Protein AF-A0A3P6V2F9-F1 (afdb_monomer_lite)

InterPro domains:
  IPR005123 Oxoglutarate/iron-dependent dioxygenase domain [PS51471] (416-524)
  IPR006620 Prolyl 4-hydroxylase, alpha subunit [SM00702] (340-523)
  IPR009038 GOLD domain [PF01105] (624-806)
  IPR009038 GOLD domain [PS50866] (632-714)
  IPR009038 GOLD domain [SM01190] (622-806)
  IPR011990 Tetratricopeptide-like helical domain superfamily [G3DSA:1.25.40.10] (134-264)
  IPR011990 Tetratricopeptide-like helical domain superfamily [SSF48452] (171-260)
  IPR013547 Prolyl 4-hydroxylase, N-terminal [PF08336] (30-163)
  IPR036598 GOLD domain superfamily [SSF101576] (631-716)
  IPR044862 Prolyl 4-hydroxylase alpha subunit, Fe(2+) 2OG dioxygenase domain [PF13640] (421-523)
  IPR045054 Prolyl 4-hydroxylase [PTHR10869] (139-530)
  IPR059068 Prolyl 4-hydroxylase, peptide-substrate-binding domain [PF23558] (174-265)

Structure (mmCIF, N/CA/C/O backbone):
data_AF-A0A3P6V2F9-F1
#
_entry.id   AF-A0A3P6V2F9-F1
#
loop_
_atom_site.group_PDB
_atom_site.id
_atom_site.type_symbol
_atom_site.label_atom_id
_atom_site.label_alt_id
_atom_site.label_comp_id
_atom_site.label_asym_id
_atom_site.label_entity_id
_atom_site.label_seq_id
_atom_site.pdbx_PDB_ins_code
_atom_site.Cartn_x
_atom_site.Cartn_y
_atom_site.Cartn_z
_atom_site.occupancy
_atom_site.B_iso_or_equiv
_atom_site.auth_seq_id
_atom_site.auth_comp_id
_atom_site.auth_asym_id
_atom_site.auth_atom_id
_atom_site.pdbx_PDB_model_num
ATOM 1 N N . MET A 1 1 ? 52.998 -11.360 13.406 1.00 38.47 1 MET A N 1
ATOM 2 C CA . MET A 1 1 ? 52.285 -10.459 12.469 1.00 38.47 1 MET A CA 1
ATOM 3 C C . MET A 1 1 ? 51.039 -9.921 13.168 1.00 38.47 1 MET A C 1
ATOM 5 O O . MET A 1 1 ? 50.339 -10.716 13.781 1.00 38.47 1 MET A O 1
ATOM 9 N N . ARG A 1 2 ? 50.788 -8.604 13.143 1.00 37.97 2 ARG A N 1
ATOM 10 C CA . ARG A 1 2 ? 49.547 -7.973 13.653 1.00 37.97 2 ARG A CA 1
ATOM 11 C C . ARG A 1 2 ? 48.555 -7.787 12.486 1.00 37.97 2 ARG A C 1
ATOM 13 O O . ARG A 1 2 ? 49.007 -7.756 11.347 1.00 37.97 2 ARG A O 1
ATOM 20 N N . GLY A 1 3 ? 47.249 -7.635 12.755 1.00 36.47 3 GLY A N 1
ATOM 21 C CA . GLY A 1 3 ? 46.294 -7.100 11.758 1.00 36.47 3 GLY A CA 1
ATOM 22 C C . GLY A 1 3 ? 45.117 -7.971 11.276 1.00 36.47 3 GLY A C 1
ATOM 23 O O . GLY A 1 3 ? 44.611 -7.702 10.196 1.00 36.47 3 GLY A O 1
ATOM 24 N N . LYS A 1 4 ? 44.650 -8.991 12.019 1.00 38.22 4 LYS A N 1
ATOM 25 C CA . LYS A 1 4 ? 43.473 -9.816 11.622 1.00 38.22 4 LYS A CA 1
ATOM 26 C C . LYS A 1 4 ? 42.376 -9.998 12.695 1.00 38.22 4 LYS A C 1
ATOM 28 O O . LYS A 1 4 ? 41.666 -10.993 12.672 1.00 38.22 4 LYS A O 1
ATOM 33 N N . LYS A 1 5 ? 42.219 -9.058 13.640 1.00 38.53 5 LYS A N 1
ATOM 34 C CA . LYS A 1 5 ? 41.150 -9.114 14.668 1.00 38.53 5 LYS A CA 1
ATOM 35 C C . LYS A 1 5 ? 39.860 -8.290 14.423 1.00 38.53 5 LYS A C 1
ATOM 37 O O . LYS A 1 5 ? 38.828 -8.774 14.870 1.00 38.53 5 LYS A O 1
ATOM 42 N N . PRO A 1 6 ? 39.828 -7.125 13.735 1.00 38.03 6 PRO A N 1
ATOM 43 C CA . PRO A 1 6 ? 38.594 -6.319 13.679 1.00 38.03 6 PRO A CA 1
ATOM 44 C C . PRO A 1 6 ? 37.515 -6.905 12.750 1.00 38.03 6 PRO A C 1
ATOM 46 O O . PRO A 1 6 ? 36.327 -6.825 13.042 1.00 38.03 6 PRO A O 1
ATOM 49 N N . MET A 1 7 ? 37.930 -7.551 11.656 1.00 38.22 7 MET A N 1
ATOM 50 C CA . MET A 1 7 ? 37.043 -8.040 10.591 1.00 38.22 7 MET A CA 1
ATOM 51 C C . MET A 1 7 ? 36.051 -9.123 11.054 1.00 38.22 7 MET A C 1
ATOM 53 O O . MET A 1 7 ? 34.951 -9.213 10.520 1.00 38.22 7 MET A O 1
ATOM 57 N N . MET A 1 8 ? 36.414 -9.927 12.059 1.00 38.84 8 MET A N 1
ATOM 58 C CA . MET A 1 8 ? 35.547 -10.998 12.569 1.00 38.84 8 MET A CA 1
ATOM 59 C C . MET A 1 8 ? 34.467 -10.463 13.522 1.00 38.84 8 MET A C 1
ATOM 61 O O . MET A 1 8 ? 33.353 -10.972 13.525 1.00 38.84 8 MET A O 1
ATOM 65 N N . ILE A 1 9 ? 34.769 -9.399 14.275 1.00 46.25 9 ILE A N 1
ATOM 66 C CA . ILE A 1 9 ? 33.813 -8.743 15.180 1.00 46.25 9 ILE A CA 1
ATOM 67 C C . ILE A 1 9 ? 32.755 -7.989 14.364 1.00 46.25 9 ILE A C 1
ATOM 69 O O . ILE A 1 9 ? 31.567 -8.140 14.628 1.00 46.25 9 ILE A O 1
ATOM 73 N N . ALA A 1 10 ? 33.168 -7.258 13.321 1.00 42.03 10 ALA A N 1
ATOM 74 C CA . ALA A 1 10 ? 32.241 -6.578 12.413 1.00 42.03 10 ALA A CA 1
ATOM 75 C C . ALA A 1 10 ? 31.250 -7.552 11.744 1.00 42.03 10 ALA A C 1
ATOM 77 O O . ALA A 1 10 ? 30.055 -7.275 11.695 1.00 42.03 10 ALA A O 1
ATOM 78 N N . ALA A 1 11 ? 31.724 -8.723 11.297 1.00 41.16 11 ALA A N 1
ATOM 79 C CA . ALA A 1 11 ? 30.866 -9.755 10.714 1.00 41.16 11 ALA A CA 1
ATOM 80 C C . ALA A 1 11 ? 29.854 -10.335 11.723 1.00 41.16 11 ALA A C 1
ATOM 82 O O . ALA A 1 11 ? 28.700 -10.555 11.366 1.00 41.16 11 ALA A O 1
ATOM 83 N N . VAL A 1 12 ? 30.257 -10.546 12.983 1.00 46.88 12 VAL A N 1
ATOM 84 C CA . VAL A 1 12 ? 29.347 -11.017 14.044 1.00 46.88 12 VAL A CA 1
ATOM 85 C C . VAL A 1 12 ? 28.295 -9.959 14.384 1.00 46.88 12 VAL A C 1
ATOM 87 O O . VAL A 1 12 ? 27.119 -10.299 14.464 1.00 46.88 12 VAL A O 1
ATOM 90 N N . VAL A 1 13 ? 28.673 -8.683 14.514 1.00 48.34 13 VAL A N 1
ATOM 91 C CA . VAL A 1 13 ? 27.715 -7.590 14.779 1.00 48.34 13 VAL A CA 1
ATOM 92 C C . VAL A 1 13 ? 26.695 -7.458 13.642 1.00 48.34 13 VAL A C 1
ATOM 94 O O . VAL A 1 13 ? 25.500 -7.364 13.912 1.00 48.34 13 VAL A O 1
ATOM 97 N N . LEU A 1 14 ? 27.132 -7.545 12.380 1.00 40.88 14 LEU A N 1
ATOM 98 C CA . LEU A 1 14 ? 26.234 -7.507 11.219 1.00 40.88 14 LEU A CA 1
ATOM 99 C C . LEU A 1 14 ? 25.259 -8.703 11.197 1.00 40.88 14 LEU A C 1
ATOM 101 O O . LEU A 1 14 ? 24.078 -8.538 10.902 1.00 40.88 14 LEU A O 1
ATOM 105 N N . LEU A 1 15 ? 25.725 -9.902 11.564 1.00 40.03 15 LEU A N 1
ATOM 106 C CA . LEU A 1 15 ? 24.887 -11.106 11.657 1.00 40.03 15 LEU A CA 1
ATOM 107 C C . LEU A 1 15 ? 23.917 -11.090 12.852 1.00 40.03 15 LEU A C 1
ATOM 109 O O . LEU A 1 15 ? 22.858 -11.712 12.771 1.00 40.03 15 LEU A O 1
ATOM 113 N N . VAL A 1 16 ? 24.243 -10.381 13.937 1.00 41.34 16 VAL A N 1
ATOM 114 C CA . VAL A 1 16 ? 23.325 -10.147 15.066 1.00 41.34 16 VAL A CA 1
ATOM 115 C C . VAL A 1 16 ? 22.258 -9.115 14.690 1.00 41.34 16 VAL A C 1
ATOM 117 O O . VAL A 1 16 ? 21.077 -9.364 14.922 1.00 41.34 16 VAL A O 1
ATOM 120 N N . ALA A 1 17 ? 22.635 -8.016 14.026 1.00 37.31 17 ALA A N 1
ATOM 121 C CA . ALA A 1 17 ? 21.689 -7.022 13.509 1.00 37.31 17 ALA A CA 1
ATOM 122 C C . ALA A 1 17 ? 20.687 -7.626 12.502 1.00 37.31 17 ALA A C 1
ATOM 124 O O . ALA A 1 17 ? 19.509 -7.283 12.507 1.00 37.31 17 ALA A O 1
ATOM 125 N N . LEU A 1 18 ? 21.120 -8.602 11.695 1.00 35.72 18 LEU A N 1
ATOM 126 C CA . LEU A 1 18 ? 20.248 -9.349 10.780 1.00 35.72 18 LEU A CA 1
ATOM 127 C C . LEU A 1 18 ? 19.307 -10.363 11.468 1.00 35.72 18 LEU A C 1
ATOM 129 O O . LEU A 1 18 ? 18.462 -10.942 10.787 1.00 35.72 18 LEU A O 1
ATOM 133 N N . ARG A 1 19 ? 19.417 -10.597 12.787 1.00 34.78 19 ARG A N 1
ATOM 134 C CA . ARG A 1 19 ? 18.542 -11.526 13.537 1.00 34.78 19 ARG A CA 1
ATOM 135 C C . ARG A 1 19 ? 17.466 -10.856 14.397 1.00 34.78 19 ARG A C 1
ATOM 137 O O . ARG A 1 19 ? 16.530 -11.546 14.788 1.00 34.78 19 ARG A O 1
ATOM 144 N N . SER A 1 20 ? 17.539 -9.550 14.656 1.00 29.67 20 SER A N 1
ATOM 145 C CA . SER A 1 20 ? 16.458 -8.805 15.330 1.00 29.67 20 SER A CA 1
ATOM 146 C C . SER A 1 20 ? 15.309 -8.412 14.389 1.00 29.67 20 SER A C 1
ATOM 148 O O . SER A 1 20 ? 14.236 -8.032 14.854 1.00 29.67 20 SER A O 1
ATOM 150 N N . ALA A 1 21 ? 15.494 -8.554 13.072 1.00 31.47 21 ALA A N 1
ATOM 151 C CA . ALA A 1 21 ? 14.485 -8.284 12.052 1.00 31.47 21 ALA A CA 1
ATOM 152 C C . ALA A 1 21 ? 13.388 -9.371 11.986 1.00 31.47 21 ALA A C 1
ATOM 154 O O . ALA A 1 21 ? 13.224 -10.060 10.974 1.00 31.47 21 ALA A O 1
ATOM 155 N N . VAL A 1 22 ? 12.578 -9.491 13.044 1.00 31.84 22 VAL A N 1
ATOM 156 C CA . VAL A 1 22 ? 11.235 -10.083 12.934 1.00 31.84 22 VAL A CA 1
ATOM 157 C C . VAL A 1 22 ? 10.428 -9.163 12.022 1.00 31.84 22 VAL A C 1
ATOM 159 O O . VAL A 1 22 ? 9.930 -8.122 12.448 1.00 31.84 22 VAL A O 1
ATOM 162 N N . ALA A 1 23 ? 10.364 -9.509 10.737 1.00 36.56 23 ALA A N 1
ATOM 163 C CA . ALA A 1 23 ? 9.743 -8.673 9.721 1.00 36.56 23 ALA A CA 1
ATOM 164 C C . ALA A 1 23 ? 8.243 -8.500 10.008 1.00 36.56 23 ALA A C 1
ATOM 166 O O . ALA A 1 23 ? 7.440 -9.394 9.734 1.00 36.56 23 ALA A O 1
ATOM 167 N N . HIS A 1 24 ? 7.872 -7.330 10.533 1.00 41.47 24 HIS A N 1
ATOM 168 C CA . HIS A 1 24 ? 6.483 -6.912 10.688 1.00 41.47 24 HIS A CA 1
ATOM 169 C C . HIS A 1 24 ? 5.924 -6.663 9.281 1.00 41.47 24 HIS A C 1
ATOM 171 O O . HIS A 1 24 ? 6.145 -5.629 8.653 1.00 41.47 24 HIS A O 1
ATOM 177 N N . ALA A 1 25 ? 5.324 -7.715 8.726 1.00 51.59 25 ALA A N 1
ATOM 178 C CA . ALA A 1 25 ? 4.884 -7.774 7.343 1.00 51.59 25 ALA A CA 1
ATOM 179 C C . ALA A 1 25 ? 3.407 -7.377 7.237 1.00 51.59 25 ALA A C 1
ATOM 181 O O . ALA A 1 25 ? 2.552 -8.244 7.074 1.00 51.59 25 ALA A O 1
ATOM 182 N N . ASP A 1 26 ? 3.141 -6.073 7.317 1.00 58.94 26 ASP A N 1
ATOM 183 C CA . ASP A 1 26 ? 1.830 -5.425 7.182 1.00 58.94 26 ASP A CA 1
ATOM 184 C C . ASP A 1 26 ? 0.906 -6.117 6.172 1.00 58.94 26 ASP A C 1
ATOM 186 O O . ASP A 1 26 ? 1.164 -6.116 4.965 1.00 58.94 26 ASP A O 1
ATOM 190 N N . LEU A 1 27 ? -0.178 -6.702 6.657 1.00 60.72 27 LEU A N 1
ATOM 191 C CA . LEU A 1 27 ? -1.111 -7.524 5.900 1.00 60.72 27 LEU A CA 1
ATOM 192 C C . LEU A 1 27 ? -1.768 -6.743 4.753 1.00 60.72 27 LEU A C 1
ATOM 194 O O . LEU A 1 27 ? -1.750 -7.188 3.606 1.00 60.72 27 LEU A O 1
ATOM 198 N N . PHE A 1 28 ? -2.279 -5.543 5.048 1.00 64.75 28 PHE A N 1
ATOM 199 C CA . PHE A 1 28 ? -3.008 -4.691 4.097 1.00 64.75 28 PHE A CA 1
ATOM 200 C C . PHE A 1 28 ? -2.193 -4.321 2.846 1.00 64.75 28 PHE A C 1
ATOM 202 O O . PHE A 1 28 ? -2.766 -3.889 1.847 1.00 64.75 28 PHE A O 1
ATOM 209 N N . THR A 1 29 ? -0.865 -4.503 2.877 1.00 60.72 29 THR A N 1
ATOM 210 C CA . THR A 1 29 ? 0.049 -4.209 1.762 1.00 60.72 29 THR A CA 1
ATOM 211 C C . THR A 1 29 ? 0.119 -5.309 0.692 1.00 60.72 29 THR A C 1
ATOM 213 O O . THR A 1 29 ? 0.792 -5.102 -0.320 1.00 60.72 29 THR A O 1
ATOM 216 N N . SER A 1 30 ? -0.583 -6.440 0.872 1.00 69.81 30 SER A N 1
ATOM 217 C CA . SER A 1 30 ? -0.638 -7.565 -0.078 1.00 69.81 30 SER A CA 1
ATOM 218 C C . SER A 1 30 ? -2.037 -8.183 -0.178 1.00 69.81 30 SER A C 1
ATOM 220 O O . SER A 1 30 ? -2.567 -8.711 0.797 1.00 69.81 30 SER A O 1
ATOM 222 N N . ILE A 1 31 ? -2.624 -8.196 -1.379 1.00 73.75 31 ILE A N 1
ATOM 223 C CA . ILE A 1 31 ? -3.923 -8.854 -1.620 1.00 73.75 31 ILE A CA 1
ATOM 224 C C . ILE A 1 31 ? -3.776 -10.383 -1.594 1.00 73.75 31 ILE A C 1
ATOM 226 O O . ILE A 1 31 ? -4.682 -11.076 -1.143 1.00 73.75 31 ILE A O 1
ATOM 230 N N . ALA A 1 32 ? -2.604 -10.908 -1.966 1.00 70.06 32 ALA A N 1
ATOM 231 C CA . ALA A 1 32 ? -2.322 -12.346 -1.973 1.00 70.06 32 ALA A CA 1
ATOM 232 C C . ALA A 1 32 ? -2.462 -13.008 -0.586 1.00 70.06 32 ALA A C 1
ATOM 234 O O . ALA A 1 32 ? -2.756 -14.197 -0.489 1.00 70.06 32 ALA A O 1
ATOM 235 N N . GLU A 1 33 ? -2.248 -12.243 0.487 1.00 71.19 33 GLU A N 1
ATOM 236 C CA . GLU A 1 33 ? -2.424 -12.704 1.870 1.00 71.19 33 GLU A CA 1
ATOM 237 C C . GLU A 1 33 ? -3.866 -12.498 2.361 1.00 71.19 33 GLU A C 1
ATOM 239 O O . GLU A 1 33 ? -4.395 -13.329 3.098 1.00 71.19 33 GLU A O 1
ATOM 244 N N . MET A 1 34 ? -4.543 -11.441 1.899 1.00 73.69 34 MET A N 1
ATOM 245 C CA . MET A 1 34 ? -5.965 -11.218 2.186 1.00 73.69 34 MET A CA 1
ATOM 246 C C . MET A 1 34 ? -6.862 -12.284 1.529 1.00 73.69 34 MET A C 1
ATOM 248 O O . MET A 1 34 ? -7.838 -12.713 2.138 1.00 73.69 34 MET A O 1
ATOM 252 N N . GLU A 1 35 ? -6.495 -12.804 0.352 1.00 76.00 35 GLU A N 1
ATOM 253 C CA . GLU A 1 35 ? -7.153 -13.969 -0.267 1.00 76.00 35 GLU A CA 1
ATOM 254 C C . GLU A 1 35 ? -7.041 -15.240 0.605 1.00 76.00 35 GLU A C 1
ATOM 256 O O . GLU A 1 35 ? -8.006 -15.998 0.729 1.00 76.00 35 GLU A O 1
ATOM 261 N N . GLN A 1 36 ? -5.891 -15.459 1.258 1.00 73.31 36 GLN A N 1
ATOM 262 C CA . GLN A 1 36 ? -5.662 -16.603 2.158 1.00 73.31 36 GLN A CA 1
ATOM 263 C C . GLN A 1 36 ? -6.432 -16.466 3.480 1.00 73.31 36 GLN A C 1
ATOM 265 O O . GLN A 1 36 ? -6.950 -17.459 4.000 1.00 73.31 36 GLN A O 1
ATOM 270 N N . LEU A 1 37 ? -6.548 -15.238 3.999 1.00 74.50 37 LEU A N 1
ATOM 271 C CA . LEU A 1 37 ? -7.408 -14.906 5.137 1.00 74.50 37 LEU A CA 1
ATOM 272 C C . LEU A 1 37 ? -8.880 -15.157 4.833 1.00 74.50 37 LEU A C 1
ATOM 274 O O . LEU A 1 37 ? -9.534 -15.852 5.602 1.00 74.50 37 LEU A O 1
ATOM 278 N N . LEU A 1 38 ? -9.382 -14.656 3.702 1.00 78.06 38 LEU A N 1
ATOM 279 C CA . LEU A 1 38 ? -10.780 -14.812 3.302 1.00 78.06 38 LEU A CA 1
ATOM 280 C C . LEU A 1 38 ? -11.176 -16.295 3.173 1.00 78.06 38 LEU A C 1
ATOM 282 O O . LEU A 1 38 ? -12.277 -16.688 3.549 1.00 78.06 38 LEU A O 1
ATOM 286 N N . GLU A 1 39 ? -10.279 -17.152 2.678 1.00 75.31 39 GLU A N 1
ATOM 287 C CA . GLU A 1 39 ? -10.514 -18.602 2.605 1.00 75.31 39 GLU A CA 1
ATOM 288 C C . GLU A 1 39 ? -10.422 -19.314 3.972 1.00 75.31 39 GLU A C 1
ATOM 290 O O . GLU A 1 39 ? -11.058 -20.352 4.164 1.00 75.31 39 GLU A O 1
ATOM 295 N N . ALA A 1 40 ? -9.690 -18.757 4.944 1.00 73.31 40 ALA A N 1
ATOM 296 C CA . ALA A 1 40 ? -9.737 -19.215 6.335 1.00 73.31 40 ALA A CA 1
ATOM 297 C C . ALA A 1 40 ? -11.023 -18.748 7.049 1.00 73.31 40 ALA A C 1
ATOM 299 O O . ALA A 1 40 ? -11.636 -19.518 7.786 1.00 73.31 40 ALA A O 1
ATOM 300 N N . GLU A 1 41 ? -11.447 -17.506 6.807 1.00 77.38 41 GLU A N 1
ATOM 301 C CA . GLU A 1 41 ? -12.603 -16.860 7.435 1.00 77.38 41 GLU A CA 1
ATOM 302 C C . GLU A 1 41 ? -13.929 -17.529 7.062 1.00 77.38 41 GLU A C 1
ATOM 304 O O . GLU A 1 41 ? -14.728 -17.806 7.955 1.00 77.38 41 GLU A O 1
ATOM 309 N N . LYS A 1 42 ? -14.122 -17.905 5.787 1.00 82.88 42 LYS A N 1
ATOM 310 C CA . LYS A 1 42 ? -15.305 -18.659 5.314 1.00 82.88 42 LYS A CA 1
ATOM 311 C C . LYS A 1 42 ? -15.632 -19.904 6.145 1.00 82.88 42 LYS A C 1
ATOM 313 O O . LYS A 1 42 ? -16.784 -20.314 6.166 1.00 82.88 42 LYS A O 1
ATOM 318 N N . ARG A 1 43 ? -14.633 -20.512 6.795 1.00 79.50 43 ARG A N 1
ATOM 319 C CA . ARG A 1 43 ? -14.771 -21.747 7.591 1.00 79.50 43 ARG A CA 1
ATOM 320 C C . ARG A 1 43 ? -15.025 -21.486 9.074 1.00 79.50 43 ARG A C 1
ATOM 322 O O . ARG A 1 43 ? -15.273 -22.426 9.819 1.00 79.50 43 ARG A O 1
ATOM 329 N N . ILE A 1 44 ? -14.929 -20.237 9.533 1.00 82.88 44 ILE A N 1
ATOM 330 C CA . ILE A 1 44 ? -15.175 -19.883 10.937 1.00 82.88 44 ILE A CA 1
ATOM 331 C C . ILE A 1 44 ? -16.662 -20.042 11.310 1.00 82.88 44 ILE A C 1
ATOM 333 O O . ILE A 1 44 ? -16.904 -20.622 12.369 1.00 82.88 44 ILE A O 1
ATOM 337 N N . PRO A 1 45 ? -17.654 -19.641 10.482 1.00 87.12 45 PRO A N 1
ATOM 338 C CA . PRO A 1 45 ? -19.069 -19.919 10.748 1.00 87.12 45 PRO A CA 1
ATOM 339 C C . PRO A 1 45 ? -19.362 -21.406 10.997 1.00 87.12 45 PRO A C 1
ATOM 341 O O . PRO A 1 45 ? -19.930 -21.731 12.034 1.00 87.12 45 PRO A O 1
ATOM 344 N N . ASP A 1 46 ? -18.862 -22.312 10.147 1.00 86.88 46 ASP A N 1
ATOM 345 C CA . ASP A 1 46 ? -19.056 -23.766 10.302 1.00 86.88 46 ASP A CA 1
ATOM 346 C C . ASP A 1 46 ? -18.552 -24.294 11.665 1.00 86.88 46 ASP A C 1
ATOM 348 O O . ASP A 1 46 ? -19.139 -25.199 12.265 1.00 86.88 46 ASP A O 1
ATOM 352 N N . LEU A 1 47 ? -17.452 -23.727 12.182 1.00 85.62 47 LEU A N 1
ATOM 353 C CA . LEU A 1 47 ? -16.906 -24.067 13.503 1.00 85.62 47 LEU A CA 1
ATOM 354 C C . LEU A 1 47 ? -17.740 -23.487 14.648 1.00 85.62 47 LEU A C 1
ATOM 356 O O . LEU A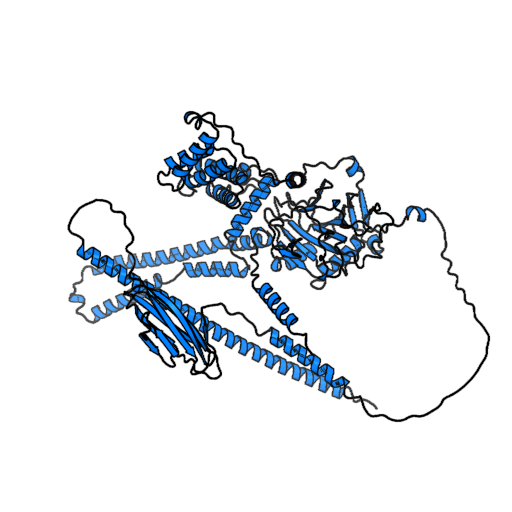 1 47 ? -17.839 -24.117 15.703 1.00 85.62 47 LEU A O 1
ATOM 360 N N . LEU A 1 48 ? -18.293 -22.285 14.463 1.00 86.25 48 LEU A N 1
ATOM 361 C CA . LEU A 1 48 ? -19.154 -21.625 15.439 1.00 86.25 48 LEU A CA 1
ATOM 362 C C . LEU A 1 48 ? -20.496 -22.349 15.553 1.00 86.25 48 LEU A C 1
ATOM 364 O O . LEU A 1 48 ? -20.929 -22.610 16.673 1.00 86.25 48 LEU A O 1
ATOM 368 N N . ASP A 1 49 ? -21.093 -22.770 14.439 1.00 89.25 49 ASP A N 1
ATOM 369 C CA . ASP A 1 49 ? -22.307 -23.589 14.439 1.00 89.25 49 ASP A CA 1
ATOM 370 C C . ASP A 1 49 ? -22.051 -24.947 15.112 1.00 89.25 49 ASP A C 1
ATOM 372 O O . ASP A 1 49 ? -22.771 -25.317 16.040 1.00 89.25 49 ASP A O 1
ATOM 376 N N . LEU A 1 50 ? -20.955 -25.639 14.773 1.00 86.31 50 LEU A N 1
ATOM 377 C CA . LEU A 1 50 ? -20.548 -26.886 15.442 1.00 86.31 50 LEU A CA 1
ATOM 378 C C . LEU A 1 50 ? -20.297 -26.702 16.955 1.00 86.31 50 LEU A C 1
ATOM 380 O O . LEU A 1 50 ? -20.590 -27.593 17.761 1.00 86.31 50 LEU A O 1
ATOM 384 N N . TYR A 1 51 ? -19.748 -25.554 17.363 1.00 86.81 51 TYR A N 1
ATOM 385 C CA . TYR A 1 51 ? -19.586 -25.190 18.771 1.00 86.81 51 TYR A CA 1
ATOM 386 C C . TYR A 1 51 ? -20.942 -24.957 19.451 1.00 86.81 51 TYR A C 1
ATOM 388 O O . TYR A 1 51 ? -21.180 -25.500 20.533 1.00 86.81 51 TYR A O 1
ATOM 396 N N . VAL A 1 52 ? -21.843 -24.205 18.811 1.00 87.94 52 VAL A N 1
ATOM 397 C CA . VAL A 1 52 ? -23.195 -23.918 19.306 1.00 87.94 52 VAL A CA 1
ATOM 398 C C . VAL A 1 52 ? -24.006 -25.204 19.435 1.00 87.94 52 VAL A C 1
ATOM 400 O O . VAL A 1 52 ? -24.593 -25.419 20.493 1.00 87.94 52 VAL A O 1
ATOM 403 N N . GLU A 1 53 ? -23.989 -26.104 18.449 1.00 89.44 53 GLU A N 1
ATOM 404 C CA . GLU A 1 53 ? -24.650 -27.414 18.527 1.00 89.44 53 GLU A CA 1
ATOM 405 C C . GLU A 1 53 ? -24.156 -28.232 19.726 1.00 89.44 53 GLU A C 1
ATOM 407 O O . GLU A 1 53 ? -24.956 -28.731 20.525 1.00 89.44 53 GLU A O 1
ATOM 412 N N . ARG A 1 54 ? -22.834 -28.331 19.912 1.00 84.88 54 ARG A N 1
ATOM 413 C CA . ARG A 1 54 ? -22.249 -29.090 21.025 1.00 84.88 54 ARG A CA 1
ATOM 414 C C . ARG A 1 54 ? -22.528 -28.436 22.385 1.00 84.88 54 ARG A C 1
ATOM 416 O O . ARG A 1 54 ? -22.769 -29.137 23.372 1.00 84.88 54 ARG A O 1
ATOM 423 N N . PHE A 1 55 ? -22.537 -27.107 22.456 1.00 85.81 55 PHE A N 1
ATOM 424 C CA . PHE A 1 55 ? -22.912 -26.360 23.658 1.00 85.81 55 PHE A CA 1
ATOM 425 C C . PHE A 1 55 ? -24.407 -26.530 23.983 1.00 85.81 55 PHE A C 1
ATOM 427 O O . PHE A 1 55 ? -24.769 -26.775 25.135 1.00 85.81 55 PHE A O 1
ATOM 434 N N . GLN A 1 56 ? -25.270 -26.513 22.964 1.00 89.12 56 GLN A N 1
ATOM 435 C CA . GLN A 1 56 ? -26.705 -26.785 23.058 1.00 89.12 56 GLN A CA 1
ATOM 436 C C . GLN A 1 56 ? -26.968 -28.220 23.549 1.00 89.12 56 GLN A C 1
ATOM 438 O O . GLN A 1 56 ? -27.789 -28.419 24.448 1.00 89.12 56 GLN A O 1
ATOM 443 N N . GLN A 1 57 ? -26.236 -29.216 23.032 1.00 87.69 57 GLN A N 1
ATOM 444 C CA . GLN A 1 57 ? -26.288 -30.601 23.514 1.00 87.69 57 GLN A CA 1
ATOM 445 C C . GLN A 1 57 ? -25.921 -30.677 25.002 1.00 87.69 57 GLN A C 1
ATOM 447 O O . GLN A 1 57 ? -26.706 -31.192 25.799 1.00 87.69 57 GLN A O 1
ATOM 452 N N . ARG A 1 58 ? -24.781 -30.100 25.403 1.00 83.75 58 ARG A N 1
ATOM 453 C CA . ARG A 1 58 ? -24.328 -30.065 26.804 1.00 83.75 58 ARG A CA 1
ATOM 454 C C . ARG A 1 58 ? -25.344 -29.392 27.729 1.00 83.75 58 ARG A C 1
ATOM 456 O O . ARG A 1 58 ? -25.641 -29.915 28.803 1.00 83.75 58 ARG A O 1
ATOM 463 N N . LEU A 1 59 ? -25.922 -28.262 27.314 1.00 86.38 59 LEU A N 1
ATOM 464 C CA . LEU A 1 59 ? -27.005 -27.604 28.049 1.00 86.38 59 LEU A CA 1
ATOM 465 C C . LEU A 1 59 ? -28.235 -28.507 28.183 1.00 86.38 59 LEU A C 1
ATOM 467 O O . LEU A 1 59 ? -28.876 -28.506 29.233 1.00 86.38 59 LEU A O 1
ATOM 471 N N . ASN A 1 60 ? -28.575 -29.283 27.156 1.00 89.38 60 ASN A N 1
ATOM 472 C CA . ASN A 1 60 ? -29.709 -30.204 27.191 1.00 89.38 60 ASN A CA 1
ATOM 473 C C . ASN A 1 60 ? -29.446 -31.425 28.090 1.00 89.38 60 ASN A C 1
ATOM 475 O O . ASN A 1 60 ? -30.339 -31.803 28.848 1.00 89.38 60 ASN A O 1
ATOM 479 N N . GLU A 1 61 ? -28.229 -31.972 28.110 1.00 85.19 61 GLU A N 1
ATOM 480 C CA . GLU A 1 61 ? -27.816 -33.018 29.060 1.00 85.19 61 GLU A CA 1
ATOM 481 C C . GLU A 1 61 ? -27.886 -32.519 30.516 1.00 85.19 61 GLU A C 1
ATOM 483 O O . GLU A 1 61 ? -28.468 -33.180 31.380 1.00 85.19 61 GLU A O 1
ATOM 488 N N . ILE A 1 62 ? -27.392 -31.304 30.787 1.00 84.00 62 ILE A N 1
ATOM 489 C CA . ILE A 1 62 ? -27.482 -30.661 32.110 1.00 84.00 62 ILE A CA 1
ATOM 490 C C . ILE A 1 62 ? -28.948 -30.391 32.502 1.00 84.00 62 ILE A C 1
ATOM 492 O O . ILE A 1 62 ? -29.336 -30.646 33.647 1.00 84.00 62 ILE A O 1
ATOM 496 N N . LYS A 1 63 ? -29.797 -29.933 31.567 1.00 86.88 63 LYS A N 1
ATOM 497 C CA . LYS A 1 63 ? -31.246 -29.753 31.796 1.00 86.88 63 LYS A CA 1
ATOM 498 C C . LYS A 1 63 ? -31.932 -31.079 32.135 1.00 86.88 63 LYS A C 1
ATOM 500 O O . LYS A 1 63 ? -32.671 -31.120 33.117 1.00 86.88 63 LYS A O 1
ATOM 505 N N . GLN A 1 64 ? -31.673 -32.157 31.389 1.00 86.31 64 GLN A N 1
ATOM 506 C CA . GLN A 1 64 ? -32.248 -33.479 31.673 1.00 86.31 64 GLN A CA 1
ATOM 507 C C . GLN A 1 64 ? -31.808 -34.007 33.044 1.00 86.31 64 GLN A C 1
ATOM 509 O O . GLN A 1 64 ? -32.650 -34.446 33.829 1.00 86.31 64 GLN A O 1
ATOM 514 N N . LEU A 1 65 ? -30.519 -33.885 33.383 1.00 82.69 65 LEU A N 1
ATOM 515 C CA . LEU A 1 65 ? -29.994 -34.270 34.696 1.00 82.69 65 LEU A CA 1
ATOM 516 C C . LEU A 1 65 ? -30.633 -33.448 35.832 1.00 82.69 65 LEU A C 1
ATOM 518 O O . LEU A 1 65 ? -30.964 -34.002 36.880 1.00 82.69 65 LEU A O 1
ATOM 522 N N . SER A 1 66 ? -30.884 -32.151 35.622 1.00 82.88 66 SER A N 1
ATOM 523 C CA . SER A 1 66 ? -31.621 -31.305 36.574 1.00 82.88 66 SER A CA 1
ATOM 524 C C . SER A 1 66 ? -33.090 -31.729 36.726 1.00 82.88 66 SER A C 1
ATOM 526 O O . SER A 1 66 ? -33.589 -31.842 37.847 1.00 82.88 66 SER A O 1
ATOM 528 N N . MET A 1 67 ? -33.788 -32.009 35.620 1.00 83.44 67 MET A N 1
ATOM 529 C CA . MET A 1 67 ? -35.196 -32.430 35.626 1.00 83.44 67 MET A CA 1
ATOM 530 C C . MET A 1 67 ? -35.392 -33.791 36.306 1.00 83.44 67 MET A C 1
ATOM 532 O O . MET A 1 67 ? -36.253 -33.914 37.180 1.00 83.44 67 MET A O 1
ATOM 536 N N . GLY A 1 68 ? -34.551 -34.780 35.985 1.00 79.94 68 GLY A N 1
ATOM 537 C CA . GLY A 1 68 ? -34.582 -36.099 36.622 1.00 79.94 68 GLY A CA 1
ATOM 538 C C . GLY A 1 68 ? -34.343 -36.025 38.133 1.00 79.94 68 GLY A C 1
ATOM 539 O O . GLY A 1 68 ? -35.077 -36.641 38.906 1.00 79.94 68 GLY A O 1
ATOM 540 N N . LYS A 1 69 ? -33.390 -35.192 38.581 1.00 72.12 69 LYS A N 1
ATOM 541 C CA . LYS A 1 69 ? -33.158 -34.952 40.016 1.00 72.12 69 LYS A CA 1
ATOM 542 C C . LYS A 1 69 ? -34.330 -34.250 40.705 1.00 72.12 69 LYS A C 1
ATOM 544 O O . LYS A 1 69 ? -34.664 -34.619 41.827 1.00 72.12 69 LYS A O 1
ATOM 549 N N . LYS A 1 70 ? -35.010 -33.300 40.049 1.00 74.25 70 LYS A N 1
ATOM 550 C CA . LYS A 1 70 ? -36.235 -32.679 40.597 1.00 74.25 70 LYS A CA 1
ATOM 551 C C . LYS A 1 70 ? -37.361 -33.703 40.793 1.00 74.25 70 LYS A C 1
ATOM 553 O O . LYS A 1 70 ? -38.014 -33.681 41.833 1.00 74.25 70 LYS A O 1
ATOM 558 N N . GLN A 1 71 ? -37.552 -34.636 39.856 1.00 70.25 71 GLN A N 1
ATOM 559 C CA . GLN A 1 71 ? -38.513 -35.735 40.032 1.00 70.25 71 GLN A CA 1
ATOM 560 C C . GLN A 1 71 ? -38.103 -36.711 41.147 1.00 70.25 71 GLN A C 1
ATOM 562 O O . GLN A 1 71 ? -38.953 -37.097 41.947 1.00 70.25 71 GLN A O 1
ATOM 567 N N . GLN A 1 72 ? -36.819 -37.077 41.249 1.00 65.44 72 GLN A N 1
ATOM 568 C CA . GLN A 1 72 ? -36.345 -37.962 42.320 1.00 65.44 72 GLN A CA 1
ATOM 569 C C . GLN A 1 72 ? -36.463 -37.320 43.710 1.00 65.44 72 GLN A C 1
ATOM 571 O O . GLN A 1 72 ? -36.977 -37.971 44.618 1.00 65.44 72 GLN A O 1
ATOM 576 N N . ASN A 1 73 ? -36.089 -36.045 43.871 1.00 61.88 73 ASN A N 1
ATOM 577 C CA . ASN A 1 73 ? -36.237 -35.338 45.147 1.00 61.88 73 ASN A CA 1
ATOM 578 C C . ASN A 1 73 ? -37.704 -35.222 45.578 1.00 61.88 73 ASN A C 1
ATOM 580 O O . ASN A 1 73 ? -38.001 -35.434 46.750 1.00 61.88 73 ASN A O 1
ATOM 584 N N . ASN A 1 74 ? -38.636 -34.968 44.652 1.00 56.06 74 ASN A N 1
ATOM 585 C CA . ASN A 1 74 ? -40.068 -34.961 44.973 1.00 56.06 74 ASN A CA 1
ATOM 586 C C . ASN A 1 74 ? -40.579 -36.334 45.456 1.00 56.06 74 ASN A C 1
ATOM 588 O O . ASN A 1 74 ? -41.529 -36.382 46.232 1.00 56.06 74 ASN A O 1
ATOM 592 N N . HIS A 1 75 ? -39.941 -37.439 45.052 1.00 54.62 75 HIS A N 1
ATOM 593 C CA . HIS A 1 75 ? -40.224 -38.779 45.581 1.00 54.62 75 HIS A CA 1
ATOM 594 C C . HIS A 1 75 ? -39.476 -39.113 46.885 1.00 54.62 75 HIS A C 1
ATOM 596 O O . HIS A 1 75 ? -39.936 -39.979 47.625 1.00 54.62 75 HIS A O 1
ATOM 602 N N . SER A 1 76 ? -38.351 -38.453 47.190 1.00 54.19 76 SER A N 1
ATOM 603 C CA . SER A 1 76 ? -37.563 -38.683 48.415 1.00 54.19 76 SER A CA 1
ATOM 604 C C . SER A 1 76 ? -37.786 -37.645 49.521 1.00 54.19 76 SER A C 1
ATOM 606 O O . SER A 1 76 ? -37.152 -37.728 50.568 1.00 54.19 76 SER A O 1
ATOM 608 N N . LEU A 1 77 ? -38.689 -36.680 49.330 1.00 47.59 77 LEU A N 1
ATOM 609 C CA . LEU A 1 77 ? -39.021 -35.636 50.314 1.00 47.59 77 LEU A CA 1
ATOM 610 C C . LEU A 1 77 ? -39.821 -36.157 51.532 1.00 47.59 77 LEU A C 1
ATOM 612 O O . LEU A 1 77 ? -40.234 -35.375 52.383 1.00 47.59 77 LEU A O 1
ATOM 616 N N . ALA A 1 78 ? -40.011 -37.477 51.627 1.00 51.88 78 ALA A N 1
ATOM 617 C CA . ALA A 1 78 ? -40.704 -38.179 52.703 1.00 51.88 78 ALA A CA 1
ATOM 618 C C . ALA A 1 78 ? -39.878 -39.371 53.239 1.00 51.88 78 ALA A C 1
ATOM 620 O O . ALA A 1 78 ? -40.344 -40.510 53.250 1.00 51.88 78 ALA A O 1
ATOM 621 N N . SER A 1 79 ? -38.644 -39.122 53.691 1.00 50.22 79 SER A N 1
ATOM 622 C CA . SER A 1 79 ? -37.852 -40.114 54.437 1.00 50.22 79 SER A CA 1
ATOM 623 C C . SER A 1 79 ? -37.084 -39.493 55.605 1.00 50.22 79 SER A C 1
ATOM 625 O O . SER A 1 79 ? -36.203 -38.660 55.405 1.00 50.22 79 SER A O 1
ATOM 627 N N . ASP A 1 80 ? -37.403 -39.952 56.816 1.00 56.56 80 ASP A N 1
ATOM 628 C CA . ASP A 1 80 ? -36.713 -39.642 58.072 1.00 56.56 80 ASP A CA 1
ATOM 629 C C . ASP A 1 80 ? -35.179 -39.800 57.993 1.00 56.56 80 ASP A C 1
ATOM 631 O O . ASP A 1 80 ? -34.663 -40.724 57.359 1.00 56.56 80 ASP A O 1
ATOM 635 N N . ILE A 1 81 ? -34.456 -39.045 58.834 1.00 59.47 81 ILE A N 1
ATOM 636 C CA . ILE A 1 81 ? -33.039 -39.304 59.189 1.00 59.47 81 ILE A CA 1
ATOM 637 C C . ILE A 1 81 ? -32.836 -40.767 59.654 1.00 59.47 81 ILE A C 1
ATOM 639 O O . ILE A 1 81 ? -31.779 -41.362 59.457 1.00 59.47 81 ILE A O 1
ATOM 643 N N . ARG A 1 82 ? -33.892 -41.392 60.193 1.00 57.19 82 ARG A N 1
ATOM 644 C CA . ARG A 1 82 ? -33.983 -42.813 60.569 1.00 57.19 82 ARG A CA 1
ATOM 645 C C . ARG A 1 82 ? -33.790 -43.805 59.410 1.00 57.19 82 ARG A C 1
ATOM 647 O O . ARG A 1 82 ? -33.615 -44.983 59.690 1.00 57.19 82 ARG A O 1
ATOM 654 N N . MET A 1 83 ? -33.794 -43.387 58.139 1.00 56.25 83 MET A N 1
ATOM 655 C CA . MET A 1 83 ? -33.367 -44.263 57.034 1.00 56.25 83 MET A CA 1
ATOM 656 C C . MET A 1 83 ? -31.841 -44.321 56.865 1.00 56.25 83 MET A C 1
ATOM 658 O O . MET A 1 83 ? -31.341 -45.317 56.344 1.00 56.25 83 MET A O 1
ATOM 662 N N . LEU A 1 84 ? -31.092 -43.318 57.339 1.00 58.06 84 LEU A N 1
ATOM 663 C CA . LEU A 1 84 ? -29.623 -43.280 57.268 1.00 58.06 84 LEU A CA 1
ATOM 664 C C . LEU A 1 84 ? -28.935 -44.079 58.390 1.00 58.06 84 LEU A C 1
ATOM 666 O O . LEU A 1 84 ? -27.729 -44.291 58.331 1.00 58.06 84 LEU A O 1
ATOM 670 N N . THR A 1 85 ? -29.680 -44.581 59.381 1.00 61.03 85 THR A N 1
ATOM 671 C CA . THR A 1 85 ? -29.153 -45.536 60.376 1.00 61.03 85 THR A CA 1
ATOM 672 C C . THR A 1 85 ? -28.989 -46.951 59.811 1.00 61.03 85 THR A C 1
ATOM 674 O O . THR A 1 85 ? -28.302 -47.772 60.414 1.00 61.03 85 THR A O 1
ATOM 677 N N . ASN A 1 86 ? -29.585 -47.252 58.651 1.00 74.81 86 ASN A N 1
ATOM 678 C CA . ASN A 1 86 ? -29.342 -48.493 57.923 1.00 74.81 86 ASN A CA 1
ATOM 679 C C . ASN A 1 86 ? -28.024 -48.370 57.122 1.00 74.81 86 ASN A C 1
ATOM 681 O O . ASN A 1 86 ? -27.954 -47.527 56.222 1.00 74.81 86 ASN A O 1
ATOM 685 N N . PRO A 1 87 ? -26.999 -49.214 57.372 1.00 70.25 87 PRO A N 1
ATOM 686 C CA . PRO A 1 87 ? -25.702 -49.098 56.700 1.00 70.25 87 PRO A CA 1
ATOM 687 C C . PRO A 1 87 ? -25.763 -49.239 55.174 1.00 70.25 87 PRO A C 1
ATOM 689 O O . PRO A 1 87 ? -24.974 -48.612 54.471 1.00 70.25 87 PRO A O 1
ATOM 692 N N . VAL A 1 88 ? -26.713 -50.019 54.644 1.00 73.44 88 VAL A N 1
ATOM 693 C CA . VAL A 1 88 ? -26.905 -50.190 53.195 1.00 73.44 88 VAL A CA 1
ATOM 694 C C . VAL A 1 88 ? -27.497 -48.919 52.588 1.00 73.44 88 VAL A C 1
ATOM 696 O O . VAL A 1 88 ? -27.013 -48.453 51.559 1.00 73.44 88 VAL A O 1
ATOM 699 N N . SER A 1 89 ? -28.487 -48.308 53.245 1.00 68.88 89 SER A N 1
ATOM 700 C CA . SER A 1 89 ? -29.053 -47.018 52.826 1.00 68.88 89 SER A CA 1
ATOM 701 C C . SER A 1 89 ? -28.012 -45.897 52.872 1.00 68.88 89 SER A C 1
ATOM 703 O O . SER A 1 89 ? -27.910 -45.123 51.922 1.00 68.88 89 SER A O 1
ATOM 705 N N . ALA A 1 90 ? -27.203 -45.837 53.936 1.00 71.81 90 ALA A N 1
ATOM 706 C CA . ALA A 1 90 ? -26.116 -44.869 54.068 1.00 71.81 90 ALA A CA 1
ATOM 707 C C . ALA A 1 90 ? -25.045 -45.056 52.978 1.00 71.81 90 ALA A C 1
ATOM 709 O O . ALA A 1 90 ? -24.669 -44.088 52.318 1.00 71.81 90 ALA A O 1
ATOM 710 N N . TYR A 1 91 ? -24.613 -46.297 52.719 1.00 78.25 91 TYR A N 1
ATOM 711 C CA . TYR A 1 91 ? -23.682 -46.609 51.631 1.00 78.25 91 TYR A CA 1
ATOM 712 C C . TYR A 1 91 ? -24.246 -46.224 50.256 1.00 78.25 91 TYR A C 1
ATOM 714 O O . TYR A 1 91 ? -23.554 -45.580 49.471 1.00 78.25 91 TYR A O 1
ATOM 722 N N . LEU A 1 92 ? -25.507 -46.563 49.964 1.00 74.81 92 LEU A N 1
ATOM 723 C CA . LEU A 1 92 ? -26.152 -46.221 48.692 1.00 74.81 92 LEU A CA 1
ATOM 724 C C . LEU A 1 92 ? -26.335 -44.706 48.517 1.00 74.81 92 LEU A C 1
ATOM 726 O O . LEU A 1 92 ? -26.214 -44.216 47.396 1.00 74.81 92 LEU A O 1
ATOM 730 N N . PHE A 1 93 ? -26.585 -43.963 49.598 1.00 74.50 93 PHE A N 1
ATOM 731 C CA . PHE A 1 93 ? -26.648 -42.500 49.586 1.00 74.50 93 PHE A CA 1
ATOM 732 C C . PHE A 1 93 ? -25.272 -41.871 49.325 1.00 74.50 93 PHE A C 1
ATOM 734 O O . PHE A 1 93 ? -25.134 -41.070 48.403 1.00 74.50 93 PHE A O 1
ATOM 741 N N . ILE A 1 94 ? -24.235 -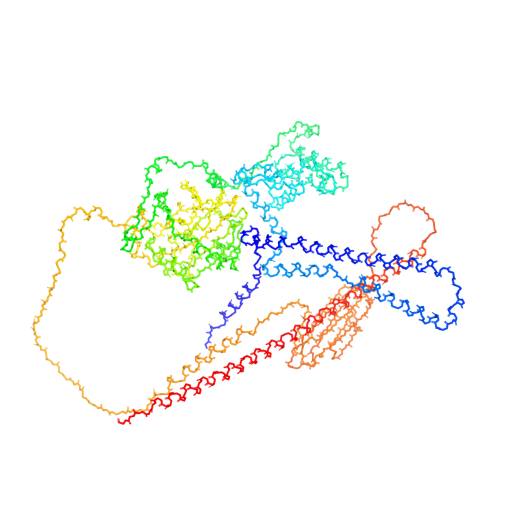42.285 50.063 1.00 77.44 94 ILE A N 1
ATOM 742 C CA . ILE A 1 94 ? -22.860 -41.785 49.892 1.00 77.44 94 ILE A CA 1
ATOM 743 C C . ILE A 1 94 ? -22.328 -42.128 48.495 1.00 77.44 94 ILE A C 1
ATOM 745 O O . ILE A 1 94 ? -21.806 -41.252 47.807 1.00 77.44 94 ILE A O 1
ATOM 749 N N . LYS A 1 95 ? -22.521 -43.371 48.031 1.00 81.50 95 LYS A N 1
ATOM 750 C CA . LYS A 1 95 ? -22.162 -43.773 46.667 1.00 81.50 95 LYS A CA 1
ATOM 751 C C . LYS A 1 95 ? -22.885 -42.913 45.630 1.00 81.50 95 LYS A C 1
ATOM 753 O O . LYS A 1 95 ? -22.237 -42.419 44.714 1.00 81.50 95 LYS A O 1
ATOM 758 N N . ARG A 1 96 ? -24.197 -42.692 45.786 1.00 76.94 96 ARG A N 1
ATOM 759 C CA . ARG A 1 96 ? -24.966 -41.842 44.868 1.00 76.94 96 ARG A CA 1
ATOM 760 C C . ARG A 1 96 ? -24.415 -40.418 44.828 1.00 76.94 96 ARG A C 1
ATOM 762 O O . ARG A 1 96 ? -24.245 -39.900 43.735 1.00 76.94 96 ARG A O 1
ATOM 769 N N . LEU A 1 97 ? -24.082 -39.811 45.969 1.00 76.75 97 LEU A N 1
ATOM 770 C CA . LEU A 1 97 ? -23.470 -38.477 46.001 1.00 76.75 97 LEU A CA 1
ATOM 771 C C . LEU A 1 97 ? -22.123 -38.433 45.263 1.00 76.75 97 LEU A C 1
ATOM 773 O O . LEU A 1 97 ? -21.880 -37.491 44.514 1.00 76.75 97 LEU A O 1
ATOM 777 N N . ILE A 1 98 ? -21.274 -39.454 45.420 1.00 79.19 98 ILE A N 1
ATOM 778 C CA . ILE A 1 98 ? -19.984 -39.556 44.716 1.00 79.19 98 ILE A CA 1
ATOM 779 C C . ILE A 1 98 ? -20.197 -39.723 43.202 1.00 79.19 98 ILE A C 1
ATOM 781 O O . ILE A 1 98 ? -19.630 -38.968 42.411 1.00 79.19 98 ILE A O 1
ATOM 785 N N . ASP A 1 99 ? -21.045 -40.668 42.790 1.00 79.88 99 ASP A N 1
ATOM 786 C CA . ASP A 1 99 ? -21.354 -40.931 41.380 1.00 79.88 99 ASP A CA 1
ATOM 787 C C . ASP A 1 99 ? -22.039 -39.714 40.720 1.00 79.88 99 ASP A C 1
ATOM 789 O O . ASP A 1 99 ? -21.736 -39.366 39.576 1.00 79.88 99 ASP A O 1
ATOM 793 N N . GLU A 1 100 ? -22.921 -39.010 41.435 1.00 73.25 100 GLU A N 1
ATOM 794 C CA . GLU A 1 100 ? -23.548 -37.769 40.974 1.00 73.25 100 GLU A CA 1
ATOM 795 C C . GLU A 1 100 ? -22.553 -36.612 40.862 1.00 73.25 100 GLU A C 1
ATOM 797 O O . GLU A 1 100 ? -22.593 -35.891 39.864 1.00 73.25 100 GLU A O 1
ATOM 802 N N . TRP A 1 101 ? -21.671 -36.421 41.848 1.00 75.62 101 TRP A N 1
ATOM 803 C CA . TRP A 1 101 ? -20.676 -35.346 41.829 1.00 75.62 101 TRP A CA 1
ATOM 804 C C . TRP A 1 101 ? -19.665 -35.545 40.701 1.00 75.62 101 TRP A C 1
ATOM 806 O O . TRP A 1 101 ? -19.362 -34.601 39.975 1.00 75.62 101 TRP A O 1
ATOM 816 N N . ASN A 1 102 ? -19.228 -36.785 40.466 1.00 80.19 102 ASN A N 1
ATOM 817 C CA . ASN A 1 102 ? -18.374 -37.133 39.331 1.00 80.19 102 ASN A CA 1
ATOM 818 C C . ASN A 1 102 ? -19.076 -36.896 37.982 1.00 80.19 102 ASN A C 1
ATOM 820 O O . ASN A 1 102 ? -18.458 -36.378 37.051 1.00 80.19 102 ASN A O 1
ATOM 824 N N . ASN A 1 103 ? -20.374 -37.206 37.868 1.00 76.75 103 ASN A N 1
ATOM 825 C CA . ASN A 1 103 ? -21.145 -36.911 36.656 1.00 76.75 103 ASN A CA 1
ATOM 826 C C . ASN A 1 103 ? -21.326 -35.406 36.416 1.00 76.75 103 ASN A C 1
ATOM 828 O O . ASN A 1 103 ? -21.149 -34.955 35.285 1.00 76.75 103 ASN A O 1
ATOM 832 N N . VAL A 1 104 ? -21.618 -34.624 37.462 1.00 77.69 104 VAL A N 1
ATOM 833 C CA . VAL A 1 104 ? -21.682 -33.156 37.369 1.00 77.69 104 VAL A CA 1
ATOM 834 C C . VAL A 1 104 ? -20.314 -32.593 36.985 1.00 77.69 104 VAL A C 1
ATOM 836 O O . VAL A 1 104 ? -20.235 -31.865 36.003 1.00 77.69 104 VAL A O 1
ATOM 839 N N . LYS A 1 105 ? -19.233 -32.996 37.667 1.00 75.12 105 LYS A N 1
ATOM 840 C CA . LYS A 1 105 ? -17.858 -32.553 37.381 1.00 75.12 105 LYS A CA 1
ATOM 841 C C . LYS A 1 105 ? -17.419 -32.875 35.948 1.00 75.12 105 LYS A C 1
ATOM 843 O O . LYS A 1 105 ? -16.746 -32.062 35.328 1.00 75.12 105 LYS A O 1
ATOM 848 N N . ARG A 1 106 ? -17.828 -34.020 35.391 1.00 76.12 106 ARG A N 1
ATOM 849 C CA . ARG A 1 106 ? -17.590 -34.367 33.977 1.00 76.12 106 ARG A CA 1
ATOM 850 C C . ARG A 1 106 ? -18.356 -33.454 33.010 1.00 76.12 106 ARG A C 1
ATOM 852 O O . ARG A 1 106 ? -17.816 -33.093 31.971 1.00 76.12 106 ARG A O 1
ATOM 859 N N . LEU A 1 107 ? -19.593 -33.080 33.343 1.00 72.38 107 LEU A N 1
ATOM 860 C CA . LEU A 1 107 ? -20.422 -32.187 32.523 1.00 72.38 107 LEU A CA 1
ATOM 861 C C . LEU A 1 107 ? -20.050 -30.702 32.674 1.00 72.38 107 LEU A C 1
ATOM 863 O O . LEU A 1 107 ? -20.298 -29.924 31.754 1.00 72.38 107 LEU A O 1
ATOM 867 N N . THR A 1 108 ? -19.437 -30.283 33.785 1.00 69.44 108 THR A N 1
ATOM 868 C CA . THR A 1 108 ? -18.957 -28.902 33.992 1.00 69.44 108 THR A CA 1
ATOM 869 C C . THR A 1 108 ? -17.487 -28.703 33.617 1.00 69.44 108 THR A C 1
ATOM 871 O O . THR A 1 108 ? -17.137 -27.618 33.174 1.00 69.44 108 THR A O 1
ATOM 874 N N . GLY A 1 109 ? -16.644 -29.735 33.713 1.00 65.12 109 GLY A N 1
ATOM 875 C CA . GLY A 1 109 ? -15.192 -29.651 33.510 1.00 65.12 109 GLY A CA 1
ATOM 876 C C . GLY A 1 109 ? -14.669 -29.884 32.088 1.00 65.12 109 GLY A C 1
ATOM 877 O O . GLY A 1 109 ? -13.464 -30.033 31.927 1.00 65.12 109 GLY A O 1
ATOM 878 N N . SER A 1 110 ? -15.525 -29.964 31.065 1.00 62.75 110 SER A N 1
ATOM 879 C CA . SER A 1 110 ? -15.090 -29.989 29.662 1.00 62.75 110 SER A CA 1
ATOM 880 C C . SER A 1 110 ? -15.007 -28.572 29.092 1.00 62.75 110 SER A C 1
ATOM 882 O O . SER A 1 110 ? -16.021 -27.870 29.038 1.00 62.75 110 SER A O 1
ATOM 884 N N . ASP A 1 111 ? -13.828 -28.143 28.638 1.00 72.75 111 ASP A N 1
ATOM 885 C CA . ASP A 1 111 ? -13.692 -26.851 27.965 1.00 72.75 111 ASP A CA 1
ATOM 886 C C . ASP A 1 111 ? -13.920 -26.990 26.451 1.00 72.75 111 ASP A C 1
ATOM 888 O O . ASP A 1 111 ? -13.063 -27.406 25.673 1.00 72.75 111 ASP A O 1
ATOM 892 N N . ILE A 1 112 ? -15.151 -26.685 26.036 1.00 74.31 112 ILE A N 1
ATOM 893 C CA . ILE A 1 112 ? -15.550 -26.710 24.624 1.00 74.31 112 ILE A CA 1
ATOM 894 C C . ILE A 1 112 ? -15.039 -25.448 23.905 1.00 74.31 112 ILE A C 1
ATOM 896 O O . ILE A 1 112 ? -14.837 -25.481 22.691 1.00 74.31 112 ILE A O 1
ATOM 900 N N . ALA A 1 113 ? -14.808 -24.349 24.635 1.00 75.94 113 ALA A N 1
ATOM 901 C CA . ALA A 1 113 ? -14.292 -23.109 24.067 1.00 75.94 113 ALA A CA 1
ATOM 902 C C . ALA A 1 113 ? -12.799 -23.250 23.745 1.00 75.94 113 ALA A C 1
ATOM 904 O O . ALA A 1 113 ? -12.377 -22.845 22.666 1.00 75.94 113 ALA A O 1
ATOM 905 N N . GLU A 1 114 ? -12.024 -23.921 24.599 1.00 79.75 114 GLU A N 1
ATOM 906 C CA . GLU A 1 114 ? -10.629 -24.274 24.316 1.00 79.75 114 GLU A CA 1
ATOM 907 C C . GLU A 1 114 ? -10.505 -25.151 23.053 1.00 79.75 114 GLU A C 1
ATOM 909 O O . GLU A 1 114 ? -9.676 -24.868 22.188 1.00 79.75 114 GLU A O 1
ATOM 914 N N . GLU A 1 115 ? -11.368 -26.163 22.864 1.00 80.06 115 GLU A N 1
ATOM 915 C CA . GLU A 1 115 ? -11.344 -26.982 21.637 1.00 80.06 115 GLU A CA 1
ATOM 916 C C . GLU A 1 115 ? -11.695 -26.164 20.375 1.00 80.06 115 GLU A C 1
ATOM 918 O O . GLU A 1 115 ? -11.111 -26.394 19.313 1.00 80.06 115 GLU A O 1
ATOM 923 N N . LEU A 1 116 ? -12.612 -25.192 20.476 1.00 80.81 116 LEU A N 1
ATOM 924 C CA . LEU A 1 116 ? -12.921 -24.259 19.385 1.00 80.81 116 LEU A CA 1
ATOM 925 C C . LEU A 1 116 ? -11.725 -23.344 19.079 1.00 80.81 116 LEU A C 1
ATOM 927 O O . LEU A 1 116 ? -11.306 -23.252 17.925 1.00 80.81 116 LEU A O 1
ATOM 931 N N . LEU A 1 117 ? -11.154 -22.700 20.100 1.00 82.69 117 LEU A N 1
ATOM 932 C CA . LEU A 1 117 ? -9.998 -21.809 19.962 1.00 82.69 117 LEU A CA 1
ATOM 933 C C . LEU A 1 117 ? -8.794 -22.546 19.365 1.00 82.69 117 LEU A C 1
ATOM 935 O O . LEU A 1 117 ? -8.110 -22.002 18.492 1.00 82.69 117 LEU A O 1
ATOM 939 N N . ARG A 1 118 ? -8.578 -23.809 19.756 1.00 83.19 118 ARG A N 1
ATOM 940 C CA . ARG A 1 118 ? -7.536 -24.657 19.172 1.00 83.19 118 ARG A CA 1
ATOM 941 C C . ARG A 1 118 ? -7.804 -24.951 17.696 1.00 83.19 118 ARG A C 1
ATOM 943 O O . ARG A 1 118 ? -6.907 -24.729 16.894 1.00 83.19 118 ARG A O 1
ATOM 950 N N . LYS A 1 119 ? -9.025 -25.334 17.297 1.00 81.19 119 LYS A N 1
ATOM 951 C CA . LYS A 1 119 ? -9.373 -25.568 15.875 1.00 81.19 119 LYS A CA 1
ATOM 952 C C . LYS A 1 119 ? -9.257 -24.315 15.006 1.00 81.19 119 LYS A C 1
ATOM 954 O O . LYS A 1 119 ? -8.765 -24.396 13.883 1.00 81.19 119 LYS A O 1
ATOM 959 N N . ILE A 1 120 ? -9.672 -23.154 15.518 1.00 79.69 120 ILE A N 1
ATOM 960 C CA . ILE A 1 120 ? -9.492 -21.867 14.828 1.00 79.69 120 ILE A CA 1
ATOM 961 C C . ILE A 1 120 ? -7.993 -21.574 14.645 1.00 79.69 120 ILE A C 1
ATOM 963 O O . ILE A 1 120 ? -7.573 -21.155 13.566 1.00 79.69 120 ILE A O 1
ATOM 967 N N . SER A 1 121 ? -7.176 -21.846 15.666 1.00 79.06 121 SER A N 1
ATOM 968 C CA . SER A 1 121 ? -5.717 -21.678 15.607 1.00 79.06 121 SER A CA 1
ATOM 969 C C . SER A 1 121 ? -5.052 -22.664 14.635 1.00 79.06 121 SER A C 1
ATOM 971 O O . SER A 1 121 ? -4.216 -22.255 13.834 1.00 79.06 121 SER A O 1
ATOM 973 N N . GLU A 1 122 ? -5.463 -23.936 14.645 1.00 80.12 122 GLU A N 1
ATOM 974 C CA . GLU A 1 122 ? -5.024 -24.987 13.713 1.00 80.12 122 GLU A CA 1
ATOM 975 C C . GLU A 1 122 ? -5.320 -24.594 12.252 1.00 80.12 122 GLU A C 1
ATOM 977 O O . GLU A 1 122 ? -4.440 -24.693 11.396 1.00 80.12 122 GLU A O 1
ATOM 982 N N . LEU A 1 123 ? -6.523 -24.086 11.956 1.00 72.12 123 LEU A N 1
ATOM 983 C CA . LEU A 1 123 ? -6.909 -23.653 10.605 1.00 72.12 123 LEU A CA 1
ATOM 984 C C . LEU A 1 123 ? -6.146 -22.415 10.120 1.00 72.12 123 LEU A C 1
ATOM 986 O O . LEU A 1 123 ? -5.729 -22.376 8.962 1.00 72.12 123 LEU A O 1
ATOM 990 N N . ARG A 1 124 ? -5.902 -21.432 10.995 1.00 68.44 124 ARG A N 1
ATOM 991 C CA . ARG A 1 124 ? -5.068 -20.264 10.659 1.00 68.44 124 ARG A CA 1
ATOM 992 C C . ARG A 1 124 ? -3.611 -20.675 10.416 1.00 68.44 124 ARG A C 1
ATOM 994 O O . ARG A 1 124 ? -3.016 -20.251 9.427 1.00 68.44 124 ARG A O 1
ATOM 1001 N N . ALA A 1 125 ? -3.070 -21.574 11.242 1.00 68.06 125 ALA A N 1
ATOM 1002 C CA . ALA A 1 125 ? -1.720 -22.110 11.077 1.00 68.06 125 ALA A CA 1
ATOM 1003 C C . ALA A 1 125 ? -1.547 -22.909 9.771 1.00 68.06 125 ALA A C 1
ATOM 1005 O O . ALA A 1 125 ? -0.549 -22.718 9.078 1.00 68.06 125 ALA A O 1
ATOM 1006 N N . MET A 1 126 ? -2.518 -23.753 9.392 1.00 63.91 126 MET A N 1
ATOM 1007 C CA . MET A 1 126 ? -2.460 -24.542 8.148 1.00 63.91 126 MET A CA 1
ATOM 1008 C C . MET A 1 126 ? -2.410 -23.681 6.877 1.00 63.91 126 MET A C 1
ATOM 1010 O O . MET A 1 126 ? -1.767 -24.078 5.907 1.00 63.91 126 MET A O 1
ATOM 1014 N N . ASN A 1 127 ? -3.033 -22.499 6.885 1.00 57.69 127 ASN A N 1
ATOM 1015 C CA . ASN A 1 127 ? -3.000 -21.564 5.757 1.00 57.69 127 ASN A CA 1
ATOM 1016 C C . ASN A 1 127 ? -1.808 -20.579 5.807 1.00 57.69 127 ASN A C 1
ATOM 1018 O O . ASN A 1 127 ? -1.750 -19.681 4.974 1.00 57.69 127 ASN A O 1
ATOM 1022 N N . TYR A 1 128 ? -0.881 -20.705 6.770 1.00 61.50 128 TYR A N 1
ATOM 1023 C CA . TYR A 1 128 ? 0.165 -19.706 7.077 1.00 61.50 128 TYR A CA 1
ATOM 1024 C C . TYR A 1 128 ? -0.380 -18.291 7.378 1.00 61.50 128 TYR A C 1
ATOM 1026 O O . TYR A 1 128 ? 0.329 -17.291 7.256 1.00 61.50 128 TYR A O 1
ATOM 1034 N N . VAL A 1 129 ? -1.642 -18.200 7.804 1.00 61.12 129 VAL A N 1
ATOM 1035 C CA . VAL A 1 129 ? -2.363 -16.941 8.002 1.00 61.12 129 VAL A CA 1
ATOM 1036 C C . VAL A 1 129 ? -1.962 -16.292 9.329 1.00 61.12 129 VAL A C 1
ATOM 1038 O O . VAL A 1 129 ? -2.254 -16.802 10.413 1.00 61.12 129 VAL A O 1
ATOM 1041 N N . LYS A 1 130 ? -1.316 -15.124 9.241 1.00 65.25 130 LYS A N 1
ATOM 1042 C CA . LYS A 1 130 ? -1.085 -14.226 10.381 1.00 65.25 130 LYS A CA 1
ATOM 1043 C C . LYS A 1 130 ? -2.406 -13.538 10.756 1.00 65.25 130 LYS A C 1
ATOM 1045 O O . LYS A 1 130 ? -3.127 -13.065 9.880 1.00 65.25 130 LYS A O 1
ATOM 1050 N N . ASN A 1 131 ? -2.702 -13.428 12.052 1.00 65.56 131 ASN A N 1
ATOM 1051 C CA . ASN A 1 131 ? -3.785 -12.559 12.525 1.00 65.56 131 ASN A CA 1
ATOM 1052 C C . ASN A 1 131 ? -3.478 -11.084 12.169 1.00 65.56 131 ASN A C 1
ATOM 1054 O O . ASN A 1 131 ? -2.337 -10.657 12.392 1.00 65.56 131 ASN A O 1
ATOM 1058 N N . PRO A 1 132 ? -4.462 -10.297 11.691 1.00 72.88 132 PRO A N 1
ATOM 1059 C CA . PRO A 1 132 ? -4.329 -8.844 11.592 1.00 72.88 132 PRO A CA 1
ATOM 1060 C C . PRO A 1 132 ? -4.043 -8.215 12.966 1.00 72.88 132 PRO A C 1
ATOM 1062 O O . PRO A 1 132 ? -4.567 -8.680 13.981 1.00 72.88 132 PRO A O 1
ATOM 1065 N N . THR A 1 133 ? -3.237 -7.153 13.005 1.00 74.62 133 THR A N 1
ATOM 1066 C CA . THR A 1 133 ? -2.995 -6.335 14.209 1.00 74.62 133 THR A CA 1
ATOM 1067 C C . THR A 1 133 ? -3.712 -4.982 14.128 1.00 74.62 133 THR A C 1
ATOM 1069 O O . THR A 1 133 ? -4.240 -4.593 13.086 1.00 74.62 133 THR A O 1
ATOM 1072 N N . THR A 1 134 ? -3.695 -4.211 15.218 1.00 70.44 134 THR A N 1
ATOM 1073 C CA . THR A 1 134 ? -4.159 -2.811 15.215 1.00 70.44 134 THR A CA 1
ATOM 1074 C C . THR A 1 134 ? -3.379 -1.944 14.216 1.00 70.44 134 THR A C 1
ATOM 1076 O O . THR A 1 134 ? -3.941 -1.021 13.636 1.00 70.44 134 THR A O 1
ATOM 1079 N N . GLU A 1 135 ? -2.104 -2.260 13.966 1.00 73.31 135 GLU A N 1
ATOM 1080 C CA . GLU A 1 135 ? -1.275 -1.584 12.958 1.00 73.31 135 GLU A CA 1
ATOM 1081 C C . GLU A 1 135 ? -1.779 -1.878 11.539 1.00 73.31 135 GLU A C 1
ATOM 1083 O O . GLU A 1 135 ? -1.830 -0.973 10.708 1.00 73.31 135 GLU A O 1
ATOM 1088 N N . ASP A 1 136 ? -2.215 -3.118 11.275 1.00 72.75 136 ASP A N 1
ATOM 1089 C CA . ASP A 1 136 ? -2.809 -3.500 9.991 1.00 72.75 136 ASP A CA 1
ATOM 1090 C C . ASP A 1 136 ? -4.119 -2.731 9.725 1.00 72.75 136 ASP A C 1
ATOM 1092 O O . ASP A 1 136 ? -4.359 -2.287 8.601 1.00 72.75 136 ASP A O 1
ATOM 1096 N N . LEU A 1 137 ? -4.935 -2.514 10.766 1.00 76.38 137 LEU A N 1
ATOM 1097 C CA . LEU A 1 137 ? -6.173 -1.726 10.697 1.00 76.38 137 LEU A CA 1
ATOM 1098 C C . LEU A 1 137 ? -5.902 -0.229 10.466 1.00 76.38 137 LEU A C 1
ATOM 1100 O O . LEU A 1 137 ? -6.517 0.380 9.591 1.00 76.38 137 LEU A O 1
ATOM 1104 N N . ILE A 1 138 ? -4.953 0.362 11.201 1.00 79.56 138 ILE A N 1
ATOM 1105 C CA . ILE A 1 138 ? -4.533 1.763 11.009 1.00 79.56 138 ILE A CA 1
ATOM 1106 C C . ILE A 1 138 ? -3.955 1.955 9.601 1.00 79.56 138 ILE A C 1
ATOM 1108 O O . ILE A 1 138 ? -4.280 2.928 8.921 1.00 79.56 138 ILE A O 1
ATOM 1112 N N . GLY A 1 139 ? -3.145 1.010 9.121 1.00 78.81 139 GLY A N 1
ATOM 1113 C CA . GLY A 1 139 ? -2.587 1.034 7.772 1.00 78.81 139 GLY A CA 1
ATOM 1114 C C . GLY A 1 139 ? -3.643 0.925 6.669 1.00 78.81 139 GLY A C 1
ATOM 1115 O O . GLY A 1 139 ? -3.560 1.650 5.675 1.00 78.81 139 GLY A O 1
ATOM 1116 N N . ALA A 1 140 ? -4.678 0.101 6.865 1.00 84.94 140 ALA A N 1
ATOM 1117 C CA . ALA A 1 140 ? -5.837 0.039 5.975 1.00 84.94 140 ALA A CA 1
ATOM 1118 C C . ALA A 1 140 ? -6.643 1.355 5.971 1.00 84.94 140 ALA A C 1
ATOM 1120 O O . ALA A 1 140 ? -7.021 1.833 4.900 1.00 84.94 140 ALA A O 1
ATOM 1121 N N . ALA A 1 141 ? -6.836 1.993 7.132 1.00 87.44 141 ALA A N 1
ATOM 1122 C CA . ALA A 1 141 ? -7.459 3.316 7.213 1.00 87.44 141 ALA A CA 1
ATOM 1123 C C . ALA A 1 141 ? -6.627 4.380 6.469 1.00 87.44 141 ALA A C 1
ATOM 1125 O O . ALA A 1 141 ? -7.161 5.099 5.628 1.00 87.44 141 ALA A O 1
ATOM 1126 N N . MET A 1 142 ? -5.305 4.431 6.678 1.00 84.12 142 MET A N 1
ATOM 1127 C CA . MET A 1 142 ? -4.410 5.350 5.952 1.00 84.12 142 MET A CA 1
ATOM 1128 C C . MET A 1 142 ? -4.414 5.113 4.436 1.00 84.12 142 MET A C 1
ATOM 1130 O O . MET A 1 142 ? -4.354 6.061 3.650 1.00 84.12 142 MET A O 1
ATOM 1134 N N . ALA A 1 143 ? -4.513 3.855 4.005 1.00 85.31 143 ALA A N 1
ATOM 1135 C CA . ALA A 1 143 ? -4.666 3.505 2.600 1.00 85.31 143 ALA A CA 1
ATOM 1136 C C . ALA A 1 143 ? -5.986 4.029 2.006 1.00 85.31 143 ALA A C 1
ATOM 1138 O O . ALA A 1 143 ? -5.991 4.508 0.871 1.00 85.31 143 ALA A O 1
ATOM 1139 N N . LEU A 1 144 ? -7.079 3.996 2.773 1.00 89.50 144 LEU A N 1
ATOM 1140 C CA . LEU A 1 144 ? -8.380 4.541 2.381 1.00 89.50 144 LEU A CA 1
ATOM 1141 C C . LEU A 1 144 ? -8.349 6.077 2.274 1.00 89.50 144 LEU A C 1
ATOM 1143 O O . LEU A 1 144 ? -8.814 6.610 1.267 1.00 89.50 144 LEU A O 1
ATOM 1147 N N . LEU A 1 145 ? -7.717 6.785 3.219 1.00 90.19 145 LEU A N 1
ATOM 1148 C CA . LEU A 1 145 ? -7.518 8.244 3.125 1.00 90.19 145 LEU A CA 1
ATOM 1149 C C . LEU A 1 145 ? -6.689 8.627 1.887 1.00 90.19 145 LEU A C 1
ATOM 1151 O O . LEU A 1 145 ? -7.050 9.534 1.139 1.00 90.19 145 LEU A O 1
ATOM 1155 N N . ARG A 1 146 ? -5.618 7.875 1.590 1.00 87.94 146 ARG A N 1
ATOM 1156 C CA . ARG A 1 146 ? -4.822 8.067 0.364 1.00 87.94 146 ARG A CA 1
ATOM 1157 C C . ARG A 1 146 ? -5.666 7.903 -0.906 1.00 87.94 146 ARG A C 1
ATOM 1159 O O . ARG A 1 146 ? -5.435 8.622 -1.880 1.00 87.94 146 ARG A O 1
ATOM 1166 N N . LEU A 1 147 ? -6.624 6.972 -0.921 1.00 90.50 147 LEU A N 1
ATOM 1167 C CA . LEU A 1 147 ? -7.542 6.780 -2.049 1.00 90.50 147 LEU A CA 1
ATOM 1168 C C . LEU A 1 147 ? -8.562 7.917 -2.166 1.00 90.50 147 LEU A C 1
ATOM 1170 O O . LEU A 1 147 ? -8.767 8.408 -3.278 1.00 90.50 147 LEU A O 1
ATOM 1174 N N . GLN A 1 148 ? -9.130 8.366 -1.042 1.00 91.19 148 GLN A N 1
ATOM 1175 C CA . GLN A 1 148 ? -10.013 9.532 -0.968 1.00 91.19 148 GLN A CA 1
ATOM 1176 C C . GLN A 1 148 ? -9.350 10.762 -1.602 1.00 91.19 148 GLN A C 1
ATOM 1178 O O . GLN A 1 148 ? -9.902 11.339 -2.540 1.00 91.19 148 GLN A O 1
ATOM 1183 N N . ASP A 1 149 ? -8.143 11.107 -1.150 1.00 89.44 149 ASP A N 1
ATOM 1184 C CA . ASP A 1 149 ? -7.354 12.228 -1.667 1.00 89.44 149 ASP A CA 1
ATOM 1185 C C . ASP A 1 149 ? -7.007 12.056 -3.155 1.00 89.44 149 ASP A C 1
ATOM 1187 O O . ASP A 1 149 ? -7.330 12.907 -3.991 1.00 89.44 149 ASP A O 1
ATOM 1191 N N . THR A 1 150 ? -6.377 10.928 -3.513 1.00 89.62 150 THR A N 1
ATOM 1192 C CA . THR A 1 150 ? -5.840 10.729 -4.869 1.00 89.62 150 THR A CA 1
ATOM 1193 C C . THR A 1 150 ? -6.948 10.752 -5.915 1.00 89.62 150 THR A C 1
ATOM 1195 O O . THR A 1 150 ? -6.775 11.362 -6.970 1.00 89.62 150 THR A O 1
ATOM 1198 N N . TYR A 1 151 ? -8.096 10.131 -5.632 1.00 90.88 151 TYR A N 1
ATOM 1199 C CA . TYR A 1 151 ? -9.199 10.001 -6.585 1.00 90.88 151 TYR A CA 1
ATOM 1200 C C . TYR A 1 151 ? -10.341 11.007 -6.376 1.00 90.88 151 TYR A C 1
ATOM 1202 O O . TYR A 1 151 ? -11.264 11.019 -7.186 1.00 90.88 151 TYR A O 1
ATOM 1210 N N . ARG A 1 152 ? -10.244 11.904 -5.378 1.00 90.81 152 ARG A N 1
ATOM 1211 C CA . ARG A 1 152 ? -11.284 12.887 -5.000 1.00 90.81 152 ARG A CA 1
ATOM 1212 C C . ARG A 1 152 ? -12.647 12.234 -4.732 1.00 90.81 152 ARG A C 1
ATOM 1214 O O . ARG A 1 152 ? -13.675 12.709 -5.209 1.00 90.81 152 ARG A O 1
ATOM 1221 N N . LEU A 1 153 ? -12.632 11.124 -4.001 1.00 91.44 153 LEU A N 1
ATOM 1222 C CA . LEU A 1 153 ? -13.837 10.373 -3.647 1.00 91.44 153 LEU A CA 1
ATOM 1223 C C . LEU A 1 153 ? -14.645 11.132 -2.582 1.00 91.44 153 LEU A C 1
ATOM 1225 O O . LEU A 1 153 ? -14.060 11.732 -1.678 1.00 91.44 153 LEU A O 1
ATOM 1229 N N . ASP A 1 154 ? -15.975 11.067 -2.651 1.00 91.75 154 ASP A N 1
ATOM 1230 C CA . ASP A 1 154 ? -16.835 11.554 -1.570 1.00 91.75 154 ASP A CA 1
ATOM 1231 C C . ASP A 1 154 ? -16.783 10.575 -0.385 1.00 91.75 154 ASP A C 1
ATOM 1233 O O . ASP A 1 154 ? -17.009 9.373 -0.543 1.00 91.75 154 ASP A O 1
ATOM 1237 N N . VAL A 1 155 ? -16.509 11.090 0.817 1.00 92.56 155 VAL A N 1
ATOM 1238 C CA . VAL A 1 155 ? -16.510 10.307 2.064 1.00 92.56 155 VAL A CA 1
ATOM 1239 C C . VAL A 1 155 ? -17.867 9.656 2.302 1.00 92.56 155 VAL A C 1
ATOM 1241 O O . VAL A 1 155 ? -17.915 8.515 2.762 1.00 92.56 155 VAL A O 1
ATOM 1244 N N . LYS A 1 156 ? -18.962 10.319 1.913 1.00 91.81 156 LYS A N 1
ATOM 1245 C CA . LYS A 1 156 ? -20.298 9.738 2.027 1.00 91.81 156 LYS A CA 1
ATOM 1246 C C . LYS A 1 156 ? -20.507 8.558 1.081 1.00 91.81 156 LYS A C 1
ATOM 1248 O O . LYS A 1 156 ? -21.143 7.585 1.472 1.00 91.81 156 LYS A O 1
ATOM 1253 N N . GLU A 1 157 ? -19.958 8.598 -0.134 1.00 91.19 157 GLU A N 1
ATOM 1254 C CA . GLU A 1 157 ? -20.010 7.448 -1.045 1.00 91.19 157 GLU A CA 1
ATOM 1255 C C . GLU A 1 157 ? -19.162 6.284 -0.521 1.00 91.19 157 GLU A C 1
ATOM 1257 O O . GLU A 1 157 ? -19.667 5.161 -0.466 1.00 91.19 157 GLU A O 1
ATOM 1262 N N . ILE A 1 158 ? -17.938 6.546 -0.036 1.00 91.69 158 ILE A N 1
ATOM 1263 C CA . ILE A 1 158 ? -17.091 5.510 0.580 1.00 91.69 158 ILE A CA 1
ATOM 1264 C C . ILE A 1 158 ? -17.821 4.855 1.761 1.00 91.69 158 ILE A C 1
ATOM 1266 O O . ILE A 1 158 ? -17.912 3.630 1.823 1.00 91.69 158 ILE A O 1
ATOM 1270 N N . ALA A 1 159 ? -18.368 5.656 2.679 1.00 91.19 159 ALA A N 1
ATOM 1271 C CA . ALA A 1 159 ? -19.063 5.158 3.862 1.00 91.19 159 ALA A CA 1
ATOM 1272 C C . ALA A 1 159 ? -20.418 4.495 3.529 1.00 91.19 159 ALA A C 1
ATOM 1274 O O . ALA A 1 159 ? -20.884 3.628 4.266 1.00 91.19 159 ALA A O 1
ATOM 1275 N N . ASP A 1 160 ? -21.035 4.814 2.389 1.00 89.62 160 ASP A N 1
ATOM 1276 C CA . ASP A 1 160 ? -22.165 4.071 1.814 1.00 89.62 160 ASP A CA 1
ATOM 1277 C C . ASP A 1 160 ? -21.755 2.749 1.125 1.00 89.62 160 ASP A C 1
ATOM 1279 O O . ASP A 1 160 ? -22.614 2.064 0.562 1.00 89.62 160 ASP A O 1
ATOM 1283 N N . GLY A 1 161 ? -20.467 2.387 1.128 1.00 86.31 161 GLY A N 1
ATOM 1284 C CA . GLY A 1 161 ? -19.949 1.190 0.464 1.00 86.31 161 GLY A CA 1
ATOM 1285 C C . GLY A 1 161 ? -19.849 1.319 -1.062 1.00 86.31 161 GLY A C 1
ATOM 1286 O O . GLY A 1 161 ? -19.903 0.307 -1.762 1.00 86.31 161 GLY A O 1
ATOM 1287 N N . LYS A 1 162 ? -19.741 2.542 -1.601 1.00 87.12 162 LYS A N 1
ATOM 1288 C CA . LYS A 1 162 ? -19.736 2.848 -3.044 1.00 87.12 162 LYS A CA 1
ATOM 1289 C C . LYS A 1 162 ? -18.388 3.442 -3.459 1.00 87.12 162 LYS A C 1
ATOM 1291 O O . LYS A 1 162 ? -17.964 4.465 -2.935 1.00 87.12 162 LYS A O 1
ATOM 1296 N N . ILE A 1 163 ? -17.724 2.828 -4.440 1.00 83.56 163 ILE A N 1
ATOM 1297 C CA . ILE A 1 163 ? -16.454 3.328 -4.995 1.00 83.56 163 ILE A CA 1
ATOM 1298 C C . ILE A 1 163 ? -16.527 3.295 -6.526 1.00 83.56 163 ILE A C 1
ATOM 1300 O O . ILE A 1 163 ? -16.241 2.276 -7.154 1.00 83.56 163 ILE A O 1
ATOM 1304 N N . LEU A 1 164 ? -16.909 4.421 -7.137 1.00 77.94 164 LEU A N 1
ATOM 1305 C CA . LEU A 1 164 ? -17.056 4.592 -8.590 1.00 77.94 164 LEU A CA 1
ATOM 1306 C C . LEU A 1 164 ? -17.899 3.479 -9.256 1.00 77.94 164 LEU A C 1
ATOM 1308 O O . LEU A 1 164 ? -19.119 3.480 -9.140 1.00 77.94 164 LEU A O 1
ATOM 1312 N N . ASN A 1 165 ? -17.250 2.541 -9.956 1.00 73.44 165 ASN A N 1
ATOM 1313 C CA . ASN A 1 165 ? -17.881 1.432 -10.684 1.00 73.44 165 ASN A CA 1
ATOM 1314 C C . ASN A 1 165 ? -17.794 0.081 -9.939 1.00 73.44 165 ASN A C 1
ATOM 1316 O O . ASN A 1 165 ? -18.114 -0.958 -10.518 1.00 73.44 165 ASN A O 1
ATOM 1320 N N . ALA A 1 166 ? -17.310 0.066 -8.693 1.00 75.81 166 ALA A N 1
ATOM 1321 C CA . ALA A 1 166 ? -17.215 -1.143 -7.879 1.00 75.81 166 ALA A CA 1
ATOM 1322 C C . ALA A 1 166 ? -18.607 -1.688 -7.489 1.00 75.81 166 ALA A C 1
ATOM 1324 O O . ALA A 1 166 ? -19.570 -0.919 -7.404 1.00 75.81 166 ALA A O 1
ATOM 1325 N N . PRO A 1 167 ? -18.731 -2.996 -7.186 1.00 75.75 167 PRO A N 1
ATOM 1326 C CA . PRO A 1 167 ? -19.909 -3.528 -6.508 1.00 75.75 167 PRO A CA 1
ATOM 1327 C C . PRO A 1 167 ? -20.147 -2.797 -5.182 1.00 75.75 167 PRO A C 1
ATOM 1329 O O . PRO A 1 167 ? -19.202 -2.570 -4.428 1.00 75.75 167 PRO A O 1
ATOM 1332 N N . VAL A 1 168 ? -21.404 -2.457 -4.888 1.00 78.69 168 VAL A N 1
ATOM 1333 C CA . VAL A 1 168 ? -21.772 -1.835 -3.607 1.00 78.69 168 VAL A CA 1
ATOM 1334 C C . VAL A 1 168 ? -21.603 -2.860 -2.485 1.00 78.69 168 VAL A C 1
ATOM 1336 O O . VAL A 1 168 ? -22.161 -3.957 -2.565 1.00 78.69 168 VAL A O 1
ATOM 1339 N N . VAL A 1 169 ? -20.834 -2.506 -1.456 1.00 84.25 169 VAL A N 1
ATOM 1340 C CA . VAL A 1 169 ? -20.575 -3.348 -0.276 1.00 84.25 169 VAL A CA 1
ATOM 1341 C C . VAL A 1 169 ? -21.414 -2.902 0.930 1.00 84.25 169 VAL A C 1
ATOM 1343 O O . VAL A 1 169 ? -22.249 -2.005 0.825 1.00 84.25 169 VAL A O 1
ATOM 1346 N N . GLN A 1 170 ? -21.230 -3.553 2.081 1.00 84.75 170 GLN A N 1
ATOM 1347 C CA . GLN A 1 170 ? -21.852 -3.128 3.336 1.00 84.75 170 GLN A CA 1
ATOM 1348 C C . GLN A 1 170 ? -21.396 -1.698 3.702 1.00 84.75 170 GLN A C 1
ATOM 1350 O O . GLN A 1 170 ? -20.194 -1.431 3.656 1.00 84.75 170 GLN A O 1
ATOM 1355 N N . PRO A 1 171 ? -22.317 -0.785 4.068 1.00 88.38 171 PRO A N 1
ATOM 1356 C CA . PRO A 1 171 ? -21.956 0.558 4.506 1.00 88.38 171 PRO A CA 1
ATOM 1357 C C . PRO A 1 171 ? -21.279 0.542 5.883 1.00 88.38 171 PRO A C 1
ATOM 1359 O O . PRO A 1 171 ? -21.565 -0.311 6.724 1.00 88.38 171 PRO A O 1
ATOM 1362 N N . PHE A 1 172 ? -20.419 1.530 6.115 1.00 90.81 172 PHE A N 1
ATOM 1363 C CA . PHE A 1 172 ? -19.776 1.796 7.399 1.00 90.81 172 PHE A CA 1
ATOM 1364 C C . PHE A 1 172 ? -20.777 2.313 8.438 1.00 90.81 172 PHE A C 1
ATOM 1366 O O . PHE A 1 172 ? -21.656 3.123 8.120 1.00 90.81 172 PHE A O 1
ATOM 1373 N N . THR A 1 173 ? -20.597 1.886 9.686 1.00 90.62 173 THR A N 1
ATOM 1374 C CA . THR A 1 173 ? -21.288 2.439 10.858 1.00 90.62 173 THR A CA 1
ATOM 1375 C C . THR A 1 173 ? -20.667 3.770 11.293 1.00 90.62 173 THR A C 1
ATOM 1377 O O . THR A 1 173 ? -19.547 4.118 10.902 1.00 90.62 173 THR A O 1
ATOM 1380 N N . ALA A 1 174 ? -21.331 4.498 12.194 1.00 91.00 174 ALA A N 1
ATOM 1381 C CA . ALA A 1 174 ? -20.735 5.645 12.874 1.00 91.00 174 ALA A CA 1
ATOM 1382 C C . ALA A 1 174 ? -19.444 5.276 13.629 1.00 91.00 174 ALA A C 1
ATOM 1384 O O . ALA A 1 174 ? -18.557 6.123 13.772 1.00 91.00 174 ALA A O 1
ATOM 1385 N N . ARG A 1 175 ? -19.308 4.021 14.094 1.00 91.00 175 ARG A N 1
ATOM 1386 C CA . ARG A 1 175 ? -18.097 3.547 14.774 1.00 91.00 175 ARG A CA 1
ATOM 1387 C C . ARG A 1 175 ? -16.927 3.375 13.806 1.00 91.00 175 ARG A C 1
ATOM 1389 O O . ARG A 1 175 ? -15.839 3.848 14.118 1.00 91.00 175 ARG A O 1
ATOM 1396 N N . ASP A 1 176 ? -17.157 2.799 12.629 1.00 91.69 176 ASP A N 1
ATOM 1397 C CA . ASP A 1 176 ? -16.118 2.633 11.602 1.00 91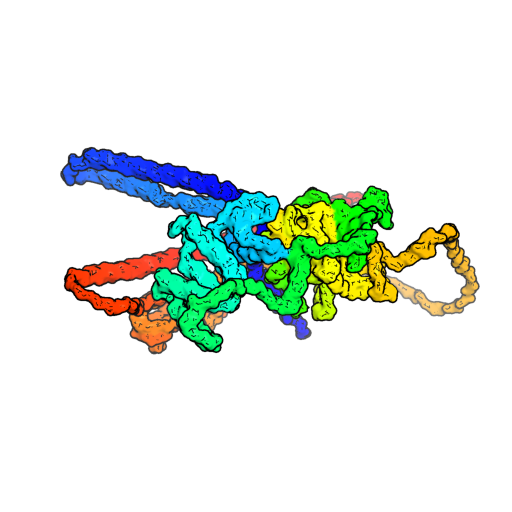.69 176 ASP A CA 1
ATOM 1398 C C . ASP A 1 176 ? -15.591 3.998 11.128 1.00 91.69 176 ASP A C 1
ATOM 1400 O O . ASP A 1 176 ? -14.380 4.231 11.099 1.00 91.69 176 ASP A O 1
ATOM 1404 N N . CYS A 1 177 ? -16.494 4.949 10.853 1.00 93.81 177 CYS A N 1
ATOM 1405 C CA . CYS A 1 177 ? -16.123 6.322 10.497 1.00 93.81 177 CYS A CA 1
ATOM 1406 C C . CYS A 1 177 ? -15.326 7.023 11.617 1.00 93.81 177 CYS A C 1
ATOM 1408 O O . CYS A 1 177 ? -14.367 7.745 11.334 1.00 93.81 177 CYS A O 1
ATOM 1410 N N . PHE A 1 178 ? -15.675 6.787 12.887 1.00 93.81 178 PHE A N 1
ATOM 1411 C CA . PHE A 1 178 ? -14.926 7.298 14.039 1.00 93.81 178 PHE A CA 1
ATOM 1412 C C . PHE A 1 178 ? -13.534 6.663 14.173 1.00 93.81 178 PHE A C 1
ATOM 1414 O O . PHE A 1 178 ? -12.563 7.379 14.414 1.00 93.81 178 PHE A O 1
ATOM 1421 N N . ASP A 1 179 ? -13.403 5.345 14.001 1.00 92.44 179 ASP A N 1
ATOM 1422 C CA . ASP A 1 179 ? -12.112 4.654 14.090 1.00 92.44 179 ASP A CA 1
ATOM 1423 C C . ASP A 1 179 ? -11.168 5.060 12.931 1.00 92.44 179 ASP A C 1
ATOM 1425 O O . ASP A 1 179 ? -9.977 5.278 13.174 1.00 92.44 179 ASP A O 1
ATOM 1429 N N . ILE A 1 180 ? -11.691 5.298 11.716 1.00 93.69 180 ILE A N 1
ATOM 1430 C CA . ILE A 1 180 ? -10.947 5.920 10.596 1.00 93.69 180 ILE A CA 1
ATOM 1431 C C . ILE A 1 180 ? -10.531 7.360 10.945 1.00 93.69 180 ILE A C 1
ATOM 1433 O O . ILE A 1 180 ? -9.366 7.732 10.782 1.00 93.69 180 ILE A O 1
ATOM 1437 N N . GLY A 1 181 ? -11.458 8.171 11.467 1.00 95.00 181 GLY A N 1
ATOM 1438 C CA . GLY A 1 181 ? -11.184 9.553 11.870 1.00 95.00 181 GLY A CA 1
ATOM 1439 C C . GLY A 1 181 ? -10.153 9.667 13.001 1.00 95.00 181 GLY A C 1
ATOM 1440 O O . GLY A 1 181 ? -9.346 10.596 12.998 1.00 95.00 181 GLY A O 1
ATOM 1441 N N . ARG A 1 182 ? -10.115 8.707 13.938 1.00 93.50 182 ARG A N 1
ATOM 1442 C CA . ARG A 1 182 ? -9.072 8.640 14.972 1.00 93.50 182 ARG A CA 1
ATOM 1443 C C . ARG A 1 182 ? -7.716 8.269 14.374 1.00 93.50 182 ARG A C 1
ATOM 1445 O O . ARG A 1 182 ? -6.730 8.917 14.704 1.00 93.50 182 ARG A O 1
ATOM 1452 N N . ALA A 1 183 ? -7.661 7.307 13.452 1.00 91.44 183 ALA A N 1
ATOM 1453 C CA . ALA A 1 183 ? -6.412 6.964 12.769 1.00 91.44 183 ALA A CA 1
ATOM 1454 C C . ALA A 1 183 ? -5.816 8.171 12.008 1.00 91.44 183 ALA A C 1
ATOM 1456 O O . ALA A 1 183 ? -4.599 8.351 11.996 1.00 91.44 183 ALA A O 1
ATOM 1457 N N . ALA A 1 184 ? -6.660 9.039 11.430 1.00 91.44 184 ALA A N 1
ATOM 1458 C CA . ALA A 1 184 ? -6.231 10.322 10.861 1.00 91.44 184 ALA A CA 1
ATOM 1459 C C . ALA A 1 184 ? -5.674 11.281 11.932 1.00 91.44 184 ALA A C 1
ATOM 1461 O O . ALA A 1 184 ? -4.603 11.867 11.753 1.00 91.44 184 ALA A O 1
ATOM 1462 N N . TYR A 1 185 ? -6.374 11.414 13.062 1.00 92.12 185 TYR A N 1
ATOM 1463 C CA . TYR A 1 185 ? -5.981 12.281 14.175 1.00 92.12 185 TYR A CA 1
ATOM 1464 C C . TYR A 1 185 ? -4.626 11.891 14.776 1.00 92.12 185 TYR A C 1
ATOM 1466 O O . TYR A 1 185 ? -3.800 12.769 15.028 1.00 92.12 185 TYR A O 1
ATOM 1474 N N . ASP A 1 186 ? -4.381 10.593 14.972 1.00 88.25 186 ASP A N 1
ATOM 1475 C CA . ASP A 1 186 ? -3.142 10.072 15.563 1.00 88.25 186 ASP A CA 1
ATOM 1476 C C . ASP A 1 186 ? -1.919 10.369 14.665 1.00 88.25 186 ASP A C 1
ATOM 1478 O O . ASP A 1 186 ? -0.816 10.614 15.156 1.00 88.25 186 ASP A O 1
ATOM 1482 N N . MET A 1 187 ? -2.134 10.467 13.347 1.00 82.38 187 MET A N 1
ATOM 1483 C CA . MET A 1 187 ? -1.153 10.927 12.353 1.00 82.38 187 MET A CA 1
ATOM 1484 C C . MET A 1 187 ? -1.050 12.464 12.239 1.00 82.38 187 MET A C 1
ATOM 1486 O O . MET A 1 187 ? -0.241 12.973 11.465 1.00 82.38 187 MET A O 1
ATOM 1490 N N . ASN A 1 188 ? -1.819 13.216 13.035 1.00 88.56 188 ASN A N 1
ATOM 1491 C CA . ASN A 1 188 ? -2.006 14.674 12.975 1.00 88.56 188 ASN A CA 1
ATOM 1492 C C . ASN A 1 188 ? -2.662 15.190 11.677 1.00 88.56 188 ASN A C 1
ATOM 1494 O O . ASN A 1 188 ? -2.594 16.387 11.381 1.00 88.56 188 ASN A O 1
ATOM 1498 N N . ASP A 1 189 ? -3.349 14.327 10.923 1.00 89.94 189 ASP A N 1
ATOM 1499 C CA . ASP A 1 189 ? -4.142 14.727 9.762 1.00 89.94 189 ASP A CA 1
ATOM 1500 C C . ASP A 1 189 ? -5.520 15.243 10.201 1.00 89.94 189 ASP A C 1
ATOM 1502 O O . ASP A 1 189 ? -6.554 14.567 10.145 1.00 89.94 189 ASP A O 1
ATOM 1506 N N . TYR A 1 190 ? -5.534 16.493 10.657 1.00 92.88 190 TYR A N 1
ATOM 1507 C CA . TYR A 1 190 ? -6.759 17.175 11.069 1.00 92.88 190 TYR A CA 1
ATOM 1508 C C . TYR A 1 190 ? -7.698 17.500 9.891 1.00 92.88 190 TYR A C 1
ATOM 1510 O O . TYR A 1 190 ? -8.866 17.806 10.131 1.00 92.88 190 TYR A O 1
ATOM 1518 N N . TYR A 1 191 ? -7.226 17.408 8.639 1.00 92.62 191 TYR A N 1
ATOM 1519 C CA . TYR A 1 191 ? -8.051 17.595 7.443 1.00 92.62 191 TYR A CA 1
ATOM 1520 C C . TYR A 1 191 ? -8.997 16.411 7.249 1.00 92.62 191 TYR A C 1
ATOM 1522 O O . TYR A 1 191 ? -10.214 16.611 7.184 1.00 92.62 191 TYR A O 1
ATOM 1530 N N . HIS A 1 192 ? -8.457 15.191 7.255 1.00 94.12 192 HIS A N 1
ATOM 1531 C CA . HIS A 1 192 ? -9.249 13.966 7.210 1.00 94.12 192 HIS A CA 1
ATOM 1532 C C . HIS A 1 192 ? -10.021 13.727 8.510 1.00 94.12 192 HIS A C 1
ATOM 1534 O O . HIS A 1 192 ? -11.191 13.352 8.442 1.00 94.12 192 HIS A O 1
ATOM 1540 N N . THR A 1 193 ? -9.422 14.009 9.678 1.00 95.19 193 THR A N 1
ATOM 1541 C CA . THR A 1 193 ? -10.110 13.876 10.980 1.00 95.19 193 THR A CA 1
ATOM 1542 C C . THR A 1 193 ? -11.446 14.614 10.979 1.00 95.19 193 THR A C 1
ATOM 1544 O O . THR A 1 193 ? -12.456 14.049 11.385 1.00 95.19 193 THR A O 1
ATOM 1547 N N . LEU A 1 194 ? -11.463 15.870 10.513 1.00 94.75 194 LEU A N 1
ATOM 1548 C CA . LEU A 1 194 ? -12.668 16.698 10.495 1.00 94.75 194 LEU A CA 1
ATOM 1549 C C . LEU A 1 194 ? -13.772 16.049 9.648 1.00 94.75 194 LEU A C 1
ATOM 1551 O O . LEU A 1 194 ? -14.885 15.887 10.137 1.00 94.75 194 LEU A O 1
ATOM 1555 N N . ILE A 1 195 ? -13.456 15.623 8.421 1.00 94.88 195 ILE A N 1
ATOM 1556 C CA . ILE A 1 195 ? -14.450 15.082 7.478 1.00 94.88 195 ILE A CA 1
ATOM 1557 C C . ILE A 1 195 ? -15.027 13.751 7.991 1.00 94.88 195 ILE A C 1
ATOM 1559 O O . ILE A 1 195 ? -16.243 13.567 8.004 1.00 94.88 195 ILE A O 1
ATOM 1563 N N . TRP A 1 196 ? -14.173 12.840 8.470 1.00 96.50 196 TRP A N 1
ATOM 1564 C CA . TRP A 1 196 ? -14.610 11.530 8.967 1.00 96.50 196 TRP A CA 1
ATOM 1565 C C . TRP A 1 196 ? -15.374 11.612 10.294 1.00 96.50 196 TRP A C 1
ATOM 1567 O O . TRP A 1 196 ? -16.322 10.856 10.499 1.00 96.50 196 TRP A O 1
ATOM 1577 N N . MET A 1 197 ? -15.036 12.568 11.165 1.00 95.56 197 MET A N 1
ATOM 1578 C CA . MET A 1 197 ? -15.790 12.824 12.398 1.00 95.56 197 MET A CA 1
ATOM 1579 C C . MET A 1 197 ? -17.136 13.527 12.137 1.00 95.56 197 MET A C 1
ATOM 1581 O O . MET A 1 197 ? -18.085 13.311 12.891 1.00 95.56 197 MET A O 1
ATOM 1585 N N . GLU A 1 198 ? -17.261 14.333 11.075 1.00 93.81 198 GLU A N 1
ATOM 1586 C CA . GLU A 1 198 ? -18.555 14.890 10.648 1.00 93.81 198 GLU A CA 1
ATOM 1587 C C . GLU A 1 198 ? -19.479 13.808 10.057 1.00 93.81 198 GLU A C 1
ATOM 1589 O O . GLU A 1 198 ? -20.639 13.730 10.464 1.00 93.81 198 GLU A O 1
ATOM 1594 N N . GLU A 1 199 ? -18.972 12.909 9.201 1.00 94.62 199 GLU A N 1
ATOM 1595 C CA . GLU A 1 199 ? -19.748 11.759 8.693 1.00 94.62 199 GLU A CA 1
ATOM 1596 C C . GLU A 1 199 ? -20.132 10.785 9.825 1.00 94.62 199 GLU A C 1
ATOM 1598 O O . GLU A 1 199 ? -21.280 10.343 9.896 1.00 94.62 199 GLU A O 1
ATOM 1603 N N . ALA A 1 200 ? -19.223 10.507 10.772 1.00 94.00 200 ALA A N 1
ATOM 1604 C CA . ALA A 1 200 ? -19.535 9.715 11.966 1.00 94.00 200 ALA A CA 1
ATOM 1605 C C . ALA A 1 200 ? -20.663 10.350 12.801 1.00 94.00 200 ALA A C 1
ATOM 1607 O O . ALA A 1 200 ? -21.569 9.649 13.258 1.00 94.00 200 ALA A O 1
ATOM 1608 N N . GLN A 1 201 ? -20.655 11.680 12.973 1.00 92.44 201 GLN A N 1
ATOM 1609 C CA . GLN A 1 201 ? -21.722 12.382 13.689 1.00 92.44 201 GLN A CA 1
ATOM 1610 C C . GLN A 1 201 ? -23.066 12.314 12.948 1.00 92.44 201 GLN A C 1
ATOM 1612 O O . GLN A 1 201 ? -24.104 12.202 13.600 1.00 92.44 201 GLN A O 1
ATOM 1617 N N . GLU A 1 202 ? -23.075 12.401 11.616 1.00 91.75 202 GLU A N 1
ATOM 1618 C CA . GLU A 1 202 ? -24.310 12.321 10.827 1.00 91.75 202 GLU A CA 1
ATOM 1619 C C . GLU A 1 202 ? -24.896 10.899 10.830 1.00 91.75 202 GLU A C 1
ATOM 1621 O O . GLU A 1 202 ? -26.108 10.735 10.990 1.00 91.75 202 GLU A O 1
ATOM 1626 N N . ARG A 1 203 ? -24.056 9.857 10.758 1.00 89.56 203 ARG A N 1
ATOM 1627 C CA . ARG A 1 203 ? -24.500 8.457 10.889 1.00 89.56 203 ARG A CA 1
ATOM 1628 C C . ARG A 1 203 ? -25.075 8.158 12.270 1.00 89.56 203 ARG A C 1
ATOM 1630 O O . ARG A 1 203 ? -26.170 7.604 12.362 1.00 89.56 203 ARG A O 1
ATOM 1637 N N . LEU A 1 204 ? -24.447 8.661 13.335 1.00 89.88 204 LEU A N 1
ATOM 1638 C CA . LEU A 1 204 ? -24.921 8.494 14.717 1.00 89.88 204 LEU A CA 1
ATOM 1639 C C . LEU A 1 204 ? -26.323 9.094 14.978 1.00 89.88 204 LEU A C 1
ATOM 1641 O O . LEU A 1 204 ? -26.977 8.724 15.948 1.00 89.88 204 LEU A O 1
ATOM 1645 N N . ARG A 1 205 ? -26.827 9.994 14.118 1.00 86.69 205 ARG A N 1
ATOM 1646 C CA . ARG A 1 205 ? -28.215 10.508 14.195 1.00 86.69 205 ARG A CA 1
ATOM 1647 C C . ARG A 1 205 ? -29.266 9.506 13.706 1.00 86.69 205 ARG A C 1
ATOM 1649 O O . ARG A 1 205 ? -30.447 9.697 13.985 1.00 86.69 205 ARG A O 1
ATOM 1656 N N . ASN A 1 206 ? -28.846 8.491 12.952 1.00 82.19 206 ASN A N 1
ATOM 1657 C CA . ASN A 1 206 ? -29.704 7.522 12.271 1.00 82.19 206 ASN A CA 1
ATOM 1658 C C . ASN A 1 206 ? -29.541 6.088 12.822 1.00 82.19 206 ASN A C 1
ATOM 1660 O O . ASN A 1 206 ? -30.420 5.252 12.615 1.00 82.19 206 ASN A O 1
ATOM 1664 N N . GLU A 1 207 ? -28.440 5.804 13.522 1.00 83.19 207 GLU A N 1
ATOM 1665 C CA . GLU A 1 207 ? -28.145 4.512 14.161 1.00 83.19 207 GLU A CA 1
ATOM 1666 C C . GLU A 1 207 ? -28.736 4.405 15.585 1.00 83.19 207 GLU A C 1
ATOM 1668 O O . GLU A 1 207 ? -29.125 5.402 16.198 1.00 83.19 207 GLU A O 1
ATOM 1673 N N . MET A 1 208 ? -28.841 3.184 16.131 1.00 67.12 208 MET A N 1
ATOM 1674 C CA . MET A 1 208 ? -29.429 2.962 17.462 1.00 67.12 208 MET A CA 1
ATOM 1675 C C . MET A 1 208 ? -28.387 3.110 18.595 1.00 67.12 208 MET A C 1
ATOM 1677 O O . MET A 1 208 ? -27.319 2.509 18.493 1.00 67.12 208 MET A O 1
ATOM 1681 N N . PRO A 1 209 ? -28.686 3.796 19.725 1.00 62.25 209 PRO A N 1
ATOM 1682 C CA . PRO A 1 209 ? -27.676 4.203 20.727 1.00 62.25 209 PRO A CA 1
ATOM 1683 C C . PRO A 1 209 ? -27.017 3.106 21.592 1.00 62.25 209 PRO A C 1
ATOM 1685 O O . PRO A 1 209 ? -26.522 3.412 22.678 1.00 62.25 209 PRO A O 1
ATOM 1688 N N . HIS A 1 210 ? -27.078 1.831 21.206 1.00 54.59 210 HIS A N 1
ATOM 1689 C CA . HIS A 1 210 ? -26.615 0.700 22.028 1.00 54.59 210 HIS A CA 1
ATOM 1690 C C . HIS A 1 210 ? -25.554 -0.184 21.356 1.00 54.59 210 HIS A C 1
ATOM 1692 O O . HIS A 1 210 ? -25.052 -1.102 21.998 1.00 54.59 210 HIS A O 1
ATOM 1698 N N . GLU A 1 211 ? -25.179 0.107 20.106 1.00 54.81 211 GLU A N 1
ATOM 1699 C CA . GLU A 1 211 ? -24.200 -0.681 19.332 1.00 54.81 211 GLU A CA 1
ATOM 1700 C C . GLU A 1 211 ? -23.081 0.196 18.720 1.00 54.81 211 GLU A C 1
ATOM 1702 O O . GLU A 1 211 ? -22.280 -0.279 17.920 1.00 54.81 211 GLU A O 1
ATOM 1707 N N . THR A 1 212 ? -23.007 1.482 19.091 1.00 71.62 212 THR A N 1
ATOM 1708 C CA . THR A 1 212 ? -22.222 2.517 18.390 1.00 71.62 212 THR A CA 1
ATOM 1709 C C . THR A 1 212 ? -21.252 3.283 19.299 1.00 71.62 212 THR A C 1
ATOM 1711 O O . THR A 1 212 ? -21.318 3.211 20.523 1.00 71.62 212 THR A O 1
ATOM 1714 N N . VAL A 1 213 ? -20.380 4.088 18.680 1.00 84.25 213 VAL A N 1
ATOM 1715 C CA . VAL A 1 213 ? -19.602 5.159 19.337 1.00 84.25 213 VAL A CA 1
ATOM 1716 C C . VAL A 1 213 ? -20.507 6.153 20.084 1.00 84.25 213 VAL A C 1
ATOM 1718 O O . VAL A 1 213 ? -21.620 6.445 19.637 1.00 84.25 213 VAL A O 1
ATOM 1721 N N . GLU A 1 214 ? -20.034 6.714 21.200 1.00 88.69 214 GLU A N 1
ATOM 1722 C CA . GLU A 1 214 ? -20.744 7.784 21.905 1.00 88.69 214 GLU A CA 1
ATOM 1723 C C . GLU A 1 214 ? -20.500 9.165 21.272 1.00 88.69 214 GLU A C 1
ATOM 1725 O O . GLU A 1 214 ? -19.376 9.538 20.933 1.00 88.69 214 GLU A O 1
ATOM 1730 N N . LEU A 1 215 ? -21.534 10.015 21.237 1.00 89.81 215 LEU A N 1
ATOM 1731 C CA . LEU A 1 215 ? -21.422 11.392 20.730 1.00 89.81 215 LEU A CA 1
ATOM 1732 C C . LEU A 1 215 ? -20.346 12.219 21.464 1.00 89.81 215 LEU A C 1
ATOM 1734 O O . LEU A 1 215 ? -19.745 13.108 20.860 1.00 89.81 215 LEU A O 1
ATOM 1738 N N . LYS A 1 216 ? -20.073 11.925 22.746 1.00 90.94 216 LYS A N 1
ATOM 1739 C CA . LYS A 1 216 ? -19.012 12.597 23.516 1.00 90.94 216 LYS A CA 1
ATOM 1740 C C . LYS A 1 216 ? -17.610 12.298 22.966 1.00 90.94 216 LYS A C 1
ATOM 1742 O O . LYS A 1 216 ? -16.783 13.203 22.940 1.00 90.94 216 LYS A O 1
ATOM 1747 N N . GLU A 1 217 ? -17.369 11.076 22.476 1.00 91.44 217 GLU A N 1
ATOM 1748 C CA . GLU A 1 217 ? -16.094 10.692 21.858 1.00 91.44 217 GLU A CA 1
ATOM 1749 C C . GLU A 1 217 ? -15.887 11.498 20.568 1.00 91.44 217 GLU A C 1
ATOM 1751 O O . GLU A 1 217 ? -14.892 12.209 20.439 1.00 91.44 217 GLU A O 1
ATOM 1756 N N . ILE A 1 218 ? -16.864 11.473 19.650 1.00 93.56 218 ILE A N 1
ATOM 1757 C CA . ILE A 1 218 ? -16.788 12.203 18.369 1.00 93.56 218 ILE A CA 1
ATOM 1758 C C . ILE A 1 218 ? -16.551 13.705 18.603 1.00 93.56 218 ILE A C 1
ATOM 1760 O O . ILE A 1 218 ? -15.706 14.314 17.946 1.00 93.56 218 ILE A O 1
ATOM 1764 N N . LEU A 1 219 ? -17.281 14.314 19.547 1.00 94.06 219 LEU A N 1
ATOM 1765 C CA . LEU A 1 219 ? -17.173 15.747 19.834 1.00 94.06 219 LEU A CA 1
ATOM 1766 C C . LEU A 1 219 ? -15.786 16.165 20.341 1.00 94.06 219 LEU A C 1
ATOM 1768 O O . LEU A 1 219 ? -15.372 17.284 20.036 1.00 94.06 219 LEU A O 1
ATOM 1772 N N . GLU A 1 220 ? -15.059 15.314 21.074 1.00 93.25 220 GLU A N 1
ATOM 1773 C CA . GLU A 1 220 ? -13.708 15.654 21.538 1.00 93.25 220 GLU A CA 1
ATOM 1774 C C . GLU A 1 220 ? -12.723 15.782 20.364 1.00 93.25 220 GLU A C 1
ATOM 1776 O O . GLU A 1 220 ? -12.072 16.822 20.208 1.00 93.25 220 GLU A O 1
ATOM 1781 N N . TYR A 1 221 ? -12.659 14.762 19.502 1.00 95.44 221 TYR A N 1
ATOM 1782 C CA . TYR A 1 221 ? -11.776 14.759 18.331 1.00 95.44 221 TYR A CA 1
ATOM 1783 C C . TYR A 1 221 ? -12.176 15.842 17.315 1.00 95.44 221 TYR A C 1
ATOM 1785 O O . TYR A 1 221 ? -11.316 16.580 16.826 1.00 95.44 221 TYR A O 1
ATOM 1793 N N . LEU A 1 222 ? -13.477 15.997 17.040 1.00 95.12 222 LEU A N 1
ATOM 1794 C CA . LEU A 1 222 ? -13.990 16.981 16.082 1.00 95.12 222 LEU A CA 1
ATOM 1795 C C . LEU A 1 222 ? -13.735 18.427 16.535 1.00 95.12 222 LEU A C 1
ATOM 1797 O O . LEU A 1 222 ? -13.317 19.256 15.725 1.00 95.12 222 LEU A O 1
ATOM 1801 N N . ALA A 1 223 ? -13.933 18.744 17.821 1.00 94.69 223 ALA A N 1
ATOM 1802 C CA . ALA A 1 223 ? -13.651 20.081 18.348 1.00 94.69 223 ALA A CA 1
ATOM 1803 C C . ALA A 1 223 ? -12.159 20.438 18.233 1.00 94.69 223 ALA A C 1
ATOM 1805 O O . ALA A 1 223 ? -11.823 21.555 17.827 1.00 94.69 223 ALA A O 1
ATOM 1806 N N . PHE A 1 224 ? -11.261 19.490 18.524 1.00 94.44 224 PHE A N 1
ATOM 1807 C CA . PHE A 1 224 ? -9.820 19.709 18.400 1.00 94.44 224 PHE A CA 1
ATOM 1808 C C . PHE A 1 224 ? -9.369 19.836 16.936 1.00 94.44 224 PHE A C 1
ATOM 1810 O O . PHE A 1 224 ? -8.582 20.731 16.623 1.00 94.44 224 PHE A O 1
ATOM 1817 N N . ALA A 1 225 ? -9.894 19.009 16.025 1.00 94.81 225 ALA A N 1
ATOM 1818 C CA . ALA A 1 225 ? -9.605 19.110 14.593 1.00 94.81 225 ALA A CA 1
ATOM 1819 C C . ALA A 1 225 ? -10.077 20.455 14.007 1.00 94.81 225 ALA A C 1
ATOM 1821 O O . ALA A 1 225 ? -9.318 21.132 13.311 1.00 94.81 225 ALA A O 1
ATOM 1822 N N . LEU A 1 226 ? -11.285 20.908 14.369 1.00 94.75 226 LEU A N 1
ATOM 1823 C CA . LEU A 1 226 ? -11.792 22.235 14.005 1.00 94.75 226 LEU A CA 1
ATOM 1824 C C . LEU A 1 226 ? -10.889 23.360 14.526 1.00 94.75 226 LEU A C 1
ATOM 1826 O O . LEU A 1 226 ? -10.586 24.279 13.764 1.00 94.75 226 LEU A O 1
ATOM 1830 N N . PHE A 1 227 ? -10.429 23.283 15.781 1.00 94.00 227 PHE A N 1
ATOM 1831 C CA . PHE A 1 227 ? -9.472 24.241 16.347 1.00 94.00 227 PHE A CA 1
ATOM 1832 C C . PHE A 1 227 ? -8.156 24.267 15.558 1.00 94.00 227 PHE A C 1
ATOM 1834 O O . PHE A 1 227 ? -7.696 25.342 15.176 1.00 94.00 227 PHE A O 1
ATOM 1841 N N . LYS A 1 228 ? -7.581 23.097 15.260 1.00 92.38 228 LYS A N 1
ATOM 1842 C CA . LYS A 1 228 ? -6.338 22.973 14.483 1.00 92.38 228 LYS A CA 1
ATOM 1843 C C . LYS A 1 228 ? -6.457 23.527 13.062 1.00 92.38 228 LYS A C 1
ATOM 1845 O O . LYS A 1 228 ? -5.489 24.094 12.569 1.00 92.38 228 LYS A O 1
ATOM 1850 N N . GLN A 1 229 ? -7.639 23.438 12.453 1.00 91.88 229 GLN A N 1
ATOM 1851 C CA . GLN A 1 229 ? -7.953 24.049 11.155 1.00 91.88 229 GLN A CA 1
ATOM 1852 C C . GLN A 1 229 ? -8.421 25.519 11.250 1.00 91.88 229 GLN A C 1
ATOM 1854 O O . GLN A 1 229 ? -8.977 26.062 10.298 1.00 91.88 229 GLN A O 1
ATOM 1859 N N . GLY A 1 230 ? -8.223 26.188 12.393 1.00 91.31 230 GLY A N 1
ATOM 1860 C CA . GLY A 1 230 ? -8.515 27.618 12.574 1.00 91.31 230 GLY A CA 1
ATOM 1861 C C . GLY A 1 230 ? -9.991 27.967 12.813 1.00 91.31 230 GLY A C 1
ATOM 1862 O O . GLY A 1 230 ? -10.348 29.138 12.912 1.00 91.31 230 GLY A O 1
ATOM 1863 N N . ASN A 1 231 ? -10.879 26.981 12.964 1.00 93.94 231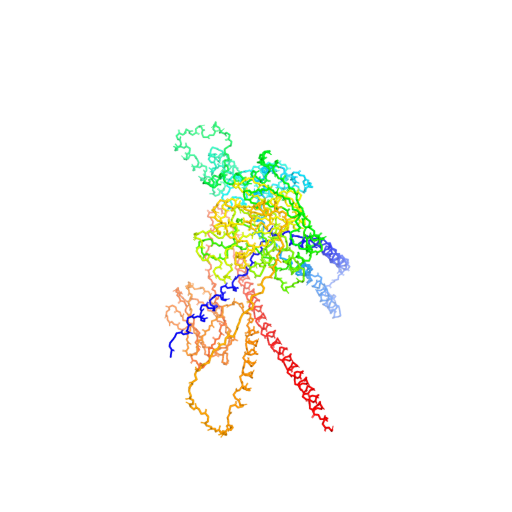 ASN A N 1
ATOM 1864 C CA . ASN A 1 231 ? -12.320 27.183 13.155 1.00 93.94 231 ASN A CA 1
ATOM 1865 C C . ASN A 1 231 ? -12.669 27.439 14.637 1.00 93.94 231 ASN A C 1
ATOM 1867 O O . ASN A 1 231 ? -13.595 26.833 15.182 1.00 93.94 231 ASN A O 1
ATOM 1871 N N . LEU A 1 232 ? -11.931 28.337 15.301 1.00 92.50 232 LEU A N 1
ATOM 1872 C CA . LEU A 1 232 ? -11.928 28.547 16.759 1.00 92.50 232 LEU A CA 1
ATOM 1873 C C . LEU A 1 232 ? -13.335 28.717 17.371 1.00 92.50 232 LEU A C 1
ATOM 1875 O O . LEU A 1 232 ? -13.678 28.040 18.340 1.00 92.50 232 LEU A O 1
ATOM 1879 N N . LYS A 1 233 ? -14.207 29.527 16.751 1.00 93.25 233 LYS A N 1
ATOM 1880 C CA . LYS A 1 233 ? -15.608 29.698 17.196 1.00 93.25 233 LYS A CA 1
ATOM 1881 C C . LYS A 1 233 ? -16.442 28.409 17.147 1.00 93.25 233 LYS A C 1
ATOM 1883 O O . LYS A 1 233 ? -17.341 28.236 17.965 1.00 93.25 233 LYS A O 1
ATOM 1888 N N . ARG A 1 234 ? -16.176 27.504 16.195 1.00 93.69 234 ARG A N 1
ATOM 1889 C CA . ARG A 1 234 ? -16.867 26.203 16.091 1.00 93.69 234 ARG A CA 1
ATOM 1890 C C . ARG A 1 234 ? -16.326 25.214 17.120 1.00 93.69 234 ARG A C 1
ATOM 1892 O O . ARG A 1 234 ? -17.121 24.546 17.773 1.00 93.69 234 ARG A O 1
ATOM 1899 N N . ALA A 1 235 ? -15.007 25.190 17.324 1.00 94.75 235 ALA A N 1
ATOM 1900 C CA . ALA A 1 235 ? -14.373 24.394 18.373 1.00 94.75 235 ALA A CA 1
ATOM 1901 C C . ALA A 1 235 ? -14.919 24.745 19.770 1.00 94.75 235 ALA A C 1
ATOM 1903 O O . ALA A 1 235 ? -15.287 23.844 20.524 1.00 94.75 235 ALA A O 1
ATOM 1904 N N . LEU A 1 236 ? -15.080 26.039 20.082 1.00 94.44 236 LEU A N 1
ATOM 1905 C CA . LEU A 1 236 ? -15.723 26.503 21.318 1.00 94.44 236 LEU A CA 1
ATOM 1906 C C . LEU A 1 236 ? -17.143 25.934 21.479 1.00 94.44 236 LEU A C 1
ATOM 1908 O O . LEU A 1 236 ? -17.452 25.346 22.512 1.00 94.44 236 LEU A O 1
ATOM 1912 N N . LEU A 1 237 ? -17.994 26.060 20.456 1.00 94.31 237 LEU A N 1
ATOM 1913 C CA . LEU A 1 237 ? -19.391 25.606 20.509 1.00 94.31 237 LEU A CA 1
ATOM 1914 C C . LEU A 1 237 ? -19.527 24.083 20.664 1.00 94.31 237 LEU A C 1
ATOM 1916 O O . LEU A 1 237 ? -20.368 23.629 21.441 1.00 94.31 237 LEU A O 1
ATOM 1920 N N . LEU A 1 238 ? -18.688 23.291 19.987 1.00 94.75 238 LEU A N 1
ATOM 1921 C CA . LEU A 1 238 ? -18.671 21.836 20.176 1.00 94.75 238 LEU A CA 1
ATOM 1922 C C . LEU A 1 238 ? -18.101 21.434 21.542 1.00 94.75 238 LEU A C 1
ATOM 1924 O O . LEU A 1 238 ? -18.601 20.494 22.152 1.00 94.75 238 LEU A O 1
ATOM 1928 N N . THR A 1 239 ? -17.121 22.170 22.072 1.00 95.12 239 THR A N 1
ATOM 1929 C CA . THR A 1 239 ? -16.589 21.910 23.420 1.00 95.12 239 THR A CA 1
ATOM 1930 C C . THR A 1 239 ? -17.611 22.270 24.503 1.00 95.12 239 THR A C 1
ATOM 1932 O O . THR A 1 239 ? -17.738 21.554 25.494 1.00 95.12 239 THR A O 1
ATOM 1935 N N . GLU A 1 240 ? -18.418 23.318 24.303 1.00 94.69 240 GLU A N 1
ATOM 1936 C CA . GLU A 1 240 ? -19.588 23.571 25.148 1.00 94.69 240 GLU A CA 1
ATOM 1937 C C . GLU A 1 240 ? -20.636 22.457 25.055 1.00 94.69 240 GLU A C 1
ATOM 1939 O O . GLU A 1 240 ? -21.257 22.130 26.063 1.00 94.69 240 GLU A O 1
ATOM 1944 N N . GLN A 1 241 ? -20.881 21.899 23.865 1.00 94.69 241 GLN A N 1
ATOM 1945 C CA . GLN A 1 241 ? -21.802 20.773 23.694 1.00 94.69 241 GLN A CA 1
ATOM 1946 C C . GLN A 1 241 ? -21.280 19.526 24.420 1.00 94.69 241 GLN A C 1
ATOM 1948 O O . GLN A 1 241 ? -22.035 18.900 25.161 1.00 94.69 241 GLN A O 1
ATOM 1953 N N . LEU A 1 242 ? -19.985 19.228 24.289 1.00 94.31 242 LEU A N 1
ATOM 1954 C CA . LEU A 1 242 ? -19.302 18.170 25.029 1.00 94.31 242 LEU A CA 1
ATOM 1955 C C . LEU A 1 242 ? -19.439 18.369 26.544 1.00 94.31 242 LEU A C 1
ATOM 1957 O O . LEU A 1 242 ? -19.866 17.452 27.232 1.00 94.31 242 LEU A O 1
ATOM 1961 N N . HIS A 1 243 ? -19.188 19.575 27.062 1.00 94.81 243 HIS A N 1
ATOM 1962 C CA . HIS A 1 243 ? -19.311 19.871 28.497 1.00 94.81 243 HIS A CA 1
ATOM 1963 C C . HIS A 1 243 ? -20.762 19.829 29.024 1.00 94.81 243 HIS A C 1
ATOM 1965 O O . HIS A 1 243 ? -20.980 19.602 30.211 1.00 94.81 243 HIS A O 1
ATOM 1971 N N . LYS A 1 244 ? -21.767 20.030 28.157 1.00 94.81 244 LYS A N 1
ATOM 1972 C CA . LYS A 1 244 ? -23.194 19.854 28.496 1.00 94.81 244 LYS A CA 1
ATOM 1973 C C . LYS A 1 244 ? -23.605 18.376 28.552 1.00 94.81 244 LYS A C 1
ATOM 1975 O O . LYS A 1 244 ? -24.550 18.057 29.265 1.00 94.81 244 LYS A O 1
ATOM 1980 N N . ILE A 1 245 ? -22.921 17.503 27.807 1.00 92.62 245 ILE A N 1
ATOM 1981 C CA . ILE A 1 245 ? -23.139 16.046 27.799 1.00 92.62 245 ILE A CA 1
ATOM 1982 C C . ILE A 1 245 ? -22.355 15.380 28.941 1.00 92.62 245 ILE A C 1
ATOM 1984 O O . ILE A 1 245 ? -22.911 14.562 29.667 1.00 92.62 245 ILE A O 1
ATOM 1988 N N . ASP A 1 246 ? -21.094 15.773 29.133 1.00 92.25 246 ASP A N 1
ATOM 1989 C CA . ASP A 1 246 ? -20.228 15.342 30.231 1.00 92.25 246 ASP A CA 1
ATOM 1990 C C . ASP A 1 246 ? -19.663 16.561 31.000 1.00 92.25 246 ASP A C 1
ATOM 1992 O O . ASP A 1 246 ? -18.634 17.145 30.628 1.00 92.25 246 ASP A O 1
ATOM 1996 N N . PRO A 1 247 ? -20.317 16.959 32.109 1.00 92.88 247 PRO A N 1
ATOM 1997 C CA . PRO A 1 247 ? -19.831 18.017 32.993 1.00 92.88 247 PRO A CA 1
ATOM 1998 C C . PRO A 1 247 ? -18.497 17.705 33.688 1.00 92.88 247 PRO A C 1
ATOM 2000 O O . PRO A 1 247 ? -17.808 18.636 34.109 1.00 92.88 247 PRO A O 1
ATOM 2003 N N . ASN A 1 248 ? -18.120 16.428 33.801 1.00 92.12 248 ASN A N 1
ATOM 2004 C CA . ASN A 1 248 ? -16.905 15.977 34.484 1.00 92.12 248 ASN A CA 1
ATOM 2005 C C . ASN A 1 248 ? -15.724 15.770 33.518 1.00 92.12 248 ASN A C 1
ATOM 2007 O O . ASN A 1 248 ? -14.617 15.461 33.961 1.00 92.12 248 ASN A O 1
ATOM 2011 N N . HIS A 1 249 ? -15.938 15.979 32.216 1.00 91.38 249 HIS A N 1
ATOM 2012 C CA . HIS A 1 249 ? -14.952 15.730 31.172 1.00 91.38 249 HIS A CA 1
ATOM 2013 C C . HIS A 1 249 ? -13.625 16.485 31.414 1.00 91.38 249 HIS A C 1
ATOM 2015 O O . HIS A 1 249 ? -13.615 17.726 31.414 1.00 91.38 249 HIS A O 1
ATOM 2021 N N . PRO A 1 250 ? -12.476 15.787 31.543 1.00 90.12 250 PRO A N 1
ATOM 2022 C CA . PRO A 1 250 ? -11.247 16.355 32.111 1.00 90.12 250 PRO A CA 1
ATOM 2023 C C . PRO A 1 250 ? -10.646 17.500 31.285 1.00 90.12 250 PRO A C 1
ATOM 2025 O O . PRO A 1 250 ? -9.950 18.361 31.827 1.00 90.12 250 PRO A O 1
ATOM 2028 N N . ARG A 1 251 ? -10.915 17.534 29.972 1.00 91.25 251 ARG A N 1
ATOM 2029 C CA . ARG A 1 251 ? -10.395 18.563 29.056 1.00 91.25 251 ARG A CA 1
ATOM 2030 C C . ARG A 1 251 ? -11.404 19.662 28.710 1.00 91.25 251 ARG A C 1
ATOM 2032 O O . ARG A 1 251 ? -10.990 20.784 28.432 1.00 91.25 251 ARG A O 1
ATOM 2039 N N . ALA A 1 252 ? -12.716 19.401 28.752 1.00 92.00 252 ALA A N 1
ATOM 2040 C CA . ALA A 1 252 ? -13.698 20.290 28.106 1.00 92.00 252 ALA A CA 1
ATOM 2041 C C . ALA A 1 252 ? -13.782 21.675 28.766 1.00 92.00 252 ALA A C 1
ATOM 2043 O O . ALA A 1 252 ? -13.685 22.694 28.086 1.00 92.00 252 ALA A O 1
ATOM 2044 N N . LYS A 1 253 ? -13.888 21.722 30.099 1.00 92.00 253 LYS A N 1
ATOM 2045 C CA . LYS A 1 253 ? -13.978 22.974 30.869 1.00 92.00 253 LYS A CA 1
ATOM 2046 C C . LYS A 1 253 ? -12.755 23.883 30.679 1.00 92.00 253 LYS A C 1
ATOM 2048 O O . LYS A 1 253 ? -12.900 25.100 30.577 1.00 92.00 253 LYS A O 1
ATOM 2053 N N . ASN A 1 254 ? -11.565 23.289 30.592 1.00 92.44 254 ASN A N 1
ATOM 2054 C CA . ASN A 1 254 ? -10.314 24.015 30.371 1.00 92.44 254 ASN A CA 1
ATOM 2055 C C . ASN A 1 254 ? -10.198 24.492 28.915 1.00 92.44 254 ASN A C 1
ATOM 2057 O O . ASN A 1 254 ? -9.845 25.647 28.683 1.00 92.44 254 ASN A O 1
ATOM 2061 N N . ASN A 1 255 ? -10.574 23.649 27.947 1.00 93.19 255 ASN A N 1
ATOM 2062 C CA . ASN A 1 255 ? -10.586 23.995 26.525 1.00 93.19 255 ASN A CA 1
ATOM 2063 C C . ASN A 1 255 ? -11.572 25.135 26.208 1.00 93.19 255 ASN A C 1
ATOM 2065 O O . ASN A 1 255 ? -11.222 26.021 25.436 1.00 93.19 255 ASN A O 1
ATOM 2069 N N . ILE A 1 256 ? -12.761 25.169 26.833 1.00 93.75 256 ILE A N 1
ATOM 2070 C CA . ILE A 1 256 ? -13.710 26.294 26.704 1.00 93.75 256 ILE A CA 1
ATOM 2071 C C . ILE A 1 256 ? -13.020 27.608 27.077 1.00 93.75 256 ILE A C 1
ATOM 2073 O O . ILE A 1 256 ? -12.976 28.519 26.254 1.00 93.75 256 ILE A O 1
ATOM 2077 N N . LYS A 1 257 ? -12.425 27.685 28.278 1.00 93.75 257 LYS A N 1
ATOM 2078 C CA . LYS A 1 257 ? -11.733 28.899 28.728 1.00 93.75 257 LYS A CA 1
ATOM 2079 C C . LYS A 1 257 ? -10.571 29.259 27.797 1.00 93.75 257 LYS A C 1
ATOM 2081 O O . LYS A 1 257 ? -10.452 30.408 27.402 1.00 93.75 257 LYS A O 1
ATOM 2086 N N . TRP A 1 258 ? -9.761 28.277 27.402 1.00 93.19 258 TRP A N 1
ATOM 2087 C CA . TRP A 1 258 ? -8.632 28.476 26.490 1.00 93.19 258 TRP A CA 1
ATOM 2088 C C . TRP A 1 258 ? -9.061 29.067 25.137 1.00 93.19 258 TRP A C 1
ATOM 2090 O O . TRP A 1 258 ? -8.420 29.983 24.628 1.00 93.19 258 TRP A O 1
ATOM 2100 N N . TYR A 1 259 ? -10.178 28.603 24.571 1.00 94.56 259 TYR A N 1
ATOM 2101 C CA . TYR A 1 259 ? -10.726 29.171 23.339 1.00 94.56 259 TYR A CA 1
ATOM 2102 C C . TYR A 1 259 ? -11.350 30.563 23.550 1.00 94.56 259 TYR A C 1
ATOM 2104 O O . TYR A 1 259 ? -11.267 31.398 22.654 1.00 94.56 259 TYR A O 1
ATOM 2112 N N . GLU A 1 260 ? -11.932 30.852 24.718 1.00 93.56 260 GLU A N 1
ATOM 2113 C CA . GLU A 1 260 ? -12.414 32.198 25.074 1.00 93.56 260 GLU A CA 1
ATOM 2114 C C . GLU A 1 260 ? -11.283 33.211 25.321 1.00 93.56 260 GLU A C 1
ATOM 2116 O O . GLU A 1 260 ? -11.440 34.386 24.978 1.00 93.56 260 GLU A O 1
ATOM 2121 N N . ASP A 1 261 ? -10.156 32.761 25.881 1.00 93.50 261 ASP A N 1
ATOM 2122 C CA . ASP A 1 261 ? -8.933 33.548 26.067 1.00 93.50 261 ASP A CA 1
ATOM 2123 C C . ASP A 1 261 ? -8.303 33.870 24.690 1.00 93.50 261 ASP A C 1
ATOM 2125 O O . ASP A 1 261 ? -8.052 35.035 24.388 1.00 93.50 261 ASP A O 1
ATOM 2129 N N . LEU A 1 262 ? -8.159 32.883 23.791 1.00 92.75 262 LEU A N 1
ATOM 2130 C CA . LEU A 1 262 ? -7.654 33.097 22.421 1.00 92.75 262 LEU A CA 1
ATOM 2131 C C . LEU A 1 262 ? -8.540 34.044 21.588 1.00 92.75 262 LEU A C 1
ATOM 2133 O O . LEU A 1 262 ? -8.029 34.904 20.874 1.00 92.75 262 LEU A O 1
ATOM 2137 N N . LEU A 1 263 ? -9.870 33.948 21.705 1.00 92.19 263 LEU A N 1
ATOM 2138 C CA . LEU A 1 263 ? -10.785 34.896 21.051 1.00 92.19 263 LEU A CA 1
ATOM 2139 C C . LEU A 1 263 ? -10.653 36.326 21.622 1.00 92.19 263 LEU A C 1
ATOM 2141 O O . LEU A 1 263 ? -10.944 37.291 20.911 1.00 92.19 263 LEU A O 1
ATOM 2145 N N . ALA A 1 264 ? -10.196 36.488 22.872 1.00 91.94 264 ALA A N 1
ATOM 2146 C CA . ALA A 1 264 ? -9.871 37.800 23.436 1.00 91.94 264 ALA A CA 1
ATOM 2147 C C . ALA A 1 264 ? -8.576 38.372 22.834 1.00 91.94 264 ALA A C 1
ATOM 2149 O O . ALA A 1 264 ? -8.509 39.573 22.567 1.00 91.94 264 ALA A O 1
ATOM 2150 N N . GLU A 1 265 ? -7.570 37.526 22.581 1.00 91.94 265 GLU A N 1
ATOM 2151 C CA . GLU A 1 265 ? -6.318 37.910 21.908 1.00 91.94 265 GLU A CA 1
ATOM 2152 C C . GLU A 1 265 ? -6.548 38.321 20.441 1.00 91.94 265 GLU A C 1
ATOM 2154 O O . GLU A 1 265 ? -5.938 39.282 19.972 1.00 91.94 265 GLU A O 1
ATOM 2159 N N . GLU A 1 266 ? -7.511 37.699 19.747 1.00 88.81 266 GLU A N 1
ATOM 2160 C CA . GLU A 1 266 ? -8.018 38.156 18.437 1.00 88.81 266 GLU A CA 1
ATOM 2161 C C . GLU A 1 266 ? -8.781 39.504 18.499 1.00 88.81 266 GLU A C 1
ATOM 2163 O O . GLU A 1 266 ? -9.202 40.038 17.470 1.00 88.81 266 GLU A O 1
ATOM 2168 N N . GLY A 1 267 ? -8.976 40.079 19.692 1.00 87.19 267 GLY A N 1
ATOM 2169 C CA . GLY A 1 267 ? -9.650 41.364 19.901 1.00 87.19 267 GLY A CA 1
ATOM 2170 C C . GLY A 1 267 ? -11.181 41.306 19.827 1.00 87.19 267 GLY A C 1
ATOM 2171 O O . GLY A 1 267 ? -11.834 42.354 19.755 1.00 87.19 267 GLY A O 1
ATOM 2172 N N . LEU A 1 268 ? -11.778 40.109 19.840 1.00 89.25 268 LEU A N 1
ATOM 2173 C CA . LEU A 1 268 ? -13.230 39.941 19.842 1.00 89.25 268 LEU A CA 1
ATOM 2174 C C . LEU A 1 268 ? -13.816 40.218 21.234 1.00 89.25 268 LEU A C 1
ATOM 2176 O O . LEU A 1 268 ? -13.170 40.053 22.266 1.00 89.25 268 LEU A O 1
ATOM 2180 N N . LYS A 1 269 ? -15.089 40.620 21.276 1.00 88.06 269 LYS A N 1
ATOM 2181 C CA . LYS A 1 269 ? -15.828 40.788 22.536 1.00 88.06 269 LYS A CA 1
ATOM 2182 C C . LYS A 1 269 ? -16.534 39.475 22.900 1.00 88.06 269 LYS A C 1
ATOM 2184 O O . LYS A 1 269 ? -17.044 38.818 21.992 1.00 88.06 269 LYS A O 1
ATOM 2189 N N . PRO A 1 270 ? -16.701 39.130 24.194 1.00 86.00 270 PRO A N 1
ATOM 2190 C CA . PRO A 1 270 ? -17.339 37.872 24.614 1.00 86.00 270 PRO A CA 1
ATOM 2191 C C . PRO A 1 270 ? -18.741 37.603 24.036 1.00 86.00 270 PRO A C 1
ATOM 2193 O O . PRO A 1 270 ? -19.138 36.452 23.858 1.00 86.00 270 PRO A O 1
ATOM 2196 N N . ILE A 1 271 ? -19.492 38.657 23.693 1.00 83.75 271 ILE A N 1
ATOM 2197 C CA . ILE A 1 271 ? -20.809 38.548 23.042 1.00 83.75 271 ILE A CA 1
ATOM 2198 C C . ILE A 1 271 ? -20.729 38.057 21.583 1.00 83.75 271 ILE A C 1
ATOM 2200 O O . ILE A 1 271 ? -21.686 37.469 21.079 1.00 83.75 271 ILE A O 1
ATOM 2204 N N . ASP A 1 272 ? -19.588 38.260 20.922 1.00 87.38 272 ASP A N 1
ATOM 2205 C CA . ASP A 1 272 ? -19.348 37.936 19.515 1.00 87.38 272 ASP A CA 1
ATOM 2206 C C . ASP A 1 272 ? -18.665 36.572 19.321 1.00 87.38 272 ASP A C 1
ATOM 2208 O O . ASP A 1 272 ? -18.637 36.054 18.203 1.00 87.38 272 ASP A O 1
ATOM 2212 N N . TYR A 1 273 ? -18.171 35.942 20.395 1.00 87.06 273 TYR A N 1
ATOM 2213 C CA . TYR A 1 273 ? -17.556 34.603 20.370 1.00 87.06 273 TYR A CA 1
ATOM 2214 C C . TYR A 1 273 ? -18.505 33.544 19.791 1.00 87.06 273 TYR A C 1
ATOM 2216 O O . TYR A 1 273 ? -18.111 32.698 18.993 1.00 87.06 273 TYR A O 1
ATOM 2224 N N . ARG A 1 274 ? -19.785 33.634 20.170 1.00 89.62 274 ARG A N 1
ATOM 2225 C CA . ARG A 1 274 ? -20.857 32.677 19.841 1.00 89.62 274 ARG A CA 1
ATOM 2226 C C . ARG A 1 274 ? -21.782 33.184 18.724 1.00 89.62 274 ARG A C 1
ATOM 2228 O O . ARG A 1 274 ? -22.840 32.612 18.480 1.00 89.62 274 ARG A O 1
ATOM 2235 N N . ARG A 1 275 ? -21.410 34.288 18.065 1.00 87.31 275 ARG A N 1
ATOM 2236 C CA . ARG A 1 275 ? -22.165 34.946 16.984 1.00 87.31 275 ARG A CA 1
ATOM 2237 C C . ARG A 1 275 ? -21.297 35.083 15.741 1.00 87.31 275 ARG A C 1
ATOM 2239 O O . ARG A 1 275 ? -20.071 35.055 15.833 1.00 87.31 275 ARG A O 1
ATOM 2246 N N . ASN A 1 276 ? -21.935 35.265 14.584 1.00 86.12 276 ASN A N 1
ATOM 2247 C CA . ASN A 1 276 ? -21.261 35.427 13.291 1.00 86.12 276 ASN A CA 1
ATOM 2248 C C . ASN A 1 276 ? -20.200 34.327 13.091 1.00 86.12 276 ASN A C 1
ATOM 2250 O O . ASN A 1 276 ? -19.000 34.594 12.998 1.00 86.12 276 ASN A O 1
ATOM 2254 N N . ILE A 1 277 ? -20.663 33.075 13.153 1.00 88.88 277 ILE A N 1
ATOM 2255 C CA . ILE A 1 277 ? -19.836 31.875 13.003 1.00 88.88 277 ILE A CA 1
ATOM 2256 C C . ILE A 1 277 ? -19.494 31.742 11.511 1.00 88.88 277 ILE A C 1
ATOM 2258 O O . ILE A 1 277 ? -20.421 31.693 10.699 1.00 88.88 277 ILE A O 1
ATOM 2262 N N . PRO A 1 278 ? -18.210 31.686 11.118 1.00 88.81 278 PRO A N 1
ATOM 2263 C CA . PRO A 1 278 ? -17.843 31.553 9.713 1.00 88.81 278 PRO A CA 1
ATOM 2264 C C . PRO A 1 278 ? -18.227 30.172 9.136 1.00 88.81 278 PRO A C 1
ATOM 2266 O O . PRO A 1 278 ? -18.473 29.213 9.888 1.00 88.81 278 PRO A O 1
ATOM 2269 N N . PRO A 1 279 ? -18.259 30.033 7.796 1.00 89.00 279 PRO A N 1
ATOM 2270 C CA . PRO A 1 279 ? -18.190 28.733 7.128 1.00 89.00 279 PRO A CA 1
ATOM 2271 C C . PRO A 1 279 ? -16.994 27.909 7.630 1.00 89.00 279 PRO A C 1
ATOM 2273 O O . PRO A 1 279 ? -16.010 28.478 8.105 1.00 89.00 279 PRO A O 1
ATOM 2276 N N . ILE A 1 280 ? -17.071 26.579 7.532 1.00 89.44 280 ILE A N 1
ATOM 2277 C CA . ILE A 1 280 ? -15.914 25.733 7.853 1.00 89.44 280 ILE A CA 1
ATOM 2278 C C . ILE A 1 280 ? -14.812 26.017 6.837 1.00 89.44 280 ILE A C 1
ATOM 2280 O O . ILE A 1 280 ? -15.047 25.997 5.630 1.00 89.44 280 ILE A O 1
ATOM 2284 N N . THR A 1 281 ? -13.608 26.254 7.340 1.00 89.50 281 THR A N 1
ATOM 2285 C CA . THR A 1 281 ? -12.392 26.337 6.536 1.00 89.50 281 THR A CA 1
ATOM 2286 C C . THR A 1 281 ? -11.575 25.088 6.859 1.00 89.50 281 THR A C 1
ATOM 2288 O O . THR A 1 281 ? -11.039 24.978 7.956 1.00 89.50 281 THR A O 1
ATOM 2291 N N . ASN A 1 282 ? -11.542 24.113 5.944 1.00 89.50 282 ASN A N 1
ATOM 2292 C CA . ASN A 1 282 ? -10.789 22.861 6.101 1.00 89.50 282 ASN A CA 1
ATOM 2293 C C . ASN A 1 282 ? -9.746 22.730 4.970 1.00 89.50 282 ASN A C 1
ATOM 2295 O O . ASN A 1 282 ? -9.988 22.017 3.994 1.00 89.50 282 ASN A O 1
ATOM 2299 N N . PRO A 1 283 ? -8.629 23.480 5.021 1.00 85.94 283 PRO A N 1
ATOM 2300 C CA . PRO A 1 283 ? -7.587 23.393 4.008 1.00 85.94 283 PRO A CA 1
ATOM 2301 C C . PRO A 1 283 ? -6.824 22.069 4.139 1.00 85.94 283 PRO A C 1
ATOM 2303 O O . PRO A 1 283 ? -6.411 21.681 5.233 1.00 85.94 283 PRO A O 1
ATOM 2306 N N . ARG A 1 284 ? -6.585 21.391 3.014 1.00 82.25 284 ARG A N 1
ATOM 2307 C CA . ARG A 1 284 ? -5.666 20.246 2.965 1.00 82.25 284 ARG A CA 1
ATOM 2308 C C . ARG A 1 284 ? -4.229 20.736 3.246 1.00 82.25 284 ARG A C 1
ATOM 2310 O O . ARG A 1 284 ? -3.865 21.790 2.713 1.00 82.25 284 ARG A O 1
ATOM 2317 N N . PRO A 1 285 ? -3.413 20.038 4.062 1.00 74.31 285 PRO A N 1
ATOM 2318 C CA . PRO A 1 285 ? -2.083 20.516 4.441 1.00 74.31 285 PRO A CA 1
ATOM 2319 C C . PRO A 1 285 ? -1.170 20.774 3.235 1.00 74.31 285 PRO A C 1
ATOM 2321 O O . PRO A 1 285 ? -1.016 19.930 2.355 1.00 74.31 285 PRO A O 1
ATOM 2324 N N . ALA A 1 286 ? -0.531 21.944 3.200 1.00 61.62 286 ALA A N 1
ATOM 2325 C CA . ALA A 1 286 ? 0.388 22.314 2.128 1.00 61.62 286 ALA A CA 1
ATOM 2326 C C . ALA A 1 286 ? 1.818 21.829 2.435 1.00 61.62 286 ALA A C 1
ATOM 2328 O O . ALA A 1 286 ? 2.583 22.526 3.103 1.00 61.62 286 ALA A O 1
ATOM 2329 N N . SER A 1 287 ? 2.191 20.655 1.914 1.00 50.84 287 SER A N 1
ATOM 2330 C CA . SER A 1 287 ? 3.550 20.082 1.942 1.00 50.84 287 SER A CA 1
ATOM 2331 C C . SER A 1 287 ? 4.558 20.880 1.092 1.00 50.84 287 SER A C 1
ATOM 2333 O O . SER A 1 287 ? 5.027 20.452 0.039 1.00 50.84 287 SER A O 1
ATOM 2335 N N . GLY A 1 288 ? 4.860 22.108 1.520 1.00 50.28 288 GLY A N 1
ATOM 2336 C CA . GLY A 1 288 ? 5.936 22.943 0.982 1.00 50.28 288 GLY A CA 1
ATOM 2337 C C . GLY A 1 288 ? 5.984 23.044 -0.550 1.00 50.28 288 GLY A C 1
ATOM 2338 O O . GLY A 1 288 ? 4.975 23.278 -1.223 1.00 50.28 288 GLY A O 1
ATOM 2339 N N . LEU A 1 289 ? 7.191 22.889 -1.104 1.00 44.41 289 LEU A N 1
ATOM 2340 C CA . LEU A 1 289 ? 7.447 22.956 -2.547 1.00 44.41 289 LEU A CA 1
ATOM 2341 C C . LEU A 1 289 ? 6.911 21.722 -3.304 1.00 44.41 289 LEU A C 1
ATOM 2343 O O . LEU A 1 289 ? 6.624 21.810 -4.499 1.00 44.41 289 LEU A O 1
ATOM 2347 N N . GLU A 1 290 ? 6.738 20.606 -2.594 1.00 56.00 290 GLU A N 1
ATOM 2348 C CA . GLU A 1 290 ? 6.313 19.294 -3.100 1.00 56.00 290 GLU A CA 1
ATOM 2349 C C . GLU A 1 290 ? 4.828 19.300 -3.501 1.00 56.00 290 GLU A C 1
ATOM 2351 O O . GLU A 1 290 ? 4.430 18.581 -4.415 1.00 56.00 290 GLU A O 1
ATOM 2356 N N . THR A 1 291 ? 4.016 20.195 -2.921 1.00 63.97 291 THR A N 1
ATOM 2357 C CA . THR A 1 291 ? 2.596 20.396 -3.278 1.00 63.97 291 THR A CA 1
ATOM 2358 C C . THR A 1 291 ? 2.321 20.443 -4.784 1.00 63.97 291 THR A C 1
ATOM 2360 O O . THR A 1 291 ? 1.347 19.854 -5.249 1.00 63.97 291 THR A O 1
ATOM 2363 N N . LYS A 1 292 ? 3.141 21.138 -5.585 1.00 73.19 292 LYS A N 1
ATOM 2364 C CA . LYS A 1 292 ? 2.938 21.231 -7.048 1.00 73.19 292 LYS A CA 1
ATOM 2365 C C . LYS A 1 292 ? 3.131 19.894 -7.755 1.00 73.19 292 LYS A C 1
ATOM 2367 O O . LYS A 1 292 ? 2.493 19.639 -8.775 1.00 73.19 292 LYS A O 1
ATOM 2372 N N . GLU A 1 293 ? 4.027 19.081 -7.221 1.00 78.94 293 GLU A N 1
ATOM 2373 C CA . GLU A 1 293 ? 4.418 17.791 -7.760 1.00 78.94 293 GLU A CA 1
ATOM 2374 C C . GLU A 1 293 ? 3.407 16.706 -7.377 1.00 78.94 293 GLU A C 1
ATOM 2376 O O . GLU A 1 293 ? 2.930 15.961 -8.233 1.00 78.94 293 GLU A O 1
ATOM 2381 N N . HIS A 1 294 ? 2.968 16.723 -6.118 1.00 81.69 294 HIS A N 1
ATOM 2382 C CA . HIS A 1 294 ? 1.868 15.901 -5.622 1.00 81.69 294 HIS A CA 1
ATOM 2383 C C . HIS A 1 294 ? 0.572 16.161 -6.406 1.00 81.69 294 HIS A C 1
ATOM 2385 O O . HIS A 1 294 ? -0.065 15.235 -6.902 1.00 81.69 294 HIS A O 1
ATOM 2391 N N . ASN A 1 295 ? 0.234 17.436 -6.642 1.00 85.44 295 ASN A N 1
ATOM 2392 C CA . ASN A 1 295 ? -0.942 17.819 -7.432 1.00 85.44 295 ASN A CA 1
ATOM 2393 C C . ASN A 1 295 ? -0.905 17.306 -8.887 1.00 85.44 295 ASN A C 1
ATOM 2395 O O . ASN A 1 295 ? -1.955 16.939 -9.417 1.00 85.44 295 ASN A O 1
ATOM 2399 N N . ILE A 1 296 ? 0.262 17.277 -9.555 1.00 88.69 296 ILE A N 1
ATOM 2400 C CA . ILE A 1 296 ? 0.358 16.720 -10.920 1.00 88.69 296 ILE A CA 1
ATOM 2401 C C . ILE A 1 296 ? 0.366 15.185 -10.909 1.00 88.69 296 ILE A C 1
ATOM 2403 O O . ILE A 1 296 ? -0.228 14.587 -11.802 1.00 88.69 296 ILE A O 1
ATOM 2407 N N . TYR A 1 297 ? 0.960 14.552 -9.893 1.00 90.75 297 TYR A N 1
ATOM 2408 C CA . TYR A 1 297 ? 0.897 13.105 -9.673 1.00 90.75 297 TYR A CA 1
ATOM 2409 C C . TYR A 1 297 ? -0.554 12.623 -9.525 1.00 90.75 297 TYR A C 1
ATOM 2411 O O . TYR A 1 297 ? -1.005 11.804 -10.325 1.00 90.75 297 TYR A O 1
ATOM 2419 N N . GLU A 1 298 ? -1.329 13.198 -8.602 1.00 91.06 298 GLU A N 1
ATOM 2420 C CA . GLU A 1 298 ? -2.735 12.819 -8.424 1.00 91.06 298 GLU A CA 1
ATOM 2421 C C . GLU A 1 298 ? -3.585 13.102 -9.675 1.00 91.06 298 GLU A C 1
ATOM 2423 O O . GLU A 1 298 ? -4.436 12.296 -10.052 1.00 91.06 298 GLU A O 1
ATOM 2428 N N . ALA A 1 299 ? -3.349 14.231 -10.356 1.00 91.75 299 ALA A N 1
ATOM 2429 C CA . ALA A 1 299 ? -4.048 14.559 -11.599 1.00 91.75 299 ALA A CA 1
ATOM 2430 C C . ALA A 1 299 ? -3.726 13.563 -12.730 1.00 91.75 299 ALA A C 1
ATOM 2432 O O . ALA A 1 299 ? -4.601 13.256 -13.538 1.00 91.75 299 ALA A O 1
ATOM 2433 N N . LEU A 1 300 ? -2.506 13.015 -12.779 1.00 92.69 300 LEU A N 1
ATOM 2434 C CA . LEU A 1 300 ? -2.157 11.917 -13.685 1.00 92.69 300 LEU A CA 1
ATOM 2435 C C . LEU A 1 300 ? -2.848 10.608 -13.274 1.00 92.69 300 LEU A C 1
ATOM 2437 O O . LEU A 1 300 ? -3.352 9.909 -14.150 1.00 92.69 300 LEU A O 1
ATOM 2441 N N . CYS A 1 301 ? -2.958 10.305 -11.975 1.00 92.81 301 CYS A N 1
ATOM 2442 C CA . CYS A 1 301 ? -3.701 9.137 -11.484 1.00 92.81 301 CYS A CA 1
ATOM 2443 C C . CYS A 1 301 ? -5.203 9.197 -11.816 1.00 92.81 301 CYS A C 1
ATOM 2445 O O . CYS A 1 301 ? -5.796 8.172 -12.146 1.00 92.81 301 CYS A O 1
ATOM 2447 N N . ARG A 1 302 ? -5.809 10.393 -11.801 1.00 91.44 302 ARG A N 1
ATOM 2448 C CA . ARG A 1 302 ? -7.195 10.641 -12.248 1.00 91.44 302 ARG A CA 1
ATOM 2449 C C . ARG A 1 302 ? -7.343 10.837 -13.767 1.00 91.44 302 ARG A C 1
ATOM 2451 O O . ARG A 1 302 ? -8.447 11.088 -14.238 1.00 91.44 302 ARG A O 1
ATOM 2458 N N . ASN A 1 303 ? -6.257 10.734 -14.540 1.00 87.62 303 ASN A N 1
ATOM 2459 C CA . ASN A 1 303 ? -6.223 10.978 -15.991 1.00 87.62 303 ASN A CA 1
ATOM 2460 C C . ASN A 1 303 ? -6.734 12.383 -16.416 1.00 87.62 303 ASN A C 1
ATOM 2462 O O . ASN A 1 303 ? -7.220 12.579 -17.528 1.00 87.62 303 ASN A O 1
ATOM 2466 N N . GLU A 1 304 ? -6.596 13.388 -15.543 1.00 89.50 304 GLU A N 1
ATOM 2467 C CA . GLU A 1 304 ? -7.032 14.783 -15.755 1.00 89.50 304 GLU A CA 1
ATOM 2468 C C . GLU A 1 304 ? -6.084 15.592 -16.661 1.00 89.50 304 GLU A C 1
ATOM 2470 O O . GLU A 1 304 ? -6.358 16.749 -16.983 1.00 89.50 304 GLU A O 1
ATOM 2475 N N . VAL A 1 305 ? -4.942 15.017 -17.053 1.00 87.12 305 VAL A N 1
ATOM 2476 C CA . VAL A 1 305 ? -3.846 15.721 -17.736 1.00 87.12 305 VAL A CA 1
ATOM 2477 C C . VAL A 1 305 ? -3.753 15.268 -19.200 1.00 87.12 305 VAL A C 1
ATOM 2479 O O . VAL A 1 305 ? -3.071 14.284 -19.495 1.00 87.12 305 VAL A O 1
ATOM 2482 N N . PRO A 1 306 ? -4.411 15.959 -20.151 1.00 79.44 306 PRO A N 1
ATOM 2483 C CA . PRO A 1 306 ? -4.458 15.517 -21.540 1.00 79.44 306 PRO A CA 1
ATOM 2484 C C . PRO A 1 306 ? -3.094 15.637 -22.233 1.00 79.44 306 PRO A C 1
ATOM 2486 O O . PRO A 1 306 ? -2.487 16.711 -22.291 1.00 79.44 306 PRO A O 1
ATOM 2489 N N . VAL A 1 307 ? -2.640 14.540 -22.843 1.00 80.44 307 VAL A N 1
ATOM 2490 C CA . VAL A 1 307 ? -1.478 14.544 -23.742 1.00 80.44 307 VAL A CA 1
ATOM 2491 C C . VAL A 1 307 ? -1.829 15.328 -25.010 1.00 80.44 307 VAL A C 1
ATOM 2493 O O . VAL A 1 307 ? -2.864 15.101 -25.635 1.00 80.44 307 VAL A O 1
ATOM 2496 N N . SER A 1 308 ? -0.969 16.270 -25.410 1.00 84.31 308 SER A N 1
ATOM 2497 C CA . SER A 1 308 ? -1.251 17.138 -26.561 1.00 84.31 308 SER A CA 1
ATOM 2498 C C . SER A 1 308 ? -1.390 16.334 -27.860 1.00 84.31 308 SER A C 1
ATOM 2500 O O . SER A 1 308 ? -0.519 15.522 -28.173 1.00 84.31 308 SER A O 1
ATOM 2502 N N . VAL A 1 309 ? -2.409 16.638 -28.672 1.00 86.50 309 VAL A N 1
ATOM 2503 C CA . VAL A 1 309 ? -2.689 15.939 -29.945 1.00 86.50 309 VAL A CA 1
ATOM 2504 C C . VAL A 1 309 ? -1.463 15.889 -30.871 1.00 86.50 309 VAL A C 1
ATOM 2506 O O . VAL A 1 309 ? -1.223 14.870 -31.504 1.00 86.50 309 VAL A O 1
ATOM 2509 N N . LYS A 1 310 ? -0.632 16.943 -30.891 1.00 87.00 310 LYS A N 1
ATOM 2510 C CA . LYS A 1 310 ? 0.622 17.027 -31.671 1.00 87.00 310 LYS A CA 1
ATOM 2511 C C . LYS A 1 310 ? 1.718 16.045 -31.217 1.00 87.00 310 LYS A C 1
ATOM 2513 O O . LYS A 1 310 ? 2.625 15.745 -31.993 1.00 87.00 310 LYS A O 1
ATOM 2518 N N . ALA A 1 311 ? 1.677 15.591 -29.965 1.00 84.25 311 ALA A N 1
ATOM 2519 C CA . ALA A 1 311 ? 2.542 14.523 -29.470 1.00 84.25 311 ALA A CA 1
ATOM 2520 C C . ALA A 1 311 ? 1.949 13.160 -29.847 1.00 84.25 311 ALA A C 1
ATOM 2522 O O . ALA A 1 311 ? 2.627 12.364 -30.492 1.00 84.25 311 ALA A O 1
ATOM 2523 N N . THR A 1 312 ? 0.665 12.940 -29.544 1.00 86.19 312 THR A N 1
ATOM 2524 C CA . THR A 1 312 ? -0.054 11.692 -29.844 1.00 86.19 312 THR A CA 1
ATOM 2525 C C . THR A 1 312 ? -0.040 11.356 -31.339 1.00 86.19 312 THR A C 1
ATOM 2527 O O . THR A 1 312 ? 0.170 10.208 -31.706 1.00 86.19 312 THR A O 1
ATOM 2530 N N . SER A 1 313 ? -0.152 12.354 -32.223 1.00 88.81 313 SER A N 1
ATOM 2531 C CA . SER A 1 313 ? -0.125 12.177 -33.684 1.00 88.81 313 SER A CA 1
ATOM 2532 C C . SER A 1 313 ? 1.233 11.749 -34.261 1.00 88.81 313 SER A C 1
ATOM 2534 O O . SER A 1 313 ? 1.346 11.592 -35.474 1.00 88.81 313 SER A O 1
ATOM 2536 N N . LYS A 1 314 ? 2.280 11.637 -33.433 1.00 88.56 314 LYS A N 1
ATOM 2537 C CA . LYS A 1 314 ? 3.586 11.072 -33.814 1.00 88.56 314 LYS A CA 1
ATOM 2538 C C . LYS A 1 314 ? 3.770 9.629 -33.350 1.00 88.56 314 LYS A C 1
ATOM 2540 O O . LYS A 1 314 ? 4.725 8.987 -33.779 1.00 88.56 314 LYS A O 1
ATOM 2545 N N . LEU A 1 315 ? 2.930 9.157 -32.432 1.00 91.25 315 LEU A N 1
ATOM 2546 C CA . LEU A 1 315 ? 3.037 7.825 -31.852 1.00 91.25 315 LEU A CA 1
ATOM 2547 C C . LEU A 1 315 ? 2.596 6.779 -32.880 1.00 91.25 315 LEU A C 1
ATOM 2549 O O . LEU A 1 315 ? 1.669 7.009 -33.657 1.00 91.25 315 LEU A O 1
ATOM 2553 N N . TYR A 1 316 ? 3.275 5.636 -32.896 1.00 93.50 316 TYR A N 1
ATOM 2554 C CA . TYR A 1 316 ? 2.962 4.527 -33.790 1.00 93.50 316 TYR A CA 1
ATOM 2555 C C . TYR A 1 316 ? 3.335 3.187 -33.154 1.00 93.50 316 TYR A C 1
ATOM 2557 O O . TYR A 1 316 ? 4.158 3.116 -32.236 1.00 93.50 316 TYR A O 1
ATOM 2565 N N . CYS A 1 317 ? 2.739 2.118 -33.681 1.00 95.06 317 CYS A N 1
ATOM 2566 C CA . CYS A 1 317 ? 3.071 0.744 -33.323 1.00 95.06 317 CYS A CA 1
ATOM 2567 C C . CYS A 1 317 ? 3.894 0.091 -34.439 1.00 95.06 317 CYS A C 1
ATOM 2569 O O . CYS A 1 317 ? 3.680 0.371 -35.620 1.00 95.06 317 CYS A O 1
ATOM 2571 N N . TYR A 1 318 ? 4.822 -0.794 -34.081 1.00 94.94 318 TYR A N 1
ATOM 2572 C CA . TYR A 1 318 ? 5.666 -1.522 -35.026 1.00 94.94 318 TYR A CA 1
ATOM 2573 C C . TYR A 1 318 ? 5.964 -2.952 -34.555 1.00 94.94 318 TYR A C 1
ATOM 2575 O O . TYR A 1 318 ? 5.832 -3.287 -33.378 1.00 94.94 318 TYR A O 1
ATOM 2583 N N . TYR A 1 319 ? 6.384 -3.802 -35.493 1.00 94.56 319 TYR A N 1
ATOM 2584 C CA . TYR A 1 319 ? 6.872 -5.151 -35.209 1.00 94.56 319 TYR A CA 1
ATOM 2585 C C . TYR A 1 319 ? 8.403 -5.143 -35.135 1.00 94.56 319 TYR A C 1
ATOM 2587 O O . TYR A 1 319 ? 9.074 -4.845 -36.127 1.00 94.56 319 TYR A O 1
ATOM 2595 N N . LYS A 1 320 ? 8.972 -5.468 -33.969 1.00 93.12 320 LYS A N 1
ATOM 2596 C CA . LYS A 1 320 ? 10.428 -5.550 -33.767 1.00 93.12 320 LYS A CA 1
ATOM 2597 C C . LYS A 1 320 ? 10.963 -6.851 -34.386 1.00 93.12 320 LYS A C 1
ATOM 2599 O O . LYS A 1 320 ? 10.623 -7.935 -33.923 1.00 93.12 320 LYS A O 1
ATOM 2604 N N . MET A 1 321 ? 11.766 -6.724 -35.450 1.00 92.31 321 MET A N 1
ATOM 2605 C CA . MET A 1 321 ? 12.235 -7.813 -36.341 1.00 92.31 321 MET A CA 1
ATOM 2606 C C . MET A 1 321 ? 13.752 -7.764 -36.637 1.00 92.31 321 MET A C 1
ATOM 2608 O O . MET A 1 321 ? 14.237 -8.350 -37.610 1.00 92.31 321 MET A O 1
ATOM 2612 N N . ASP A 1 322 ? 14.517 -7.024 -35.835 1.00 86.88 322 ASP A N 1
ATOM 2613 C CA . ASP A 1 322 ? 15.934 -6.709 -36.065 1.00 86.88 322 ASP A CA 1
ATOM 2614 C C . ASP A 1 322 ? 16.895 -7.877 -35.783 1.00 86.88 322 ASP A C 1
ATOM 2616 O O . ASP A 1 322 ? 17.969 -7.943 -36.381 1.00 86.88 322 ASP A O 1
ATOM 2620 N N . ARG A 1 323 ? 16.492 -8.854 -34.959 1.00 86.06 323 ARG A N 1
ATOM 2621 C CA . ARG A 1 323 ? 17.222 -10.121 -34.771 1.00 86.06 323 ARG A CA 1
ATOM 2622 C C . ARG A 1 323 ? 16.669 -11.224 -35.692 1.00 86.06 323 ARG A C 1
ATOM 2624 O O . ARG A 1 323 ? 15.457 -11.268 -35.902 1.00 86.06 323 ARG A O 1
ATOM 2631 N N . PRO A 1 324 ? 17.487 -12.180 -36.187 1.00 89.94 324 PRO A N 1
ATOM 2632 C CA . PRO A 1 324 ? 17.032 -13.220 -37.122 1.00 89.94 324 PRO A CA 1
ATOM 2633 C C . PRO A 1 324 ? 15.822 -14.040 -36.645 1.00 89.94 324 PRO A C 1
ATOM 2635 O O . PRO A 1 324 ? 14.920 -14.301 -37.435 1.00 89.94 324 PRO A O 1
ATOM 2638 N N . PHE A 1 325 ? 15.771 -14.396 -35.357 1.00 89.25 325 PHE A N 1
ATOM 2639 C CA . PHE A 1 325 ? 14.646 -15.122 -34.752 1.00 89.25 325 PHE A CA 1
ATOM 2640 C C . PHE A 1 325 ? 13.348 -14.294 -34.720 1.00 89.25 325 PHE A C 1
ATOM 2642 O O . PHE A 1 325 ? 12.264 -14.819 -34.972 1.00 89.25 325 PHE A O 1
ATOM 2649 N N . LEU A 1 326 ? 13.454 -12.979 -34.505 1.00 92.06 326 LEU A N 1
ATOM 2650 C CA . LEU A 1 326 ? 12.303 -12.075 -34.419 1.00 92.06 326 LEU A CA 1
ATOM 2651 C C . LEU A 1 326 ? 11.616 -11.832 -35.770 1.00 92.06 326 LEU A C 1
ATOM 2653 O O . LEU A 1 326 ? 10.531 -11.271 -35.813 1.00 92.06 326 LEU A O 1
ATOM 2657 N N . ARG A 1 327 ? 12.192 -12.306 -36.882 1.00 91.12 327 ARG A N 1
ATOM 2658 C CA . ARG A 1 327 ? 11.495 -12.375 -38.179 1.00 91.12 327 ARG A CA 1
ATOM 2659 C C . ARG A 1 327 ? 10.443 -13.489 -38.240 1.00 91.12 327 ARG A C 1
ATOM 2661 O O . ARG A 1 327 ? 9.613 -13.474 -39.141 1.00 91.12 327 ARG A O 1
ATOM 2668 N N . LEU A 1 328 ? 10.501 -14.451 -37.316 1.00 92.88 328 LEU A N 1
ATOM 2669 C CA . LEU A 1 328 ? 9.520 -15.530 -37.157 1.00 92.88 328 LEU A CA 1
ATOM 2670 C C . LEU A 1 328 ? 8.592 -15.272 -35.962 1.00 92.88 328 LEU A C 1
ATOM 2672 O O . LEU A 1 328 ? 7.406 -15.573 -36.036 1.00 92.88 328 LEU A O 1
ATOM 2676 N N . ALA A 1 329 ? 9.127 -14.690 -34.884 1.00 92.81 329 ALA A N 1
ATOM 2677 C CA . ALA A 1 329 ? 8.390 -14.318 -33.677 1.00 92.81 329 ALA A CA 1
ATOM 2678 C C . ALA A 1 329 ? 8.629 -12.831 -33.324 1.00 92.81 329 ALA A C 1
ATOM 2680 O O . ALA A 1 329 ? 9.422 -12.538 -32.428 1.00 92.81 329 ALA A O 1
ATOM 2681 N N . PRO A 1 330 ? 8.012 -11.879 -34.050 1.00 94.69 330 PRO A N 1
ATOM 2682 C CA . PRO A 1 330 ? 8.211 -10.451 -33.814 1.00 94.69 330 PRO A CA 1
ATOM 2683 C C . PRO A 1 330 ? 7.502 -9.969 -32.548 1.00 94.69 330 PRO A C 1
ATOM 2685 O O . PRO A 1 330 ? 6.339 -10.303 -32.316 1.00 94.69 330 PRO A O 1
ATOM 2688 N N . PHE A 1 331 ? 8.149 -9.090 -31.780 1.00 96.38 331 PHE A N 1
ATOM 2689 C CA . PHE A 1 331 ? 7.463 -8.395 -30.688 1.00 96.38 331 PHE A CA 1
ATOM 2690 C C . PHE A 1 331 ? 6.602 -7.251 -31.223 1.00 96.38 331 PHE A C 1
ATOM 2692 O O . PHE A 1 331 ? 7.043 -6.467 -32.067 1.00 96.38 331 PHE A O 1
ATOM 2699 N N . LYS A 1 332 ? 5.386 -7.141 -30.688 1.00 97.31 332 LYS A N 1
ATOM 2700 C CA . LYS A 1 332 ? 4.476 -6.009 -30.875 1.00 97.31 332 LYS A CA 1
ATOM 2701 C C . LYS A 1 332 ? 4.968 -4.858 -29.987 1.00 97.31 332 LYS A C 1
ATOM 2703 O O . LYS A 1 332 ? 5.030 -5.028 -28.770 1.00 97.31 332 LYS A O 1
ATOM 2708 N N . VAL A 1 333 ? 5.322 -3.711 -30.562 1.00 97.00 333 VAL A N 1
ATOM 2709 C CA . VAL A 1 333 ? 5.807 -2.539 -29.810 1.00 97.00 333 VAL A CA 1
ATOM 2710 C C . VAL A 1 333 ? 4.933 -1.329 -30.112 1.00 97.00 333 VAL A C 1
ATOM 2712 O O . VAL A 1 333 ? 4.663 -1.037 -31.273 1.00 97.00 333 VAL A O 1
ATOM 2715 N N . GLU A 1 334 ? 4.514 -0.614 -29.075 1.00 95.81 334 GLU A N 1
ATOM 2716 C CA . GLU A 1 334 ? 3.721 0.615 -29.146 1.00 95.81 334 GLU A CA 1
ATOM 2717 C C . GLU A 1 334 ? 4.502 1.757 -28.490 1.00 95.81 334 GLU A C 1
ATOM 2719 O O . GLU A 1 334 ? 4.862 1.671 -27.316 1.00 95.81 334 GLU A O 1
ATOM 2724 N N . ILE A 1 335 ? 4.809 2.819 -29.239 1.00 93.69 335 ILE A N 1
ATOM 2725 C CA . ILE A 1 335 ? 5.547 3.965 -28.694 1.00 93.69 335 ILE A CA 1
ATOM 2726 C C . ILE A 1 335 ? 4.567 4.877 -27.954 1.00 93.69 335 ILE A C 1
ATOM 2728 O O . ILE A 1 335 ? 3.658 5.427 -28.567 1.00 93.69 335 ILE A O 1
ATOM 2732 N N . LEU A 1 336 ? 4.774 5.074 -26.650 1.00 91.69 336 LEU A N 1
ATOM 2733 C CA . LEU A 1 336 ? 3.957 5.959 -25.810 1.00 91.69 336 LEU A CA 1
ATOM 2734 C C . LEU A 1 336 ? 4.545 7.377 -25.722 1.00 91.69 336 LEU A C 1
ATOM 2736 O O . LEU A 1 336 ? 3.807 8.353 -25.568 1.00 91.69 336 LEU A O 1
ATOM 2740 N N . ARG A 1 337 ? 5.875 7.509 -25.819 1.00 90.00 337 ARG A N 1
ATOM 2741 C CA . ARG A 1 337 ? 6.602 8.790 -25.850 1.00 90.00 337 ARG A CA 1
ATOM 2742 C C . ARG A 1 337 ? 7.988 8.611 -26.484 1.00 90.00 337 ARG A C 1
ATOM 2744 O O . ARG A 1 337 ? 8.547 7.525 -26.409 1.00 90.00 337 ARG A O 1
ATOM 2751 N N . PHE A 1 338 ? 8.532 9.675 -27.084 1.00 87.69 338 PHE A N 1
ATOM 2752 C CA . PHE A 1 338 ? 9.897 9.710 -27.648 1.00 87.69 338 PHE A CA 1
ATOM 2753 C C . PHE A 1 338 ? 10.938 10.408 -26.759 1.00 87.69 338 PHE A C 1
ATOM 2755 O O . PHE A 1 338 ? 12.112 10.080 -26.843 1.00 87.69 338 PHE A O 1
ATOM 2762 N N . ASN A 1 339 ? 10.526 11.366 -25.923 1.00 85.75 339 ASN A N 1
ATOM 2763 C CA . ASN A 1 339 ? 11.413 12.158 -25.064 1.00 85.75 339 ASN A CA 1
ATOM 2764 C C . ASN A 1 339 ? 10.890 12.127 -23.606 1.00 85.75 339 ASN A C 1
ATOM 2766 O O . ASN A 1 339 ? 10.007 12.932 -23.276 1.00 85.75 339 ASN A O 1
ATOM 2770 N N . PRO A 1 340 ? 11.362 11.205 -22.742 1.00 89.94 340 PRO A N 1
ATOM 2771 C CA . PRO A 1 340 ? 12.225 10.064 -23.061 1.00 89.94 340 PRO A CA 1
ATOM 2772 C C . PRO A 1 340 ? 11.480 9.007 -23.886 1.00 89.94 340 PRO A C 1
ATOM 2774 O O . PRO A 1 340 ? 10.247 9.043 -23.987 1.00 89.94 340 PRO A O 1
ATOM 2777 N N . LEU A 1 341 ? 12.222 8.061 -24.467 1.00 92.12 341 LEU A N 1
ATOM 2778 C CA . LEU A 1 341 ? 11.632 6.923 -25.162 1.00 92.12 341 LEU A CA 1
ATOM 2779 C C . LEU A 1 341 ? 10.961 5.991 -24.142 1.00 92.12 341 LEU A C 1
ATOM 2781 O O . LEU A 1 341 ? 11.634 5.334 -23.348 1.00 92.12 341 LEU A O 1
ATOM 2785 N N . VAL A 1 342 ? 9.631 5.937 -24.195 1.00 94.12 342 VAL A N 1
ATOM 2786 C CA . VAL A 1 342 ? 8.785 5.052 -23.387 1.00 94.12 342 VAL A CA 1
ATOM 2787 C C . VAL A 1 342 ? 7.930 4.234 -24.345 1.00 94.12 342 VAL A C 1
ATOM 2789 O O . VAL A 1 342 ? 7.196 4.804 -25.158 1.00 94.12 342 VAL A O 1
ATOM 2792 N N . VAL A 1 343 ? 8.012 2.906 -24.259 1.00 95.88 343 VAL A N 1
ATOM 2793 C CA . VAL A 1 343 ? 7.245 1.992 -25.119 1.00 95.88 343 VAL A CA 1
ATOM 2794 C C . VAL A 1 343 ? 6.535 0.917 -24.308 1.00 95.88 343 VAL A C 1
ATOM 2796 O O . VAL A 1 343 ? 6.988 0.531 -23.233 1.00 95.88 343 VAL A O 1
ATOM 2799 N N . LEU A 1 344 ? 5.448 0.394 -24.863 1.00 97.12 344 LEU A N 1
ATOM 2800 C CA . LEU A 1 344 ? 4.733 -0.761 -24.347 1.00 97.12 344 LEU A CA 1
ATOM 2801 C C . LEU A 1 344 ? 4.961 -1.947 -25.291 1.00 97.12 344 LEU A C 1
ATOM 2803 O O . LEU A 1 344 ? 4.594 -1.909 -26.467 1.00 97.12 344 LEU A O 1
ATOM 2807 N N . PHE A 1 345 ? 5.590 -3.000 -24.779 1.00 97.94 345 PHE A N 1
ATOM 2808 C CA . PHE A 1 345 ? 5.648 -4.298 -25.439 1.00 97.94 345 PHE A CA 1
ATOM 2809 C C . PHE A 1 345 ? 4.329 -5.023 -25.187 1.00 97.94 345 PHE A C 1
ATOM 2811 O O . PHE A 1 345 ? 3.999 -5.292 -24.033 1.00 97.94 345 PHE A O 1
ATOM 2818 N N . ARG A 1 346 ? 3.573 -5.325 -26.245 1.00 97.56 346 ARG A N 1
ATOM 2819 C CA . ARG A 1 346 ? 2.259 -5.966 -26.115 1.00 97.56 346 ARG A CA 1
ATOM 2820 C C . ARG A 1 346 ? 2.373 -7.488 -26.119 1.00 97.56 346 ARG A C 1
ATOM 2822 O O . ARG A 1 346 ? 3.031 -8.022 -27.013 1.00 97.56 346 ARG A O 1
ATOM 2829 N N . ASP A 1 347 ? 1.661 -8.158 -25.211 1.00 96.19 347 ASP A N 1
ATOM 2830 C CA . ASP A 1 347 ? 1.468 -9.618 -25.196 1.00 96.19 347 ASP A CA 1
ATOM 2831 C C . ASP A 1 347 ? 2.808 -10.393 -25.188 1.00 96.19 347 ASP A C 1
ATOM 2833 O O . ASP A 1 347 ? 3.174 -11.082 -26.142 1.00 96.19 347 ASP A O 1
ATOM 2837 N N . VAL A 1 348 ? 3.591 -10.198 -24.115 1.00 96.56 348 VAL A N 1
ATOM 2838 C CA . VAL A 1 348 ? 4.987 -10.675 -23.977 1.00 96.56 348 VAL A CA 1
ATOM 2839 C C . VAL A 1 348 ? 5.252 -11.590 -22.776 1.00 96.56 348 VAL A C 1
ATOM 2841 O O . VAL A 1 348 ? 6.369 -12.092 -22.622 1.00 96.56 348 VAL A O 1
ATOM 2844 N N . ILE A 1 349 ? 4.247 -11.864 -21.947 1.00 96.31 349 ILE A N 1
ATOM 2845 C CA . ILE A 1 349 ? 4.272 -12.901 -20.905 1.00 96.31 349 ILE A CA 1
ATOM 2846 C C . ILE A 1 349 ? 2.931 -13.643 -20.906 1.00 96.31 349 ILE A C 1
ATOM 2848 O O . ILE A 1 349 ? 1.899 -13.017 -21.107 1.00 96.31 349 ILE A O 1
ATOM 2852 N N . SER A 1 350 ? 2.921 -14.969 -20.743 1.00 96.31 350 SER A N 1
ATOM 2853 C CA . SER A 1 350 ? 1.669 -15.741 -20.763 1.00 96.31 350 SER A CA 1
ATOM 2854 C C . SER A 1 350 ? 1.057 -15.906 -19.371 1.00 96.31 350 SER A C 1
ATOM 2856 O O . SER A 1 350 ? 1.764 -15.885 -18.364 1.00 96.31 350 SER A O 1
ATOM 2858 N N . ASP A 1 351 ? -0.253 -16.157 -19.322 1.00 96.31 351 ASP A N 1
ATOM 2859 C CA . ASP A 1 351 ? -1.001 -16.437 -18.088 1.00 96.31 351 ASP A CA 1
ATOM 2860 C C . ASP A 1 351 ? -0.384 -17.572 -17.245 1.00 96.31 351 ASP A C 1
ATOM 2862 O O . ASP A 1 351 ? -0.335 -17.471 -16.020 1.00 96.31 351 ASP A O 1
ATOM 2866 N N . ASP A 1 352 ? 0.140 -18.625 -17.883 1.00 96.00 352 ASP A N 1
ATOM 2867 C CA . ASP A 1 352 ? 0.822 -19.731 -17.194 1.00 96.00 352 ASP A CA 1
ATOM 2868 C C . ASP A 1 352 ? 2.169 -19.307 -16.585 1.00 96.00 352 ASP A C 1
ATOM 2870 O O . ASP A 1 352 ? 2.531 -19.745 -15.490 1.00 96.00 352 ASP A O 1
ATOM 2874 N N . GLU A 1 353 ? 2.918 -18.437 -17.274 1.00 96.06 353 GLU A N 1
ATOM 2875 C CA . GLU A 1 353 ? 4.176 -17.888 -16.761 1.00 96.06 353 GLU A CA 1
ATOM 2876 C C . GLU A 1 353 ? 3.911 -16.915 -15.605 1.00 96.06 353 GLU A C 1
ATOM 2878 O O . GLU A 1 353 ? 4.552 -17.035 -14.561 1.00 96.06 353 GLU A O 1
ATOM 2883 N N . VAL A 1 354 ? 2.901 -16.043 -15.730 1.00 95.75 354 VAL A N 1
ATOM 2884 C CA . VAL A 1 354 ? 2.397 -15.184 -14.644 1.00 95.75 354 VAL A CA 1
ATOM 2885 C C . VAL A 1 354 ? 2.016 -16.011 -13.415 1.00 95.75 354 VAL A C 1
ATOM 2887 O O . VAL A 1 354 ? 2.505 -15.737 -12.317 1.00 95.75 354 VAL A O 1
ATOM 2890 N N . ARG A 1 355 ? 1.192 -17.052 -13.588 1.00 94.44 355 ARG A N 1
ATOM 2891 C CA . ARG A 1 355 ? 0.709 -17.896 -12.486 1.00 94.44 355 ARG A CA 1
ATOM 2892 C C . ARG A 1 355 ? 1.855 -18.584 -11.744 1.00 94.44 355 ARG A C 1
ATOM 2894 O O . ARG A 1 355 ? 1.842 -18.647 -10.515 1.00 94.44 355 ARG A O 1
ATOM 2901 N N . MET A 1 356 ? 2.857 -19.077 -12.470 1.00 94.25 356 MET A N 1
ATOM 2902 C CA . MET A 1 356 ? 4.043 -19.685 -11.862 1.00 94.25 356 MET A CA 1
ATOM 2903 C C . MET A 1 356 ? 4.920 -18.668 -11.127 1.00 94.25 356 MET A C 1
ATOM 2905 O O . MET A 1 356 ? 5.397 -18.968 -10.035 1.00 94.25 356 MET A O 1
ATOM 2909 N N . ILE A 1 357 ? 5.105 -17.463 -11.672 1.00 94.44 357 ILE A N 1
ATOM 2910 C CA . ILE A 1 357 ? 5.848 -16.383 -11.004 1.00 94.44 357 ILE A CA 1
ATOM 2911 C C . ILE A 1 357 ? 5.148 -15.966 -9.710 1.00 94.44 357 ILE A C 1
ATOM 2913 O O . ILE A 1 357 ? 5.801 -15.869 -8.674 1.00 94.44 357 ILE A O 1
ATOM 2917 N N . GLN A 1 358 ? 3.823 -15.791 -9.737 1.00 91.88 358 GLN A N 1
ATOM 2918 C CA . GLN A 1 358 ? 3.023 -15.524 -8.541 1.00 91.88 358 GLN A CA 1
ATOM 2919 C C . GLN A 1 358 ? 3.184 -16.645 -7.504 1.00 91.88 358 GLN A C 1
ATOM 2921 O O . GLN A 1 358 ? 3.480 -16.361 -6.347 1.00 91.88 358 GLN A O 1
ATOM 2926 N N . MET A 1 359 ? 3.086 -17.916 -7.910 1.00 89.62 359 MET A N 1
ATOM 2927 C CA . MET A 1 359 ? 3.248 -19.061 -7.003 1.00 89.62 359 MET A CA 1
ATOM 2928 C C . MET A 1 359 ? 4.642 -19.122 -6.349 1.00 89.62 359 MET A C 1
ATOM 2930 O O . MET A 1 359 ? 4.744 -19.422 -5.161 1.00 89.62 359 MET A O 1
ATOM 2934 N N . LEU A 1 360 ? 5.708 -18.811 -7.096 1.00 90.62 360 LEU A N 1
ATOM 2935 C CA . LEU A 1 360 ? 7.081 -18.744 -6.574 1.00 90.62 360 LEU A CA 1
ATOM 2936 C C . LEU A 1 360 ? 7.303 -17.519 -5.664 1.00 90.62 360 LEU A C 1
ATOM 2938 O O . LEU A 1 360 ? 8.057 -17.596 -4.691 1.00 90.62 360 LEU A O 1
ATOM 2942 N N . ALA A 1 361 ? 6.647 -16.396 -5.963 1.00 90.12 361 ALA A N 1
ATOM 2943 C CA . ALA A 1 361 ? 6.794 -15.137 -5.240 1.00 90.12 361 ALA A CA 1
ATOM 2944 C C . ALA A 1 361 ? 6.005 -15.084 -3.923 1.00 90.12 361 ALA A C 1
ATOM 2946 O O . ALA A 1 361 ? 6.553 -14.621 -2.925 1.00 90.12 361 ALA A O 1
ATOM 2947 N N . THR A 1 362 ? 4.756 -15.564 -3.887 1.00 84.75 362 THR A N 1
ATOM 2948 C CA . THR A 1 362 ? 3.846 -15.457 -2.728 1.00 84.75 362 THR A CA 1
ATOM 2949 C C . THR A 1 362 ? 4.481 -15.825 -1.375 1.00 84.75 362 THR A C 1
ATOM 2951 O O . THR A 1 362 ? 4.476 -14.968 -0.493 1.00 84.75 362 THR A O 1
ATOM 2954 N N . PRO A 1 363 ? 5.105 -17.007 -1.166 1.00 81.00 363 PRO A N 1
ATOM 2955 C CA . PRO A 1 363 ? 5.705 -17.349 0.137 1.00 81.00 363 PRO A CA 1
ATOM 2956 C C . PRO A 1 363 ? 6.907 -16.459 0.521 1.00 81.00 363 PRO A C 1
ATOM 2958 O O . PRO A 1 363 ? 7.282 -16.357 1.697 1.00 81.00 363 PRO A O 1
ATOM 2961 N N . ARG A 1 364 ? 7.515 -15.793 -0.469 1.00 82.38 364 ARG A N 1
ATOM 2962 C CA . ARG A 1 364 ? 8.668 -14.895 -0.330 1.00 82.38 364 ARG A CA 1
ATOM 2963 C C . ARG A 1 364 ? 8.286 -13.418 -0.214 1.00 82.38 364 ARG A C 1
ATOM 2965 O O . ARG A 1 364 ? 9.181 -12.609 0.016 1.00 82.38 364 ARG A O 1
ATOM 2972 N N . LEU A 1 365 ? 7.009 -13.049 -0.360 1.00 78.38 365 LEU A N 1
ATOM 2973 C CA . LEU A 1 365 ? 6.571 -11.656 -0.248 1.00 78.38 365 LEU A CA 1
ATOM 2974 C C . LEU A 1 365 ? 6.931 -11.096 1.133 1.00 78.38 365 LEU A C 1
ATOM 2976 O O . LEU A 1 365 ? 6.544 -11.637 2.170 1.00 78.38 365 LEU A O 1
ATOM 2980 N N . ARG A 1 366 ? 7.685 -9.999 1.155 1.00 74.31 366 ARG A N 1
ATOM 2981 C CA . ARG A 1 366 ? 7.990 -9.210 2.357 1.00 74.31 366 ARG A CA 1
ATOM 2982 C C . ARG A 1 366 ? 7.692 -7.741 2.070 1.00 74.31 366 ARG A C 1
ATOM 2984 O O . ARG A 1 366 ? 7.597 -7.351 0.907 1.00 74.31 366 ARG A O 1
ATOM 2991 N N . ARG A 1 367 ? 7.508 -6.927 3.113 1.00 66.75 367 ARG A N 1
ATOM 2992 C CA . ARG A 1 367 ? 7.321 -5.473 2.965 1.00 66.75 367 ARG A CA 1
ATOM 2993 C C . ARG A 1 367 ? 8.489 -4.906 2.156 1.00 66.75 367 ARG A C 1
ATOM 2995 O O . ARG A 1 367 ? 9.638 -5.200 2.477 1.00 66.75 367 ARG A O 1
ATOM 3002 N N . ALA A 1 368 ? 8.202 -4.157 1.094 1.00 57.22 368 ALA A N 1
ATOM 3003 C CA . ALA A 1 368 ? 9.253 -3.647 0.227 1.00 57.22 368 ALA A CA 1
ATOM 3004 C C . ALA A 1 368 ? 10.124 -2.632 0.982 1.00 57.22 368 ALA A C 1
ATOM 3006 O O . ALA A 1 368 ? 9.624 -1.611 1.456 1.00 57.22 368 ALA A O 1
ATOM 3007 N N . THR A 1 369 ? 11.422 -2.912 1.081 1.00 59.12 369 THR A N 1
ATOM 3008 C CA . THR A 1 369 ? 12.414 -1.941 1.542 1.00 59.12 369 THR A CA 1
ATOM 3009 C C . THR A 1 369 ? 12.885 -1.068 0.383 1.00 59.12 369 THR A C 1
ATOM 3011 O O . THR A 1 369 ? 12.858 -1.465 -0.785 1.00 59.12 369 THR A O 1
ATOM 3014 N N . VAL A 1 370 ? 13.311 0.143 0.718 1.00 55.47 370 VAL A N 1
ATOM 3015 C CA . VAL A 1 370 ? 13.899 1.128 -0.193 1.00 55.47 370 VAL A CA 1
ATOM 3016 C C . VAL A 1 370 ? 15.288 1.491 0.315 1.00 55.47 370 VAL A C 1
ATOM 3018 O O . VAL A 1 370 ? 15.524 1.479 1.522 1.00 55.47 370 VAL A O 1
ATOM 3021 N N . GLN A 1 371 ? 16.216 1.802 -0.589 1.00 49.19 371 GLN A N 1
ATOM 3022 C CA . GLN A 1 371 ? 17.523 2.304 -0.178 1.00 49.19 371 GLN A CA 1
ATOM 3023 C C . GLN A 1 371 ? 17.395 3.784 0.197 1.00 49.19 371 GLN A C 1
ATOM 3025 O O . GLN A 1 371 ? 16.995 4.605 -0.630 1.00 49.19 371 GLN A O 1
ATOM 3030 N N . ASN A 1 372 ? 17.706 4.127 1.444 1.00 54.50 372 ASN A N 1
ATOM 3031 C CA . ASN A 1 372 ? 17.720 5.510 1.907 1.00 54.50 372 ASN A CA 1
ATOM 3032 C C . ASN A 1 372 ? 18.891 6.254 1.236 1.00 54.50 372 ASN A C 1
ATOM 3034 O O . ASN A 1 372 ? 20.038 5.813 1.289 1.00 54.50 372 ASN A O 1
ATOM 3038 N N . SER A 1 373 ? 18.606 7.387 0.589 1.00 46.06 373 SER A N 1
ATOM 3039 C CA . SER A 1 373 ? 19.579 8.151 -0.211 1.00 46.06 373 SER A CA 1
ATOM 3040 C C . SER A 1 373 ? 20.609 8.942 0.609 1.00 46.06 373 SER A C 1
ATOM 3042 O O . SER A 1 373 ? 21.539 9.502 0.035 1.00 46.06 373 SER A O 1
ATOM 3044 N N . ILE A 1 374 ? 20.466 8.980 1.938 1.00 50.97 374 ILE A N 1
ATOM 3045 C CA . ILE A 1 374 ? 21.386 9.632 2.881 1.00 50.97 374 ILE A CA 1
ATOM 3046 C C . ILE A 1 374 ? 22.250 8.590 3.606 1.00 50.97 374 ILE A C 1
ATOM 3048 O O . ILE A 1 374 ? 23.459 8.780 3.722 1.00 50.97 374 ILE A O 1
ATOM 3052 N N . THR A 1 375 ? 21.653 7.499 4.102 1.00 47.19 375 THR A N 1
ATOM 3053 C CA . THR A 1 375 ? 22.369 6.458 4.872 1.00 47.19 375 THR A CA 1
ATOM 3054 C C . THR A 1 375 ? 22.917 5.330 3.995 1.00 47.19 375 THR A C 1
ATOM 3056 O O . THR A 1 375 ? 23.895 4.685 4.365 1.00 47.19 375 THR A O 1
ATOM 3059 N N . GLY A 1 376 ? 22.312 5.086 2.829 1.00 50.31 376 GLY A N 1
ATOM 3060 C CA . GLY A 1 376 ? 22.601 3.938 1.967 1.00 50.31 376 GLY A CA 1
ATOM 3061 C C . GLY A 1 376 ? 22.006 2.613 2.462 1.00 50.31 376 GLY A C 1
ATOM 3062 O O . GLY A 1 376 ? 22.200 1.591 1.801 1.00 50.31 376 GLY A O 1
ATOM 3063 N N . GLU A 1 377 ? 21.289 2.609 3.589 1.00 44.81 377 GLU A N 1
ATOM 3064 C CA . GLU A 1 377 ? 20.709 1.411 4.209 1.00 44.81 377 GLU A CA 1
ATOM 3065 C C . GLU A 1 377 ? 19.303 1.088 3.663 1.00 44.81 377 GLU A C 1
ATOM 3067 O O . GLU A 1 377 ? 18.682 1.900 2.976 1.00 44.81 377 GLU A O 1
ATOM 3072 N N . LEU A 1 378 ? 18.809 -0.129 3.926 1.00 46.88 378 LEU A N 1
ATOM 3073 C CA . LEU A 1 378 ? 17.497 -0.602 3.466 1.00 46.88 378 LEU A CA 1
ATOM 3074 C C . LEU A 1 378 ? 16.421 -0.375 4.536 1.00 46.88 378 LEU A C 1
ATOM 3076 O O . LEU A 1 378 ? 16.351 -1.111 5.518 1.00 46.88 378 LEU A O 1
ATOM 3080 N N . GLU A 1 379 ? 15.541 0.595 4.304 1.00 49.75 379 GLU A N 1
ATOM 3081 C CA . GLU A 1 379 ? 14.503 1.027 5.247 1.00 49.75 379 GLU A CA 1
ATOM 3082 C C . GLU A 1 379 ? 13.088 0.721 4.723 1.00 49.75 379 GLU A C 1
ATOM 3084 O O . GLU A 1 379 ? 12.850 0.636 3.516 1.00 49.75 379 GLU A O 1
ATOM 3089 N N . THR A 1 380 ? 12.113 0.557 5.622 1.00 53.06 380 THR A N 1
ATOM 3090 C CA . THR A 1 380 ? 10.692 0.386 5.265 1.00 53.06 380 THR A CA 1
ATOM 3091 C C . THR A 1 380 ? 9.981 1.739 5.253 1.00 53.06 380 THR A C 1
ATOM 3093 O O . THR A 1 380 ? 9.534 2.214 6.297 1.00 53.06 380 THR A O 1
ATOM 3096 N N . ALA A 1 381 ? 9.870 2.370 4.083 1.00 50.72 381 ALA A N 1
ATOM 3097 C CA . ALA A 1 381 ? 9.312 3.716 3.967 1.00 50.72 381 ALA A CA 1
ATOM 3098 C C . ALA A 1 381 ? 7.796 3.749 3.697 1.00 50.72 381 ALA A C 1
ATOM 3100 O O . ALA A 1 381 ? 7.253 2.941 2.941 1.00 50.72 381 ALA A O 1
ATOM 3101 N N . SER A 1 382 ? 7.121 4.759 4.251 1.00 53.22 382 SER A N 1
ATOM 3102 C CA . SER A 1 382 ? 5.691 5.038 4.036 1.00 53.22 382 SER A CA 1
ATOM 3103 C C . SER A 1 382 ? 5.331 5.294 2.563 1.00 53.22 382 SER A C 1
ATOM 3105 O O . SER A 1 382 ? 4.243 4.907 2.128 1.00 53.22 382 SER A O 1
ATOM 3107 N N . TYR A 1 383 ? 6.266 5.871 1.799 1.00 58.09 383 TYR A N 1
ATOM 3108 C CA . TYR A 1 383 ? 6.132 6.259 0.387 1.00 58.09 383 TYR A CA 1
ATOM 3109 C C . TYR A 1 383 ? 6.148 5.083 -0.617 1.00 58.09 383 TYR A C 1
ATOM 3111 O O . TYR A 1 383 ? 6.011 5.275 -1.828 1.00 58.09 383 TYR A O 1
ATOM 3119 N N . ARG A 1 384 ? 6.311 3.837 -0.142 1.00 55.06 384 ARG A N 1
ATOM 3120 C CA . ARG A 1 384 ? 6.172 2.618 -0.960 1.00 55.06 384 ARG A CA 1
ATOM 3121 C C . ARG A 1 384 ? 5.325 1.567 -0.241 1.00 55.06 384 ARG A C 1
ATOM 3123 O O . ARG A 1 384 ? 5.826 0.657 0.415 1.00 55.06 384 ARG A O 1
ATOM 3130 N N . THR A 1 385 ? 4.008 1.649 -0.408 1.00 68.12 385 THR A N 1
ATOM 3131 C CA . THR A 1 385 ? 3.065 0.670 0.161 1.00 68.12 385 THR A CA 1
ATOM 3132 C C . THR A 1 385 ? 2.911 -0.533 -0.782 1.00 68.12 385 THR A C 1
ATOM 3134 O O . THR A 1 385 ? 2.010 -0.567 -1.618 1.00 68.12 385 THR A O 1
ATOM 3137 N N . SER A 1 386 ? 3.810 -1.516 -0.676 1.00 73.62 386 SER A N 1
ATOM 3138 C CA . SER A 1 386 ? 3.771 -2.771 -1.453 1.00 73.62 386 SER A CA 1
ATOM 3139 C C . SER A 1 386 ? 4.523 -3.898 -0.740 1.00 73.62 386 SER A C 1
ATOM 3141 O O . SER A 1 386 ? 5.469 -3.624 0.008 1.00 73.62 386 SER A O 1
ATOM 3143 N N . LYS A 1 387 ? 4.177 -5.159 -1.027 1.00 78.00 387 LYS A N 1
ATOM 3144 C CA . LYS A 1 387 ? 5.090 -6.286 -0.779 1.00 78.00 387 LYS A CA 1
ATOM 3145 C C . LYS A 1 387 ? 5.873 -6.623 -2.039 1.00 78.00 387 LYS A C 1
ATOM 3147 O O . LYS A 1 387 ? 5.428 -6.391 -3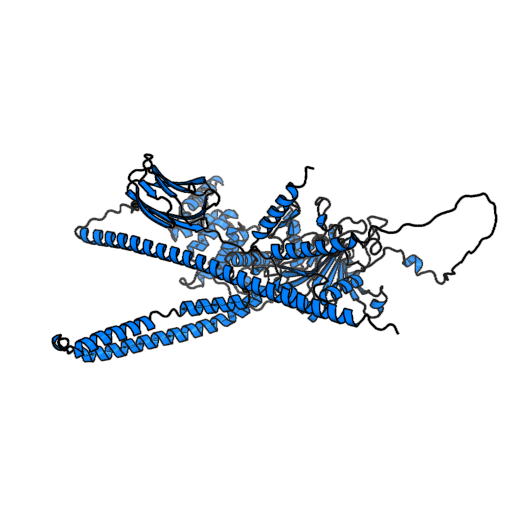.165 1.00 78.00 387 LYS A O 1
ATOM 3152 N N . SER A 1 388 ? 7.076 -7.148 -1.862 1.00 83.69 388 SER A N 1
ATOM 3153 C CA . SER A 1 388 ? 7.919 -7.598 -2.963 1.00 83.69 388 SER A CA 1
ATOM 3154 C C . SER A 1 388 ? 8.658 -8.886 -2.614 1.00 83.69 388 SER A C 1
ATOM 3156 O O . SER A 1 388 ? 8.966 -9.155 -1.453 1.00 83.69 388 SER A O 1
ATOM 3158 N N . ALA A 1 389 ? 8.914 -9.682 -3.643 1.00 87.44 389 ALA A N 1
ATOM 3159 C CA . ALA A 1 389 ? 9.773 -10.856 -3.634 1.00 87.44 389 ALA A CA 1
ATOM 3160 C C . ALA A 1 389 ? 10.798 -10.727 -4.770 1.00 87.44 389 ALA A C 1
ATOM 3162 O O . ALA A 1 389 ? 10.606 -9.935 -5.694 1.00 87.44 389 ALA A O 1
ATOM 3163 N N . TRP A 1 390 ? 11.860 -11.525 -4.716 1.00 89.50 390 TRP A N 1
ATOM 3164 C CA . TRP A 1 390 ? 12.882 -11.597 -5.759 1.00 89.50 390 TRP A CA 1
ATOM 3165 C C . TRP A 1 390 ? 13.045 -13.053 -6.206 1.00 89.50 390 TRP A C 1
ATOM 3167 O O . TRP A 1 390 ? 12.967 -13.973 -5.379 1.00 89.50 390 TRP A O 1
ATOM 3177 N N . LEU A 1 391 ? 13.205 -13.248 -7.516 1.00 92.06 391 LEU A N 1
ATOM 3178 C CA . LEU A 1 391 ? 13.378 -14.549 -8.161 1.00 92.06 391 LEU A CA 1
ATOM 3179 C C . LEU A 1 391 ? 14.641 -14.537 -9.032 1.00 92.06 391 LEU A C 1
ATOM 3181 O O . LEU A 1 391 ? 14.839 -13.632 -9.849 1.00 92.06 391 LEU A O 1
ATOM 3185 N N . LYS A 1 392 ? 15.482 -15.557 -8.871 1.00 91.12 392 LYS A N 1
ATOM 3186 C CA . LYS A 1 392 ? 16.760 -15.702 -9.585 1.00 91.12 392 LYS A CA 1
ATOM 3187 C C . LYS A 1 392 ? 16.600 -16.466 -10.894 1.00 91.12 392 LYS A C 1
ATOM 3189 O O . LYS A 1 392 ? 15.639 -17.213 -11.073 1.00 91.12 392 LYS A O 1
ATOM 3194 N N . ASP A 1 393 ? 17.554 -16.285 -11.806 1.00 88.56 393 ASP A N 1
ATOM 3195 C CA . ASP A 1 393 ? 17.544 -16.933 -13.124 1.00 88.56 393 ASP A CA 1
ATOM 3196 C C . ASP A 1 393 ? 17.557 -18.466 -13.003 1.00 88.56 393 ASP A C 1
ATOM 3198 O O . ASP A 1 393 ? 16.818 -19.162 -13.697 1.00 88.56 393 ASP A O 1
ATOM 3202 N N . GLU A 1 394 ? 18.336 -18.976 -12.048 1.00 88.62 394 GLU A N 1
ATOM 3203 C CA . GLU A 1 394 ? 18.588 -20.398 -11.818 1.00 88.62 394 GLU A CA 1
ATOM 3204 C C . GLU A 1 394 ? 17.483 -21.105 -11.013 1.00 88.62 394 GLU A C 1
ATOM 3206 O O . GLU A 1 394 ? 17.522 -22.324 -10.857 1.00 88.62 394 GLU A O 1
ATOM 3211 N N . GLU A 1 395 ? 16.505 -20.370 -10.470 1.00 87.19 395 GLU A N 1
ATOM 3212 C CA . GLU A 1 395 ? 15.473 -20.946 -9.595 1.00 87.19 395 GLU A CA 1
ATOM 3213 C C . GLU A 1 395 ? 14.352 -21.654 -10.356 1.00 87.19 395 GLU A C 1
ATOM 3215 O O . GLU A 1 395 ? 13.730 -22.570 -9.812 1.00 87.19 395 GLU A O 1
ATOM 3220 N N . HIS A 1 396 ? 14.066 -21.243 -11.595 1.00 93.69 396 HIS A N 1
ATOM 3221 C CA . HIS A 1 396 ? 13.053 -21.893 -12.421 1.00 93.69 396 HIS A CA 1
ATOM 3222 C C . HIS A 1 396 ? 13.208 -21.558 -13.910 1.00 93.69 396 HIS A C 1
ATOM 3224 O O . HIS A 1 396 ? 13.350 -20.389 -14.270 1.00 93.69 396 HIS A O 1
ATOM 3230 N N . ASP A 1 397 ? 13.023 -22.552 -14.789 1.00 94.56 397 ASP A N 1
ATOM 3231 C CA . ASP A 1 397 ? 13.099 -22.409 -16.256 1.00 94.56 397 ASP A CA 1
ATOM 3232 C C . ASP A 1 397 ? 12.277 -21.234 -16.816 1.00 94.56 397 ASP A C 1
ATOM 3234 O O . ASP A 1 397 ? 12.620 -20.667 -17.851 1.00 94.56 397 ASP A O 1
ATOM 3238 N N . ILE A 1 398 ? 11.173 -20.863 -16.159 1.00 95.06 398 ILE A N 1
ATOM 3239 C CA . ILE A 1 398 ? 10.335 -19.719 -16.562 1.00 95.06 398 ILE A CA 1
ATOM 3240 C C . ILE A 1 398 ? 11.082 -18.392 -16.399 1.00 95.06 398 ILE A C 1
ATOM 3242 O O . ILE A 1 398 ? 11.024 -17.565 -17.307 1.00 95.06 398 ILE A O 1
ATOM 3246 N N . VAL A 1 399 ? 11.816 -18.198 -15.298 1.00 94.19 399 VAL A N 1
ATOM 3247 C CA . VAL A 1 399 ? 12.592 -16.970 -15.058 1.00 94.19 399 VAL A CA 1
ATOM 3248 C C . VAL A 1 399 ? 13.717 -16.870 -16.092 1.00 94.19 399 VAL A C 1
ATOM 3250 O O . VAL A 1 399 ? 13.836 -15.845 -16.761 1.00 94.19 399 VAL A O 1
ATOM 3253 N N . HIS A 1 400 ? 14.428 -17.975 -16.340 1.00 94.81 400 HIS A N 1
ATOM 3254 C CA . HIS A 1 400 ? 15.443 -18.064 -17.393 1.00 94.81 400 HIS A CA 1
ATOM 3255 C C . HIS A 1 400 ? 14.890 -17.785 -18.803 1.00 94.81 400 HIS A C 1
ATOM 3257 O O . HIS A 1 400 ? 15.469 -17.015 -19.579 1.00 94.81 400 HIS A O 1
ATOM 3263 N N . ARG A 1 401 ? 13.726 -18.354 -19.161 1.00 95.62 401 ARG A N 1
ATOM 3264 C CA . ARG A 1 401 ? 13.058 -18.050 -20.442 1.00 95.62 401 ARG A CA 1
ATOM 3265 C C . ARG A 1 401 ? 12.642 -16.585 -20.547 1.00 95.62 401 ARG A C 1
ATOM 3267 O O . ARG A 1 401 ? 12.721 -16.031 -21.642 1.00 95.62 401 ARG A O 1
ATOM 3274 N N . ILE A 1 402 ? 12.215 -15.966 -19.447 1.00 96.00 402 I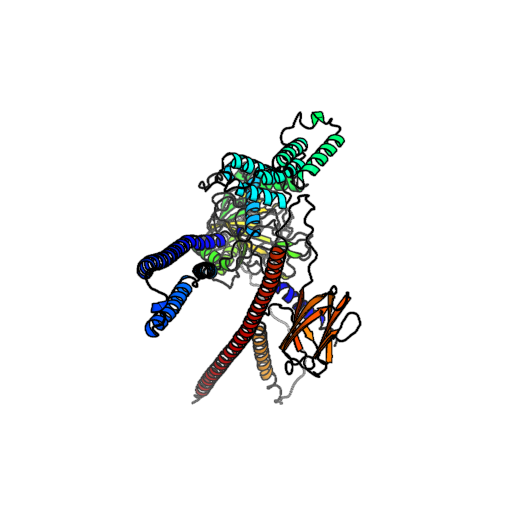LE A N 1
ATOM 3275 C CA . ILE A 1 402 ? 11.839 -14.551 -19.409 1.00 96.00 402 ILE A CA 1
ATOM 3276 C C . ILE A 1 402 ? 13.070 -13.664 -19.567 1.00 96.00 402 ILE A C 1
ATOM 3278 O O . ILE A 1 402 ? 13.072 -12.844 -20.477 1.00 96.00 402 ILE A O 1
ATOM 3282 N N . ASN A 1 403 ? 14.155 -13.869 -18.817 1.00 95.69 403 ASN A N 1
ATOM 3283 C CA . ASN A 1 403 ? 15.385 -13.086 -18.996 1.00 95.69 403 ASN A CA 1
ATOM 3284 C C . ASN A 1 403 ? 15.913 -13.193 -20.443 1.00 95.69 403 ASN A C 1
ATOM 3286 O O . ASN A 1 403 ? 16.193 -12.181 -21.088 1.00 95.69 403 ASN A O 1
ATOM 3290 N N . ARG A 1 404 ? 15.903 -14.392 -21.043 1.00 94.75 404 ARG A N 1
ATOM 3291 C CA . ARG A 1 404 ? 16.236 -14.567 -22.472 1.00 94.75 404 ARG A CA 1
ATOM 3292 C C . ARG A 1 404 ? 15.256 -13.897 -23.445 1.00 94.75 404 ARG A C 1
ATOM 3294 O O . ARG A 1 404 ? 15.653 -13.567 -24.561 1.00 94.75 404 ARG A O 1
ATOM 3301 N N . ARG A 1 405 ? 13.997 -13.678 -23.055 1.00 95.62 405 ARG A N 1
ATOM 3302 C CA . ARG A 1 405 ? 13.018 -12.883 -23.817 1.00 95.62 405 ARG A CA 1
ATOM 3303 C C . ARG A 1 405 ? 13.333 -11.389 -23.713 1.00 95.62 405 ARG A C 1
ATOM 3305 O O . ARG A 1 405 ? 13.308 -10.707 -24.733 1.00 95.62 405 ARG A O 1
ATOM 3312 N N . ILE A 1 406 ? 13.711 -10.908 -22.526 1.00 96.12 406 ILE A N 1
ATOM 3313 C CA . ILE A 1 406 ? 14.076 -9.508 -22.253 1.00 96.12 406 ILE A CA 1
ATOM 3314 C C . ILE A 1 406 ? 15.294 -9.074 -23.081 1.00 96.12 406 ILE A C 1
ATOM 3316 O O . ILE A 1 406 ? 15.256 -7.995 -23.676 1.00 96.12 406 ILE A O 1
ATOM 3320 N N . ASP A 1 407 ? 16.321 -9.921 -23.221 1.00 94.62 407 ASP A N 1
ATOM 3321 C CA . ASP A 1 407 ? 17.450 -9.674 -24.139 1.00 94.62 407 ASP A CA 1
ATOM 3322 C C . ASP A 1 407 ? 16.977 -9.413 -25.583 1.00 94.62 407 ASP A C 1
ATOM 3324 O O . ASP A 1 407 ? 17.427 -8.467 -26.236 1.00 94.62 407 ASP A O 1
ATOM 3328 N N . MET A 1 408 ? 16.038 -10.217 -26.089 1.00 93.44 408 MET A N 1
ATOM 3329 C CA . MET A 1 408 ? 15.511 -10.055 -27.448 1.00 93.44 408 MET A CA 1
ATOM 3330 C C . MET A 1 408 ? 14.550 -8.862 -27.580 1.00 93.44 408 MET A C 1
ATOM 3332 O O . MET A 1 408 ? 14.517 -8.225 -28.633 1.00 93.44 408 MET A O 1
ATOM 3336 N N . MET A 1 409 ? 13.781 -8.541 -26.534 1.00 93.88 409 MET A N 1
ATOM 3337 C CA . MET A 1 409 ? 12.879 -7.381 -26.496 1.00 93.88 409 MET A CA 1
ATOM 3338 C C . MET A 1 409 ? 13.655 -6.060 -26.481 1.00 93.88 409 MET A C 1
ATOM 3340 O O . MET A 1 409 ? 13.312 -5.134 -27.211 1.00 93.88 409 MET A O 1
ATOM 3344 N N . THR A 1 410 ? 14.708 -5.969 -25.666 1.00 93.94 410 THR A N 1
ATOM 3345 C CA . THR A 1 410 ? 15.397 -4.703 -25.345 1.00 93.94 410 THR A CA 1
ATOM 3346 C C . THR A 1 410 ? 16.695 -4.475 -26.126 1.00 93.94 410 THR A C 1
ATOM 3348 O O . THR A 1 410 ? 17.176 -3.346 -26.195 1.00 93.94 410 THR A O 1
ATOM 3351 N N . ASN A 1 411 ? 17.263 -5.533 -26.719 1.00 92.06 411 ASN A N 1
ATOM 3352 C CA . ASN A 1 411 ? 18.656 -5.633 -27.177 1.00 92.06 411 ASN A CA 1
ATOM 3353 C C . ASN A 1 411 ? 19.734 -5.511 -26.079 1.00 92.06 411 ASN A C 1
ATOM 3355 O O . ASN A 1 411 ? 20.920 -5.507 -26.411 1.00 92.06 411 ASN A O 1
ATOM 3359 N N . LEU A 1 412 ? 19.371 -5.487 -24.795 1.00 93.06 412 LEU A N 1
ATOM 3360 C CA . LEU A 1 412 ? 20.316 -5.333 -23.686 1.00 93.06 412 LEU A CA 1
ATOM 3361 C C . LEU A 1 412 ? 20.734 -6.683 -23.091 1.00 93.06 412 LEU A C 1
ATOM 3363 O O . LEU A 1 412 ? 19.919 -7.596 -22.968 1.00 93.06 412 LEU A O 1
ATOM 3367 N N . GLU A 1 413 ? 22.003 -6.804 -22.707 1.00 92.38 413 GLU A N 1
ATOM 3368 C CA . GLU A 1 413 ? 22.534 -7.993 -22.038 1.00 92.38 413 GLU A CA 1
ATOM 3369 C C . GLU A 1 413 ? 21.878 -8.185 -20.670 1.00 92.38 413 GLU A C 1
ATOM 3371 O O . GLU A 1 413 ? 21.532 -7.199 -20.016 1.00 92.38 413 GLU A O 1
ATOM 3376 N N . GLN A 1 414 ? 21.705 -9.436 -20.239 1.00 93.56 414 GLN A N 1
ATOM 3377 C CA . GLN A 1 414 ? 21.065 -9.744 -18.952 1.00 93.56 414 GLN A CA 1
ATOM 3378 C C . GLN A 1 414 ? 22.035 -10.265 -17.881 1.00 93.56 414 GLN A C 1
ATOM 3380 O O . GLN A 1 414 ? 21.650 -10.312 -16.716 1.00 93.56 414 GLN A O 1
ATOM 3385 N N . GLU A 1 415 ? 23.290 -10.580 -18.219 1.00 90.25 415 GLU A N 1
ATOM 3386 C CA . GLU A 1 415 ? 24.306 -11.061 -17.260 1.00 90.25 415 GLU A CA 1
ATOM 3387 C C . GLU A 1 415 ? 24.550 -10.096 -16.082 1.00 90.25 415 GLU A C 1
ATOM 3389 O O . GLU A 1 415 ? 24.873 -10.528 -14.980 1.00 90.25 415 GLU A O 1
ATOM 3394 N N . THR A 1 416 ? 24.373 -8.790 -16.301 1.00 89.38 416 THR A N 1
ATOM 3395 C CA . THR A 1 416 ? 24.548 -7.721 -15.299 1.00 89.38 416 THR A CA 1
ATOM 3396 C C . THR A 1 416 ? 23.228 -7.155 -14.770 1.00 89.38 416 THR A C 1
ATOM 3398 O O . THR A 1 416 ? 23.230 -6.126 -14.100 1.00 89.38 416 THR A O 1
ATOM 3401 N N . SER A 1 417 ? 22.091 -7.778 -15.092 1.00 91.94 417 SER A N 1
ATOM 3402 C CA . SER A 1 417 ? 20.756 -7.319 -14.683 1.00 91.94 417 SER A CA 1
ATOM 3403 C C . SER A 1 417 ? 20.346 -7.851 -13.303 1.00 91.94 417 SER A C 1
ATOM 3405 O O . SER A 1 417 ? 20.796 -8.918 -12.891 1.00 91.94 417 SER A O 1
ATOM 3407 N N . GLU A 1 418 ? 19.477 -7.131 -12.589 1.00 92.62 418 GLU A N 1
ATOM 3408 C CA . GLU A 1 418 ? 19.034 -7.548 -11.249 1.00 92.62 418 GLU A CA 1
ATOM 3409 C C . GLU A 1 418 ? 18.121 -8.786 -11.281 1.00 92.62 418 GLU A C 1
ATOM 3411 O O . GLU A 1 418 ? 17.545 -9.148 -12.314 1.00 92.62 418 GLU A O 1
ATOM 3416 N N . GLU A 1 419 ? 17.960 -9.427 -10.120 1.00 93.00 419 GLU A N 1
ATOM 3417 C CA . GLU A 1 419 ? 16.963 -10.479 -9.899 1.00 93.00 419 GLU A CA 1
ATOM 3418 C C . GLU A 1 419 ? 15.557 -9.994 -10.295 1.00 93.00 419 GLU A C 1
ATOM 3420 O O . GLU A 1 419 ? 15.236 -8.807 -10.209 1.00 93.00 419 GLU A O 1
ATOM 3425 N N . LEU A 1 420 ? 14.699 -10.912 -10.745 1.00 94.06 420 LEU A N 1
ATOM 3426 C CA . LEU A 1 420 ? 13.355 -10.565 -11.194 1.00 94.06 420 LEU A CA 1
ATOM 3427 C C . LEU A 1 420 ? 12.500 -10.187 -9.974 1.00 94.06 420 LEU A C 1
ATOM 3429 O O . LEU A 1 420 ? 12.042 -11.058 -9.229 1.00 94.06 420 LEU A O 1
ATOM 3433 N N . GLN A 1 421 ? 12.294 -8.886 -9.752 1.00 94.06 421 GLN A N 1
ATOM 3434 C CA . GLN A 1 421 ? 11.449 -8.403 -8.665 1.00 94.06 421 GLN A CA 1
ATOM 3435 C C . GLN A 1 421 ? 9.983 -8.676 -9.005 1.00 94.06 421 GLN A C 1
ATOM 3437 O O . GLN A 1 421 ? 9.515 -8.357 -10.097 1.00 94.06 421 GLN A O 1
ATOM 3442 N N . VAL A 1 422 ? 9.230 -9.221 -8.057 1.00 93.56 422 VAL A N 1
ATOM 3443 C CA . VAL A 1 422 ? 7.780 -9.416 -8.148 1.00 93.56 422 VAL A CA 1
ATOM 3444 C C . VAL A 1 422 ? 7.119 -8.561 -7.081 1.00 93.56 422 VAL A C 1
ATOM 3446 O O . VAL A 1 422 ? 7.348 -8.779 -5.894 1.00 93.56 422 VAL A O 1
ATOM 3449 N N . GLY A 1 423 ? 6.313 -7.587 -7.498 1.00 90.50 423 GLY A N 1
ATOM 3450 C CA . GLY A 1 423 ? 5.579 -6.688 -6.612 1.00 90.50 423 GLY A CA 1
ATOM 3451 C C . GLY A 1 423 ? 4.090 -7.017 -6.577 1.00 90.50 423 GLY A C 1
ATOM 3452 O O . GLY A 1 423 ? 3.459 -7.137 -7.629 1.00 90.50 423 GLY A O 1
ATOM 3453 N N . ASN A 1 424 ? 3.520 -7.100 -5.374 1.00 88.62 424 ASN A N 1
ATOM 3454 C CA . ASN A 1 424 ? 2.075 -7.072 -5.159 1.00 88.62 424 ASN A CA 1
ATOM 3455 C C . ASN A 1 424 ? 1.704 -5.797 -4.389 1.00 88.62 424 ASN A C 1
ATOM 3457 O O . ASN A 1 424 ? 2.360 -5.441 -3.407 1.00 88.62 424 ASN A O 1
ATOM 3461 N N . TYR A 1 425 ? 0.666 -5.107 -4.858 1.00 82.69 425 TYR A N 1
ATOM 3462 C CA . TYR A 1 425 ? 0.134 -3.910 -4.215 1.00 82.69 425 TYR A CA 1
ATOM 3463 C C . TYR A 1 425 ? -1.191 -4.237 -3.525 1.00 82.69 425 TYR A C 1
ATOM 3465 O O . TYR A 1 425 ? -2.122 -4.730 -4.162 1.00 82.69 425 TYR A O 1
ATOM 3473 N N . GLY A 1 426 ? -1.246 -3.944 -2.226 1.00 72.88 426 GLY A N 1
ATOM 3474 C CA . GLY A 1 426 ? -2.442 -3.998 -1.391 1.00 72.88 426 GLY A CA 1
ATOM 3475 C C . GLY A 1 426 ? -3.435 -2.853 -1.619 1.00 72.88 426 GLY A C 1
ATOM 3476 O O . GLY A 1 426 ? -3.315 -2.079 -2.572 1.00 72.88 426 GLY A O 1
ATOM 3477 N N . ILE A 1 427 ? -4.391 -2.713 -0.696 1.00 73.50 427 ILE A N 1
ATOM 3478 C CA . ILE A 1 427 ? -5.344 -1.589 -0.672 1.00 73.50 427 ILE A CA 1
ATOM 3479 C C . ILE A 1 427 ? -4.556 -0.282 -0.524 1.00 73.50 427 ILE A C 1
ATOM 3481 O O . ILE A 1 427 ? -3.631 -0.203 0.286 1.00 73.50 427 ILE A O 1
ATOM 3485 N N . GLY A 1 428 ? -4.860 0.724 -1.354 1.00 72.31 428 GLY A N 1
ATOM 3486 C CA . GLY A 1 428 ? -4.097 1.982 -1.415 1.00 72.31 428 GLY A CA 1
ATOM 3487 C C . GLY A 1 428 ? -2.597 1.790 -1.689 1.00 72.31 428 GLY A C 1
ATOM 3488 O O . GLY A 1 428 ? -1.788 2.679 -1.392 1.00 72.31 428 GLY A O 1
ATOM 3489 N N . GLY A 1 429 ? -2.218 0.621 -2.220 1.00 80.88 429 GLY A N 1
ATOM 3490 C CA . GLY A 1 429 ? -0.849 0.237 -2.512 1.00 80.88 429 GLY A CA 1
ATOM 3491 C C . GLY A 1 429 ? -0.308 1.043 -3.684 1.00 80.88 429 GLY A C 1
ATOM 3492 O O . GLY A 1 429 ? -0.895 1.049 -4.765 1.00 80.88 429 GLY A O 1
ATOM 3493 N N . HIS A 1 430 ? 0.805 1.732 -3.452 1.00 82.12 430 HIS A N 1
ATOM 3494 C CA . HIS A 1 430 ? 1.362 2.763 -4.326 1.00 82.12 430 HIS A CA 1
ATOM 3495 C C . HIS A 1 430 ? 2.894 2.801 -4.198 1.00 82.12 430 HIS A C 1
ATOM 3497 O O . HIS A 1 430 ? 3.474 2.159 -3.314 1.00 82.12 430 HIS A O 1
ATOM 3503 N N . TYR A 1 431 ? 3.534 3.589 -5.056 1.00 82.06 431 TYR A N 1
ATOM 3504 C CA . TYR A 1 431 ? 4.934 3.984 -4.931 1.00 82.06 431 TYR A CA 1
ATOM 3505 C C . TYR A 1 431 ? 5.038 5.437 -5.394 1.00 82.06 431 TYR A C 1
ATOM 3507 O O . TYR A 1 431 ? 4.769 5.717 -6.563 1.00 82.06 431 TYR A O 1
ATOM 3515 N N . ASP A 1 432 ? 5.381 6.347 -4.487 1.00 83.75 432 ASP A N 1
ATOM 3516 C CA . ASP A 1 432 ? 5.496 7.779 -4.774 1.00 83.75 432 ASP A CA 1
ATOM 3517 C C . ASP A 1 432 ? 6.570 8.111 -5.837 1.00 83.75 432 ASP A C 1
ATOM 3519 O O . ASP A 1 432 ? 7.415 7.266 -6.159 1.00 83.75 432 ASP A O 1
ATOM 3523 N N . PRO A 1 433 ? 6.549 9.331 -6.413 1.00 89.25 433 PRO A N 1
ATOM 3524 C CA . PRO A 1 433 ? 7.456 9.737 -7.487 1.00 89.25 433 PRO A CA 1
ATOM 3525 C C . PRO A 1 433 ? 8.958 9.604 -7.165 1.00 89.25 433 PRO A C 1
ATOM 3527 O O . PRO A 1 433 ? 9.505 10.312 -6.319 1.00 89.25 433 PRO A O 1
ATOM 3530 N N . HIS A 1 434 ? 9.649 8.734 -7.903 1.00 89.19 434 HIS A N 1
ATOM 3531 C CA . HIS A 1 434 ? 11.056 8.385 -7.694 1.00 89.19 434 HIS A CA 1
ATOM 3532 C C . HIS A 1 434 ? 11.830 8.226 -9.016 1.00 89.19 434 HIS A C 1
ATOM 3534 O O . HIS A 1 434 ? 11.300 8.408 -10.116 1.00 89.19 434 HIS A O 1
ATOM 3540 N N . PHE A 1 435 ? 13.118 7.906 -8.882 1.00 91.19 435 PHE A N 1
ATOM 3541 C CA . PHE A 1 435 ? 14.009 7.495 -9.963 1.00 91.19 435 PHE A CA 1
ATOM 3542 C C . PHE A 1 435 ? 14.466 6.057 -9.733 1.00 91.19 435 PHE A C 1
ATOM 3544 O O . PHE A 1 435 ? 14.696 5.657 -8.594 1.00 91.19 435 PHE A O 1
ATOM 3551 N N . ASP A 1 436 ? 14.647 5.305 -10.817 1.00 90.75 436 ASP A N 1
ATOM 3552 C CA . ASP A 1 436 ? 15.268 3.980 -10.754 1.00 90.75 436 ASP A CA 1
ATOM 3553 C C . ASP A 1 436 ? 16.796 4.044 -10.709 1.00 90.75 436 ASP A C 1
ATOM 3555 O O . ASP A 1 436 ? 17.420 3.155 -10.133 1.00 90.75 436 ASP A O 1
ATOM 3559 N N . PHE A 1 437 ? 17.396 5.062 -11.334 1.00 89.62 437 PHE A N 1
ATOM 3560 C CA . PHE A 1 437 ? 18.842 5.281 -11.354 1.00 89.62 437 PHE A CA 1
ATOM 3561 C C . PHE A 1 437 ? 19.312 6.028 -10.100 1.00 89.62 437 PHE A C 1
ATOM 3563 O O . PHE A 1 437 ? 18.605 6.893 -9.584 1.00 89.62 437 PHE A O 1
ATOM 3570 N N . ALA A 1 438 ? 20.544 5.758 -9.670 1.00 83.50 438 ALA A N 1
ATOM 3571 C CA . ALA A 1 438 ? 21.186 6.529 -8.610 1.00 83.50 438 ALA A CA 1
ATOM 3572 C C . ALA A 1 438 ? 21.692 7.879 -9.133 1.00 83.50 438 ALA A C 1
ATOM 3574 O O . ALA A 1 438 ? 22.288 7.966 -10.215 1.00 83.50 438 ALA A O 1
ATOM 3575 N N . ARG A 1 439 ? 21.444 8.936 -8.365 1.00 78.75 439 ARG A N 1
ATOM 3576 C CA . ARG A 1 439 ? 21.788 10.326 -8.681 1.00 78.75 439 ARG A CA 1
ATOM 3577 C C . ARG A 1 439 ? 23.266 10.609 -8.379 1.00 78.75 439 ARG A C 1
ATOM 3579 O O . ARG A 1 439 ? 23.961 9.806 -7.766 1.00 78.75 439 ARG A O 1
ATOM 3586 N N . ARG A 1 440 ? 23.781 11.762 -8.821 1.00 66.69 440 ARG A N 1
ATOM 3587 C CA . ARG A 1 440 ? 25.217 12.106 -8.684 1.00 66.69 440 ARG A CA 1
ATOM 3588 C C . ARG A 1 440 ? 25.645 12.341 -7.236 1.00 66.69 440 ARG A C 1
ATOM 3590 O O . ARG A 1 440 ? 26.828 12.276 -6.922 1.00 66.69 440 ARG A O 1
ATOM 3597 N N . GLU A 1 441 ? 24.674 12.632 -6.388 1.00 64.94 441 GLU A N 1
ATOM 3598 C CA . GLU A 1 441 ? 24.794 12.876 -4.959 1.00 64.94 441 GLU A CA 1
ATOM 3599 C C . GLU A 1 441 ? 24.887 11.556 -4.160 1.00 64.94 441 GLU A C 1
ATOM 3601 O O . GLU A 1 441 ? 25.389 11.545 -3.040 1.00 64.94 441 GLU A O 1
ATOM 3606 N N . GLU A 1 442 ? 24.459 10.432 -4.744 1.00 65.50 442 GLU A N 1
ATOM 3607 C CA . GLU A 1 442 ? 24.351 9.107 -4.112 1.00 65.50 442 GLU A CA 1
ATOM 3608 C C . GLU A 1 442 ? 25.621 8.272 -4.377 1.00 65.50 442 GLU A C 1
ATOM 3610 O O . GLU A 1 442 ? 25.593 7.208 -4.994 1.00 65.50 442 GLU A O 1
ATOM 3615 N N . VAL A 1 443 ? 26.765 8.796 -3.919 1.00 56.22 443 VAL A N 1
ATOM 3616 C CA . VAL A 1 443 ? 28.133 8.404 -4.337 1.00 56.22 443 VAL A CA 1
ATOM 3617 C C . VAL A 1 443 ? 28.444 6.899 -4.242 1.00 56.22 443 VAL A C 1
ATOM 3619 O O . VAL A 1 443 ? 29.209 6.393 -5.060 1.00 56.22 443 VAL A O 1
ATOM 3622 N N . ASN A 1 444 ? 27.844 6.178 -3.288 1.00 58.22 444 ASN A N 1
ATOM 3623 C CA . ASN A 1 444 ? 28.145 4.763 -3.011 1.00 58.22 444 ASN A CA 1
ATOM 3624 C C . ASN A 1 444 ? 27.129 3.780 -3.641 1.00 58.22 444 ASN A C 1
ATOM 3626 O O . ASN A 1 444 ? 27.169 2.575 -3.372 1.00 58.22 444 ASN A O 1
ATOM 3630 N N . ALA A 1 445 ? 26.169 4.264 -4.436 1.00 59.97 445 ALA A N 1
ATOM 3631 C CA . ALA A 1 445 ? 25.117 3.420 -4.995 1.00 59.97 445 ALA A CA 1
ATOM 3632 C C . ALA A 1 445 ? 25.662 2.338 -5.948 1.00 59.97 445 ALA A C 1
ATOM 3634 O O . ALA A 1 445 ? 26.522 2.588 -6.792 1.00 59.97 445 ALA A O 1
ATOM 3635 N N . PHE A 1 446 ? 25.139 1.116 -5.807 1.00 65.44 446 PHE A N 1
ATOM 3636 C CA . PHE A 1 446 ? 25.539 -0.093 -6.549 1.00 65.44 446 PHE A CA 1
ATOM 3637 C C . PHE A 1 446 ? 27.029 -0.498 -6.442 1.00 65.44 446 PHE A C 1
ATOM 3639 O O . PHE A 1 446 ? 27.449 -1.436 -7.126 1.00 65.44 446 PHE A O 1
ATOM 3646 N N . GLU A 1 447 ? 27.828 0.123 -5.561 1.00 61.38 447 GLU A N 1
ATOM 3647 C CA . GLU A 1 447 ? 29.257 -0.195 -5.381 1.00 61.38 447 GLU A CA 1
ATOM 3648 C C . GLU A 1 447 ? 29.477 -1.674 -5.008 1.00 61.38 447 GLU A C 1
ATOM 3650 O O . GLU A 1 447 ? 30.359 -2.336 -5.556 1.00 61.38 447 GLU A O 1
ATOM 3655 N N . SER A 1 448 ? 28.612 -2.224 -4.149 1.00 60.50 448 SER A N 1
ATOM 3656 C CA . SER A 1 448 ? 28.637 -3.626 -3.709 1.00 60.50 448 SER A CA 1
ATOM 3657 C C . SER A 1 448 ? 28.307 -4.642 -4.809 1.00 60.50 448 SER A C 1
ATOM 3659 O O . SER A 1 448 ? 28.805 -5.767 -4.761 1.00 60.50 448 SER A O 1
ATOM 3661 N N . LEU A 1 449 ? 27.489 -4.261 -5.796 1.00 66.81 449 LEU A N 1
ATOM 3662 C CA . LEU A 1 449 ? 27.147 -5.098 -6.953 1.00 66.81 449 LEU A CA 1
ATOM 3663 C C . LEU A 1 449 ? 28.198 -4.992 -8.061 1.00 66.81 449 LEU A C 1
ATOM 3665 O O . LEU A 1 449 ? 28.389 -5.936 -8.825 1.00 66.81 449 LEU A O 1
ATOM 3669 N N . ASN A 1 450 ? 28.885 -3.847 -8.160 1.00 76.81 450 ASN A N 1
ATOM 3670 C CA . ASN A 1 450 ? 29.893 -3.569 -9.183 1.00 76.81 450 ASN A CA 1
ATOM 3671 C C . ASN A 1 450 ? 29.357 -3.750 -10.632 1.00 76.81 450 ASN A C 1
ATOM 3673 O O . ASN A 1 450 ? 30.119 -4.004 -11.569 1.00 76.81 450 ASN A O 1
ATOM 3677 N N . THR A 1 451 ? 28.044 -3.578 -10.826 1.00 80.44 451 THR A N 1
ATOM 3678 C CA . THR A 1 451 ? 27.322 -3.645 -12.113 1.00 80.44 451 THR A CA 1
ATOM 3679 C C . THR A 1 451 ? 27.166 -2.282 -12.798 1.00 80.44 451 THR A C 1
ATOM 3681 O O . THR A 1 451 ? 26.846 -2.230 -13.983 1.00 80.44 451 THR A O 1
ATOM 3684 N N . GLY A 1 452 ? 27.455 -1.179 -12.098 1.00 84.38 452 GLY A N 1
ATOM 3685 C CA . GLY A 1 452 ? 27.221 0.190 -12.580 1.00 84.38 452 GLY A CA 1
ATOM 3686 C C . GLY A 1 452 ? 25.800 0.675 -12.285 1.00 84.38 452 GLY A C 1
ATOM 3687 O O . GLY A 1 452 ? 25.056 0.026 -11.552 1.00 84.38 452 GLY A O 1
ATOM 3688 N N . ASN A 1 453 ? 25.410 1.821 -12.831 1.00 88.94 453 ASN A N 1
ATOM 3689 C CA . ASN A 1 453 ? 24.082 2.394 -12.616 1.00 88.94 453 ASN A CA 1
ATOM 3690 C C . ASN A 1 453 ? 23.004 1.661 -13.446 1.00 88.94 453 ASN A C 1
ATOM 3692 O O . ASN A 1 453 ? 23.294 1.015 -14.459 1.00 88.94 453 ASN A O 1
ATOM 3696 N N . ARG A 1 454 ? 21.744 1.746 -13.009 1.00 92.81 454 ARG A N 1
ATOM 3697 C CA . ARG A 1 454 ? 20.590 1.120 -13.673 1.00 92.81 454 ARG A CA 1
ATOM 3698 C C . ARG A 1 454 ? 20.253 1.882 -14.951 1.00 92.81 454 ARG A C 1
ATOM 3700 O O . ARG A 1 454 ? 19.700 2.976 -14.907 1.00 92.81 454 ARG A O 1
ATOM 3707 N N . MET A 1 455 ? 20.571 1.293 -16.098 1.00 92.62 455 MET A N 1
ATOM 3708 C CA . MET A 1 455 ? 20.469 1.918 -17.416 1.00 92.62 455 MET A CA 1
ATOM 3709 C C . MET A 1 455 ? 19.046 1.953 -17.978 1.00 92.62 455 MET A C 1
ATOM 3711 O O . MET A 1 455 ? 18.683 2.913 -18.661 1.00 92.62 455 MET A O 1
ATOM 3715 N N . ALA A 1 456 ? 18.249 0.919 -17.713 1.00 95.56 456 ALA A N 1
ATOM 3716 C CA . ALA A 1 456 ? 16.878 0.789 -18.197 1.00 95.56 456 ALA A CA 1
ATOM 3717 C C . ALA A 1 456 ? 16.022 -0.047 -17.237 1.00 95.56 456 ALA A C 1
ATOM 3719 O O . ALA A 1 456 ? 16.551 -0.867 -16.479 1.00 95.56 456 ALA A O 1
ATOM 3720 N N . THR A 1 457 ? 14.706 0.135 -17.330 1.00 97.12 457 THR A N 1
ATOM 3721 C CA . THR A 1 457 ? 13.709 -0.609 -16.553 1.00 97.12 457 THR A CA 1
ATOM 3722 C C . THR A 1 457 ? 12.690 -1.248 -17.491 1.00 97.12 457 THR A C 1
ATOM 3724 O O . THR A 1 457 ? 12.233 -0.623 -18.452 1.00 97.12 457 THR A O 1
ATOM 3727 N N . LEU A 1 458 ? 12.330 -2.502 -17.207 1.00 97.62 458 LEU A N 1
ATOM 3728 C CA . LEU A 1 458 ? 11.211 -3.205 -17.831 1.00 97.62 458 LEU A CA 1
ATOM 3729 C C . LEU A 1 458 ? 10.225 -3.665 -16.749 1.00 97.62 458 LEU A C 1
ATOM 3731 O O . LEU A 1 458 ? 10.583 -4.458 -15.878 1.00 97.62 458 LEU A O 1
ATOM 3735 N N . LEU A 1 459 ? 8.980 -3.206 -16.850 1.00 97.69 459 LEU A N 1
ATOM 3736 C CA . LEU A 1 459 ? 7.903 -3.466 -15.899 1.00 97.69 459 LEU A CA 1
ATOM 3737 C C . LEU A 1 459 ? 6.780 -4.272 -16.570 1.00 97.69 459 LEU A C 1
ATOM 3739 O O . LEU A 1 459 ? 5.975 -3.720 -17.319 1.00 97.69 459 LEU A O 1
ATOM 3743 N N . PHE A 1 460 ? 6.708 -5.574 -16.292 1.00 97.88 460 PHE A N 1
ATOM 3744 C CA . PHE A 1 460 ? 5.606 -6.445 -16.711 1.00 97.88 460 PHE A CA 1
ATOM 3745 C C . PHE A 1 460 ? 4.347 -6.178 -15.879 1.00 97.88 460 PHE A C 1
ATOM 3747 O O . PHE A 1 460 ? 4.406 -6.164 -14.646 1.00 97.88 460 PHE A O 1
ATOM 3754 N N . TYR A 1 461 ? 3.195 -6.066 -16.538 1.00 97.25 461 TYR A N 1
ATOM 3755 C CA . TYR A 1 461 ? 1.878 -6.016 -15.903 1.00 97.25 461 TYR A CA 1
ATOM 3756 C C . TYR A 1 461 ? 1.262 -7.421 -15.874 1.00 97.25 461 TYR A C 1
ATOM 3758 O O . TYR A 1 461 ? 0.713 -7.907 -16.863 1.00 97.25 461 TYR A O 1
ATOM 3766 N N . MET A 1 462 ? 1.367 -8.097 -14.729 1.00 95.62 462 MET A N 1
ATOM 3767 C CA . MET A 1 462 ? 0.900 -9.482 -14.572 1.00 95.62 462 MET A CA 1
ATOM 3768 C C . MET A 1 462 ? -0.608 -9.571 -14.293 1.00 95.62 462 MET A C 1
ATOM 3770 O O . MET A 1 462 ? -1.250 -10.565 -14.628 1.00 95.62 462 MET A O 1
ATOM 3774 N N . THR A 1 463 ? -1.195 -8.512 -13.735 1.00 93.88 463 THR A N 1
ATOM 3775 C CA . THR A 1 463 ? -2.649 -8.312 -13.665 1.00 93.88 463 THR A CA 1
ATOM 3776 C C . THR A 1 463 ? -3.022 -6.894 -14.093 1.00 93.88 463 THR A C 1
ATOM 3778 O O . THR A 1 463 ? -2.180 -5.996 -14.162 1.00 93.88 463 THR A O 1
ATOM 3781 N N . GLN A 1 464 ? -4.307 -6.706 -14.383 1.00 92.69 464 GLN A N 1
ATOM 3782 C CA . GLN A 1 464 ? -4.909 -5.435 -14.757 1.00 92.69 464 GLN A CA 1
ATOM 3783 C C . GLN A 1 464 ? -6.025 -5.123 -13.749 1.00 92.69 464 GLN A C 1
ATOM 3785 O O . GLN A 1 464 ? -7.039 -5.819 -13.773 1.00 92.69 464 GLN A O 1
ATOM 3790 N N . PRO A 1 465 ? -5.841 -4.135 -12.853 1.00 89.62 465 PRO A N 1
ATOM 3791 C CA . PRO A 1 465 ? -6.898 -3.664 -11.958 1.00 89.62 465 PRO A CA 1
ATOM 3792 C C . PRO A 1 465 ? -8.030 -3.014 -12.765 1.00 89.62 465 PRO A C 1
ATOM 3794 O O . PRO A 1 465 ? -7.772 -2.451 -13.832 1.00 89.62 465 PRO A O 1
ATOM 3797 N N . GLU A 1 466 ? -9.271 -3.035 -12.270 1.00 87.56 466 GLU A N 1
ATOM 3798 C CA . GLU A 1 466 ? -10.389 -2.402 -12.991 1.00 87.56 466 GLU A CA 1
ATOM 3799 C C . GLU A 1 466 ? -10.370 -0.873 -12.839 1.00 87.56 466 GLU A C 1
ATOM 3801 O O . GLU A 1 466 ? -10.946 -0.164 -13.667 1.00 87.56 466 GLU A O 1
ATOM 3806 N N . SER A 1 467 ? -9.701 -0.337 -11.809 1.00 87.81 467 SER A N 1
ATOM 3807 C CA . SER A 1 467 ? -9.502 1.105 -11.625 1.00 87.81 467 SER A CA 1
ATOM 3808 C C . SER A 1 467 ? -8.259 1.458 -10.799 1.00 87.81 467 SER A C 1
ATOM 3810 O O . SER A 1 467 ? -7.895 0.798 -9.823 1.00 87.81 467 SER A O 1
ATOM 3812 N N . GLY A 1 468 ? -7.621 2.567 -11.180 1.00 89.75 468 GLY A N 1
ATOM 3813 C CA . GLY A 1 468 ? -6.389 3.066 -10.569 1.00 89.75 468 GLY A CA 1
ATOM 3814 C C . GLY A 1 468 ? -5.137 2.281 -10.978 1.00 89.75 468 GLY A C 1
ATOM 3815 O O . GLY A 1 468 ? -5.076 1.673 -12.045 1.00 89.75 468 GLY A O 1
ATOM 3816 N N . GLY A 1 469 ? -4.097 2.317 -10.142 1.00 91.88 469 GLY A N 1
ATOM 3817 C CA . GLY A 1 469 ? -2.894 1.501 -10.337 1.00 91.88 469 GLY A CA 1
ATOM 3818 C C . GLY A 1 469 ? -1.977 1.901 -11.504 1.00 91.88 469 GLY A C 1
ATOM 3819 O O . GLY A 1 469 ? -1.041 1.155 -11.793 1.00 91.88 469 GLY A O 1
ATOM 3820 N N . ALA A 1 470 ? -2.197 3.038 -12.171 1.00 94.00 470 ALA A N 1
ATOM 3821 C CA . ALA A 1 470 ? -1.365 3.523 -13.280 1.00 94.00 470 ALA A CA 1
ATOM 3822 C C . ALA A 1 470 ? 0.132 3.654 -12.924 1.00 94.00 470 ALA A C 1
ATOM 3824 O O . ALA A 1 470 ? 0.487 3.957 -11.785 1.00 94.00 470 ALA A O 1
ATOM 3825 N N . THR A 1 471 ? 1.014 3.471 -13.910 1.00 95.12 471 THR A N 1
ATOM 3826 C CA . THR A 1 471 ? 2.390 3.992 -13.860 1.00 95.12 471 THR A CA 1
ATOM 3827 C C . THR A 1 471 ? 2.377 5.386 -14.481 1.00 95.12 471 THR A C 1
ATOM 3829 O O . THR A 1 471 ? 1.985 5.539 -15.638 1.00 95.12 471 THR A O 1
ATOM 3832 N N . VAL A 1 472 ? 2.771 6.415 -13.732 1.00 94.69 472 VAL A N 1
ATOM 3833 C CA . VAL A 1 472 ? 2.705 7.816 -14.179 1.00 94.69 472 VAL A CA 1
ATOM 3834 C C . VAL A 1 472 ? 4.079 8.468 -14.149 1.00 94.69 472 VAL A C 1
ATOM 3836 O O . VAL A 1 472 ? 4.835 8.261 -13.210 1.00 94.69 472 VAL A O 1
ATOM 3839 N N . PHE A 1 473 ? 4.394 9.272 -15.163 1.00 93.75 473 PHE A N 1
ATOM 3840 C CA . PHE A 1 473 ? 5.637 10.038 -15.264 1.00 93.75 473 PHE A CA 1
ATOM 3841 C C . PHE A 1 473 ? 5.325 11.521 -15.029 1.00 93.75 473 PHE A C 1
ATOM 3843 O O . PHE A 1 473 ? 4.639 12.141 -15.853 1.00 93.75 473 PHE A O 1
ATOM 3850 N N . THR A 1 474 ? 5.792 12.083 -13.908 1.00 91.19 474 THR A N 1
ATOM 3851 C CA . THR A 1 474 ? 5.361 13.401 -13.395 1.00 91.19 474 THR A CA 1
ATOM 3852 C C . THR A 1 474 ? 5.746 14.543 -14.326 1.00 91.19 474 THR A C 1
ATOM 3854 O O . THR A 1 474 ? 4.908 15.358 -14.719 1.00 91.19 474 THR A O 1
ATOM 3857 N N . ASP A 1 475 ? 7.015 14.570 -14.717 1.00 88.88 475 ASP A N 1
ATOM 3858 C CA . ASP A 1 475 ? 7.658 15.717 -15.355 1.00 88.88 475 ASP A CA 1
ATOM 3859 C C . ASP A 1 475 ? 7.195 15.874 -16.805 1.00 88.88 475 ASP A C 1
ATOM 3861 O O . ASP A 1 475 ? 6.852 16.965 -17.268 1.00 88.88 475 ASP A O 1
ATOM 3865 N N . VAL A 1 476 ? 7.119 14.748 -17.517 1.00 88.31 476 VAL A N 1
ATOM 3866 C CA . VAL A 1 476 ? 6.695 14.696 -18.920 1.00 88.31 476 VAL A CA 1
ATOM 3867 C C . VAL A 1 476 ? 5.179 14.612 -19.090 1.00 88.31 476 VAL A C 1
ATOM 3869 O O . VAL A 1 476 ? 4.681 14.917 -20.179 1.00 88.31 476 VAL A O 1
ATOM 3872 N N . LYS A 1 477 ? 4.450 14.246 -18.026 1.00 89.75 477 LYS A N 1
ATOM 3873 C CA . LYS A 1 477 ? 2.986 14.111 -17.970 1.00 89.75 477 LYS A CA 1
ATOM 3874 C C . LYS A 1 477 ? 2.460 13.019 -18.904 1.00 89.75 477 LYS A C 1
ATOM 3876 O O . LYS A 1 477 ? 1.824 13.297 -19.919 1.00 89.75 477 LYS A O 1
ATOM 3881 N N . THR A 1 478 ? 2.774 11.769 -18.572 1.00 88.94 478 THR A N 1
ATOM 3882 C CA . THR A 1 478 ? 2.167 10.557 -19.158 1.00 88.94 478 THR A CA 1
ATOM 3883 C C . THR A 1 478 ? 1.587 9.710 -18.033 1.00 88.94 478 THR A C 1
ATOM 3885 O O . THR A 1 478 ? 2.252 9.524 -17.019 1.00 88.94 478 THR A O 1
ATOM 3888 N N . ALA A 1 479 ? 0.399 9.147 -18.247 1.00 92.88 479 ALA A N 1
ATOM 3889 C CA . ALA A 1 479 ? -0.117 8.022 -17.477 1.00 92.88 479 ALA A CA 1
ATOM 3890 C C . ALA A 1 479 ? -0.163 6.769 -18.363 1.00 92.88 479 ALA A C 1
ATOM 3892 O O . ALA A 1 479 ? -0.511 6.856 -19.541 1.00 92.88 479 ALA A O 1
ATOM 3893 N N . VAL A 1 480 ? 0.193 5.617 -17.798 1.00 93.31 480 VAL A N 1
ATOM 3894 C CA . VAL A 1 480 ? 0.104 4.296 -18.431 1.00 93.31 480 VAL A CA 1
ATOM 3895 C C . VAL A 1 480 ? -0.710 3.395 -17.510 1.00 93.31 480 VAL A C 1
ATOM 3897 O O . VAL A 1 480 ? -0.281 3.083 -16.399 1.00 93.31 480 VAL A O 1
ATOM 3900 N N . MET A 1 481 ? -1.901 2.991 -17.949 1.00 93.06 481 MET A N 1
ATOM 3901 C CA . MET A 1 481 ? -2.710 2.019 -17.210 1.00 93.06 481 MET A CA 1
ATOM 3902 C C . MET A 1 481 ? -2.069 0.625 -17.301 1.00 93.06 481 MET A C 1
ATOM 3904 O O . MET A 1 481 ? -1.544 0.288 -18.366 1.00 93.06 481 MET A O 1
ATOM 3908 N N . PRO A 1 482 ? -2.128 -0.209 -16.243 1.00 93.94 482 PRO A N 1
ATOM 3909 C CA . PRO A 1 482 ? -1.727 -1.605 -16.345 1.00 93.94 482 PRO A CA 1
ATOM 3910 C C . PRO A 1 482 ? -2.582 -2.310 -17.398 1.00 93.94 482 PRO A C 1
ATOM 3912 O O . PRO A 1 482 ? -3.804 -2.169 -17.407 1.00 93.94 482 PRO A O 1
ATOM 3915 N N . SER A 1 483 ? -1.939 -3.070 -18.275 1.00 94.94 483 SER A N 1
ATOM 3916 C CA . SER A 1 483 ? -2.585 -3.824 -19.349 1.00 94.94 483 SER A CA 1
ATOM 3917 C C . SER A 1 483 ? -2.034 -5.238 -19.289 1.00 94.94 483 SER A C 1
ATOM 3919 O O . SER A 1 483 ? -0.819 -5.420 -19.379 1.00 94.94 483 SER A O 1
ATOM 3921 N N . LYS A 1 484 ? -2.891 -6.226 -19.012 1.00 95.56 484 LYS A N 1
ATOM 3922 C CA . LYS A 1 484 ? -2.428 -7.569 -18.632 1.00 95.56 484 LYS A CA 1
ATOM 3923 C C . LYS A 1 484 ? -1.558 -8.178 -19.740 1.00 95.56 484 LYS A C 1
ATOM 3925 O O . LYS A 1 484 ? -1.920 -8.105 -20.909 1.00 95.56 484 LYS A O 1
ATOM 3930 N N . ASN A 1 485 ? -0.459 -8.822 -19.347 1.00 96.69 485 ASN A N 1
ATOM 3931 C CA . ASN A 1 485 ? 0.514 -9.510 -20.205 1.00 96.69 485 ASN A CA 1
ATOM 3932 C C . ASN A 1 485 ? 1.404 -8.589 -21.067 1.00 96.69 485 ASN A C 1
ATOM 3934 O O . ASN A 1 485 ? 2.282 -9.079 -21.786 1.00 96.69 485 ASN A O 1
ATOM 3938 N N . ASP A 1 486 ? 1.253 -7.269 -20.940 1.00 97.81 486 ASP A N 1
ATOM 3939 C CA . ASP A 1 486 ? 2.136 -6.279 -21.558 1.00 97.81 486 ASP A CA 1
ATOM 3940 C C . ASP A 1 486 ? 3.315 -5.915 -20.632 1.00 97.81 486 ASP A C 1
ATOM 3942 O O . ASP A 1 486 ? 3.281 -6.151 -19.420 1.00 97.81 486 ASP A O 1
ATOM 3946 N N . ALA A 1 487 ? 4.365 -5.303 -21.189 1.00 98.06 487 ALA A N 1
ATOM 3947 C CA . ALA A 1 487 ? 5.507 -4.798 -20.424 1.00 98.06 487 ALA A CA 1
ATOM 3948 C C . ALA A 1 487 ? 5.916 -3.379 -20.847 1.00 98.06 487 ALA A C 1
ATOM 3950 O O . ALA A 1 487 ? 6.229 -3.127 -22.013 1.00 98.06 487 ALA A O 1
ATOM 3951 N N . LEU A 1 488 ? 5.927 -2.451 -19.891 1.00 97.88 488 LEU A N 1
ATOM 3952 C CA . LEU A 1 488 ? 6.347 -1.063 -20.078 1.00 97.88 488 LEU A CA 1
ATOM 3953 C C . LEU A 1 488 ? 7.877 -0.964 -19.997 1.00 97.88 488 LEU A C 1
ATOM 3955 O O . LEU A 1 488 ? 8.474 -1.485 -19.058 1.00 97.88 488 LEU A O 1
ATOM 3959 N N . PHE A 1 489 ? 8.510 -0.289 -20.957 1.00 97.56 489 PHE A N 1
ATOM 3960 C CA . PHE A 1 489 ? 9.966 -0.150 -21.050 1.00 97.56 489 PHE A CA 1
ATOM 3961 C C . PHE A 1 489 ? 10.395 1.303 -21.257 1.00 97.56 489 PHE A C 1
ATOM 3963 O O . PHE A 1 489 ? 9.816 2.012 -22.086 1.00 97.56 489 PHE A O 1
ATOM 3970 N N . TRP A 1 490 ? 11.447 1.718 -20.551 1.00 96.44 490 TRP A N 1
ATOM 3971 C CA . TRP A 1 490 ? 12.117 3.005 -20.746 1.00 96.44 490 TRP A CA 1
ATOM 3972 C C . TRP A 1 490 ? 13.605 2.928 -20.370 1.00 96.44 490 TRP A C 1
ATOM 3974 O O . TRP A 1 490 ? 14.034 2.078 -19.585 1.00 96.44 490 TRP A O 1
ATOM 3984 N N . TYR A 1 491 ? 14.402 3.841 -20.929 1.00 95.00 491 TYR A N 1
ATOM 3985 C CA . TYR A 1 491 ? 15.791 4.054 -20.517 1.00 95.00 491 TYR A CA 1
ATOM 3986 C C . TYR A 1 491 ? 15.837 5.067 -19.369 1.00 95.00 491 TYR A C 1
ATOM 3988 O O . TYR A 1 491 ? 15.242 6.134 -19.472 1.00 95.00 491 TYR A O 1
ATOM 3996 N N . ASN A 1 492 ? 16.561 4.741 -18.298 1.00 94.62 492 ASN A N 1
ATOM 3997 C CA . ASN A 1 492 ? 16.772 5.589 -17.118 1.00 94.62 492 ASN A CA 1
ATOM 3998 C C . ASN A 1 492 ? 17.942 6.565 -17.303 1.00 94.62 492 ASN A C 1
ATOM 4000 O O . ASN A 1 492 ? 17.962 7.648 -16.722 1.00 94.62 492 ASN A O 1
ATOM 4004 N N . LEU A 1 493 ? 18.936 6.165 -18.101 1.00 91.94 493 LEU A N 1
ATOM 4005 C CA . LEU A 1 493 ? 20.121 6.957 -18.420 1.00 91.94 493 LEU A CA 1
ATOM 4006 C C . LEU A 1 493 ? 20.072 7.393 -19.887 1.00 91.94 493 LEU A C 1
ATOM 4008 O O . LEU A 1 493 ? 19.777 6.583 -20.772 1.00 91.94 493 LEU A O 1
ATOM 4012 N N . LEU A 1 494 ? 20.456 8.637 -20.161 1.00 90.19 494 LEU A N 1
ATOM 4013 C CA . LEU A 1 494 ? 20.755 9.125 -21.510 1.00 90.19 494 LEU A CA 1
ATOM 4014 C C . LEU A 1 494 ? 21.903 8.311 -22.141 1.00 90.19 494 LEU A C 1
ATOM 4016 O O . LEU A 1 494 ? 22.680 7.662 -21.436 1.00 90.19 494 LEU A O 1
ATOM 4020 N N . ARG A 1 495 ? 22.103 8.419 -23.463 1.00 88.00 495 ARG A N 1
ATOM 4021 C CA . ARG A 1 495 ? 23.268 7.830 -24.168 1.00 88.00 495 ARG A CA 1
ATOM 4022 C C . ARG A 1 495 ? 24.640 8.349 -23.694 1.00 88.00 495 ARG A C 1
ATOM 4024 O O . ARG A 1 495 ? 25.667 7.919 -24.206 1.00 88.00 495 ARG A O 1
ATOM 4031 N N . SER A 1 496 ? 24.680 9.289 -22.753 1.00 85.94 496 SER A N 1
ATOM 4032 C CA . SER A 1 496 ? 25.889 9.800 -22.097 1.00 85.94 496 SER A CA 1
ATOM 4033 C C . SER A 1 496 ? 26.189 9.136 -20.743 1.00 85.94 496 SER A C 1
ATOM 4035 O O . SER A 1 496 ? 27.133 9.548 -20.073 1.00 85.94 496 SER A O 1
ATOM 4037 N N . GLY A 1 497 ? 25.370 8.171 -20.302 1.00 86.06 497 GLY A N 1
ATOM 4038 C CA . GLY A 1 497 ? 25.430 7.579 -18.956 1.00 86.06 497 GLY A CA 1
ATOM 4039 C C . GLY A 1 497 ? 24.861 8.480 -17.849 1.00 86.06 497 GLY A C 1
ATOM 4040 O O . GLY A 1 497 ? 24.787 8.080 -16.692 1.00 86.06 497 GLY A O 1
ATOM 4041 N N . VAL A 1 498 ? 24.431 9.703 -18.176 1.00 87.94 498 VAL A N 1
ATOM 4042 C CA . VAL A 1 498 ? 23.809 10.622 -17.213 1.00 87.94 498 VAL A CA 1
ATOM 4043 C C . VAL A 1 498 ? 22.337 10.261 -17.028 1.00 87.94 498 VAL A C 1
ATOM 4045 O O . VAL A 1 498 ? 21.619 10.086 -18.012 1.00 87.94 498 VAL A O 1
ATOM 4048 N N . GLY A 1 499 ? 21.887 10.182 -15.775 1.00 90.19 499 GLY A N 1
ATOM 4049 C CA . GLY A 1 499 ? 20.489 9.922 -15.435 1.00 90.19 499 GLY A CA 1
ATOM 4050 C C . GLY A 1 499 ? 19.525 10.959 -16.001 1.00 90.19 499 GLY A C 1
ATOM 4051 O O . GLY A 1 499 ? 19.769 12.166 -15.930 1.00 90.19 499 GLY A O 1
ATOM 4052 N N . ASP A 1 500 ? 18.435 10.476 -16.585 1.00 91.81 500 ASP A N 1
ATOM 4053 C CA . ASP A 1 500 ? 17.432 11.301 -17.238 1.00 91.81 500 ASP A CA 1
ATOM 4054 C C . ASP A 1 500 ? 16.320 11.678 -16.256 1.00 91.81 500 ASP A C 1
ATOM 4056 O O . ASP A 1 500 ? 15.419 10.888 -15.966 1.00 91.81 500 ASP A O 1
ATOM 4060 N N . LEU A 1 501 ? 16.352 12.926 -15.782 1.00 91.88 501 LEU A N 1
ATOM 4061 C CA . LEU A 1 501 ? 15.360 13.473 -14.850 1.00 91.88 501 LEU A CA 1
ATOM 4062 C C . LEU A 1 501 ? 13.916 13.386 -15.383 1.00 91.88 501 LEU A C 1
ATOM 4064 O O . LEU A 1 501 ? 12.971 13.351 -14.603 1.00 91.88 501 LEU A O 1
ATOM 4068 N N . ARG A 1 502 ? 13.722 13.275 -16.703 1.00 92.00 502 ARG A N 1
ATOM 4069 C CA . ARG A 1 502 ? 12.395 13.144 -17.326 1.00 92.00 502 ARG A CA 1
ATOM 4070 C C . ARG A 1 502 ? 11.745 11.773 -17.085 1.00 92.00 502 ARG A C 1
ATOM 4072 O O . ARG A 1 502 ? 10.558 11.613 -17.364 1.00 92.00 502 ARG A O 1
ATOM 4079 N N . THR A 1 503 ? 12.506 10.792 -16.592 1.00 94.00 503 THR A N 1
ATOM 4080 C CA . THR A 1 503 ? 12.037 9.430 -16.264 1.00 94.00 503 THR A CA 1
ATOM 4081 C C . THR A 1 503 ? 11.421 9.325 -14.865 1.00 94.00 503 THR A C 1
ATOM 4083 O O . THR A 1 503 ? 11.048 8.230 -14.440 1.00 94.00 503 THR A O 1
ATOM 4086 N N . ARG A 1 504 ? 11.293 10.451 -14.147 1.00 93.56 504 ARG A N 1
ATOM 4087 C CA . ARG A 1 504 ? 10.705 10.499 -12.809 1.00 93.56 504 ARG A CA 1
ATOM 4088 C C . ARG A 1 504 ? 9.270 9.987 -12.825 1.00 93.56 504 ARG A C 1
ATOM 4090 O O . ARG A 1 504 ? 8.417 10.535 -13.532 1.00 93.56 504 ARG A O 1
ATOM 4097 N N . HIS A 1 505 ? 9.019 8.918 -12.078 1.00 94.44 505 HIS A N 1
ATOM 4098 C CA . HIS A 1 505 ? 7.787 8.153 -12.203 1.00 94.44 505 HIS A CA 1
ATOM 4099 C C . HIS A 1 505 ? 7.299 7.580 -10.875 1.00 94.44 505 HIS A C 1
ATOM 4101 O O . HIS A 1 505 ? 8.042 7.473 -9.905 1.00 94.44 505 HIS A O 1
ATOM 4107 N N . ALA A 1 506 ? 6.019 7.229 -10.847 1.00 92.81 506 ALA A N 1
ATOM 4108 C CA . ALA A 1 506 ? 5.302 6.732 -9.685 1.00 92.81 506 ALA A CA 1
ATOM 4109 C C . ALA A 1 506 ? 4.350 5.598 -10.081 1.00 92.81 506 ALA A C 1
ATOM 4111 O O . ALA A 1 506 ? 3.913 5.500 -11.233 1.00 92.81 506 ALA A O 1
ATOM 4112 N N . ALA A 1 507 ? 3.970 4.779 -9.106 1.00 92.69 507 ALA A N 1
ATOM 4113 C CA . ALA A 1 507 ? 2.851 3.856 -9.207 1.00 92.69 507 ALA A CA 1
ATOM 4114 C C . ALA A 1 507 ? 1.670 4.429 -8.414 1.00 92.69 507 ALA A C 1
ATOM 4116 O O . ALA A 1 507 ? 1.684 4.395 -7.185 1.00 92.69 507 ALA A O 1
ATOM 4117 N N . CYS A 1 508 ? 0.646 4.914 -9.119 1.00 93.12 508 CYS A N 1
ATOM 4118 C CA . CYS A 1 508 ? -0.598 5.383 -8.516 1.00 93.12 508 CYS A CA 1
ATOM 4119 C C . CYS A 1 508 ? -1.236 4.299 -7.631 1.00 93.12 508 CYS A C 1
ATOM 4121 O O . CYS A 1 508 ? -1.109 3.110 -7.955 1.00 93.12 508 CYS A O 1
ATOM 4123 N N . PRO A 1 509 ? -1.987 4.678 -6.580 1.00 92.19 509 PRO A N 1
ATOM 4124 C CA . PRO A 1 509 ? -2.665 3.724 -5.713 1.00 92.19 509 PRO A CA 1
ATOM 4125 C C . PRO A 1 509 ? -3.654 2.856 -6.499 1.00 92.19 509 PRO A C 1
ATOM 4127 O O . PRO A 1 509 ? -4.361 3.356 -7.381 1.00 92.19 509 PRO A O 1
ATOM 4130 N N . VAL A 1 510 ? -3.731 1.564 -6.185 1.00 89.81 510 VAL A N 1
ATOM 4131 C CA . VAL A 1 510 ? -4.787 0.681 -6.712 1.00 89.81 510 VAL A CA 1
ATOM 4132 C C . VAL A 1 510 ? -6.120 1.045 -6.056 1.00 89.81 510 VAL A C 1
ATOM 4134 O O . VAL A 1 510 ? -6.190 1.068 -4.828 1.00 89.81 510 VAL A O 1
ATOM 4137 N N . LEU A 1 511 ? -7.151 1.341 -6.858 1.00 86.69 511 LEU A N 1
ATOM 4138 C CA . LEU A 1 511 ? -8.475 1.737 -6.358 1.00 86.69 511 LEU A CA 1
ATOM 4139 C C . LEU A 1 511 ? -9.440 0.547 -6.290 1.00 86.69 511 LEU A C 1
ATOM 4141 O O . LEU A 1 511 ? -10.114 0.374 -5.280 1.00 86.69 511 LEU A O 1
ATOM 4145 N N . THR A 1 512 ? -9.475 -0.291 -7.330 1.00 85.44 512 THR A N 1
ATOM 4146 C CA . THR A 1 512 ? -10.199 -1.573 -7.330 1.00 85.44 512 THR A CA 1
ATOM 4147 C C . THR A 1 512 ? -9.353 -2.657 -7.991 1.00 85.44 512 THR A C 1
ATOM 4149 O O . THR A 1 512 ? -8.517 -2.357 -8.846 1.00 85.44 512 THR A O 1
ATOM 4152 N N . GLY A 1 513 ? -9.581 -3.913 -7.607 1.00 82.62 513 GLY A N 1
ATOM 4153 C CA . GLY A 1 513 ? -8.921 -5.069 -8.213 1.00 82.62 513 GLY A CA 1
ATOM 4154 C C . GLY A 1 513 ? -7.503 -5.293 -7.697 1.00 82.62 513 GLY A C 1
ATOM 4155 O O . GLY A 1 513 ? -7.098 -4.749 -6.669 1.00 82.62 513 GLY A O 1
ATOM 4156 N N . THR A 1 514 ? -6.732 -6.126 -8.401 1.00 83.50 514 THR A N 1
ATOM 4157 C CA . THR A 1 514 ? -5.384 -6.521 -7.962 1.00 83.50 514 THR A CA 1
ATOM 4158 C C . THR A 1 514 ? -4.306 -6.049 -8.929 1.00 83.50 514 THR A C 1
ATOM 4160 O O . THR A 1 514 ? -4.426 -6.208 -10.146 1.00 83.50 514 THR A O 1
ATOM 4163 N N . LYS A 1 515 ? -3.209 -5.490 -8.396 1.00 90.00 515 LYS A N 1
ATOM 4164 C CA . LYS A 1 515 ? -2.017 -5.123 -9.175 1.00 90.00 515 LYS A CA 1
ATOM 4165 C C . LYS A 1 515 ? -0.832 -5.997 -8.775 1.00 90.00 515 LYS A C 1
ATOM 4167 O O . LYS A 1 515 ? -0.191 -5.782 -7.746 1.00 90.00 515 LYS A O 1
ATOM 4172 N N . TRP A 1 516 ? -0.515 -6.943 -9.645 1.00 93.62 516 TRP A N 1
ATOM 4173 C CA . TRP A 1 516 ? 0.757 -7.643 -9.691 1.00 93.62 516 TRP A CA 1
ATOM 4174 C C . TRP A 1 516 ? 1.605 -7.068 -10.820 1.00 93.62 516 TRP A C 1
ATOM 4176 O O . TRP A 1 516 ? 1.156 -6.966 -11.965 1.00 93.62 516 TRP A O 1
ATOM 4186 N N . VAL A 1 517 ? 2.853 -6.740 -10.507 1.00 95.12 517 VAL A N 1
ATOM 4187 C CA . VAL A 1 517 ? 3.862 -6.360 -11.499 1.00 95.12 517 VAL A CA 1
ATOM 4188 C C . VAL A 1 517 ? 5.114 -7.194 -11.308 1.00 95.12 517 VAL A C 1
ATOM 4190 O O . VAL A 1 517 ? 5.378 -7.682 -10.207 1.00 95.12 517 VAL A O 1
ATOM 4193 N N . SER A 1 518 ? 5.917 -7.315 -12.356 1.00 95.62 518 SER A N 1
ATOM 4194 C CA . SER A 1 518 ? 7.290 -7.780 -12.209 1.00 95.62 518 SER A CA 1
ATOM 4195 C C . SER A 1 518 ? 8.246 -6.774 -12.829 1.00 95.62 518 SER A C 1
ATOM 4197 O O . SER A 1 518 ? 8.057 -6.376 -13.975 1.00 95.62 518 SER A O 1
ATOM 4199 N N . ASN A 1 519 ? 9.224 -6.318 -12.048 1.00 95.19 519 ASN A N 1
ATOM 4200 C CA . ASN A 1 519 ? 10.173 -5.293 -12.456 1.00 95.19 519 ASN A CA 1
ATOM 4201 C C . ASN A 1 519 ? 11.553 -5.905 -12.699 1.00 95.19 519 ASN A C 1
ATOM 4203 O O . ASN A 1 519 ? 12.015 -6.750 -11.929 1.00 95.19 519 ASN A O 1
ATOM 4207 N N . LYS A 1 520 ? 12.213 -5.450 -13.761 1.00 96.00 520 LYS A N 1
ATOM 4208 C CA . LYS A 1 520 ? 13.555 -5.870 -14.151 1.00 96.00 520 LYS A CA 1
ATOM 4209 C C . LYS A 1 520 ? 14.411 -4.635 -14.406 1.00 96.00 520 LYS A C 1
ATOM 4211 O O . LYS A 1 520 ? 14.185 -3.907 -15.375 1.00 96.00 520 LYS A O 1
ATOM 4216 N N . TRP A 1 521 ? 15.412 -4.431 -13.557 1.00 95.88 521 TRP A N 1
ATOM 4217 C CA . TRP A 1 521 ? 16.430 -3.401 -13.742 1.00 95.88 521 TRP A CA 1
ATOM 4218 C C . TRP A 1 521 ? 17.627 -3.960 -14.512 1.00 95.88 521 TRP A C 1
ATOM 4220 O O . TRP A 1 521 ? 18.138 -5.038 -14.201 1.00 95.88 521 TRP A O 1
ATOM 4230 N N . ILE A 1 522 ? 18.072 -3.226 -15.531 1.00 95.25 522 ILE A N 1
ATOM 4231 C CA . ILE A 1 522 ? 19.183 -3.613 -16.406 1.00 95.25 522 ILE A CA 1
ATOM 4232 C C . ILE A 1 522 ? 20.295 -2.576 -16.242 1.00 95.25 522 ILE A C 1
ATOM 4234 O O . ILE A 1 522 ? 20.069 -1.392 -16.495 1.00 95.25 522 ILE A O 1
ATOM 4238 N N . HIS A 1 523 ? 21.483 -3.000 -15.809 1.00 93.38 523 HIS A N 1
ATOM 4239 C CA . HIS A 1 523 ? 22.617 -2.105 -15.564 1.00 93.38 523 HIS A CA 1
ATOM 4240 C C . HIS A 1 523 ? 23.415 -1.778 -16.838 1.00 93.38 523 HIS A C 1
ATOM 4242 O O . HIS A 1 523 ? 23.274 -2.432 -17.871 1.00 93.38 523 HIS A O 1
ATOM 4248 N N . GLU A 1 524 ? 24.245 -0.736 -16.755 1.00 90.25 524 GLU A N 1
ATOM 4249 C CA . GLU A 1 524 ? 25.042 -0.202 -17.871 1.00 90.25 524 GLU A CA 1
ATOM 4250 C C . GLU A 1 524 ? 26.257 -1.059 -18.281 1.00 90.25 524 GLU A C 1
ATOM 4252 O O . GLU A 1 524 ? 26.652 -1.027 -19.446 1.00 90.25 524 GLU A O 1
ATOM 4257 N N . ARG A 1 525 ? 26.858 -1.836 -17.367 1.00 90.06 525 ARG A N 1
ATOM 4258 C CA . ARG A 1 525 ? 28.035 -2.666 -17.694 1.00 90.06 525 ARG A CA 1
ATOM 4259 C C . ARG A 1 525 ? 27.637 -3.906 -18.491 1.00 90.06 525 ARG A C 1
ATOM 4261 O O . ARG A 1 525 ? 26.571 -4.476 -18.263 1.00 90.06 525 ARG A O 1
ATOM 4268 N N . GLY A 1 526 ? 28.489 -4.327 -19.422 1.00 88.56 526 GLY A N 1
ATOM 4269 C CA . GLY A 1 526 ? 28.180 -5.371 -20.409 1.00 88.56 526 GLY A CA 1
ATOM 4270 C C . GLY A 1 526 ? 27.336 -4.871 -21.593 1.00 88.56 526 GLY A C 1
ATOM 4271 O O . GLY A 1 526 ? 27.039 -5.632 -22.515 1.00 88.56 526 GLY A O 1
ATOM 4272 N N . GLN A 1 527 ? 26.945 -3.591 -21.593 1.00 91.50 527 GLN A N 1
ATOM 4273 C CA . GLN A 1 527 ? 26.135 -2.969 -22.644 1.00 91.50 527 GLN A CA 1
ATOM 4274 C C . GLN A 1 527 ? 26.973 -2.139 -23.626 1.00 91.50 527 GLN A C 1
ATOM 4276 O O . GLN A 1 527 ? 26.424 -1.604 -24.586 1.00 91.50 527 GLN A O 1
ATOM 4281 N N . GLU A 1 528 ? 28.291 -2.044 -23.437 1.00 86.75 528 GLU A N 1
ATOM 4282 C CA . GLU A 1 528 ? 29.184 -1.089 -24.113 1.00 86.75 528 GLU A CA 1
ATOM 4283 C C . GLU A 1 528 ? 29.166 -1.240 -25.647 1.00 86.75 528 GLU A C 1
ATOM 4285 O O . GLU A 1 528 ? 29.316 -0.265 -26.383 1.00 86.75 528 GLU A O 1
ATOM 4290 N N . PHE A 1 529 ? 28.926 -2.464 -26.130 1.00 86.81 529 PHE A N 1
ATOM 4291 C CA . PHE A 1 529 ? 28.789 -2.799 -27.554 1.00 86.81 529 PHE A CA 1
ATOM 4292 C C . PHE A 1 529 ? 27.330 -2.968 -28.024 1.00 86.81 529 PHE A C 1
ATOM 4294 O O . PHE A 1 529 ? 27.087 -3.082 -29.225 1.00 86.81 529 PHE A O 1
ATOM 4301 N N . ARG A 1 530 ? 26.360 -3.000 -27.098 1.00 86.38 530 ARG A N 1
ATOM 4302 C CA . ARG A 1 530 ? 24.916 -3.185 -27.362 1.00 86.38 530 ARG A CA 1
ATOM 4303 C C . ARG A 1 530 ? 24.142 -1.860 -27.379 1.00 86.38 530 ARG A C 1
ATOM 4305 O O . ARG A 1 530 ? 23.197 -1.721 -28.150 1.00 86.38 530 ARG A O 1
ATOM 4312 N N . ARG A 1 531 ? 24.561 -0.884 -26.569 1.00 88.69 531 ARG A N 1
ATOM 4313 C CA . ARG A 1 531 ? 24.051 0.494 -26.519 1.00 88.69 531 ARG A CA 1
ATOM 4314 C C . ARG A 1 531 ? 25.239 1.475 -26.463 1.00 88.69 531 ARG A C 1
ATOM 4316 O O . ARG A 1 531 ? 25.574 1.962 -25.385 1.00 88.69 531 ARG A O 1
ATOM 4323 N N . PRO A 1 532 ? 25.903 1.758 -27.599 1.00 86.31 532 PRO A N 1
ATOM 4324 C CA . PRO A 1 532 ? 27.052 2.660 -27.623 1.00 86.31 532 PRO A CA 1
ATOM 4325 C C . PRO A 1 532 ? 26.660 4.099 -27.258 1.00 86.31 532 PRO A C 1
ATOM 4327 O O . PRO A 1 532 ? 25.545 4.558 -27.544 1.00 86.31 532 PRO A O 1
ATOM 4330 N N . CYS A 1 533 ? 27.607 4.815 -26.647 1.00 83.88 533 CYS A N 1
ATOM 4331 C CA . CYS A 1 533 ? 27.422 6.197 -26.218 1.00 83.88 533 CYS A CA 1
ATOM 4332 C C . CYS A 1 533 ? 27.189 7.153 -27.399 1.00 83.88 533 CYS A C 1
ATOM 4334 O O . CYS A 1 533 ? 27.723 6.966 -28.494 1.00 83.88 533 CYS A O 1
ATOM 4336 N N . GLY A 1 534 ? 26.416 8.212 -27.158 1.00 79.56 534 GLY A N 1
ATOM 4337 C CA . GLY A 1 534 ? 26.140 9.254 -28.149 1.00 79.56 534 GLY A CA 1
ATOM 4338 C C . GLY A 1 534 ? 27.355 10.152 -28.403 1.00 79.56 534 GLY A C 1
ATOM 4339 O O . GLY A 1 534 ? 28.100 10.468 -27.477 1.00 79.56 534 GLY A O 1
ATOM 4340 N N . LEU A 1 535 ? 27.534 10.600 -29.651 1.00 80.00 535 LEU A N 1
ATOM 4341 C CA . LEU A 1 535 ? 28.567 11.587 -30.011 1.00 80.00 535 LEU A CA 1
ATOM 4342 C C . LEU A 1 535 ? 28.237 13.003 -29.503 1.00 80.00 535 LEU A C 1
ATOM 4344 O O . LEU A 1 535 ? 29.138 13.813 -29.305 1.00 80.00 535 LEU A O 1
ATOM 4348 N N . GLU A 1 536 ? 26.957 13.282 -29.254 1.00 80.75 536 GLU A N 1
ATOM 4349 C CA . GLU A 1 536 ? 26.471 14.494 -28.597 1.00 80.75 536 GLU A CA 1
ATOM 4350 C C . GLU A 1 536 ? 25.576 14.135 -27.399 1.00 80.75 536 GLU A C 1
ATOM 4352 O O . GLU A 1 536 ? 24.944 13.078 -27.363 1.00 80.75 536 GLU A O 1
ATOM 4357 N N . LEU A 1 537 ? 25.451 15.063 -26.443 1.00 74.00 537 LEU A N 1
ATOM 4358 C CA . LEU A 1 537 ? 24.525 14.957 -25.301 1.00 74.00 537 LEU A CA 1
ATOM 4359 C C . LEU A 1 537 ? 23.037 15.003 -25.710 1.00 74.00 537 LEU A C 1
ATOM 4361 O O . LEU A 1 537 ? 22.169 14.722 -24.890 1.00 74.00 537 LEU A O 1
ATOM 4365 N N . SER A 1 538 ? 22.760 15.385 -26.958 1.00 76.00 538 SER A N 1
ATOM 4366 C CA . SER A 1 538 ? 21.445 15.526 -27.591 1.00 76.00 538 SER A CA 1
ATOM 4367 C C . SER A 1 538 ? 20.885 14.214 -28.166 1.00 76.00 538 SER A C 1
ATOM 4369 O O . SER A 1 538 ? 19.715 14.173 -28.544 1.00 76.00 538 SER A O 1
ATOM 4371 N N . VAL A 1 539 ? 21.703 13.158 -28.280 1.00 81.50 539 VAL A N 1
ATOM 4372 C CA . VAL A 1 539 ? 21.314 11.920 -28.972 1.00 81.50 539 VAL A CA 1
ATOM 4373 C C . VAL A 1 539 ? 20.475 11.029 -28.052 1.00 81.50 539 VAL A C 1
ATOM 4375 O O . VAL A 1 539 ? 20.986 10.434 -27.103 1.00 81.50 539 VAL A O 1
ATOM 4378 N N . GLU A 1 540 ? 19.193 10.897 -28.380 1.00 80.19 540 GLU A N 1
ATOM 4379 C CA . GLU A 1 540 ? 18.227 9.994 -27.740 1.00 80.19 540 GLU A CA 1
ATOM 4380 C C . GLU A 1 540 ? 17.866 8.826 -28.681 1.00 80.19 540 GLU A C 1
ATOM 4382 O O . GLU A 1 540 ? 17.985 8.944 -29.902 1.00 80.19 540 GLU A O 1
ATOM 4387 N N . GLU A 1 541 ? 17.433 7.687 -28.136 1.00 84.56 541 GLU A N 1
ATOM 4388 C CA . GLU A 1 541 ? 16.938 6.547 -28.919 1.00 84.56 541 GLU A CA 1
ATOM 4389 C C . GLU A 1 541 ? 15.634 6.859 -29.675 1.00 84.56 541 GLU A C 1
ATOM 4391 O O . GLU A 1 541 ? 14.646 7.291 -29.083 1.00 84.56 541 GLU A O 1
ATOM 4396 N N . GLN A 1 542 ? 15.578 6.543 -30.975 1.00 81.75 542 GLN A N 1
ATOM 4397 C CA . GLN A 1 542 ? 14.334 6.676 -31.760 1.00 81.75 542 GLN A CA 1
ATOM 4398 C C . GLN A 1 542 ? 13.411 5.446 -31.670 1.00 81.75 542 GLN A C 1
ATOM 4400 O O . GLN A 1 542 ? 12.213 5.551 -31.935 1.00 81.75 542 GLN A O 1
ATOM 4405 N N . PHE A 1 543 ? 13.961 4.279 -31.321 1.00 84.81 543 PHE A N 1
ATOM 4406 C CA . PHE A 1 543 ? 13.255 3.003 -31.158 1.00 84.81 543 PHE A CA 1
ATOM 4407 C C . PHE A 1 543 ? 14.070 2.052 -30.262 1.00 84.81 543 PHE A C 1
ATOM 4409 O O . PHE A 1 543 ? 15.268 2.250 -30.059 1.00 84.81 543 PHE A O 1
ATOM 4416 N N . VAL A 1 544 ? 13.450 0.996 -29.718 1.00 87.94 544 VAL A N 1
ATOM 4417 C CA . VAL A 1 544 ? 14.153 0.099 -28.779 1.00 87.94 544 VAL A CA 1
ATOM 4418 C C . VAL A 1 544 ? 15.205 -0.758 -29.485 1.00 87.94 544 VAL A C 1
ATOM 4420 O O . VAL A 1 544 ? 14.894 -1.549 -30.387 1.00 87.94 544 VAL A O 1
ATOM 4423 N N . GLY A 1 545 ? 16.449 -0.636 -29.018 1.00 80.25 545 GLY A N 1
ATOM 4424 C CA . GLY A 1 545 ? 17.617 -1.278 -29.617 1.00 80.25 545 GLY A CA 1
ATOM 4425 C C . GLY A 1 545 ? 18.246 -0.494 -30.773 1.00 80.25 545 GLY A C 1
ATOM 4426 O O . GLY A 1 545 ? 18.975 -1.087 -31.565 1.00 80.25 545 GLY A O 1
ATOM 4427 N N . ASP A 1 546 ? 17.958 0.805 -30.883 1.00 76.75 546 ASP A N 1
ATOM 4428 C CA . ASP A 1 546 ? 18.629 1.739 -31.789 1.00 76.75 546 ASP A CA 1
ATOM 4429 C C . ASP A 1 546 ? 20.144 1.824 -31.500 1.00 76.75 546 ASP A C 1
ATOM 4431 O O . ASP A 1 546 ? 20.581 2.278 -30.439 1.00 76.75 546 ASP A O 1
ATOM 4435 N N . LEU A 1 547 ? 20.964 1.419 -32.473 1.00 64.19 547 LEU A N 1
ATOM 4436 C CA . LEU A 1 547 ? 22.428 1.412 -32.363 1.00 64.19 547 LEU A CA 1
ATOM 4437 C C . LEU A 1 547 ? 23.086 2.783 -32.614 1.00 64.19 547 LEU A C 1
ATOM 4439 O O . LEU A 1 547 ? 24.308 2.875 -32.531 1.00 64.19 547 LEU A O 1
ATOM 4443 N N . GLY A 1 548 ? 22.326 3.839 -32.932 1.00 54.53 548 GLY A N 1
ATOM 4444 C CA . GLY A 1 548 ? 22.870 5.182 -33.180 1.00 54.53 548 GLY A CA 1
ATOM 4445 C C . GLY A 1 548 ? 23.690 5.309 -34.473 1.00 54.53 548 GLY A C 1
ATOM 4446 O O . GLY A 1 548 ? 24.432 6.272 -34.648 1.00 54.53 548 GLY A O 1
ATOM 4447 N N . LEU A 1 549 ? 23.582 4.333 -35.380 1.00 50.25 549 LEU A N 1
ATOM 4448 C CA . LEU A 1 549 ? 24.208 4.360 -36.703 1.00 50.25 549 LEU A CA 1
ATOM 4449 C C . LEU A 1 549 ? 23.288 5.047 -37.717 1.00 50.25 549 LEU A C 1
ATOM 4451 O O . LEU A 1 549 ? 22.134 4.648 -37.867 1.00 50.25 549 LEU A O 1
ATOM 4455 N N . ASP A 1 550 ? 23.842 5.982 -38.495 1.00 40.75 550 ASP A N 1
ATOM 4456 C CA . ASP A 1 550 ? 23.200 6.675 -39.627 1.00 40.75 550 ASP A CA 1
ATOM 4457 C C . ASP A 1 550 ? 22.930 5.737 -40.831 1.00 40.75 550 ASP A C 1
ATOM 4459 O O . ASP A 1 550 ? 23.384 5.932 -41.961 1.00 40.75 550 ASP A O 1
ATOM 4463 N N . LEU A 1 551 ? 22.166 4.667 -40.605 1.00 40.25 551 LEU A N 1
ATOM 4464 C CA . LEU A 1 551 ? 21.839 3.647 -41.605 1.00 40.25 551 LEU A CA 1
ATOM 4465 C C . LEU A 1 551 ? 20.996 4.191 -42.770 1.00 40.25 551 LEU A C 1
ATOM 4467 O O . LEU A 1 551 ? 21.056 3.637 -43.869 1.00 40.25 551 LEU A O 1
ATOM 4471 N N . LEU A 1 552 ? 20.319 5.330 -42.585 1.00 36.50 552 LEU A N 1
ATOM 4472 C CA . LEU A 1 552 ? 19.699 6.113 -43.663 1.00 36.50 552 LEU A CA 1
ATOM 4473 C C . LEU A 1 552 ? 20.703 6.532 -44.760 1.00 36.50 552 LEU A C 1
ATOM 4475 O O . LEU A 1 552 ? 20.325 6.613 -45.930 1.00 36.50 552 LEU A O 1
ATOM 4479 N N . ASN A 1 553 ? 21.987 6.705 -44.422 1.00 35.53 553 ASN A N 1
ATOM 4480 C CA . ASN A 1 553 ? 23.059 6.997 -45.381 1.00 35.53 553 ASN A CA 1
ATOM 4481 C C . ASN A 1 553 ? 23.729 5.742 -45.984 1.00 35.53 553 ASN A C 1
ATOM 4483 O O . ASN A 1 553 ? 24.484 5.868 -46.950 1.00 35.53 553 ASN A O 1
ATOM 4487 N N . LEU A 1 554 ? 23.466 4.534 -45.461 1.00 37.00 554 LEU A N 1
ATOM 4488 C CA . LEU A 1 554 ? 23.994 3.274 -46.017 1.00 37.00 554 LEU A CA 1
ATOM 4489 C C . LEU A 1 554 ? 22.976 2.512 -46.876 1.00 37.00 554 LEU A C 1
ATOM 4491 O O . LEU A 1 554 ? 23.358 1.914 -47.880 1.00 37.00 554 LEU A O 1
ATOM 4495 N N . ILE A 1 555 ? 21.688 2.547 -46.523 1.00 36.56 555 ILE A N 1
ATOM 4496 C CA . ILE A 1 555 ? 20.623 1.803 -47.226 1.00 36.56 555 ILE A CA 1
ATOM 4497 C C . ILE A 1 555 ? 20.380 2.344 -48.654 1.00 36.56 555 ILE A C 1
ATOM 4499 O O . ILE A 1 555 ? 19.841 1.645 -49.508 1.00 36.56 555 ILE A O 1
ATOM 4503 N N . THR A 1 556 ? 20.838 3.562 -48.955 1.00 30.03 556 THR A N 1
ATOM 4504 C CA . THR A 1 556 ? 20.645 4.252 -50.243 1.00 30.03 556 THR A CA 1
ATOM 4505 C C . THR A 1 556 ? 21.721 3.970 -51.306 1.00 30.03 556 THR A C 1
ATOM 4507 O O . THR A 1 556 ? 21.627 4.509 -52.410 1.00 30.03 556 THR A O 1
ATOM 4510 N N . ARG A 1 557 ? 22.722 3.111 -51.042 1.00 27.97 557 ARG A N 1
ATOM 4511 C CA . ARG A 1 557 ? 23.730 2.700 -52.046 1.00 27.97 557 ARG A CA 1
ATOM 4512 C C . ARG A 1 557 ? 23.572 1.235 -52.486 1.00 27.97 557 ARG A C 1
ATOM 4514 O O . ARG A 1 557 ? 23.943 0.338 -51.729 1.00 27.97 557 ARG A O 1
ATOM 4521 N N . PRO A 1 558 ? 23.113 0.958 -53.721 1.00 34.38 558 PRO A N 1
ATOM 4522 C CA . PRO A 1 558 ? 23.119 -0.397 -54.262 1.00 34.38 558 PRO A CA 1
ATOM 4523 C C . PRO A 1 558 ? 24.542 -0.830 -54.669 1.00 34.38 558 PRO A C 1
ATOM 4525 O O . PRO A 1 558 ? 25.316 -0.035 -55.192 1.00 34.38 558 PRO A O 1
ATOM 4528 N N . TYR A 1 559 ? 24.849 -2.116 -54.472 1.00 35.16 559 TYR A N 1
ATOM 4529 C CA . TYR A 1 559 ? 26.074 -2.817 -54.898 1.00 35.16 559 TYR A CA 1
ATOM 4530 C C . TYR A 1 559 ? 27.433 -2.244 -54.441 1.00 35.16 559 TYR A C 1
ATOM 4532 O O . TYR A 1 559 ? 28.110 -1.534 -55.182 1.00 35.16 559 TYR A O 1
ATOM 4540 N N . ILE A 1 560 ? 27.954 -2.754 -53.317 1.00 29.86 560 ILE A N 1
ATOM 4541 C CA . ILE A 1 560 ? 29.403 -2.993 -53.172 1.00 29.86 560 ILE A CA 1
ATOM 4542 C C . ILE A 1 560 ? 29.621 -4.451 -52.751 1.00 29.86 560 ILE A C 1
ATOM 4544 O O . ILE A 1 560 ? 29.134 -4.897 -51.716 1.00 29.86 560 ILE A O 1
ATOM 4548 N N . SER A 1 561 ? 30.357 -5.200 -53.574 1.00 26.88 561 SER A N 1
ATOM 4549 C CA . SER A 1 561 ? 30.755 -6.582 -53.288 1.00 26.88 561 SER A CA 1
ATOM 4550 C C . SER A 1 561 ? 32.000 -6.603 -52.397 1.00 26.88 561 SER A C 1
ATOM 4552 O O . SER A 1 561 ? 33.037 -6.048 -52.769 1.00 26.88 561 SER A O 1
ATOM 4554 N N . PHE A 1 562 ? 31.922 -7.263 -51.238 1.00 28.38 562 PHE A N 1
ATOM 4555 C CA . PHE A 1 562 ? 33.080 -7.478 -50.367 1.00 28.38 562 PHE A CA 1
ATOM 4556 C C . PHE A 1 562 ? 34.036 -8.508 -50.982 1.00 28.38 562 PHE A C 1
ATOM 4558 O O . PHE A 1 562 ? 33.874 -9.720 -50.839 1.00 28.38 562 PHE A O 1
ATOM 4565 N N . ARG A 1 563 ? 35.067 -8.009 -51.667 1.00 26.20 563 ARG A N 1
ATOM 4566 C CA . ARG A 1 563 ? 36.126 -8.824 -52.268 1.00 26.20 563 ARG A CA 1
ATOM 4567 C C . ARG A 1 563 ? 37.304 -8.936 -51.297 1.00 26.20 563 ARG A C 1
ATOM 4569 O O . ARG A 1 563 ? 38.069 -7.987 -51.146 1.00 26.20 563 ARG A O 1
ATOM 4576 N N . PHE A 1 564 ? 37.462 -10.089 -50.646 1.00 27.03 564 PHE A N 1
ATOM 4577 C CA . PHE A 1 564 ? 38.635 -10.368 -49.809 1.00 27.03 564 PHE A CA 1
ATOM 4578 C C . PHE A 1 564 ? 39.926 -10.294 -50.639 1.00 27.03 564 PHE A C 1
ATOM 4580 O O . PHE A 1 564 ? 40.064 -10.996 -51.641 1.00 27.03 564 PHE A O 1
ATOM 4587 N N . ILE A 1 565 ? 40.893 -9.484 -50.195 1.00 27.77 565 ILE A N 1
ATOM 4588 C CA . ILE A 1 565 ? 42.249 -9.450 -50.759 1.00 27.77 565 ILE A CA 1
ATOM 4589 C C . ILE A 1 565 ? 43.201 -10.137 -49.779 1.00 27.77 565 ILE A C 1
ATOM 4591 O O . ILE A 1 565 ? 43.694 -9.534 -48.828 1.00 27.77 565 ILE A O 1
ATOM 4595 N N . LEU A 1 566 ? 43.485 -11.413 -50.040 1.00 27.34 566 LEU A N 1
ATOM 4596 C CA . LEU A 1 566 ? 44.645 -12.097 -49.471 1.00 27.34 566 LEU A CA 1
ATOM 4597 C C . LEU A 1 566 ? 45.919 -11.500 -50.079 1.00 27.34 566 LEU A C 1
ATOM 4599 O O . LEU A 1 566 ? 46.088 -11.521 -51.298 1.00 27.34 566 LEU A O 1
ATOM 4603 N N . LYS A 1 567 ? 46.839 -11.010 -49.241 1.00 24.52 567 LYS A N 1
ATOM 4604 C CA . LYS A 1 567 ? 48.162 -10.543 -49.679 1.00 24.52 567 LYS A CA 1
ATOM 4605 C C . LYS A 1 567 ? 49.273 -11.363 -49.029 1.00 24.52 567 LYS A C 1
ATOM 4607 O O . LYS A 1 567 ? 49.865 -10.963 -48.032 1.00 24.52 567 LYS A O 1
ATOM 4612 N N . VAL A 1 568 ? 49.557 -12.519 -49.625 1.00 31.83 568 VAL A N 1
ATOM 4613 C CA . VAL A 1 568 ? 50.756 -13.310 -49.319 1.00 31.83 568 VAL A CA 1
ATOM 4614 C C . VAL A 1 568 ? 51.971 -12.646 -49.971 1.00 31.83 568 VAL A C 1
ATOM 4616 O O . VAL A 1 568 ? 51.928 -12.288 -51.146 1.00 31.83 568 VAL A O 1
ATOM 4619 N N . SER A 1 569 ? 53.065 -12.510 -49.224 1.00 27.53 569 SER A N 1
ATOM 4620 C CA . SER A 1 569 ? 54.406 -12.265 -49.762 1.00 27.53 569 SER A CA 1
ATOM 4621 C C . SER A 1 569 ? 55.451 -12.803 -48.782 1.00 27.53 569 SER A C 1
ATOM 4623 O O . SER A 1 569 ? 55.207 -12.836 -47.576 1.00 27.53 569 SER A O 1
ATOM 4625 N N . GLY A 1 570 ? 56.603 -13.241 -49.283 1.00 28.59 570 GLY A N 1
ATOM 4626 C CA . GLY A 1 570 ? 57.684 -13.789 -48.467 1.00 28.59 570 GLY A CA 1
ATOM 4627 C C . GLY A 1 570 ? 58.912 -14.170 -49.293 1.00 28.59 570 GLY A C 1
ATOM 4628 O O . GLY A 1 570 ? 58.900 -14.050 -50.516 1.00 28.59 570 GLY A O 1
ATOM 4629 N N . THR A 1 571 ? 59.938 -14.697 -48.610 1.00 31.77 571 THR A N 1
ATOM 4630 C CA . THR A 1 571 ? 61.310 -14.975 -49.109 1.00 31.77 571 THR A CA 1
ATOM 4631 C C . THR A 1 571 ? 62.172 -13.717 -49.338 1.00 31.77 571 THR A C 1
ATOM 4633 O O . THR A 1 571 ? 61.639 -12.675 -49.691 1.00 31.77 571 THR A O 1
ATOM 4636 N N . LYS A 1 572 ? 63.504 -13.719 -49.146 1.00 31.58 572 LYS A N 1
ATOM 4637 C CA . LYS A 1 572 ? 64.450 -14.660 -48.483 1.00 31.58 572 LYS A CA 1
ATOM 4638 C C . LYS A 1 572 ? 65.772 -13.907 -48.197 1.00 31.58 572 LYS A C 1
ATOM 4640 O O . LYS A 1 572 ? 66.116 -13.008 -48.954 1.00 31.58 572 LYS A O 1
ATOM 4645 N N . GLY A 1 573 ? 66.556 -14.320 -47.194 1.00 27.20 573 GLY A N 1
ATOM 4646 C CA . GLY A 1 573 ? 67.924 -13.816 -46.964 1.00 27.20 573 GLY A CA 1
ATOM 4647 C C . GLY A 1 573 ? 68.570 -14.402 -45.699 1.00 27.20 573 GLY A C 1
ATOM 4648 O O . GLY A 1 573 ? 67.888 -14.537 -44.690 1.00 27.20 573 GLY A O 1
ATOM 4649 N N . ASN A 1 574 ? 69.857 -14.773 -45.752 1.00 26.91 574 ASN A N 1
ATOM 4650 C CA . ASN A 1 574 ? 70.558 -15.526 -44.695 1.00 26.91 574 ASN A CA 1
ATOM 4651 C C . ASN A 1 574 ? 71.847 -14.828 -44.227 1.00 26.91 574 ASN A C 1
ATOM 4653 O O . ASN A 1 574 ? 72.635 -14.435 -45.081 1.00 26.91 574 ASN A O 1
ATOM 4657 N N . ALA A 1 575 ? 72.121 -14.838 -42.913 1.00 27.38 575 ALA A N 1
ATOM 4658 C CA . ALA A 1 575 ? 73.377 -15.309 -42.285 1.00 27.38 575 ALA A CA 1
ATOM 4659 C C . ALA A 1 575 ? 73.396 -14.996 -40.764 1.00 27.38 575 ALA A C 1
ATOM 4661 O O . ALA A 1 575 ? 72.684 -14.097 -40.338 1.00 27.38 575 ALA A O 1
ATOM 4662 N N . PHE A 1 576 ? 74.266 -15.527 -39.891 1.00 26.02 576 PHE A N 1
ATOM 4663 C CA . PHE A 1 576 ? 74.785 -16.878 -39.572 1.00 26.02 576 PHE A CA 1
ATOM 4664 C C . PHE A 1 576 ? 75.914 -16.671 -38.528 1.00 26.02 576 PHE A C 1
ATOM 4666 O O . PHE A 1 576 ? 76.906 -16.059 -38.898 1.00 26.02 576 PHE A O 1
ATOM 4673 N N . LEU A 1 577 ? 75.791 -17.149 -37.273 1.00 25.95 577 LEU A N 1
ATOM 4674 C CA . LEU A 1 577 ? 76.845 -17.344 -36.225 1.00 25.95 577 LEU A CA 1
ATOM 4675 C C . LEU A 1 577 ? 76.154 -17.570 -34.847 1.00 25.95 577 LEU A C 1
ATOM 4677 O O . LEU A 1 577 ? 75.132 -16.939 -34.608 1.00 25.95 577 LEU A O 1
ATOM 4681 N N . LYS A 1 578 ? 76.650 -18.328 -33.847 1.00 25.19 578 LYS A N 1
ATOM 4682 C CA . LYS A 1 578 ? 77.224 -19.702 -33.778 1.00 25.19 578 LYS A CA 1
ATOM 4683 C C . LYS A 1 578 ? 77.408 -20.120 -32.283 1.00 25.19 578 LYS A C 1
ATOM 4685 O O . LYS A 1 578 ? 78.198 -19.470 -31.618 1.00 25.19 578 LYS A O 1
ATOM 4690 N N . PHE A 1 579 ? 76.839 -21.264 -31.846 1.00 27.11 579 PHE A N 1
ATOM 4691 C CA . PHE A 1 579 ? 77.270 -22.166 -30.723 1.00 27.11 579 PHE A CA 1
ATOM 4692 C C . PHE A 1 579 ? 77.412 -21.620 -29.270 1.00 27.11 579 PHE A C 1
ATOM 4694 O O . PHE A 1 579 ? 77.726 -20.459 -29.068 1.00 27.11 579 PHE A O 1
ATOM 4701 N N . LYS A 1 580 ? 77.253 -22.392 -28.170 1.00 26.28 580 LYS A N 1
ATOM 4702 C CA . LYS A 1 580 ? 77.008 -23.845 -27.872 1.00 26.28 580 LYS A CA 1
ATOM 4703 C C . LYS A 1 580 ? 75.681 -23.984 -27.055 1.00 26.28 580 LYS A C 1
ATOM 4705 O O . LYS A 1 580 ? 74.991 -22.982 -26.941 1.00 26.28 580 LYS A O 1
ATOM 4710 N N . GLY A 1 581 ? 75.210 -25.093 -26.455 1.00 25.23 581 GLY A N 1
ATOM 4711 C CA . GLY A 1 581 ? 75.612 -26.511 -26.260 1.00 25.23 581 GLY A CA 1
ATOM 4712 C C . GLY A 1 581 ? 74.362 -27.341 -25.822 1.00 25.23 581 GLY A C 1
ATOM 4713 O O . GLY A 1 581 ? 73.283 -26.764 -25.773 1.00 25.23 581 GLY A O 1
ATOM 4714 N N . VAL A 1 582 ? 74.322 -28.667 -25.573 1.00 27.75 582 VAL A N 1
ATOM 4715 C CA . VAL A 1 582 ? 75.328 -29.712 -25.232 1.00 27.75 582 VAL A CA 1
ATOM 4716 C C . VAL A 1 582 ? 75.781 -29.634 -23.753 1.00 27.75 582 VAL A C 1
ATOM 4718 O O . VAL A 1 582 ? 76.417 -28.642 -23.414 1.00 27.75 582 VAL A O 1
ATOM 4721 N N . GLN A 1 583 ? 75.540 -30.604 -22.837 1.00 27.94 583 GLN A N 1
ATOM 4722 C CA . GLN A 1 583 ? 74.806 -31.907 -22.874 1.00 27.94 583 GLN A CA 1
ATOM 4723 C C . GLN A 1 583 ? 74.594 -32.503 -21.440 1.00 27.94 583 GLN A C 1
ATOM 4725 O O . GLN A 1 583 ? 75.383 -32.177 -20.558 1.00 27.94 583 GLN A O 1
ATOM 4730 N N . GLY A 1 584 ? 73.628 -33.422 -21.200 1.00 26.00 584 GLY A N 1
ATOM 4731 C CA . GLY A 1 584 ? 73.580 -34.292 -19.985 1.00 26.00 584 GLY A CA 1
ATOM 4732 C C . GLY A 1 584 ? 72.180 -34.739 -19.490 1.00 26.00 584 GLY A C 1
ATOM 4733 O O . GLY A 1 584 ? 71.190 -34.102 -19.830 1.00 26.00 584 GLY A O 1
ATOM 4734 N N . ALA A 1 585 ? 72.078 -35.824 -18.696 1.00 27.02 585 ALA A N 1
ATOM 4735 C CA . ALA A 1 585 ? 70.811 -36.371 -18.154 1.00 27.02 585 ALA A CA 1
ATOM 4736 C C . ALA A 1 585 ? 70.969 -37.039 -16.760 1.00 27.02 585 ALA A C 1
ATOM 4738 O O . ALA A 1 585 ? 72.095 -37.238 -16.315 1.00 27.02 585 ALA A O 1
ATOM 4739 N N . ILE A 1 586 ? 69.841 -37.468 -16.151 1.00 26.48 586 ILE A N 1
ATOM 4740 C CA . ILE A 1 586 ? 69.692 -38.158 -14.836 1.00 26.48 586 ILE A CA 1
ATOM 4741 C C . ILE A 1 586 ? 69.868 -37.185 -13.645 1.00 26.48 586 ILE A C 1
ATOM 4743 O O . ILE A 1 586 ? 70.940 -36.639 -13.436 1.00 26.48 586 ILE A O 1
ATOM 4747 N N . SER A 1 587 ? 68.834 -36.893 -12.843 1.00 25.41 587 SER A N 1
ATOM 4748 C CA . SER A 1 587 ? 68.159 -37.857 -11.956 1.00 25.41 587 SER A CA 1
ATOM 4749 C C . SER A 1 587 ? 66.634 -37.681 -11.794 1.00 25.41 587 SER A C 1
ATOM 4751 O O . SER A 1 587 ? 66.051 -36.638 -12.078 1.00 25.41 587 SER A O 1
ATOM 4753 N N . LYS A 1 588 ? 65.978 -38.747 -11.309 1.00 33.84 588 LYS A N 1
ATOM 4754 C CA . LYS A 1 588 ? 64.620 -38.730 -10.731 1.00 33.84 588 LYS A CA 1
ATOM 4755 C C . LYS A 1 588 ? 64.701 -38.616 -9.196 1.00 33.84 588 LYS A C 1
ATOM 4757 O O . LYS A 1 588 ? 65.772 -38.791 -8.628 1.00 33.84 588 LYS A O 1
ATOM 4762 N N . GLN A 1 589 ? 63.521 -38.495 -8.570 1.00 36.16 589 GLN A N 1
ATOM 4763 C CA . GLN A 1 589 ? 63.197 -38.932 -7.195 1.00 36.16 589 GLN A CA 1
ATOM 4764 C C . GLN A 1 589 ? 63.063 -37.852 -6.101 1.00 36.16 589 GLN A C 1
ATOM 4766 O O . GLN A 1 589 ? 63.567 -37.992 -4.994 1.00 36.16 589 GLN A O 1
ATOM 4771 N N . SER A 1 590 ? 62.226 -36.844 -6.368 1.00 33.78 590 SER A N 1
ATOM 4772 C CA . SER A 1 590 ? 61.326 -36.270 -5.351 1.00 33.78 590 SER A CA 1
ATOM 4773 C C . SER A 1 590 ? 60.042 -35.723 -6.012 1.00 33.78 590 SER A C 1
ATOM 4775 O O . SER A 1 590 ? 59.890 -35.814 -7.229 1.00 33.78 590 SER A O 1
ATOM 4777 N N . ASN A 1 591 ? 59.125 -35.157 -5.218 1.00 34.78 591 ASN A N 1
ATOM 4778 C CA . ASN A 1 591 ? 57.937 -34.384 -5.632 1.00 34.78 591 ASN A CA 1
ATOM 4779 C C . ASN A 1 591 ? 56.731 -35.138 -6.245 1.00 34.78 591 ASN A C 1
ATOM 4781 O O . ASN A 1 591 ? 55.912 -34.527 -6.926 1.00 34.78 591 ASN A O 1
ATOM 4785 N N . ALA A 1 592 ? 56.524 -36.419 -5.915 1.00 36.84 592 ALA A N 1
ATOM 4786 C CA . ALA A 1 592 ? 55.275 -37.147 -6.230 1.00 36.84 592 ALA A CA 1
ATOM 4787 C C . ALA A 1 592 ? 54.256 -37.229 -5.062 1.00 36.84 592 ALA A C 1
ATOM 4789 O O . ALA A 1 592 ? 53.206 -37.853 -5.200 1.00 36.84 592 ALA A O 1
ATOM 4790 N N . ILE A 1 593 ? 54.565 -36.627 -3.903 1.00 39.38 593 ILE A N 1
ATOM 4791 C CA . ILE A 1 593 ? 53.805 -36.801 -2.644 1.00 39.38 593 ILE A CA 1
ATOM 4792 C C . ILE A 1 593 ? 52.992 -35.546 -2.260 1.00 39.38 593 ILE A C 1
ATOM 4794 O O . ILE A 1 593 ? 51.895 -35.666 -1.718 1.00 39.38 593 ILE A O 1
ATOM 4798 N N . SER A 1 594 ? 53.478 -34.343 -2.592 1.00 40.38 594 SER A N 1
ATOM 4799 C CA . SER A 1 594 ? 52.888 -33.068 -2.137 1.00 40.38 594 SER A CA 1
ATOM 4800 C C . SER A 1 594 ? 51.440 -32.841 -2.612 1.00 40.38 594 SER A C 1
ATOM 4802 O O . SER A 1 594 ? 50.598 -32.390 -1.838 1.00 40.38 594 SER A O 1
ATOM 4804 N N . TYR A 1 595 ? 51.105 -33.235 -3.846 1.00 39.38 595 TYR A N 1
ATOM 4805 C CA . TYR A 1 595 ? 49.782 -32.980 -4.434 1.00 39.38 595 TYR A CA 1
ATOM 4806 C C . TYR A 1 595 ? 48.648 -33.891 -3.933 1.00 39.38 595 TYR A C 1
ATOM 4808 O O . TYR A 1 595 ? 47.489 -33.612 -4.228 1.00 39.38 595 TYR A O 1
ATOM 4816 N N . LYS A 1 596 ? 48.933 -34.956 -3.166 1.00 41.47 596 LYS A N 1
ATOM 4817 C CA . LYS A 1 596 ? 47.886 -35.870 -2.662 1.00 41.47 596 LYS A CA 1
ATOM 4818 C C . LYS A 1 596 ? 47.301 -35.491 -1.301 1.00 41.47 596 LYS A C 1
ATOM 4820 O O . LYS A 1 596 ? 46.214 -35.953 -0.982 1.00 41.47 596 LYS A O 1
ATOM 4825 N N . TRP A 1 597 ? 47.978 -34.646 -0.524 1.00 38.34 597 TRP A N 1
ATOM 4826 C CA . TRP A 1 597 ? 47.501 -34.245 0.807 1.00 38.34 597 TRP A CA 1
ATOM 4827 C C . TRP A 1 597 ? 46.560 -33.037 0.789 1.00 38.34 597 TRP A C 1
ATOM 4829 O O . TRP A 1 597 ? 45.676 -32.948 1.635 1.00 38.34 597 TRP A O 1
ATOM 4839 N N . LYS A 1 598 ? 46.700 -32.129 -0.185 1.00 42.03 598 LYS A N 1
ATOM 4840 C CA . LYS A 1 598 ? 45.936 -30.870 -0.203 1.00 42.03 598 LYS A CA 1
ATOM 4841 C C . LYS A 1 598 ? 44.423 -31.092 -0.358 1.00 42.03 598 LYS A C 1
ATOM 4843 O O . LYS A 1 598 ? 43.651 -30.622 0.466 1.00 42.03 598 LYS A O 1
ATOM 4848 N N . ILE A 1 599 ? 44.032 -31.932 -1.320 1.00 46.88 599 ILE A N 1
ATOM 4849 C CA . ILE A 1 599 ? 42.628 -32.293 -1.599 1.00 46.88 599 ILE A CA 1
ATOM 4850 C C . ILE A 1 599 ? 41.946 -32.951 -0.380 1.00 46.88 599 ILE A C 1
ATOM 4852 O O . ILE A 1 599 ? 40.742 -32.803 -0.194 1.00 46.88 599 ILE A O 1
ATOM 4856 N N . PHE A 1 600 ? 42.705 -33.648 0.475 1.00 42.50 600 PHE A N 1
ATOM 4857 C CA . PHE A 1 600 ? 42.164 -34.277 1.684 1.00 42.50 600 PHE A CA 1
ATOM 4858 C C . PHE A 1 600 ? 41.874 -33.252 2.795 1.00 42.50 600 PHE A C 1
ATOM 4860 O O . PHE A 1 600 ? 40.859 -33.359 3.477 1.00 42.50 600 PHE A O 1
ATOM 4867 N N . TYR A 1 601 ? 42.722 -32.228 2.948 1.00 43.38 601 TYR A N 1
ATOM 4868 C CA . TYR A 1 601 ? 42.495 -31.144 3.910 1.00 43.38 601 TYR A CA 1
ATOM 4869 C C . TYR A 1 601 ? 41.330 -30.231 3.507 1.00 43.38 601 TYR A C 1
ATOM 4871 O O . TYR A 1 601 ? 40.500 -29.901 4.354 1.00 43.38 601 TYR A O 1
ATOM 4879 N N . ASP A 1 602 ? 41.237 -29.867 2.225 1.00 47.72 602 ASP A N 1
ATOM 4880 C CA . ASP A 1 602 ? 40.192 -28.959 1.734 1.00 47.72 602 ASP A CA 1
ATOM 4881 C C . ASP A 1 602 ? 38.782 -29.581 1.895 1.00 47.72 602 ASP A C 1
ATOM 4883 O O . ASP A 1 602 ? 37.842 -28.902 2.314 1.00 47.72 602 ASP A O 1
ATOM 4887 N N . GLY A 1 603 ? 38.640 -30.897 1.671 1.00 46.66 603 GLY A N 1
ATOM 4888 C CA . GLY A 1 603 ? 37.378 -31.624 1.882 1.00 46.66 603 GLY A CA 1
ATOM 4889 C C . GLY A 1 603 ? 36.952 -31.742 3.354 1.00 46.66 603 GLY A C 1
ATOM 4890 O O . GLY A 1 603 ? 35.772 -31.587 3.668 1.00 46.66 603 GLY A O 1
ATOM 4891 N N . VAL A 1 604 ? 37.900 -31.961 4.274 1.00 51.12 604 VAL A N 1
ATOM 4892 C CA . VAL A 1 604 ? 37.612 -32.008 5.723 1.00 51.12 604 VAL A CA 1
ATOM 4893 C C . VAL A 1 604 ? 37.202 -30.629 6.250 1.00 51.12 604 VAL A C 1
ATOM 4895 O O . VAL A 1 604 ? 36.263 -30.535 7.039 1.00 51.12 604 VAL A O 1
ATOM 4898 N N . GLY A 1 605 ? 37.839 -29.553 5.775 1.00 47.09 605 GLY A N 1
ATOM 4899 C CA . GLY A 1 605 ? 37.461 -28.183 6.138 1.00 47.09 605 GLY A CA 1
ATOM 4900 C C . GLY A 1 605 ? 36.016 -27.840 5.759 1.00 47.09 605 GLY A C 1
ATOM 4901 O O . GLY A 1 605 ? 35.301 -27.222 6.549 1.00 47.09 605 GLY A O 1
ATOM 4902 N N . MET A 1 606 ? 35.559 -28.300 4.590 1.00 48.50 606 MET A N 1
ATOM 4903 C CA . MET A 1 606 ? 34.187 -28.074 4.128 1.00 48.50 606 MET A CA 1
ATOM 4904 C C . MET A 1 606 ? 33.151 -28.824 4.984 1.00 48.50 606 MET A C 1
ATOM 4906 O O . MET A 1 606 ? 32.110 -28.259 5.312 1.00 48.50 606 MET A O 1
ATOM 4910 N N . LEU A 1 607 ? 33.458 -30.054 5.420 1.00 45.38 607 LEU A N 1
ATOM 4911 C CA . LEU A 1 607 ? 32.581 -30.837 6.302 1.00 45.38 607 LEU A CA 1
ATOM 4912 C C . LEU A 1 607 ? 32.453 -30.211 7.705 1.00 45.38 607 LEU A C 1
ATOM 4914 O O . LEU A 1 607 ? 31.358 -30.150 8.260 1.00 45.38 607 LEU A O 1
ATOM 4918 N N . VAL A 1 608 ? 33.558 -29.703 8.265 1.00 53.22 608 VAL A N 1
ATOM 4919 C CA . VAL A 1 608 ? 33.568 -29.027 9.577 1.00 53.22 608 VAL A CA 1
ATOM 4920 C C . VAL A 1 608 ? 32.774 -27.717 9.540 1.00 53.22 608 VAL A C 1
ATOM 4922 O O . VAL A 1 608 ? 32.032 -27.433 10.478 1.00 53.22 608 VAL A O 1
ATOM 4925 N N . GLY A 1 609 ? 32.861 -26.949 8.448 1.00 49.34 609 GLY A N 1
ATOM 4926 C CA . GLY A 1 609 ? 32.028 -25.757 8.252 1.00 49.34 609 GLY A CA 1
ATOM 4927 C C . GLY A 1 609 ? 30.528 -26.073 8.222 1.00 49.34 609 GLY A C 1
ATOM 4928 O O . GLY A 1 609 ? 29.740 -25.343 8.816 1.00 49.34 609 GLY A O 1
ATOM 4929 N N . LEU A 1 610 ? 30.148 -27.195 7.600 1.00 46.97 610 LEU A N 1
ATOM 4930 C CA . LEU A 1 610 ? 28.754 -27.636 7.480 1.00 46.97 610 LEU A CA 1
ATOM 4931 C C . LEU A 1 610 ? 28.187 -28.165 8.815 1.00 46.97 610 LEU A C 1
ATOM 4933 O O . LEU A 1 610 ? 27.021 -27.932 9.127 1.00 46.97 610 LEU A O 1
ATOM 4937 N N . LEU A 1 611 ? 29.022 -28.798 9.647 1.00 44.44 611 LEU A N 1
ATOM 4938 C CA . LEU A 1 611 ? 28.653 -29.211 11.009 1.00 44.44 611 LEU A CA 1
ATOM 4939 C C . LEU A 1 611 ? 28.497 -28.014 11.966 1.00 44.44 611 LEU A C 1
ATOM 4941 O O . LEU A 1 611 ? 27.565 -27.990 12.769 1.00 44.44 611 LEU A O 1
ATOM 4945 N N . LEU A 1 612 ? 29.354 -26.992 11.854 1.00 46.44 612 LEU A N 1
ATOM 4946 C CA . LEU A 1 612 ? 29.269 -25.777 12.680 1.00 46.44 612 LEU A CA 1
ATOM 4947 C C . LEU A 1 612 ? 28.018 -24.931 12.393 1.00 46.44 612 LEU A C 1
ATOM 4949 O O . LEU A 1 612 ? 27.530 -24.251 13.291 1.00 46.44 612 LEU A O 1
ATOM 4953 N N . THR A 1 613 ? 27.456 -24.991 11.181 1.00 43.59 613 THR A N 1
ATOM 4954 C CA . THR A 1 613 ? 26.225 -24.256 10.830 1.00 43.59 613 THR A CA 1
ATOM 4955 C C . THR A 1 613 ? 24.928 -24.866 11.371 1.00 43.59 613 THR A C 1
ATOM 4957 O O . THR A 1 613 ? 23.903 -24.190 11.360 1.00 43.59 613 THR A O 1
ATOM 4960 N N . VAL A 1 614 ? 24.947 -26.110 11.865 1.00 43.94 614 VAL A N 1
ATOM 4961 C CA . VAL A 1 614 ? 23.754 -26.790 12.418 1.00 43.94 614 VAL A CA 1
ATOM 4962 C C . VAL A 1 614 ? 23.554 -26.489 13.914 1.00 43.94 614 VAL A C 1
ATOM 4964 O O . VAL A 1 614 ? 22.448 -26.612 14.434 1.00 43.94 614 VAL A O 1
ATOM 4967 N N . TYR A 1 615 ? 24.601 -26.061 14.625 1.00 39.94 615 TYR A N 1
ATOM 4968 C CA . TYR A 1 615 ? 24.652 -26.097 16.091 1.00 39.94 615 TYR A CA 1
ATOM 4969 C C . TYR A 1 615 ? 24.349 -24.743 16.774 1.00 39.94 615 TYR A C 1
ATOM 4971 O O . TYR A 1 615 ? 25.116 -24.269 17.611 1.00 39.94 615 TYR A O 1
ATOM 4979 N N . SER A 1 616 ? 23.244 -24.078 16.407 1.00 33.12 616 SER A N 1
ATOM 4980 C CA . SER A 1 616 ? 22.771 -22.835 17.063 1.00 33.12 616 SER A CA 1
ATOM 4981 C C . SER A 1 616 ? 21.265 -22.590 16.868 1.00 33.12 616 SER A C 1
ATOM 4983 O O . SER A 1 616 ? 20.852 -21.749 16.062 1.00 33.12 616 SER A O 1
ATOM 4985 N N . VAL A 1 617 ? 20.445 -23.321 17.629 1.00 35.88 617 VAL A N 1
ATOM 4986 C CA . VAL A 1 617 ? 19.015 -23.022 17.848 1.00 35.88 617 VAL A CA 1
ATOM 4987 C C . VAL A 1 617 ? 18.887 -22.080 19.058 1.00 35.88 617 VAL A C 1
ATOM 4989 O O . VAL A 1 617 ? 19.776 -22.047 19.903 1.00 35.88 617 VAL A O 1
ATOM 4992 N N . ALA A 1 618 ? 17.841 -21.252 19.086 1.00 38.84 618 ALA A N 1
ATOM 4993 C CA . ALA A 1 618 ? 17.707 -20.130 20.016 1.00 38.84 618 ALA A CA 1
ATOM 4994 C C . ALA A 1 618 ? 17.323 -20.527 21.453 1.00 38.84 618 ALA A C 1
ATOM 4996 O O . ALA A 1 618 ? 16.680 -21.551 21.672 1.00 38.84 618 ALA A O 1
ATOM 4997 N N . GLU A 1 619 ? 17.606 -19.622 22.392 1.00 34.66 619 GLU A N 1
ATOM 4998 C CA . GLU A 1 619 ? 16.950 -19.552 23.699 1.00 34.66 619 GLU A CA 1
ATOM 4999 C C . GLU A 1 619 ? 16.214 -18.215 23.854 1.00 34.66 619 GLU A C 1
ATOM 5001 O O . GLU A 1 619 ? 16.596 -17.198 23.269 1.00 34.66 619 GLU A O 1
ATOM 5006 N N . SER A 1 620 ? 15.134 -18.231 24.632 1.00 35.59 620 SER A N 1
ATOM 5007 C CA . SER A 1 620 ? 14.331 -17.061 24.997 1.00 35.59 620 SER A CA 1
ATOM 5008 C C . SER A 1 620 ? 14.654 -16.636 26.427 1.00 35.59 620 SER A C 1
ATOM 5010 O O . SER A 1 620 ? 14.607 -17.474 27.328 1.00 35.59 620 SER A O 1
ATOM 5012 N N . ALA A 1 621 ? 14.925 -15.351 26.654 1.00 35.12 621 ALA A N 1
ATOM 5013 C CA . ALA A 1 621 ? 15.317 -14.857 27.969 1.00 35.12 621 ALA A CA 1
ATOM 5014 C C . ALA A 1 621 ? 14.189 -14.970 29.015 1.00 35.12 621 ALA A C 1
ATOM 5016 O O . ALA A 1 621 ? 13.178 -14.272 28.936 1.00 35.12 621 ALA A O 1
ATOM 5017 N N . ALA A 1 622 ? 14.420 -15.800 30.032 1.00 41.59 622 ALA A N 1
ATOM 5018 C CA . ALA A 1 622 ? 14.018 -15.505 31.405 1.00 41.59 622 ALA A CA 1
ATOM 5019 C C . ALA A 1 622 ? 15.223 -14.883 32.144 1.00 41.59 622 ALA A C 1
ATOM 5021 O O . ALA A 1 622 ? 16.334 -14.864 31.607 1.00 41.59 622 ALA A O 1
ATOM 5022 N N . TYR A 1 623 ? 15.028 -14.373 33.363 1.00 54.25 623 TYR A N 1
ATOM 5023 C CA . TYR A 1 623 ? 16.115 -13.800 34.167 1.00 54.25 623 TYR A CA 1
ATOM 5024 C C . TYR A 1 623 ? 17.009 -14.895 34.773 1.00 54.25 623 TYR A C 1
ATOM 5026 O O . TYR A 1 623 ? 16.848 -15.303 35.922 1.00 54.25 623 TYR A O 1
ATOM 5034 N N . PHE A 1 624 ? 17.969 -15.357 33.972 1.00 71.19 624 PHE A N 1
ATOM 5035 C CA . PHE A 1 624 ? 19.117 -16.138 34.422 1.00 71.19 624 PHE A CA 1
ATOM 5036 C C . PHE A 1 624 ? 20.307 -15.209 34.686 1.00 71.19 624 PHE A C 1
ATOM 5038 O O . PHE A 1 624 ? 20.597 -14.326 33.874 1.00 71.19 624 PHE A O 1
ATOM 5045 N N . ILE A 1 625 ? 21.026 -15.433 35.786 1.00 81.00 625 ILE A N 1
ATOM 5046 C CA . ILE A 1 625 ? 22.330 -14.813 36.049 1.00 81.00 625 ILE A CA 1
ATOM 5047 C C . ILE A 1 625 ? 23.448 -15.840 35.889 1.00 81.00 625 ILE A C 1
ATOM 5049 O O . ILE A 1 625 ? 23.303 -17.000 36.275 1.00 81.00 625 ILE A O 1
ATOM 5053 N N . HIS A 1 626 ? 24.570 -15.399 35.322 1.00 85.56 626 HIS A N 1
ATOM 5054 C CA . HIS A 1 626 ? 25.789 -16.191 35.185 1.00 85.56 626 HIS A CA 1
ATOM 5055 C C . HIS A 1 626 ? 26.801 -15.697 36.212 1.00 85.56 626 HIS A C 1
ATOM 5057 O O . HIS A 1 626 ? 27.210 -14.542 36.138 1.00 85.56 626 HIS A O 1
ATOM 5063 N N . ILE A 1 627 ? 27.194 -16.562 37.146 1.00 88.50 627 ILE A N 1
ATOM 5064 C CA . ILE A 1 627 ? 28.143 -16.254 38.220 1.00 88.50 627 ILE A CA 1
ATOM 5065 C C . ILE A 1 627 ? 29.425 -17.029 37.928 1.00 88.50 627 ILE A C 1
ATOM 5067 O O . ILE A 1 627 ? 29.420 -18.268 37.939 1.00 88.50 627 ILE A O 1
ATOM 5071 N N . ASP A 1 628 ? 30.515 -16.325 37.628 1.00 87.88 628 ASP A N 1
ATOM 5072 C CA . ASP A 1 628 ? 31.764 -16.973 37.223 1.00 87.88 628 ASP A CA 1
ATOM 5073 C C . ASP A 1 628 ? 32.435 -17.733 38.383 1.00 87.88 628 ASP A C 1
ATOM 5075 O O . ASP A 1 628 ? 32.099 -17.582 39.560 1.00 87.88 628 ASP A O 1
ATOM 5079 N N . ALA A 1 629 ? 33.368 -18.627 38.051 1.00 84.56 629 ALA A N 1
ATOM 5080 C CA . ALA A 1 629 ? 34.121 -19.386 39.049 1.00 84.56 629 ALA A CA 1
ATOM 5081 C C . ALA A 1 629 ? 34.906 -18.432 39.974 1.00 84.56 629 ALA A C 1
ATOM 5083 O O . ALA A 1 629 ? 35.673 -17.600 39.489 1.00 84.56 629 ALA A O 1
ATOM 5084 N N . ASN A 1 630 ? 34.744 -18.578 41.295 1.00 85.00 630 ASN A N 1
ATOM 5085 C CA . ASN A 1 630 ? 35.300 -17.674 42.313 1.00 85.00 630 ASN A CA 1
ATOM 5086 C C . ASN A 1 630 ? 34.708 -16.234 42.295 1.00 85.00 630 ASN A C 1
ATOM 5088 O O . ASN A 1 630 ? 35.347 -15.297 42.773 1.00 85.00 630 ASN A O 1
ATOM 5092 N N . GLU A 1 631 ? 33.486 -16.042 41.785 1.00 87.44 631 GLU A N 1
ATOM 5093 C CA . GLU A 1 631 ? 32.746 -14.766 41.834 1.00 87.44 631 GLU A CA 1
ATOM 5094 C C . GLU A 1 631 ? 31.564 -14.803 42.833 1.00 87.44 631 GLU A C 1
ATOM 5096 O O . GLU A 1 631 ? 31.089 -15.869 43.229 1.00 87.44 631 GLU A O 1
ATOM 5101 N N . GLU A 1 632 ? 31.078 -13.630 43.248 1.00 91.75 632 GLU A N 1
ATOM 5102 C CA . GLU A 1 632 ? 29.802 -13.420 43.946 1.00 91.75 632 GLU A CA 1
ATOM 5103 C C . GLU A 1 632 ? 29.081 -12.223 43.314 1.00 91.75 632 GLU A C 1
ATOM 5105 O O . GLU A 1 632 ? 29.702 -11.187 43.072 1.00 91.75 632 GLU A O 1
ATOM 5110 N N . GLN A 1 633 ? 27.780 -12.358 43.047 1.00 90.81 633 GLN A N 1
ATOM 5111 C CA . GLN A 1 633 ? 26.948 -11.292 42.483 1.00 90.81 633 GLN A CA 1
ATOM 5112 C C . GLN A 1 633 ? 25.812 -10.936 43.443 1.00 90.81 633 GLN A C 1
ATOM 5114 O O . GLN A 1 633 ? 25.093 -11.815 43.918 1.00 90.81 633 GLN A O 1
ATOM 5119 N N . CYS A 1 634 ? 25.653 -9.639 43.715 1.00 91.75 634 CYS A N 1
ATOM 5120 C CA . CYS A 1 634 ? 24.688 -9.095 44.668 1.00 91.75 634 CYS A CA 1
ATOM 5121 C C . CYS A 1 634 ? 23.672 -8.172 43.990 1.00 91.75 634 CYS A C 1
ATOM 5123 O O . CYS A 1 634 ? 24.029 -7.315 43.181 1.00 91.75 634 CYS A O 1
ATOM 5125 N N . PHE A 1 635 ? 22.420 -8.297 44.414 1.00 91.69 635 PHE A N 1
ATOM 5126 C CA . PHE A 1 635 ? 21.271 -7.494 44.003 1.00 91.69 635 PHE A CA 1
ATOM 5127 C C . PHE A 1 635 ? 20.657 -6.852 45.252 1.00 91.69 635 PHE A C 1
ATOM 5129 O O . PHE A 1 635 ? 20.894 -7.324 46.364 1.00 91.69 635 PHE A O 1
ATOM 5136 N N . PHE A 1 636 ? 19.911 -5.757 45.113 1.00 91.25 636 PHE A N 1
ATOM 5137 C CA . PHE A 1 636 ? 19.292 -5.100 46.265 1.00 91.25 636 PHE A CA 1
ATOM 5138 C C . PHE A 1 636 ? 17.949 -4.466 45.919 1.00 91.25 636 PHE A C 1
ATOM 5140 O O . PHE A 1 636 ? 17.778 -3.901 44.840 1.00 91.25 636 PHE A O 1
ATOM 5147 N N . ASP A 1 637 ? 17.045 -4.472 46.893 1.00 87.50 637 ASP A N 1
ATOM 5148 C CA . ASP A 1 637 ? 15.730 -3.842 46.804 1.00 87.50 637 ASP A CA 1
ATOM 5149 C C . ASP A 1 637 ? 15.489 -2.916 47.995 1.00 87.50 637 ASP A C 1
ATOM 5151 O O . ASP A 1 637 ? 15.944 -3.177 49.110 1.00 87.50 637 ASP A O 1
ATOM 5155 N N . ARG A 1 638 ? 14.778 -1.805 47.767 1.00 88.38 638 ARG A N 1
ATOM 5156 C CA . ARG A 1 638 ? 14.442 -0.831 48.817 1.00 88.38 638 ARG A CA 1
ATOM 5157 C C . ARG A 1 638 ? 13.009 -1.017 49.287 1.00 88.38 638 ARG A C 1
ATOM 5159 O O . ARG A 1 638 ? 12.078 -0.859 48.501 1.00 88.38 638 ARG A O 1
ATOM 5166 N N . VAL A 1 639 ? 12.841 -1.296 50.575 1.00 87.12 639 VAL A N 1
ATOM 5167 C CA . VAL A 1 639 ? 11.543 -1.601 51.192 1.00 87.12 639 VAL A CA 1
ATOM 5168 C C . VAL A 1 639 ? 11.341 -0.833 52.495 1.00 87.12 639 VAL A C 1
ATOM 5170 O O . VAL A 1 639 ? 12.297 -0.370 53.119 1.00 87.12 639 VAL A O 1
ATOM 5173 N N . THR A 1 640 ? 10.078 -0.707 52.896 1.00 85.69 640 THR A N 1
ATOM 5174 C CA . THR A 1 640 ? 9.668 -0.172 54.198 1.00 85.69 640 THR A CA 1
ATOM 5175 C C . THR A 1 640 ? 9.444 -1.290 55.214 1.00 85.69 640 THR A C 1
ATOM 5177 O O . THR A 1 640 ? 9.049 -2.408 54.855 1.00 85.69 640 THR A O 1
ATOM 5180 N N . ALA A 1 641 ? 9.655 -0.975 56.490 1.00 82.38 641 ALA A N 1
ATOM 5181 C CA . ALA A 1 641 ? 9.471 -1.882 57.613 1.00 82.38 641 ALA A CA 1
ATOM 5182 C C . ALA A 1 641 ? 8.070 -2.526 57.613 1.00 82.38 641 ALA A C 1
ATOM 5184 O O . ALA A 1 641 ? 7.056 -1.875 57.363 1.00 82.38 641 ALA A O 1
ATOM 5185 N N . GLY A 1 642 ? 8.015 -3.828 57.894 1.00 77.50 642 GLY A N 1
ATOM 5186 C CA . GLY A 1 642 ? 6.793 -4.635 57.854 1.00 77.50 642 GLY A CA 1
ATOM 5187 C C . GLY A 1 642 ? 6.430 -5.206 56.477 1.00 77.50 642 GLY A C 1
ATOM 5188 O O . GLY A 1 642 ? 5.582 -6.095 56.413 1.00 77.50 642 GLY A O 1
ATOM 5189 N N . SER A 1 643 ? 7.080 -4.777 55.387 1.00 81.38 643 SER A N 1
ATOM 5190 C CA . SER A 1 643 ? 6.927 -5.424 54.072 1.00 81.38 643 SER A CA 1
ATOM 5191 C C . SER A 1 643 ? 7.416 -6.876 54.124 1.00 81.38 643 SER A C 1
ATOM 5193 O O . SER A 1 643 ? 8.488 -7.145 54.668 1.00 81.38 643 SER A O 1
ATOM 5195 N N . LYS A 1 644 ? 6.665 -7.818 53.543 1.00 82.19 644 LYS A N 1
ATOM 5196 C CA . LYS A 1 644 ? 7.128 -9.205 53.370 1.00 82.19 644 LYS A CA 1
ATOM 5197 C C . LYS A 1 644 ? 7.966 -9.306 52.096 1.00 82.19 644 LYS A C 1
ATOM 5199 O O . LYS A 1 644 ? 7.525 -8.846 51.046 1.00 82.19 644 LYS A O 1
ATOM 5204 N N . MET A 1 645 ? 9.136 -9.924 52.194 1.00 83.62 645 MET A N 1
ATOM 5205 C CA . MET A 1 645 ? 10.033 -10.216 51.075 1.00 83.62 645 MET A CA 1
ATOM 5206 C C . MET A 1 645 ? 10.156 -11.730 50.893 1.00 83.62 645 MET A C 1
ATOM 5208 O O . MET A 1 645 ? 10.200 -12.457 51.887 1.00 83.62 645 MET A O 1
ATOM 5212 N N . GLY A 1 646 ? 10.215 -12.210 49.652 1.00 83.94 646 GLY A N 1
ATOM 5213 C CA . GLY A 1 646 ? 10.320 -13.630 49.315 1.00 83.94 646 GLY A CA 1
ATOM 5214 C C . GLY A 1 646 ? 11.324 -13.880 48.196 1.00 83.94 646 GLY A C 1
ATOM 5215 O O . GLY A 1 646 ? 11.010 -13.640 47.036 1.00 83.94 646 GLY A O 1
ATOM 5216 N N . LEU A 1 647 ? 12.506 -14.396 48.535 1.00 85.50 647 LEU A N 1
ATOM 5217 C CA . LEU A 1 647 ? 13.503 -14.830 47.556 1.00 85.50 647 LEU A CA 1
ATOM 5218 C C . LEU A 1 647 ? 13.243 -16.289 47.162 1.00 85.50 647 LEU A C 1
ATOM 5220 O O . LEU A 1 647 ? 13.160 -17.154 48.035 1.00 85.50 647 LEU A O 1
ATOM 5224 N N . VAL A 1 648 ? 13.166 -16.574 45.864 1.00 83.00 648 VAL A N 1
ATOM 5225 C CA . VAL A 1 648 ? 13.129 -17.933 45.297 1.00 83.00 648 VAL A CA 1
ATOM 5226 C C . VAL A 1 648 ? 14.300 -18.089 44.334 1.00 83.00 648 VAL A C 1
ATOM 5228 O O . VAL A 1 648 ? 14.538 -17.179 43.544 1.00 83.00 648 VAL A O 1
ATOM 5231 N N . PHE A 1 649 ? 15.014 -19.216 44.360 1.00 86.62 649 PHE A N 1
ATOM 5232 C CA . PHE A 1 649 ? 16.062 -19.520 43.378 1.00 86.62 649 PHE A CA 1
ATOM 5233 C C . PHE A 1 649 ? 16.179 -21.019 43.054 1.00 86.62 649 PHE A C 1
ATOM 5235 O O . PHE A 1 649 ? 15.858 -21.867 43.886 1.00 86.62 649 PHE A O 1
ATOM 5242 N N . GLU A 1 650 ? 16.675 -21.336 41.854 1.00 82.50 650 GLU A N 1
ATOM 5243 C CA . GLU A 1 650 ? 17.030 -22.686 41.380 1.00 82.50 650 GLU A CA 1
ATOM 5244 C C . GLU A 1 650 ? 18.290 -22.587 40.490 1.00 82.50 650 GLU A C 1
ATOM 5246 O O . GLU A 1 650 ? 18.382 -21.717 39.617 1.00 82.50 650 GLU A O 1
ATOM 5251 N N . VAL A 1 651 ? 19.292 -23.445 40.719 1.00 84.81 651 VAL A N 1
ATOM 5252 C CA . VAL A 1 651 ? 20.528 -23.491 39.916 1.00 84.81 651 VAL A CA 1
ATOM 5253 C C . VAL A 1 651 ? 20.276 -24.333 38.664 1.00 84.81 651 VAL A C 1
ATOM 5255 O O . VAL A 1 651 ? 20.173 -25.557 38.732 1.00 84.81 651 VAL A O 1
ATOM 5258 N N . ALA A 1 652 ? 20.173 -23.672 37.512 1.00 73.69 652 ALA A N 1
ATOM 5259 C CA . ALA A 1 652 ? 19.807 -24.291 36.240 1.00 73.69 652 ALA A CA 1
ATOM 5260 C C . ALA A 1 652 ? 20.962 -25.084 35.598 1.00 73.69 652 ALA A C 1
ATOM 5262 O O . ALA A 1 652 ? 20.730 -26.135 35.001 1.00 73.69 652 ALA A O 1
ATOM 5263 N N . GLU A 1 653 ? 22.205 -24.606 35.724 1.00 76.75 653 GLU A N 1
ATOM 5264 C CA . GLU A 1 653 ? 23.397 -25.269 35.174 1.00 76.75 653 GLU A CA 1
ATOM 5265 C C . GLU A 1 653 ? 24.665 -24.914 35.981 1.00 76.75 653 GLU A C 1
ATOM 5267 O O . GLU A 1 653 ? 24.773 -23.822 36.538 1.00 76.75 653 GLU A O 1
ATOM 5272 N N . GLY A 1 654 ? 25.653 -25.820 36.027 1.00 69.62 654 GLY A N 1
ATOM 5273 C CA . GLY A 1 654 ? 27.014 -25.534 36.511 1.00 69.62 654 GLY A CA 1
ATOM 5274 C C . GLY A 1 654 ? 27.487 -26.345 37.728 1.00 69.62 654 GLY A C 1
ATOM 5275 O O . GLY A 1 654 ? 26.967 -26.231 38.843 1.00 69.62 654 GLY A O 1
ATOM 5276 N N . GLY A 1 655 ? 28.559 -27.123 37.544 1.00 72.88 655 GLY A N 1
ATOM 5277 C CA . GLY A 1 655 ? 29.221 -27.879 38.618 1.00 72.88 655 GLY A CA 1
ATOM 5278 C C . GLY A 1 655 ? 28.314 -28.940 39.254 1.00 72.88 655 GLY A C 1
ATOM 5279 O O . GLY A 1 655 ? 27.651 -29.691 38.545 1.00 72.88 655 GLY A O 1
ATOM 5280 N N . PHE A 1 656 ? 28.264 -28.988 40.590 1.00 77.38 656 PHE A N 1
ATOM 5281 C CA . PHE A 1 656 ? 27.341 -29.851 41.346 1.00 77.38 656 PHE A CA 1
ATOM 5282 C C . PHE A 1 656 ? 25.945 -29.223 41.551 1.00 77.38 656 PHE A C 1
ATOM 5284 O O . PHE A 1 656 ? 25.192 -29.686 42.402 1.00 77.38 656 PHE A O 1
ATOM 5291 N N . LEU A 1 657 ? 25.599 -28.180 40.781 1.00 82.88 657 LEU A N 1
ATOM 5292 C CA . LEU A 1 657 ? 24.371 -27.379 40.916 1.00 82.88 657 LEU A CA 1
ATOM 5293 C C . LEU A 1 657 ? 24.200 -26.705 42.295 1.00 82.88 657 LEU A C 1
ATOM 5295 O O . LEU A 1 657 ? 23.094 -26.364 42.678 1.00 82.88 657 LEU A O 1
ATOM 5299 N N . ASP A 1 658 ? 25.293 -26.491 43.029 1.00 84.75 658 ASP A N 1
ATOM 5300 C CA . ASP A 1 658 ? 25.353 -25.877 44.364 1.00 84.75 658 ASP A CA 1
ATOM 5301 C C . ASP A 1 658 ? 25.726 -24.378 44.335 1.00 84.75 658 ASP A C 1
ATOM 5303 O O . ASP A 1 658 ? 26.702 -24.026 43.687 1.00 84.75 658 ASP A O 1
ATOM 5307 N N . ILE A 1 659 ? 25.019 -23.482 45.029 1.00 90.69 659 ILE A N 1
ATOM 5308 C CA . ILE A 1 659 ? 25.376 -22.051 45.151 1.00 90.69 659 ILE A CA 1
ATOM 5309 C C . ILE A 1 659 ? 25.295 -21.595 46.618 1.00 90.69 659 ILE A C 1
ATOM 5311 O O . ILE A 1 659 ? 24.461 -22.083 47.379 1.00 90.69 659 ILE A O 1
ATOM 5315 N N . ASP A 1 660 ? 26.162 -20.669 47.031 1.00 92.56 660 ASP A N 1
ATOM 5316 C CA . ASP A 1 660 ? 26.059 -20.024 48.345 1.00 92.56 660 ASP A CA 1
ATOM 5317 C C . ASP A 1 660 ? 25.114 -18.820 48.228 1.00 92.56 660 ASP A C 1
ATOM 5319 O O . ASP A 1 660 ? 25.197 -18.063 47.258 1.00 92.56 660 ASP A O 1
ATOM 5323 N N . VAL A 1 661 ? 24.210 -18.623 49.191 1.00 92.88 661 VAL A N 1
ATOM 5324 C CA . VAL A 1 661 ? 23.204 -17.545 49.151 1.00 92.88 661 VAL A CA 1
ATOM 5325 C C . VAL A 1 661 ? 23.203 -16.772 50.457 1.00 92.88 661 VAL A C 1
ATOM 5327 O O . VAL A 1 661 ? 23.122 -17.356 51.534 1.00 92.88 661 VAL A O 1
ATOM 5330 N N . LYS A 1 662 ? 23.264 -15.444 50.381 1.00 93.12 662 LYS A N 1
ATOM 5331 C CA . LYS A 1 662 ? 23.345 -14.563 51.553 1.00 93.12 662 LYS A CA 1
ATOM 5332 C C . LYS A 1 662 ? 22.377 -13.395 51.422 1.00 93.12 662 LYS A C 1
ATOM 5334 O O . LYS A 1 662 ? 22.330 -12.757 50.379 1.00 93.12 662 LYS A O 1
ATOM 5339 N N . ILE A 1 663 ? 21.643 -13.082 52.490 1.00 92.94 663 ILE A N 1
ATOM 5340 C CA . ILE A 1 663 ? 20.723 -11.936 52.568 1.00 92.94 663 ILE A CA 1
ATOM 5341 C C . ILE A 1 663 ? 21.164 -11.021 53.716 1.00 92.94 663 ILE A C 1
ATOM 5343 O O . ILE A 1 663 ? 21.406 -11.488 54.830 1.00 92.94 663 ILE A O 1
ATOM 5347 N N . ILE A 1 664 ? 21.264 -9.721 53.444 1.00 92.38 664 ILE A N 1
ATOM 5348 C CA . ILE A 1 664 ? 21.795 -8.675 54.325 1.00 92.38 664 ILE A CA 1
ATOM 5349 C C . ILE A 1 664 ? 20.748 -7.566 54.489 1.00 92.38 664 ILE A C 1
ATOM 5351 O O . ILE A 1 664 ? 20.150 -7.122 53.507 1.00 92.38 664 ILE A O 1
ATOM 5355 N N . GLY A 1 665 ? 20.532 -7.116 55.723 1.00 89.38 665 GLY A N 1
ATOM 5356 C CA . GLY A 1 665 ? 19.677 -5.972 56.032 1.00 89.38 665 GLY A CA 1
ATOM 5357 C C . GLY A 1 665 ? 20.353 -4.608 55.822 1.00 89.38 665 GLY A C 1
ATOM 5358 O O . GLY A 1 665 ? 21.570 -4.544 55.647 1.00 89.38 665 GLY A O 1
ATOM 5359 N N . PRO A 1 666 ? 19.589 -3.500 55.918 1.00 90.19 666 PRO A N 1
ATOM 5360 C CA . PRO A 1 666 ? 20.115 -2.132 55.840 1.00 90.19 666 PRO A CA 1
ATOM 5361 C C . PRO A 1 666 ? 21.074 -1.756 56.985 1.00 90.19 666 PRO A C 1
ATOM 5363 O O . PRO A 1 666 ? 21.722 -0.715 56.931 1.00 90.19 666 PRO A O 1
ATOM 5366 N N . ASP A 1 667 ? 21.132 -2.584 58.028 1.00 89.94 667 ASP A N 1
ATOM 5367 C CA . ASP A 1 667 ? 22.022 -2.527 59.190 1.00 89.94 667 ASP A CA 1
ATOM 5368 C C . ASP A 1 667 ? 23.295 -3.391 59.029 1.00 89.94 667 ASP A C 1
ATOM 5370 O O . ASP A 1 667 ? 23.909 -3.764 60.027 1.00 89.94 667 ASP A O 1
ATOM 5374 N N . ASP A 1 668 ? 23.663 -3.758 57.791 1.00 85.56 668 ASP A N 1
ATOM 5375 C CA . ASP A 1 668 ? 24.749 -4.696 57.421 1.00 85.56 668 ASP A CA 1
ATOM 5376 C C . ASP A 1 668 ? 24.645 -6.090 58.083 1.00 85.56 668 ASP A C 1
ATOM 5378 O O . ASP A 1 668 ? 25.573 -6.906 58.066 1.00 85.56 668 ASP A O 1
ATOM 5382 N N . LYS A 1 669 ? 23.482 -6.402 58.658 1.00 87.62 669 LYS A N 1
ATOM 5383 C CA . LYS A 1 669 ? 23.232 -7.622 59.417 1.00 87.62 669 LYS A CA 1
ATOM 5384 C C . LYS A 1 669 ? 22.824 -8.767 58.497 1.00 87.62 669 LYS A C 1
ATOM 5386 O O . LYS A 1 669 ? 21.867 -8.645 57.736 1.00 87.62 669 LYS A O 1
ATOM 5391 N N . GLU A 1 670 ? 23.497 -9.911 58.610 1.00 87.88 670 GLU A N 1
ATOM 5392 C CA . GLU A 1 670 ? 23.090 -11.130 57.900 1.00 87.88 670 GLU A CA 1
ATOM 5393 C C . GLU A 1 670 ? 21.737 -11.632 58.445 1.00 87.88 670 GLU A C 1
ATOM 5395 O O . GLU A 1 670 ? 21.589 -11.907 59.638 1.00 87.88 670 GLU A O 1
ATOM 5400 N N . ILE A 1 671 ? 20.739 -11.712 57.563 1.00 89.12 671 ILE A N 1
ATOM 5401 C CA . ILE A 1 671 ? 19.372 -12.187 57.839 1.00 89.12 671 ILE A CA 1
ATOM 5402 C C . ILE A 1 671 ? 19.280 -13.690 57.572 1.00 89.12 671 ILE A C 1
ATOM 5404 O O . ILE A 1 671 ? 18.631 -14.423 58.315 1.00 89.12 671 ILE A O 1
ATOM 5408 N N . TYR A 1 672 ? 19.941 -14.138 56.507 1.00 90.31 672 TYR A N 1
ATOM 5409 C CA . TYR A 1 672 ? 20.009 -15.532 56.096 1.00 90.31 672 TYR A CA 1
ATOM 5410 C C . TYR A 1 672 ? 21.336 -15.799 55.371 1.00 90.31 672 TYR A C 1
ATOM 5412 O O . TYR A 1 672 ? 21.861 -14.924 54.677 1.00 90.31 672 TYR A O 1
ATOM 5420 N N . ARG A 1 673 ? 21.857 -17.017 55.538 1.00 91.31 673 ARG A N 1
ATOM 5421 C CA . ARG A 1 673 ? 23.028 -17.558 54.846 1.00 91.31 673 ARG A CA 1
ATOM 5422 C C . ARG A 1 673 ? 22.807 -19.055 54.612 1.00 91.31 673 ARG A C 1
ATOM 5424 O O . ARG A 1 673 ? 22.641 -19.795 55.580 1.00 91.31 673 ARG A O 1
ATOM 5431 N N . GLY A 1 674 ? 22.842 -19.468 53.353 1.00 89.94 674 GLY A N 1
ATOM 5432 C CA . GLY A 1 674 ? 22.913 -20.853 52.900 1.00 89.94 674 GLY A CA 1
ATOM 5433 C C . GLY A 1 674 ? 24.253 -21.115 52.230 1.00 89.94 674 GLY A C 1
ATOM 5434 O O . GLY A 1 674 ? 24.791 -20.238 51.554 1.00 89.94 674 GLY A O 1
ATOM 5435 N N . GLU A 1 675 ? 24.783 -22.318 52.413 1.00 90.19 675 GLU A N 1
ATOM 5436 C CA . GLU A 1 675 ? 26.002 -22.774 51.746 1.00 90.19 675 GLU A CA 1
ATOM 5437 C C . GLU A 1 675 ? 25.663 -23.995 50.886 1.00 90.19 675 GLU A C 1
ATOM 5439 O O . GLU A 1 675 ? 25.068 -24.958 51.375 1.00 90.19 675 GLU A O 1
ATOM 5444 N N . ARG A 1 676 ? 26.066 -23.959 49.611 1.00 86.62 676 ARG A N 1
ATOM 5445 C CA . ARG A 1 676 ? 25.899 -25.037 48.620 1.00 86.62 676 ARG A CA 1
ATOM 5446 C C . ARG A 1 676 ? 24.459 -25.520 48.392 1.00 86.62 676 ARG A C 1
ATOM 5448 O O . ARG A 1 676 ? 24.223 -26.714 48.199 1.00 86.62 676 ARG A O 1
ATOM 5455 N N . GLU A 1 677 ? 23.492 -24.612 48.371 1.00 85.56 677 GLU A N 1
ATOM 5456 C CA . GLU A 1 677 ? 22.099 -24.950 48.069 1.00 85.56 677 GLU A CA 1
ATOM 5457 C C . GLU A 1 677 ? 21.851 -25.008 46.554 1.00 85.56 677 GLU A C 1
ATOM 5459 O O . GLU A 1 677 ? 22.408 -24.219 45.798 1.00 85.56 677 GLU A O 1
ATOM 5464 N N . SER A 1 678 ? 21.013 -25.936 46.085 1.00 81.25 678 SER A N 1
ATOM 5465 C CA . SER A 1 678 ? 20.662 -26.057 44.656 1.00 81.25 678 SER A CA 1
ATOM 5466 C C . SER A 1 678 ? 19.337 -25.395 44.279 1.00 81.25 678 SER A C 1
ATOM 5468 O O . SER A 1 678 ? 19.117 -25.042 43.120 1.00 81.25 678 SER A O 1
ATOM 5470 N N . SER A 1 679 ? 18.459 -25.193 45.259 1.00 84.56 679 SER A N 1
ATOM 5471 C CA . SER A 1 679 ? 17.227 -24.417 45.136 1.00 84.56 679 SER A CA 1
ATOM 5472 C C . SER A 1 679 ? 16.719 -24.042 46.523 1.00 84.56 679 SER A C 1
ATOM 5474 O O . SER A 1 679 ? 16.752 -24.894 47.415 1.00 84.56 679 SER A O 1
ATOM 5476 N N . GLY A 1 680 ? 16.173 -22.840 46.690 1.00 77.69 680 GLY A N 1
ATOM 5477 C CA . GLY A 1 680 ? 15.667 -22.364 47.977 1.00 77.69 680 GLY A CA 1
ATOM 5478 C C . GLY A 1 680 ? 14.514 -21.370 47.842 1.00 77.69 680 GLY A C 1
ATOM 5479 O O . GLY A 1 680 ? 14.377 -20.687 46.827 1.00 77.69 680 GLY A O 1
ATOM 5480 N N . LYS A 1 681 ? 13.673 -21.292 48.883 1.00 82.19 681 LYS A N 1
ATOM 5481 C CA . LYS A 1 681 ? 12.576 -20.319 49.017 1.00 82.19 681 LYS A CA 1
ATOM 5482 C C . LYS A 1 681 ? 12.595 -19.728 50.427 1.00 82.19 681 LYS A C 1
ATOM 5484 O O . LYS A 1 681 ? 12.293 -20.422 51.395 1.00 82.19 681 LYS A O 1
ATOM 5489 N N . TYR A 1 682 ? 12.947 -18.448 50.529 1.00 83.88 682 TYR A N 1
ATOM 5490 C CA . TYR A 1 682 ? 13.183 -17.742 51.787 1.00 83.88 682 TYR A CA 1
ATOM 5491 C C . TYR A 1 682 ? 12.297 -16.506 51.897 1.00 83.88 682 TYR A C 1
ATOM 5493 O O . TYR A 1 682 ? 12.514 -15.503 51.219 1.00 83.88 682 TYR A O 1
ATOM 5501 N N . THR A 1 683 ? 11.303 -16.579 52.783 1.00 83.19 683 THR A N 1
ATOM 5502 C CA . THR A 1 683 ? 10.369 -15.482 53.058 1.00 83.19 683 THR A CA 1
ATOM 5503 C C . THR A 1 683 ? 10.643 -14.880 54.433 1.00 83.19 683 THR A C 1
ATOM 5505 O O . THR A 1 683 ? 10.641 -15.590 55.438 1.00 83.19 683 THR A O 1
ATOM 5508 N N . PHE A 1 684 ? 10.846 -13.566 54.489 1.00 84.75 684 PHE A N 1
ATOM 5509 C CA . PHE A 1 684 ? 11.092 -12.805 55.716 1.00 84.75 684 PHE A CA 1
ATOM 5510 C C . PHE A 1 684 ? 10.307 -11.483 55.705 1.00 84.75 684 PHE A C 1
ATOM 5512 O O . PHE A 1 684 ? 9.667 -11.132 54.715 1.00 84.75 684 PHE A O 1
ATOM 5519 N N . ALA A 1 685 ? 10.315 -10.751 56.819 1.00 84.00 685 ALA A N 1
ATOM 5520 C CA . ALA A 1 685 ? 9.733 -9.412 56.905 1.00 84.00 685 ALA A CA 1
ATOM 5521 C C . ALA A 1 685 ? 10.839 -8.372 57.110 1.00 84.00 685 ALA A C 1
ATOM 5523 O O . ALA A 1 685 ? 11.761 -8.600 57.895 1.00 84.00 685 ALA A O 1
ATOM 5524 N N . ALA A 1 686 ? 10.734 -7.232 56.429 1.00 87.31 686 ALA A N 1
ATOM 5525 C CA . ALA A 1 686 ? 11.653 -6.114 56.588 1.00 87.31 686 ALA A CA 1
ATOM 5526 C C . ALA A 1 686 ? 11.562 -5.551 58.016 1.00 87.31 686 ALA A C 1
ATOM 5528 O O . ALA A 1 686 ? 10.526 -5.024 58.425 1.00 87.31 686 ALA A O 1
ATOM 5529 N N . HIS A 1 687 ? 12.638 -5.677 58.793 1.00 85.25 687 HIS A N 1
ATOM 5530 C CA . HIS A 1 687 ? 12.736 -5.159 60.161 1.00 85.25 687 HIS A CA 1
ATOM 5531 C C . HIS A 1 687 ? 12.923 -3.638 60.248 1.00 85.25 687 HIS A C 1
ATOM 5533 O O . HIS A 1 687 ? 12.678 -3.072 61.311 1.00 85.25 687 HIS A O 1
ATOM 5539 N N . MET A 1 688 ? 13.348 -2.979 59.168 1.00 85.50 688 MET A N 1
ATOM 5540 C CA . MET A 1 688 ? 13.566 -1.531 59.104 1.00 85.50 688 MET A CA 1
ATOM 5541 C C . MET A 1 688 ? 13.450 -1.005 57.666 1.00 85.50 688 MET A C 1
ATOM 5543 O O . MET A 1 688 ? 13.514 -1.776 56.712 1.00 85.50 688 MET A O 1
ATOM 5547 N N . ASP A 1 689 ? 13.306 0.310 57.506 1.00 86.88 689 ASP A N 1
ATOM 5548 C CA . ASP A 1 689 ? 13.348 0.960 56.192 1.00 86.88 689 ASP A CA 1
ATOM 5549 C C . ASP A 1 689 ? 14.779 0.940 55.629 1.00 86.88 689 ASP A C 1
ATOM 5551 O O . ASP A 1 689 ? 15.724 1.344 56.312 1.00 86.88 689 ASP A O 1
ATOM 5555 N N . GLY A 1 690 ? 14.953 0.528 54.371 1.00 88.44 690 GLY A N 1
ATOM 5556 C CA . GLY A 1 690 ? 16.252 0.615 53.699 1.00 88.44 690 GLY A CA 1
ATOM 5557 C C . GLY A 1 690 ? 16.432 -0.339 52.521 1.00 88.44 690 GLY A C 1
ATOM 5558 O O . GLY A 1 690 ? 15.465 -0.874 51.984 1.00 88.44 690 GLY A O 1
ATOM 5559 N N . ALA A 1 691 ? 17.687 -0.514 52.096 1.00 90.00 691 ALA A N 1
ATOM 5560 C CA . ALA A 1 691 ? 18.068 -1.461 51.051 1.00 90.00 691 ALA A CA 1
ATOM 5561 C C . ALA A 1 691 ? 18.416 -2.828 51.659 1.00 90.00 691 ALA A C 1
ATOM 5563 O O . ALA A 1 691 ? 19.316 -2.916 52.492 1.00 90.00 691 ALA A O 1
ATOM 5564 N N . TYR A 1 692 ? 17.718 -3.874 51.226 1.00 91.38 692 TYR A N 1
ATOM 5565 C CA . TYR A 1 692 ? 18.012 -5.263 51.562 1.00 91.38 692 TYR A CA 1
ATOM 5566 C C . TYR A 1 692 ? 18.773 -5.883 50.393 1.00 91.38 692 TYR A C 1
ATOM 5568 O O . TYR A 1 692 ? 18.279 -5.883 49.264 1.00 91.38 692 TYR A O 1
ATOM 5576 N N . THR A 1 693 ? 19.974 -6.388 50.663 1.00 91.69 693 THR A N 1
ATOM 5577 C CA . THR A 1 693 ? 20.898 -6.913 49.649 1.00 91.69 693 THR A CA 1
ATOM 5578 C C . THR A 1 693 ? 20.900 -8.434 49.697 1.00 91.69 693 THR A C 1
ATOM 5580 O O . THR A 1 693 ? 20.998 -9.015 50.775 1.00 91.69 693 THR A O 1
ATOM 5583 N N . TYR A 1 694 ? 20.815 -9.093 48.547 1.00 92.44 694 TYR A N 1
ATOM 5584 C CA . TYR A 1 694 ? 20.853 -10.546 48.421 1.00 92.44 694 TYR A CA 1
ATOM 5585 C C . TYR A 1 694 ? 21.881 -10.959 47.363 1.00 92.44 694 TYR A C 1
ATOM 5587 O O . TYR A 1 694 ? 21.917 -10.418 46.259 1.00 92.44 694 TYR A O 1
ATOM 5595 N N . CYS A 1 695 ? 22.758 -11.886 47.740 1.00 92.94 695 CYS A N 1
ATOM 5596 C CA . CYS A 1 695 ? 23.961 -12.256 47.006 1.00 92.94 695 CYS A CA 1
ATOM 5597 C C . CYS A 1 695 ? 24.000 -13.756 46.722 1.00 92.94 695 CYS A C 1
ATOM 5599 O O . CYS A 1 695 ? 23.620 -14.561 47.576 1.00 92.94 695 CYS A O 1
ATOM 5601 N N . PHE A 1 696 ? 24.525 -14.108 45.550 1.00 93.94 696 PHE A N 1
ATOM 5602 C CA . PHE A 1 696 ? 24.761 -15.474 45.097 1.00 93.94 696 PHE A CA 1
ATOM 5603 C C . PHE A 1 696 ? 26.263 -15.671 44.841 1.00 93.94 696 PHE A C 1
ATOM 5605 O O . PHE A 1 696 ? 26.845 -14.991 43.993 1.00 93.94 696 PHE A O 1
ATOM 5612 N N . GLY A 1 697 ? 26.896 -16.577 45.586 1.00 91.94 697 GLY A N 1
ATOM 5613 C CA . GLY A 1 697 ? 28.335 -16.837 45.562 1.00 91.94 697 GLY A CA 1
ATOM 5614 C C . GLY A 1 697 ? 28.685 -18.171 44.907 1.00 91.94 697 GLY A C 1
ATOM 5615 O O . GLY A 1 697 ? 28.216 -19.222 45.337 1.00 91.94 697 GLY A O 1
ATOM 5616 N N . ASN A 1 698 ? 29.562 -18.143 43.902 1.00 91.00 698 ASN A N 1
ATOM 5617 C CA . ASN A 1 698 ? 30.157 -19.318 43.251 1.00 91.00 698 ASN A CA 1
ATOM 5618 C C . ASN A 1 698 ? 31.623 -19.524 43.702 1.00 91.00 698 ASN A C 1
ATOM 5620 O O . ASN A 1 698 ? 32.502 -19.942 42.942 1.00 91.00 698 ASN A O 1
ATOM 5624 N N . GLN A 1 699 ? 31.903 -19.195 44.966 1.00 83.94 699 GLN A N 1
ATOM 5625 C CA . GLN A 1 699 ? 33.245 -19.199 45.560 1.00 83.94 699 GLN A CA 1
ATOM 5626 C C . GLN A 1 699 ? 33.802 -20.617 45.768 1.00 83.94 699 GLN A C 1
ATOM 5628 O O . GLN A 1 699 ? 35.016 -20.807 45.822 1.00 83.94 699 GLN A O 1
ATOM 5633 N N . MET A 1 700 ? 32.933 -21.633 45.820 1.00 79.31 700 MET A N 1
ATOM 5634 C CA . MET A 1 700 ? 33.326 -23.044 45.896 1.00 79.31 700 MET A CA 1
ATOM 5635 C C . MET A 1 700 ? 33.822 -23.634 44.564 1.00 79.31 700 MET A C 1
ATOM 5637 O O . MET A 1 700 ? 34.506 -24.661 44.583 1.00 79.31 700 MET A O 1
ATOM 5641 N N . SER A 1 701 ? 33.485 -23.032 43.414 1.00 81.44 701 SER A N 1
ATOM 5642 C CA . SER A 1 701 ? 33.874 -23.554 42.097 1.00 81.44 701 SER A CA 1
ATOM 5643 C C . SER A 1 701 ? 35.176 -22.938 41.614 1.00 81.44 701 SER A C 1
ATOM 5645 O O . SER A 1 701 ? 35.284 -21.730 41.434 1.00 81.44 701 SER A O 1
ATOM 5647 N N . THR A 1 702 ? 36.151 -23.788 41.300 1.00 72.88 702 THR A N 1
ATOM 5648 C CA . THR A 1 702 ? 37.472 -23.366 40.806 1.00 72.88 702 THR A CA 1
ATOM 5649 C C . THR A 1 702 ? 37.583 -23.297 39.281 1.00 72.88 702 THR A C 1
ATOM 5651 O O . THR A 1 702 ? 38.571 -22.772 38.778 1.00 72.88 702 THR A O 1
ATOM 5654 N N . MET A 1 703 ? 36.617 -23.862 38.542 1.00 70.88 703 MET A N 1
ATOM 5655 C CA . MET A 1 703 ? 36.725 -24.091 37.088 1.00 70.88 703 MET A CA 1
ATOM 5656 C C . MET A 1 703 ? 35.429 -23.874 36.285 1.00 70.88 703 MET A C 1
ATOM 5658 O O . MET A 1 703 ? 35.500 -23.817 35.059 1.00 70.88 703 MET A O 1
ATOM 5662 N N . THR A 1 704 ? 34.255 -23.806 36.924 1.00 81.38 704 THR A N 1
ATOM 5663 C CA . THR A 1 704 ? 32.950 -23.769 36.234 1.00 81.38 704 THR A CA 1
ATOM 5664 C C . THR A 1 704 ? 32.092 -22.586 36.692 1.00 81.38 704 THR A C 1
ATOM 5666 O O . THR A 1 704 ? 31.891 -22.447 37.904 1.00 81.38 704 THR A O 1
ATOM 5669 N N . PRO A 1 705 ? 31.535 -21.778 35.768 1.00 83.88 705 PRO A N 1
ATOM 5670 C CA . PRO A 1 705 ? 30.483 -20.826 36.108 1.00 83.88 705 PRO A CA 1
ATOM 5671 C C . PRO A 1 705 ? 29.198 -21.561 36.510 1.00 83.88 705 PRO A C 1
ATOM 5673 O O . PRO A 1 705 ? 29.050 -22.764 36.263 1.00 83.88 705 PRO A O 1
ATOM 5676 N N . LYS A 1 706 ? 28.262 -20.824 37.108 1.00 88.06 706 LYS A N 1
ATOM 5677 C CA . LYS A 1 706 ? 26.917 -21.303 37.449 1.00 88.06 706 LYS A CA 1
ATOM 5678 C C . LYS A 1 706 ? 25.851 -20.392 36.869 1.00 88.06 706 LYS A C 1
ATOM 5680 O O . LYS A 1 706 ? 26.026 -19.177 36.832 1.00 88.06 706 LYS A O 1
ATOM 5685 N N . VAL A 1 707 ? 24.754 -21.000 36.437 1.00 85.50 707 VAL A N 1
ATOM 5686 C CA . VAL A 1 707 ? 23.564 -20.327 35.922 1.00 85.50 707 VAL A CA 1
ATOM 5687 C C . VAL A 1 707 ? 22.478 -20.448 36.980 1.00 85.50 707 VAL A C 1
ATOM 5689 O O . VAL A 1 707 ? 22.031 -21.555 37.280 1.00 85.50 707 VAL A O 1
ATOM 5692 N N . VAL A 1 708 ? 22.069 -19.326 37.566 1.00 85.69 708 VAL A N 1
ATOM 5693 C CA . VAL A 1 708 ? 21.046 -19.286 38.621 1.00 85.69 708 VAL A CA 1
ATOM 5694 C C . VAL A 1 708 ? 19.832 -18.527 38.103 1.00 85.69 708 VAL A C 1
ATOM 5696 O O . VAL A 1 708 ? 19.956 -17.421 37.581 1.00 85.69 708 VAL A O 1
ATOM 5699 N N . MET A 1 709 ? 18.655 -19.127 38.244 1.00 81.12 709 MET A N 1
ATOM 5700 C CA . MET A 1 709 ? 17.371 -18.453 38.067 1.00 81.12 709 MET A CA 1
ATOM 5701 C C . MET A 1 709 ? 16.894 -17.998 39.444 1.00 81.12 709 MET A C 1
ATOM 5703 O O . MET A 1 709 ? 16.899 -18.805 40.374 1.00 81.12 709 MET A O 1
ATOM 5707 N N . PHE A 1 710 ? 16.468 -16.742 39.593 1.00 84.81 710 PHE A N 1
ATOM 5708 C CA . PHE A 1 710 ? 15.884 -16.261 40.848 1.00 84.81 710 PHE A CA 1
ATOM 5709 C C . PHE A 1 710 ? 14.714 -15.292 40.634 1.00 84.81 710 PHE A C 1
ATOM 5711 O O . PHE A 1 710 ? 14.547 -14.716 39.561 1.00 84.81 710 PHE A O 1
ATOM 5718 N N . SER A 1 711 ? 13.907 -15.120 41.680 1.00 78.62 711 SER A N 1
ATOM 5719 C CA . SER A 1 711 ? 12.809 -14.154 41.770 1.00 78.62 711 SER A CA 1
ATOM 5720 C C . SER A 1 711 ? 12.766 -13.541 43.172 1.00 78.62 711 SER A C 1
ATOM 5722 O O . SER A 1 711 ? 13.029 -14.241 44.151 1.00 78.62 711 SER A O 1
ATOM 5724 N N . MET A 1 712 ? 12.424 -12.254 43.271 1.00 81.94 712 MET A N 1
ATOM 5725 C CA . MET A 1 712 ? 12.211 -11.542 44.535 1.00 81.94 712 MET A CA 1
ATOM 5726 C C . MET A 1 712 ? 10.786 -10.975 44.580 1.00 81.94 712 MET A C 1
ATOM 5728 O O . MET A 1 712 ? 10.440 -10.052 43.846 1.00 81.94 712 MET A O 1
ATOM 5732 N N . GLU A 1 713 ? 9.957 -11.526 45.462 1.00 76.88 713 GLU A N 1
ATOM 5733 C CA . GLU A 1 713 ? 8.602 -11.052 45.751 1.00 76.88 713 GLU A CA 1
ATOM 5734 C C . GLU A 1 713 ? 8.640 -9.983 46.855 1.00 76.88 713 GLU A C 1
ATOM 5736 O O . GLU A 1 713 ? 9.271 -10.192 47.891 1.00 76.88 713 GLU A O 1
ATOM 5741 N N . ILE A 1 714 ? 7.937 -8.855 46.684 1.00 80.00 714 ILE A N 1
ATOM 5742 C CA . ILE A 1 714 ? 7.838 -7.790 47.700 1.00 80.00 714 ILE A CA 1
ATOM 5743 C C . ILE A 1 714 ? 6.370 -7.409 47.913 1.00 80.00 714 ILE A C 1
ATOM 5745 O O . ILE A 1 714 ? 5.768 -6.695 47.112 1.00 80.00 714 ILE A O 1
ATOM 5749 N N . ALA A 1 715 ? 5.797 -7.852 49.031 1.00 67.25 715 ALA A N 1
ATOM 5750 C CA . ALA A 1 715 ? 4.437 -7.526 49.446 1.00 67.25 715 ALA A CA 1
ATOM 5751 C C . ALA A 1 715 ? 4.455 -6.443 50.538 1.00 67.25 715 ALA A C 1
ATOM 5753 O O . ALA A 1 715 ? 4.660 -6.722 51.724 1.00 67.25 715 ALA A O 1
ATOM 5754 N N . GLN A 1 716 ? 4.225 -5.194 50.132 1.00 61.66 716 GLN A N 1
ATOM 5755 C CA . GLN A 1 716 ? 4.044 -4.065 51.049 1.00 61.66 716 GLN A CA 1
ATOM 5756 C C . GLN A 1 716 ? 2.715 -4.196 51.812 1.00 61.66 716 GLN A C 1
ATOM 5758 O O . GLN A 1 716 ? 1.681 -4.514 51.216 1.00 61.66 716 GLN A O 1
ATOM 5763 N N . LEU A 1 717 ? 2.698 -3.871 53.113 1.00 48.62 717 LEU A N 1
ATOM 5764 C CA . LEU A 1 717 ? 1.433 -3.544 53.779 1.00 48.62 717 LEU A CA 1
ATOM 5765 C C . LEU A 1 717 ? 0.918 -2.236 53.165 1.00 48.62 717 LEU A C 1
ATOM 5767 O O . LEU A 1 717 ? 1.508 -1.175 53.349 1.00 48.62 717 LEU A O 1
ATOM 5771 N N . GLY A 1 718 ? -0.131 -2.359 52.350 1.00 43.78 718 GLY A N 1
ATOM 5772 C CA . GLY A 1 718 ? -0.488 -1.335 51.370 1.00 43.78 718 GLY A CA 1
ATOM 5773 C C . GLY A 1 718 ? -0.838 0.030 51.962 1.00 43.78 718 GLY A C 1
ATOM 5774 O O . GLY A 1 718 ? -1.484 0.127 53.007 1.00 43.78 718 GLY A O 1
ATOM 5775 N N . GLN A 1 719 ? -0.479 1.079 51.217 1.00 31.38 719 GLN A N 1
ATOM 5776 C CA . GLN A 1 719 ? -0.993 2.431 51.432 1.00 31.38 719 GLN A CA 1
ATOM 5777 C C . GLN A 1 719 ? -2.535 2.414 51.466 1.00 31.38 719 GLN A C 1
ATOM 5779 O O . GLN A 1 719 ? -3.151 1.691 50.674 1.00 31.38 719 GLN A O 1
ATOM 5784 N N . PRO A 1 720 ? -3.183 3.199 52.345 1.00 35.03 720 PRO A N 1
ATOM 5785 C CA . PRO A 1 720 ? -4.629 3.355 52.301 1.00 35.03 720 PRO A CA 1
ATOM 5786 C C . PRO A 1 720 ? -5.024 4.092 51.016 1.00 35.03 720 PRO A C 1
ATOM 5788 O O . PRO A 1 720 ? -4.532 5.187 50.743 1.00 35.03 720 PRO A O 1
ATOM 5791 N N . ILE A 1 721 ? -5.936 3.504 50.238 1.00 33.62 721 ILE A N 1
ATOM 5792 C CA . ILE A 1 721 ? -6.568 4.196 49.111 1.00 33.62 721 ILE A CA 1
ATOM 5793 C C . ILE A 1 721 ? -7.359 5.375 49.683 1.00 33.62 721 ILE A C 1
ATOM 5795 O O . ILE A 1 721 ? -8.212 5.197 50.554 1.00 33.62 721 ILE A O 1
ATOM 5799 N N . ALA A 1 722 ? -7.060 6.582 49.205 1.00 30.95 722 ALA A N 1
ATOM 5800 C CA . ALA A 1 722 ? -7.695 7.808 49.666 1.00 30.95 722 ALA A CA 1
ATOM 5801 C C . ALA A 1 722 ? -9.135 7.914 49.136 1.00 30.95 722 ALA A C 1
ATOM 5803 O O . ALA A 1 722 ? -9.392 8.573 48.131 1.00 30.95 722 ALA A O 1
ATOM 5804 N N . HIS A 1 723 ? -10.081 7.268 49.820 1.00 34.50 723 HIS A N 1
ATOM 5805 C CA . HIS A 1 723 ? -11.500 7.550 49.628 1.00 34.50 723 HIS A CA 1
ATOM 5806 C C . HIS A 1 723 ? -11.826 8.969 50.109 1.00 34.50 723 HIS A C 1
ATOM 5808 O O . HIS A 1 723 ? -11.442 9.379 51.206 1.00 34.50 723 HIS A O 1
ATOM 5814 N N . GLU A 1 724 ? -12.537 9.720 49.270 1.00 30.14 724 GLU A N 1
ATOM 5815 C CA . GLU A 1 724 ? -12.917 11.104 49.545 1.00 30.14 724 GLU A CA 1
ATOM 5816 C C . GLU A 1 724 ? -13.865 11.201 50.750 1.00 30.14 724 GLU A C 1
ATOM 5818 O O . GLU A 1 724 ? -14.779 10.391 50.922 1.00 30.14 724 GLU A O 1
ATOM 5823 N N . ALA A 1 725 ? -13.662 12.218 51.591 1.00 29.22 725 ALA A N 1
ATOM 5824 C CA . ALA A 1 725 ? -14.386 12.389 52.849 1.00 29.22 725 ALA A CA 1
ATOM 5825 C C . ALA A 1 725 ? -15.815 12.943 52.651 1.00 29.22 725 ALA A C 1
ATOM 5827 O O . ALA A 1 725 ? -16.109 14.094 52.979 1.00 29.22 725 ALA A O 1
ATOM 5828 N N . GLY A 1 726 ? -16.720 12.109 52.135 1.00 29.14 726 GLY A N 1
ATOM 5829 C CA . GLY A 1 726 ? -18.160 12.376 52.126 1.00 29.14 726 GLY A CA 1
ATOM 5830 C C . GLY A 1 726 ? -18.769 12.265 53.530 1.00 29.14 726 GLY A C 1
ATOM 5831 O O . GLY A 1 726 ? -18.604 11.254 54.209 1.00 29.14 726 GLY A O 1
ATOM 5832 N N . GLN A 1 727 ? -19.493 13.294 53.979 1.00 38.12 727 GLN A N 1
ATOM 5833 C CA . GLN A 1 727 ? -20.178 13.275 55.278 1.00 38.12 727 GLN A CA 1
ATOM 5834 C C . GLN A 1 727 ? -21.482 12.461 55.225 1.00 38.12 727 GLN A C 1
ATOM 5836 O O . GLN A 1 727 ? -22.390 12.783 54.463 1.00 38.12 727 GLN A O 1
ATOM 5841 N N . GLY A 1 728 ? -21.611 11.468 56.107 1.00 29.84 728 GLY A N 1
ATOM 5842 C CA . GLY A 1 728 ? -22.851 10.730 56.361 1.00 29.84 728 GLY A CA 1
ATOM 5843 C C . GLY A 1 728 ? -22.708 9.857 57.610 1.00 29.84 728 GLY A C 1
ATOM 5844 O O . GLY A 1 728 ? -21.707 9.164 57.754 1.00 29.84 728 GLY A O 1
ATOM 5845 N N . GLY A 1 729 ? -23.663 9.929 58.542 1.00 33.94 729 GLY A N 1
ATOM 5846 C CA . GLY A 1 729 ? -23.581 9.246 59.841 1.00 33.94 729 GLY A CA 1
ATOM 5847 C C . GLY A 1 729 ? -24.633 8.150 60.029 1.00 33.94 729 GLY A C 1
ATOM 5848 O O . GLY A 1 729 ? -25.759 8.281 59.554 1.00 33.94 729 GLY A O 1
ATOM 5849 N N . GLY A 1 730 ? -24.276 7.099 60.770 1.00 31.42 730 GLY A N 1
ATOM 5850 C CA . GLY A 1 730 ? -25.154 5.991 61.162 1.00 31.42 730 GLY A CA 1
ATOM 5851 C C . GLY A 1 730 ? -24.365 4.910 61.914 1.00 31.42 730 GLY A C 1
ATOM 5852 O O . GLY A 1 730 ? -23.213 4.658 61.575 1.00 31.42 730 GLY A O 1
ATOM 5853 N N . ASN A 1 731 ? -24.955 4.312 62.954 1.00 42.09 731 ASN A N 1
ATOM 5854 C CA . ASN A 1 731 ? -24.293 3.328 63.826 1.00 42.09 731 ASN A CA 1
ATOM 5855 C C . ASN A 1 731 ? -24.514 1.864 63.383 1.00 42.09 731 ASN A C 1
ATOM 5857 O O . ASN A 1 731 ? -25.413 1.566 62.603 1.00 42.09 731 ASN A O 1
ATOM 5861 N N . ASP A 1 732 ? -23.726 0.971 63.993 1.00 42.88 732 ASP A N 1
ATOM 5862 C CA . ASP A 1 732 ? -23.959 -0.474 64.159 1.00 42.88 732 ASP A CA 1
ATOM 5863 C C . ASP A 1 732 ? -23.975 -1.380 62.912 1.00 42.88 732 ASP A C 1
ATOM 5865 O O . ASP A 1 732 ? -24.939 -2.097 62.651 1.00 42.88 732 ASP A O 1
ATOM 5869 N N . SER A 1 733 ? -22.825 -1.481 62.228 1.00 44.94 733 SER A N 1
ATOM 5870 C CA . SER A 1 733 ? -22.450 -2.700 61.473 1.00 44.94 733 SER A CA 1
ATOM 5871 C C . SER A 1 733 ? -20.936 -2.857 61.204 1.00 44.94 733 SER A C 1
ATOM 5873 O O . SER A 1 733 ? -20.541 -3.442 60.197 1.00 44.94 733 SER A O 1
ATOM 5875 N N . SER A 1 734 ? -20.049 -2.310 62.044 1.00 53.44 734 SER A N 1
ATOM 5876 C CA . SER A 1 734 ? -18.613 -2.181 61.719 1.00 53.44 734 SER A CA 1
ATOM 5877 C C . SER A 1 734 ? -17.766 -3.448 61.930 1.00 53.44 734 SER A C 1
ATOM 5879 O O . SER A 1 734 ? -16.920 -3.757 61.095 1.00 53.44 734 SER A O 1
ATOM 5881 N N . ALA A 1 735 ? -17.975 -4.193 63.020 1.00 51.44 735 ALA A N 1
ATOM 5882 C CA . ALA A 1 735 ? -17.047 -5.250 63.446 1.00 51.44 735 ALA A CA 1
ATOM 5883 C C . ALA A 1 735 ? -16.970 -6.463 62.496 1.00 51.44 735 ALA A C 1
ATOM 5885 O O . ALA A 1 735 ? -15.880 -6.975 62.243 1.00 51.44 735 ALA A O 1
ATOM 5886 N N . ASP A 1 736 ? -18.103 -6.919 61.956 1.00 52.75 736 ASP A N 1
ATOM 5887 C CA . ASP A 1 736 ? -18.126 -8.093 61.072 1.00 52.75 736 ASP A CA 1
ATOM 5888 C C . ASP A 1 736 ? -17.782 -7.746 59.616 1.00 52.75 736 ASP A C 1
ATOM 5890 O O . ASP A 1 736 ? -17.200 -8.575 58.919 1.00 52.75 736 ASP A O 1
ATOM 5894 N N . ASN A 1 737 ? -18.037 -6.506 59.173 1.00 55.62 737 ASN A N 1
ATOM 5895 C CA . ASN A 1 737 ? -17.560 -6.028 57.872 1.00 55.62 737 ASN A CA 1
ATOM 5896 C C . ASN A 1 737 ? -16.027 -5.924 57.840 1.00 55.62 737 ASN A C 1
ATOM 5898 O O . ASN A 1 737 ? -15.421 -6.388 56.880 1.00 55.62 737 ASN A O 1
ATOM 5902 N N . LEU A 1 738 ? -15.393 -5.424 58.911 1.00 57.28 738 LEU A N 1
ATOM 5903 C CA . LEU A 1 738 ? -13.927 -5.405 59.030 1.00 57.28 738 LEU A CA 1
ATOM 5904 C C . LEU A 1 738 ? -13.322 -6.818 58.970 1.00 57.28 738 LEU A C 1
ATOM 5906 O O . LEU A 1 738 ? -12.351 -7.033 58.253 1.00 57.28 738 LEU A O 1
ATOM 5910 N N . LYS A 1 739 ? -13.926 -7.805 59.648 1.00 57.88 739 LYS A N 1
ATOM 5911 C CA . LYS A 1 739 ? -13.499 -9.214 59.539 1.00 57.88 739 LYS A CA 1
ATOM 5912 C C . LYS A 1 739 ? -13.691 -9.786 58.138 1.00 57.88 739 LYS A C 1
ATOM 5914 O O . LYS A 1 739 ? -12.867 -10.576 57.689 1.00 57.88 739 LYS A O 1
ATOM 5919 N N . LEU A 1 740 ? -14.787 -9.442 57.461 1.00 57.41 740 LEU A N 1
ATOM 5920 C CA . LEU A 1 740 ? -15.039 -9.899 56.096 1.00 57.41 740 LEU A CA 1
ATOM 5921 C C . LEU A 1 740 ? -13.998 -9.320 55.130 1.00 57.41 740 LEU A C 1
ATOM 5923 O O . LEU A 1 740 ? -13.461 -10.052 54.305 1.00 57.41 740 LEU A O 1
ATOM 5927 N N . GLU A 1 741 ? -13.670 -8.038 55.276 1.00 57.56 741 GLU A N 1
ATOM 5928 C CA . GLU A 1 741 ? -12.638 -7.346 54.502 1.00 57.56 741 GLU A CA 1
ATOM 5929 C C . GLU A 1 741 ? -11.233 -7.913 54.782 1.00 57.56 741 GLU A C 1
ATOM 5931 O O . GLU A 1 741 ? -10.468 -8.153 53.848 1.00 57.56 741 GLU A O 1
ATOM 5936 N N . GLU A 1 742 ? -10.919 -8.233 56.042 1.00 61.59 742 GLU A N 1
ATOM 5937 C CA . GLU A 1 742 ? -9.679 -8.907 56.449 1.00 61.59 742 GLU A CA 1
ATOM 5938 C C . GLU A 1 742 ? -9.567 -10.321 55.848 1.00 61.59 742 GLU A C 1
ATOM 5940 O O . GLU A 1 742 ? -8.566 -10.627 55.197 1.00 61.59 742 GLU A O 1
ATOM 5945 N N . MET A 1 743 ? -10.617 -11.148 55.944 1.00 63.28 743 MET A N 1
ATOM 5946 C CA . MET A 1 743 ? -10.661 -12.482 55.320 1.00 63.28 743 MET A CA 1
ATOM 5947 C C . MET A 1 743 ? -10.590 -12.423 53.786 1.00 63.28 743 MET A C 1
ATOM 5949 O O . MET A 1 743 ? -9.950 -13.272 53.168 1.00 63.28 743 MET A O 1
ATOM 5953 N N . VAL A 1 744 ? -11.211 -11.426 53.145 1.00 66.00 744 VAL A N 1
ATOM 5954 C CA . VAL A 1 744 ? -11.109 -11.214 51.688 1.00 66.00 744 VAL A CA 1
ATOM 5955 C C . VAL A 1 744 ? -9.688 -10.801 51.294 1.00 66.00 744 VAL A C 1
ATOM 5957 O O . VAL A 1 744 ? -9.181 -11.257 50.268 1.00 66.00 744 VAL A O 1
ATOM 5960 N N . ARG A 1 745 ? -9.008 -9.991 52.113 1.00 57.72 745 ARG A N 1
ATOM 5961 C CA . ARG A 1 745 ? -7.616 -9.574 51.888 1.00 57.72 745 ARG A CA 1
ATOM 5962 C C . ARG A 1 745 ? -6.630 -10.729 52.088 1.00 57.72 745 ARG A C 1
ATOM 5964 O O . ARG A 1 745 ? -5.711 -10.881 51.284 1.00 57.72 745 ARG A O 1
ATOM 5971 N N . GLU A 1 746 ? -6.853 -11.572 53.095 1.00 66.31 746 GLU A N 1
ATOM 5972 C CA . GLU A 1 746 ? -6.090 -12.804 53.326 1.00 66.31 746 GLU A CA 1
ATOM 5973 C C . GLU A 1 746 ? -6.299 -13.818 52.187 1.00 66.31 746 GLU A C 1
ATOM 5975 O O . GLU A 1 746 ? -5.325 -14.303 51.608 1.00 66.31 746 GLU A O 1
ATOM 5980 N N . LEU A 1 747 ? -7.550 -14.058 51.776 1.00 62.19 747 LEU A N 1
ATOM 5981 C CA . LEU A 1 747 ? -7.881 -14.929 50.645 1.00 62.19 747 LEU A CA 1
ATOM 5982 C C . LEU A 1 747 ? -7.282 -14.417 49.328 1.00 62.19 747 LEU A C 1
ATOM 5984 O O . LEU A 1 747 ? -6.740 -15.207 48.560 1.00 62.19 747 LEU A O 1
ATOM 5988 N N . SER A 1 748 ? -7.336 -13.107 49.073 1.00 58.72 748 SER A N 1
ATOM 5989 C CA . SER A 1 748 ? -6.728 -12.482 47.891 1.00 58.72 748 SER A CA 1
ATOM 5990 C C . SER A 1 748 ? -5.204 -12.663 47.871 1.00 58.72 748 SER A C 1
ATOM 5992 O O . SER A 1 748 ? -4.632 -13.028 46.841 1.00 58.72 748 SER A O 1
ATOM 5994 N N . SER A 1 749 ? -4.542 -12.511 49.024 1.00 55.62 749 SER A N 1
ATOM 5995 C CA . SER A 1 749 ? -3.106 -12.779 49.170 1.00 55.62 749 SER A CA 1
ATOM 5996 C C . SER A 1 749 ? -2.768 -14.255 48.918 1.00 55.62 749 SER A C 1
ATOM 5998 O O . SER A 1 749 ? -1.846 -14.546 48.154 1.00 55.62 749 SER A O 1
ATOM 6000 N N . ALA A 1 750 ? -3.544 -15.187 49.480 1.00 59.91 750 ALA A N 1
ATOM 6001 C CA . ALA A 1 750 ? -3.359 -16.622 49.267 1.00 59.91 750 ALA A CA 1
ATOM 6002 C C . ALA A 1 750 ? -3.587 -17.035 47.801 1.00 59.91 750 ALA A C 1
ATOM 6004 O O . ALA A 1 750 ? -2.796 -17.789 47.238 1.00 59.91 750 ALA A O 1
ATOM 6005 N N . LEU A 1 751 ? -4.628 -16.507 47.152 1.00 58.09 751 LEU A N 1
ATOM 6006 C CA . LEU A 1 751 ? -4.963 -16.812 45.757 1.00 58.09 751 LEU A CA 1
ATOM 6007 C C . LEU A 1 751 ? -3.932 -16.210 44.785 1.00 58.09 751 LEU A C 1
ATOM 6009 O O . LEU A 1 751 ? -3.554 -16.855 43.809 1.00 58.09 751 LEU A O 1
ATOM 6013 N N . THR A 1 752 ? -3.386 -15.034 45.110 1.00 57.34 752 THR A N 1
ATOM 6014 C CA . THR A 1 752 ? -2.235 -14.449 44.401 1.00 57.34 752 THR A CA 1
ATOM 6015 C C . THR A 1 752 ? -0.987 -15.326 44.540 1.00 57.34 752 THR A C 1
ATOM 6017 O O . THR A 1 752 ? -0.296 -15.548 43.549 1.00 57.34 752 THR A O 1
ATOM 6020 N N . SER A 1 753 ? -0.713 -15.876 45.728 1.00 56.03 753 SER A N 1
ATOM 6021 C CA . SER A 1 753 ? 0.413 -16.798 45.941 1.00 56.03 753 SER A CA 1
ATOM 6022 C C . SER A 1 753 ? 0.249 -18.104 45.150 1.00 56.03 753 SER A C 1
ATOM 6024 O O . SER A 1 753 ? 1.180 -18.514 44.462 1.00 56.03 753 SER A O 1
ATOM 6026 N N . VAL A 1 754 ? -0.950 -18.702 45.145 1.00 65.88 754 VAL A N 1
ATOM 6027 C CA . VAL A 1 754 ? -1.253 -19.896 44.329 1.00 65.88 754 VAL A CA 1
ATOM 6028 C C . VAL A 1 754 ? -1.068 -19.621 42.833 1.00 65.88 754 VAL A C 1
ATOM 6030 O O . VAL A 1 754 ? -0.518 -20.468 42.134 1.00 65.88 754 VAL A O 1
ATOM 6033 N N . LYS A 1 755 ? -1.453 -18.434 42.339 1.00 61.34 755 LYS A N 1
ATOM 6034 C CA . LYS A 1 755 ? -1.214 -18.046 40.940 1.00 61.34 755 LYS A CA 1
ATOM 6035 C C . LYS A 1 755 ? 0.281 -18.044 40.591 1.00 61.34 755 LYS A C 1
ATOM 6037 O O . LYS A 1 755 ? 0.656 -18.616 39.574 1.00 61.34 755 LYS A O 1
ATOM 6042 N N . HIS A 1 756 ? 1.130 -17.455 41.437 1.00 55.00 756 HIS A N 1
ATOM 6043 C CA . HIS A 1 756 ? 2.576 -17.397 41.182 1.00 55.00 756 HIS A CA 1
ATOM 6044 C C . HIS A 1 756 ? 3.242 -18.784 41.275 1.00 55.00 756 HIS A C 1
ATOM 6046 O O . HIS A 1 756 ? 4.131 -19.082 40.482 1.00 55.00 756 HIS A O 1
ATOM 6052 N N . GLU A 1 757 ? 2.777 -19.669 42.167 1.00 63.78 757 GLU A N 1
ATOM 6053 C CA . GLU A 1 757 ? 3.204 -21.081 42.190 1.00 63.78 757 GLU A CA 1
ATOM 6054 C C . GLU A 1 757 ? 2.844 -21.810 40.877 1.00 63.78 757 GLU A C 1
ATOM 6056 O O . GLU A 1 757 ? 3.654 -22.580 40.360 1.00 63.78 757 GLU A O 1
ATOM 6061 N N . GLN A 1 758 ? 1.669 -21.543 40.287 1.00 60.59 758 GLN A N 1
ATOM 6062 C CA . GLN A 1 758 ? 1.299 -22.100 38.977 1.00 60.59 758 GLN A CA 1
ATOM 6063 C C . GLN A 1 758 ? 2.165 -21.536 37.841 1.00 60.59 758 GLN A C 1
ATOM 6065 O O . GLN A 1 758 ? 2.693 -22.311 37.046 1.00 60.59 758 GLN A O 1
ATOM 6070 N N . GLU A 1 759 ? 2.377 -20.218 37.794 1.00 59.78 759 GLU A N 1
ATOM 6071 C CA . GLU A 1 759 ? 3.234 -19.576 36.784 1.00 59.78 759 GLU A CA 1
ATOM 6072 C C . GLU A 1 759 ? 4.690 -20.079 36.871 1.00 59.78 759 GLU A C 1
ATOM 6074 O O . GLU A 1 759 ? 5.322 -20.331 35.843 1.00 59.78 759 GLU A O 1
ATOM 6079 N N . TYR A 1 760 ? 5.203 -20.339 38.079 1.00 61.69 760 TYR A N 1
ATOM 6080 C CA . TYR A 1 760 ? 6.500 -20.991 38.287 1.00 61.69 760 TYR A CA 1
ATOM 6081 C C . TYR A 1 760 ? 6.529 -22.438 37.766 1.00 61.69 760 TYR A C 1
ATOM 6083 O O . TYR A 1 760 ? 7.476 -22.821 37.072 1.00 61.69 760 TYR A O 1
ATOM 6091 N N . MET A 1 761 ? 5.494 -23.246 38.036 1.00 60.66 761 MET A N 1
ATOM 6092 C CA . MET A 1 761 ? 5.423 -24.617 37.512 1.00 60.66 761 MET A CA 1
ATOM 6093 C C . MET A 1 761 ? 5.334 -24.662 35.979 1.00 60.66 761 MET A C 1
ATOM 6095 O O . MET A 1 761 ? 5.992 -25.506 35.373 1.00 60.66 761 MET A O 1
ATOM 6099 N N . GLU A 1 762 ? 4.606 -23.741 35.338 1.00 64.38 762 GLU A N 1
ATOM 6100 C CA . GLU A 1 762 ? 4.553 -23.641 33.871 1.00 64.38 762 GLU A CA 1
ATOM 6101 C C . GLU A 1 762 ? 5.914 -23.290 33.252 1.00 64.38 762 GLU A C 1
ATOM 6103 O O . GLU A 1 762 ? 6.312 -23.878 32.241 1.00 64.38 762 GLU A O 1
ATOM 6108 N N . VAL A 1 763 ? 6.650 -22.347 33.852 1.00 57.88 763 VAL A N 1
ATOM 6109 C CA . VAL A 1 763 ? 8.017 -22.001 33.427 1.00 57.88 763 VAL A CA 1
ATOM 6110 C C . VAL A 1 763 ? 8.938 -23.215 33.570 1.00 57.88 763 VAL A C 1
ATOM 6112 O O . VAL A 1 763 ? 9.673 -23.546 32.635 1.00 57.88 763 VAL A O 1
ATOM 6115 N N . ARG A 1 764 ? 8.851 -23.933 34.694 1.00 69.38 764 ARG A N 1
ATOM 6116 C CA . ARG A 1 764 ? 9.661 -25.126 34.972 1.00 69.38 764 ARG A CA 1
ATOM 6117 C C . ARG A 1 764 ? 9.356 -26.286 34.020 1.00 69.38 764 ARG A C 1
ATOM 6119 O O . ARG A 1 764 ? 10.287 -26.917 33.518 1.00 69.38 764 ARG A O 1
ATOM 6126 N N . GLU A 1 765 ? 8.084 -26.538 33.698 1.00 65.50 765 GLU A N 1
ATOM 6127 C CA . GLU A 1 765 ? 7.709 -27.533 32.681 1.00 65.50 765 GLU A CA 1
ATOM 6128 C C . GLU A 1 765 ? 8.263 -27.143 31.304 1.00 65.50 765 GLU A C 1
ATOM 6130 O O . GLU A 1 765 ? 8.878 -27.971 30.629 1.00 65.50 765 GLU A O 1
ATOM 6135 N N . ARG A 1 766 ? 8.123 -25.870 30.907 1.00 68.81 766 ARG A N 1
ATOM 6136 C CA . ARG A 1 766 ? 8.628 -25.344 29.628 1.00 68.81 766 ARG A CA 1
ATOM 6137 C C . ARG A 1 766 ? 10.142 -25.534 29.482 1.00 68.81 766 ARG A C 1
ATOM 6139 O O . ARG A 1 766 ? 10.598 -25.948 28.415 1.00 68.81 766 ARG A O 1
ATOM 6146 N N . VAL A 1 767 ? 10.908 -25.297 30.550 1.00 60.12 767 VAL A N 1
ATOM 6147 C CA . VAL A 1 767 ? 12.364 -25.526 30.588 1.00 60.12 767 VAL A CA 1
ATOM 6148 C C . VAL A 1 767 ? 12.698 -27.017 30.476 1.00 60.12 767 VAL A C 1
ATOM 6150 O O . VAL A 1 767 ? 13.440 -27.404 29.570 1.00 60.12 767 VAL A O 1
ATOM 6153 N N . HIS A 1 768 ? 12.113 -27.885 31.311 1.00 65.81 768 HIS A N 1
ATOM 6154 C CA . HIS A 1 768 ? 12.364 -29.334 31.233 1.00 65.81 768 HIS A CA 1
ATOM 6155 C C . HIS A 1 768 ? 11.980 -29.931 29.873 1.00 65.81 768 HIS A C 1
ATOM 6157 O O . HIS A 1 768 ? 12.693 -30.787 29.341 1.00 65.81 768 HIS A O 1
ATOM 6163 N N . ARG A 1 769 ? 10.881 -29.455 29.281 1.00 69.62 769 ARG A N 1
ATOM 6164 C CA . ARG A 1 769 ? 10.432 -29.860 27.951 1.00 69.62 769 ARG A CA 1
ATOM 6165 C C . ARG A 1 769 ? 11.413 -29.431 26.861 1.00 69.62 769 ARG A C 1
ATOM 6167 O O . ARG A 1 769 ? 11.778 -30.268 26.039 1.00 69.62 769 ARG A O 1
ATOM 6174 N N . SER A 1 770 ? 11.901 -28.189 26.900 1.00 63.72 770 SER A N 1
ATOM 6175 C CA . SER A 1 770 ? 12.942 -27.694 25.986 1.00 63.72 770 SER A CA 1
ATOM 6176 C C . SER A 1 770 ? 14.216 -28.548 26.056 1.00 63.72 770 SER A C 1
ATOM 6178 O O . SER A 1 770 ? 14.715 -29.008 25.029 1.00 63.72 770 SER A O 1
ATOM 6180 N N . ILE A 1 771 ? 14.699 -28.861 27.266 1.00 65.00 771 ILE A N 1
ATOM 6181 C CA . ILE A 1 771 ? 15.880 -29.718 27.482 1.00 65.00 771 ILE A CA 1
ATOM 6182 C C . ILE A 1 771 ? 15.670 -31.120 26.881 1.00 65.00 771 ILE A C 1
ATOM 6184 O O . ILE A 1 771 ? 16.568 -31.657 26.222 1.00 65.00 771 ILE A O 1
ATOM 6188 N N . ASN A 1 772 ? 14.484 -31.706 27.063 1.00 66.31 772 ASN A N 1
ATOM 6189 C CA . ASN A 1 772 ? 14.141 -33.025 26.531 1.00 66.31 772 ASN A CA 1
ATOM 6190 C C . ASN A 1 772 ? 14.050 -33.024 24.990 1.00 66.31 772 ASN A C 1
ATOM 6192 O O . ASN A 1 772 ? 14.658 -33.866 24.330 1.00 66.31 772 ASN A O 1
ATOM 6196 N N . GLU A 1 773 ? 13.364 -32.041 24.398 1.00 70.25 773 GLU A N 1
ATOM 6197 C CA . GLU A 1 773 ? 13.233 -31.897 22.941 1.00 70.25 773 GLU A CA 1
ATOM 6198 C C . GLU A 1 773 ? 14.596 -31.609 22.268 1.00 70.25 773 GLU A C 1
ATOM 6200 O O . GLU A 1 773 ? 14.918 -32.209 21.238 1.00 70.25 773 GLU A O 1
ATOM 6205 N N . ASN A 1 774 ? 15.456 -30.795 22.894 1.00 68.62 774 ASN A N 1
ATOM 6206 C CA . ASN A 1 774 ? 16.839 -30.528 22.468 1.00 68.62 774 ASN A CA 1
ATOM 6207 C C . ASN A 1 774 ? 17.705 -31.804 22.526 1.00 68.62 774 ASN A C 1
ATOM 6209 O O . ASN A 1 774 ? 18.403 -32.133 21.565 1.00 68.62 774 ASN A O 1
ATOM 6213 N N . THR A 1 775 ? 17.609 -32.577 23.613 1.00 69.06 775 THR A N 1
ATOM 6214 C CA . THR A 1 775 ? 18.331 -33.853 23.772 1.00 69.06 775 THR A CA 1
ATOM 6215 C C . THR A 1 775 ? 17.891 -34.885 22.732 1.00 69.06 775 THR A C 1
ATOM 6217 O O . THR A 1 775 ? 18.737 -35.485 22.066 1.00 69.06 775 THR A O 1
ATOM 6220 N N . ASN A 1 776 ? 16.581 -35.043 22.524 1.00 75.12 776 ASN A N 1
ATOM 6221 C CA . ASN A 1 776 ? 16.019 -35.924 21.499 1.00 75.12 776 ASN A CA 1
ATOM 6222 C C . ASN A 1 776 ? 16.496 -35.533 20.086 1.00 75.12 776 ASN A C 1
ATOM 6224 O O . ASN A 1 776 ? 16.971 -36.381 19.332 1.00 75.12 776 ASN A O 1
ATOM 6228 N N . SER A 1 777 ? 16.459 -34.238 19.752 1.00 69.75 777 SER A N 1
ATOM 6229 C CA . SER A 1 777 ? 16.942 -33.715 18.466 1.00 69.75 777 SER A CA 1
ATOM 6230 C C . SER A 1 777 ? 18.423 -34.041 18.217 1.00 69.75 777 SER A C 1
ATOM 6232 O O . SER A 1 777 ? 18.777 -34.536 17.144 1.00 69.75 777 SER A O 1
ATOM 6234 N N . ARG A 1 778 ? 19.291 -33.872 19.229 1.00 78.25 778 ARG A N 1
ATOM 6235 C CA . ARG A 1 778 ? 20.719 -34.243 19.143 1.00 78.25 778 ARG A CA 1
ATOM 6236 C C . ARG A 1 778 ? 20.917 -35.738 18.880 1.00 78.25 778 ARG A C 1
ATOM 6238 O O . ARG A 1 778 ? 21.749 -36.092 18.048 1.00 78.25 778 ARG A O 1
ATOM 6245 N N . VAL A 1 779 ? 20.160 -36.609 19.554 1.00 81.56 779 VAL A N 1
ATOM 6246 C CA . VAL A 1 779 ? 20.234 -38.072 19.363 1.00 81.56 779 VAL A CA 1
ATOM 6247 C C . VAL A 1 779 ? 19.784 -38.473 17.954 1.00 81.56 779 VAL A C 1
ATOM 6249 O O . VAL A 1 779 ? 20.468 -39.254 17.293 1.00 81.56 779 VAL A O 1
ATOM 6252 N N . VAL A 1 780 ? 18.686 -37.897 17.454 1.00 78.81 780 VAL A N 1
ATOM 6253 C CA . VAL A 1 780 ? 18.196 -38.143 16.086 1.00 78.81 780 VAL A CA 1
ATOM 6254 C C . VAL A 1 780 ? 19.213 -37.679 15.036 1.00 78.81 780 VAL A C 1
ATOM 6256 O O . VAL A 1 780 ? 19.485 -38.415 14.087 1.00 78.81 780 VAL A O 1
ATOM 6259 N N . LEU A 1 781 ? 19.828 -36.504 15.214 1.00 74.06 781 LEU A N 1
ATOM 6260 C CA . LEU A 1 781 ? 20.850 -35.997 14.293 1.00 74.06 781 LEU A CA 1
ATOM 6261 C C . LEU A 1 781 ? 22.093 -36.907 14.252 1.00 74.06 781 LEU A C 1
ATOM 6263 O O . LEU A 1 781 ? 22.620 -37.177 13.171 1.00 74.06 781 LEU A O 1
ATOM 6267 N N . TRP A 1 782 ? 22.532 -37.424 15.406 1.00 85.25 782 TRP A N 1
ATOM 6268 C CA . TRP A 1 782 ? 23.632 -38.392 15.486 1.00 85.25 782 TRP A CA 1
ATOM 6269 C C . TRP A 1 782 ? 23.310 -39.708 14.769 1.00 85.25 782 TRP A C 1
ATOM 6271 O O . TRP A 1 782 ? 24.123 -40.170 13.971 1.00 85.25 782 TRP A O 1
ATOM 6281 N N . ALA A 1 783 ? 22.111 -40.267 14.962 1.00 82.50 783 ALA A N 1
ATOM 6282 C CA . ALA A 1 783 ? 21.689 -41.487 14.268 1.00 82.50 783 ALA A CA 1
ATOM 6283 C C . ALA A 1 783 ? 21.636 -41.308 12.734 1.00 82.50 783 ALA A C 1
ATOM 6285 O O . ALA A 1 783 ? 22.026 -42.204 11.980 1.00 82.50 783 ALA A O 1
ATOM 6286 N N . ILE A 1 784 ? 21.209 -40.132 12.254 1.00 86.12 784 ILE A N 1
ATOM 6287 C CA . ILE A 1 784 ? 21.242 -39.784 10.823 1.00 86.12 784 ILE A CA 1
ATOM 6288 C C . ILE A 1 784 ? 22.691 -39.694 10.317 1.00 86.12 784 ILE A C 1
ATOM 6290 O O . ILE A 1 784 ? 22.998 -40.214 9.242 1.00 86.12 784 ILE A O 1
ATOM 6294 N N . PHE A 1 785 ? 23.597 -39.079 11.084 1.00 86.25 785 PHE A N 1
ATOM 6295 C CA . PHE A 1 785 ? 25.015 -38.991 10.726 1.00 86.25 785 PHE A CA 1
ATOM 6296 C C . PHE A 1 785 ? 25.675 -40.376 10.623 1.00 86.25 785 PHE A C 1
ATOM 6298 O O . PHE A 1 785 ? 26.339 -40.659 9.624 1.00 86.25 785 PHE A O 1
ATOM 6305 N N . GLU A 1 786 ? 25.442 -41.271 11.588 1.00 87.81 786 GLU A N 1
ATOM 6306 C CA . GLU A 1 786 ? 25.948 -42.652 11.546 1.00 87.81 786 GLU A CA 1
ATOM 6307 C C . GLU A 1 786 ? 25.446 -43.415 10.309 1.00 87.81 786 GLU A C 1
ATOM 6309 O O . GLU A 1 786 ? 26.237 -44.061 9.613 1.00 87.81 786 GLU A O 1
ATOM 6314 N N . ALA A 1 787 ? 24.160 -43.281 9.968 1.00 88.19 787 ALA A N 1
ATOM 6315 C CA . ALA A 1 787 ? 23.587 -43.888 8.767 1.00 88.19 787 ALA A CA 1
ATOM 6316 C C . ALA A 1 787 ? 24.235 -43.363 7.469 1.00 88.19 787 ALA A C 1
ATOM 6318 O O . ALA A 1 787 ? 24.535 -44.148 6.564 1.00 88.19 787 ALA A O 1
ATOM 6319 N N . VAL A 1 788 ? 24.514 -42.055 7.382 1.00 89.19 788 VAL A N 1
ATOM 6320 C CA . VAL A 1 788 ? 25.218 -41.444 6.238 1.00 89.19 788 VAL A CA 1
ATOM 6321 C C . VAL A 1 788 ? 26.665 -41.939 6.142 1.00 89.19 788 VAL A C 1
ATOM 6323 O O . VAL A 1 788 ? 27.126 -42.271 5.044 1.00 89.19 788 VAL A O 1
ATOM 6326 N N . VAL A 1 789 ? 27.378 -42.060 7.267 1.00 90.50 789 VAL A N 1
ATOM 6327 C CA . VAL A 1 789 ? 28.744 -42.611 7.298 1.00 90.50 789 VAL A CA 1
ATOM 6328 C C . VAL A 1 789 ? 28.752 -44.055 6.789 1.00 90.50 789 VAL A C 1
ATOM 6330 O O . VAL A 1 789 ? 29.515 -44.364 5.869 1.00 90.50 789 VAL A O 1
ATOM 6333 N N . LEU A 1 790 ? 27.859 -44.917 7.289 1.00 92.56 790 LEU A N 1
ATOM 6334 C CA . LEU A 1 790 ? 27.742 -46.314 6.849 1.00 92.56 790 LEU A CA 1
ATOM 6335 C C . LEU A 1 790 ? 27.412 -46.432 5.351 1.00 92.56 790 LEU A C 1
ATOM 6337 O O . LEU A 1 790 ? 28.052 -47.208 4.628 1.00 92.56 790 LEU A O 1
ATOM 6341 N N . ALA A 1 791 ? 26.468 -45.628 4.852 1.00 90.44 791 ALA A N 1
ATOM 6342 C CA . ALA A 1 791 ? 26.135 -45.582 3.430 1.00 90.44 791 ALA A CA 1
ATOM 6343 C C . ALA A 1 791 ? 27.341 -45.153 2.572 1.00 90.44 791 ALA A C 1
ATOM 6345 O O . ALA A 1 791 ? 27.642 -45.796 1.562 1.00 90.44 791 ALA A O 1
ATOM 6346 N N . SER A 1 792 ? 28.085 -44.125 2.999 1.00 87.50 792 SER A N 1
ATOM 6347 C CA . SER A 1 792 ? 29.281 -43.650 2.289 1.00 87.50 792 SER A CA 1
ATOM 6348 C C . SER A 1 792 ? 30.393 -44.708 2.233 1.00 87.50 792 SER A C 1
ATOM 6350 O O . SER A 1 792 ? 30.996 -44.912 1.176 1.00 87.50 792 SER A O 1
ATOM 6352 N N . MET A 1 793 ? 30.611 -45.455 3.324 1.00 91.31 793 MET A N 1
ATOM 6353 C CA . MET A 1 793 ? 31.570 -46.564 3.362 1.00 91.31 793 MET A CA 1
ATOM 6354 C C . MET A 1 793 ? 31.165 -47.689 2.406 1.00 91.31 793 MET A C 1
ATOM 6356 O O . MET A 1 793 ? 32.009 -48.194 1.666 1.00 91.31 793 MET A O 1
ATOM 6360 N N . THR A 1 794 ? 29.878 -48.038 2.368 1.00 92.69 794 THR A N 1
ATOM 6361 C CA . THR A 1 794 ? 29.346 -49.085 1.480 1.00 92.69 794 THR A CA 1
ATOM 6362 C C . THR A 1 794 ? 29.520 -48.703 0.006 1.00 92.69 794 THR A C 1
ATOM 6364 O O . THR A 1 794 ? 30.031 -49.495 -0.789 1.00 92.69 794 THR A O 1
ATOM 6367 N N . VAL A 1 795 ? 29.190 -47.459 -0.365 1.00 89.62 795 VAL A N 1
ATOM 6368 C CA . VAL A 1 795 ? 29.407 -46.936 -1.728 1.00 89.62 795 VAL A CA 1
ATOM 6369 C C . VAL A 1 795 ? 30.899 -46.916 -2.088 1.00 89.62 795 VAL A C 1
ATOM 6371 O O . VAL A 1 795 ? 31.272 -47.334 -3.187 1.00 89.62 795 VAL A O 1
ATOM 6374 N N . GLY A 1 796 ? 31.767 -46.500 -1.160 1.00 89.12 796 GLY A N 1
ATOM 6375 C CA . GLY A 1 796 ? 33.221 -46.508 -1.343 1.00 89.12 796 GLY A CA 1
ATOM 6376 C C . GLY A 1 796 ? 33.795 -47.910 -1.582 1.00 89.12 796 GLY A C 1
ATOM 6377 O O . GLY A 1 796 ? 34.609 -48.096 -2.489 1.00 89.12 796 GLY A O 1
ATOM 6378 N N . GLN A 1 797 ? 33.331 -48.911 -0.827 1.00 88.94 797 GLN A N 1
ATOM 6379 C CA . GLN A 1 797 ? 33.711 -50.318 -1.003 1.00 88.94 797 GLN A CA 1
ATOM 6380 C C . GLN A 1 797 ? 33.271 -50.866 -2.369 1.00 88.94 797 GLN A C 1
ATOM 6382 O O . GLN A 1 797 ? 34.078 -51.483 -3.067 1.00 88.94 797 GLN A O 1
ATOM 6387 N N . ILE A 1 798 ? 32.029 -50.593 -2.789 1.00 90.19 798 ILE A N 1
ATOM 6388 C CA . ILE A 1 798 ? 31.499 -51.011 -4.099 1.00 90.19 798 ILE A CA 1
ATOM 6389 C C . ILE A 1 798 ? 32.307 -50.378 -5.242 1.00 90.19 798 ILE A C 1
ATOM 6391 O O . ILE A 1 798 ? 32.705 -51.076 -6.179 1.00 90.19 798 ILE A O 1
ATOM 6395 N N . PHE A 1 799 ? 32.602 -49.076 -5.159 1.00 86.31 799 PHE A N 1
ATOM 6396 C CA . PHE A 1 799 ? 33.412 -48.375 -6.160 1.00 86.31 799 PHE A CA 1
ATOM 6397 C C . PHE A 1 799 ? 34.840 -48.934 -6.241 1.00 86.31 799 PHE A C 1
ATOM 6399 O O . PHE A 1 799 ? 35.349 -49.173 -7.339 1.00 86.31 799 PHE A O 1
ATOM 6406 N N . TYR A 1 800 ? 35.474 -49.190 -5.091 1.00 83.75 800 TYR A N 1
ATOM 6407 C CA . TYR A 1 800 ? 36.813 -49.774 -5.026 1.00 83.75 800 TYR A CA 1
ATOM 6408 C C . TYR A 1 800 ? 36.856 -51.177 -5.648 1.00 83.75 800 TYR A C 1
ATOM 6410 O O . TYR A 1 800 ? 37.704 -51.438 -6.501 1.00 83.75 800 TYR A O 1
ATOM 6418 N N . LEU A 1 801 ? 35.912 -52.055 -5.286 1.00 83.81 801 LEU A N 1
ATOM 6419 C CA . LEU A 1 801 ? 35.811 -53.410 -5.835 1.00 83.81 801 LEU A CA 1
ATOM 6420 C C . LEU A 1 801 ? 35.584 -53.397 -7.350 1.00 83.81 801 LEU A C 1
ATOM 6422 O O . LEU A 1 801 ? 36.312 -54.070 -8.079 1.00 83.81 801 LEU A O 1
ATOM 6426 N N . LYS A 1 802 ? 34.632 -52.596 -7.848 1.00 79.88 802 LYS A N 1
ATOM 6427 C CA . LYS A 1 802 ? 34.358 -52.495 -9.290 1.00 79.88 802 LYS A CA 1
ATOM 6428 C C . LYS A 1 802 ? 35.611 -52.077 -10.069 1.00 79.88 802 LYS A C 1
ATOM 6430 O O . LYS A 1 802 ? 35.993 -52.737 -11.035 1.00 79.88 802 LYS A O 1
ATOM 6435 N N . ARG A 1 803 ? 36.302 -51.040 -9.588 1.00 76.62 803 ARG A N 1
ATOM 6436 C CA . ARG A 1 803 ? 37.534 -50.516 -10.192 1.00 76.62 803 ARG A CA 1
ATOM 6437 C C . ARG A 1 803 ? 38.727 -51.474 -10.079 1.00 76.62 803 ARG A C 1
ATOM 6439 O O . ARG A 1 803 ? 39.616 -51.432 -10.925 1.00 76.62 803 ARG A O 1
ATOM 6446 N N . PHE A 1 804 ? 38.760 -52.347 -9.070 1.00 79.31 804 PHE A N 1
ATOM 6447 C CA . PHE A 1 804 ? 39.775 -53.399 -8.945 1.00 79.31 804 PHE A CA 1
ATOM 6448 C C . PHE A 1 804 ? 39.627 -54.471 -10.039 1.00 79.31 804 PHE A C 1
ATOM 6450 O O . PHE A 1 804 ? 40.629 -54.916 -10.596 1.00 79.31 804 PHE A O 1
ATOM 6457 N N . PHE A 1 805 ? 38.392 -54.843 -10.399 1.00 72.50 805 PHE A N 1
ATOM 6458 C CA . PHE A 1 805 ? 38.132 -55.839 -11.448 1.00 72.50 805 PHE A CA 1
ATOM 6459 C C . PHE A 1 805 ? 38.222 -55.289 -12.882 1.00 72.50 805 PHE A C 1
ATOM 6461 O O . PHE A 1 805 ? 38.556 -56.047 -13.791 1.00 72.50 805 PHE A O 1
ATOM 6468 N N . GLU A 1 806 ? 37.998 -53.989 -13.102 1.00 67.50 806 GLU A N 1
ATOM 6469 C CA . GLU A 1 806 ? 38.189 -53.358 -14.422 1.00 67.50 806 GLU A CA 1
ATOM 6470 C C . GLU A 1 806 ? 39.658 -53.412 -14.898 1.00 67.50 806 GLU A C 1
ATOM 6472 O O . GLU A 1 806 ? 39.922 -53.565 -16.091 1.00 67.50 806 GLU A O 1
ATOM 6477 N N . VAL A 1 807 ? 40.639 -53.364 -13.987 1.00 58.97 807 VAL A N 1
ATOM 6478 C CA . VAL A 1 807 ? 42.076 -53.304 -14.330 1.00 58.97 807 VAL A CA 1
ATOM 6479 C C . VAL A 1 807 ? 42.722 -54.700 -14.396 1.00 58.97 807 VAL A C 1
ATOM 6481 O O . VAL A 1 807 ? 43.772 -54.938 -13.796 1.00 58.97 807 VAL A O 1
ATOM 6484 N N . ARG A 1 808 ? 42.124 -55.652 -15.138 1.00 55.81 808 ARG A N 1
ATOM 6485 C CA . ARG A 1 808 ? 42.814 -56.923 -15.469 1.00 55.81 808 ARG A CA 1
ATOM 6486 C C . ARG A 1 808 ? 42.339 -57.693 -16.715 1.00 55.81 808 ARG A C 1
ATOM 6488 O O . ARG A 1 808 ? 42.050 -58.885 -16.649 1.00 55.81 808 ARG A O 1
ATOM 6495 N N . ARG A 1 809 ? 42.413 -57.061 -17.893 1.00 55.12 809 ARG A N 1
ATOM 6496 C CA . ARG A 1 809 ? 42.691 -57.777 -19.158 1.00 55.12 809 ARG A CA 1
ATOM 6497 C C . ARG A 1 809 ? 43.749 -57.056 -19.994 1.00 55.12 809 ARG A C 1
ATOM 6499 O O . ARG A 1 809 ? 43.434 -56.194 -20.802 1.00 55.12 809 ARG A O 1
ATOM 6506 N N . VAL A 1 810 ? 45.001 -57.467 -19.799 1.00 51.91 810 VAL A N 1
ATOM 6507 C CA . VAL A 1 810 ? 46.032 -57.432 -20.842 1.00 51.91 810 VAL A CA 1
ATOM 6508 C C . VAL A 1 810 ? 46.375 -58.891 -21.123 1.00 51.91 810 VAL A C 1
ATOM 6510 O O . VAL A 1 810 ? 46.847 -59.587 -20.222 1.00 51.91 810 VAL A O 1
ATOM 6513 N N . VAL A 1 811 ? 46.061 -59.331 -22.338 1.00 46.00 811 VAL A N 1
ATOM 6514 C CA . VAL A 1 811 ? 46.458 -60.591 -22.981 1.00 46.00 811 VAL A CA 1
ATOM 6515 C C . VAL A 1 811 ? 46.792 -60.218 -24.418 1.00 46.00 811 VAL A C 1
ATOM 6517 O O . VAL A 1 811 ? 45.954 -59.489 -24.996 1.00 46.00 811 VAL A O 1
#

Secondary structure (DSSP, 8-state):
----SHHHHHHHHHHHHTTS------GGG-HHHHHHHHHHHTTHHHHHHHHHHHHHHHHHHHHHHHHHHHHHHHHHSS--GGGTTSHHHHHHHHHHHHHHHHHHHHHHS--HHHHHHHHHHHHHHHTT-PPP-HHHHHHHHHHHHHHHHHHT--HHHHHTT--TTSPP-PPPPHHHHHHHHHHHHHTT-HHHHHHHHHHHHHHHTTS-TTSS--HHHHHHHHHHHHHHTT-HHHHHHHHHHHHHH-TT-TTHHHHHHHHHHHHHHTT--TTTTTSSPPPP--PPP--GGGHHHHHHHHHHHTT-SPPPHHHHTT--EEEE--SGGGGTSPEEEEEEEETTEEEEEES-S-HHHHHHHHHHHGGG-EEPPEE-TTT--EE--TTB--EEEEE-GGG-HHHHHHHHHHHHHH---STTPPPEEEEEE-TT--EEEE-SSPPTT-TTTTTTTTS-SEEEEEEEE----SEE--EEETTTTEEE---TT-EEEEESB-TTS-B-GGG-EEEPPEEES-EEEEEEEEESTT-TTTSPPPSSTT---SSTT-----GGGTTT---------------------------------S-SSHHHHHHHHHHHHHHHHHHHTTS--------EEEE-TT-EEEEEEEE-TT-EEEEEEEEEESTTS-EEEEEE-TTS-EEEEEEEESEEEEEEE-SSSEEEEEEEE-TT-SS--EEEEEEEEEE--PPPP----------S-HHHHHHHHHHHHHHHHHHHHHHHHHHHHHHHHHHHHHHHHHHHHHHHHHHHHHHHHHHHHHHHHHHHHHHHHHS----

pLDDT: mean 75.86, std 20.11, range [24.52, 98.06]

Foldseek 3Di:
DDDDPPVVVVVVVVVVVVVVCPFPFQQQFFVLQVVLVVVLVVCLVVLVVVLVVVVVVLVVVVVVLVVVVVVVCVVVVPDDPVQCVPVVSVVVVVVCVVVVVVVVCVSPVDDSVVVSVVVSVVSCVVSVHDDHDPVSVLVLLVLVVLLCVLQVDDPVCVQQQHDPPDPRDHHHALASLQSSLVSCVVVVNLLSVQRSLVVSVVRVVVDDPPPHDDPLSSLVSNLVSLVVLVQLLVSLVSLVVSCVVPVPPPCSVVSNVVSVVVVVVVVDDPVCSNPPRDDRRRDGDDPPPCNVLSVLQSCLLNVVFDDDPVQVVVWDWDWACPDPVSVVVTWIWTFPGVVPTKIKTPQQADLVLLVVVCVVKVVQWGQAWDQDLPPRDTHRDPQASKTKGFAACPRDVSSVVSLVSCCSVQVADPPLKGTWMKIKGGRSGKHDWDAQWRAPSSPCPCVVSVSATQFKKKKAWQDFFPGGFWKAQRPSTDTHGRDHNMIMMTTQAFLARHGDNSRTIMTTTRSGDITMMIMMTGGDPPCCQQRPHDPDSPDHDPDRSDNNDPCVVVVPDPDDDDDDDDDDDDDDDDDDDDDDDDDDDDDDDDDPPVVPVPVVVVVVVVVVVVVVVVPDDDDDDDDKDKAFAQGKDKDKDWDAFFKKKKKWKAWPDKDPLFKWKWKAAPVRDTPDTDGGDRIDIDIDTHHHGTMIMMMIGNNVGPHMIIIMDMDMDIGDPDDDDDDDDDDDDDDDDPPVVVVVVVVVVVVVVVVVVVVVVVVVVVVVVVVVVVVVVVVVVVVVVVVVVVVVVVVVVVVVVVVVVVVVVVPDDDD

Radius of gyration: 40.47 Å; chains: 1; bounding box: 118×102×119 Å

Sequence (811 aa):
MRGKKPMMIAAVVLLVALRSAVAHADLFTSIAEMEQLLEAEKRIPDLLDLYVERFQQRLNEIKQLSMGKKQQNNHSLASDIRMLTNPVSAYLFIKRLIDEWNNVKRLTGSDIAEELLRKISELRAMNYVKNPTTEDLIGAAMALLRLQDTYRLDVKEIADGKILNAPVVQPFTARDCFDIGRAAYDMNDYYHTLIWMEEAQERLRNEMPHETVELKEILEYLAFALFKQGNLKRALLLTEQLHKIDPNHPRAKNNIKWYEDLLAEEGLKPIDYRRNIPPITNPRPASGLETKEHNIYEALCRNEVPVSVKATSKLYCYYKMDRPFLRLAPFKVEILRFNPLVVLFRDVISDDEVRMIQMLATPRLRRATVQNSITGELETASYRTSKSAWLKDEEHDIVHRINRRIDMMTNLEQETSEELQVGNYGIGGHYDPHFDFARREEVNAFESLNTGNRMATLLFYMTQPESGGATVFTDVKTAVMPSKNDALFWYNLLRSGVGDLRTRHAACPVLTGTKWVSNKWIHERGQEFRRPCGLELSVEEQFVGDLGLDLLNLITRPYISFRFILKVSGTKGNAFLKFKGVQGAISKQSNAISYKWKIFYDGVGMLVGLLLTVYSVAESAAYFIHIDANEEQCFFDRVTAGSKMGLVFEVAEGGFLDIDVKIIGPDDKEIYRGERESSGKYTFAAHMDGAYTYCFGNQMSTMTPKVVMFSMEIAQLGQPIAHEAGQGGGNDSSADNLKLEEMVRELSSALTSVKHEQEYMEVRERVHRSINENTNSRVVLWAIFEAVVLASMTVGQIFYLKRFFEVRRVV

Organism: Litomosoides sigmodontis (NCBI:txid42156)